Protein 3PG5 (pdb70)

InterPro domains:
  IPR025669 AAA domain [PF13614] (1-199)
  IPR027417 P-loop containing nucleoside triphosphate hydrolase [G3DSA:3.40.50.300] (2-313)
  IPR027417 P-loop containing nucleoside triphosphate hydrolase [SSF52540] (1-203)
  IPR050678 DNA Partitioning ATPase [PTHR13696] (1-341)

Solvent-accessible surface area: 44672 Å² total

Organism: Corynebacterium diphtheriae (strain ATCC 700971 / NCTC 13129 / Biotype gravis) (NCBI:txid257309)

B-factor: mean 56.06, std 16.64, range [6.71, 124.4]

Radius of gyration: 31.69 Å; Cα contacts (8 Å, |Δi|>4): 2314; chains: 4; bounding box: 97×72×84 Å

CATH classification: 3.40.50.300

Foldseek 3Di:
DEEEAAEQVFDDVSLVLLLLLQLVVVVVPWAEEEEELELVQNNPPVPDVVVVCVLCVDPVVNVSNCCQAPVQQCVCVVVQDLAGDLPHDFADPVSGYTYGTYHNVCVVVLVCLVLLVVLLVLDLRSLSNLLRQLLNVLNVVVVNTDYYYYYYGNDDDSNVVSNLQNGQEYEYEFAPDDVRLVRVLVVLVVLLVVVVSVVCSVVSVVVVVVVDPCCVVVNVSRQQCYPVNQHYAYLAYEYCDPCVPVRLVSLVSNRVSGGPLHDHDYQFYQPVHVVGSVSNSVSVVCSVPVDD/DEEEADALVFDLVSLVLQLQLQLVCVVVVFAEEEAELALVQSNVVCQPPVRVCVQQQVDDDNVVSNVRNCCQAPVQQCVVVVVQQLGGPLPHDWADDVRGHTYRGHHNVCVVVLVCLVLVVVLLVLPLGSVSNLLNLLLNVLNVVVVRGDYYYYYYGSDDGSNVVSNLQSGQEYEYEFAADDVRLVRLLVVLVVQLVVLVSVVCSVVRNVVVVVPDDCPVPVCSSRCQLHPVNQTYAYAAYEYCHPCVVVNLVSLVSNNPSTGVLHDHDHQAYAVVHCVGSVSSSVSVVCSVDVD/DEEEAAALVDDLVSLVLLLVLQLLCVVVPWAEEEAELALVFRNPPCPDPVRVCCLQVDADDNVRSRVRNCQQAPVQQCVVVVPQDLGGDLDHDWADDVSGHTYRTHHNCCVVVLVCLVLVVVLLVLDVSSVSVLLNLQLNVVSVVVVRTDYYYYYYDSDPGSNVVSNLQNGQEYEYEFAAFDVRLVRLLVVLVSLLVVLVVVVCSVVSNVVCVVPDVPPVVVCVSRCDLYPPNQTYAYLEYEYEQCDVTGHDCVPCVVVRLVSLVSNQVSGGPLHDYDYLAYDYPVPVVRSVSSSVSVCCSVPVVD/DEEEEAALVDDVVRLVLQLLLQLLCVVVPFAEEEEELELVQPNVPVPDVVVVCVLPVDPVVVVVSCCQAPNQQCVVVVVQQLATDLPQDWADDVRGYIYGGHHNVCVVVLVCLVLVVVLLVLPLRSLSNLLVLLLVVQNVVVVDGDYYYYYYGSDPGSNVVSNLQSHQEYEYEFAEADVGQVRLLVVLVSLLPVLVVVVCSVVRVVVVVVPDPCVDVSCSSSCGCHPVNQHYAYLAYEYEYHDPDCVVVRLVSLVSRNVSGGPRHDHDHLFYHYVVCVVGSVSSSVSVSCSVPVVD

Structure (mmCIF, N/CA/C/O backbone):
data_3PG5
#
_entry.id   3PG5
#
_cell.length_a   199.963
_cell.length_b   199.963
_cell.length_c   106.580
_cell.angle_alpha   90.00
_cell.angle_beta   90.00
_cell.angle_gamma   90.00
#
_symmetry.space_group_name_H-M   'P 4 21 2'
#
loop_
_entity.id
_entity.type
_entity.pdbx_description
1 polymer 'Uncharacterized protein'
2 water water
#
loop_
_atom_site.group_PDB
_atom_site.id
_atom_site.type_symbol
_atom_site.label_atom_id
_atom_site.label_alt_id
_atom_site.label_comp_id
_atom_site.label_asym_id
_atom_site.label_entity_id
_atom_site.label_seq_id
_atom_site.pdbx_PDB_ins_code
_atom_site.Cartn_x
_atom_site.Cartn_y
_atom_site.Cartn_z
_atom_site.occupancy
_atom_site.B_iso_or_equiv
_atom_site.auth_seq_id
_atom_site.auth_comp_id
_atom_site.auth_asym_id
_atom_site.auth_atom_id
_atom_site.pdbx_PDB_model_num
ATOM 9 N N . ARG A 1 2 ? -50.762 33.292 -35.336 1.00 52.66 2 ARG A N 1
ATOM 10 C CA . ARG A 1 2 ? -50.534 34.663 -35.784 1.00 49.88 2 ARG A CA 1
ATOM 11 C C . ARG A 1 2 ? -49.832 35.490 -34.708 1.00 47.29 2 ARG A C 1
ATOM 12 O O . ARG A 1 2 ? -49.909 35.174 -33.520 1.00 46.58 2 ARG A O 1
ATOM 20 N N . THR A 1 3 ? -49.133 36.539 -35.137 1.00 44.25 3 THR A N 1
ATOM 21 C CA . THR A 1 3 ? -48.436 37.429 -34.217 1.00 41.47 3 THR A CA 1
ATOM 22 C C . THR A 1 3 ? -48.847 38.870 -34.509 1.00 39.66 3 THR A C 1
ATOM 23 O O . THR A 1 3 ? -48.834 39.325 -35.651 1.00 38.82 3 THR A O 1
ATOM 27 N N . ILE A 1 4 ? -49.242 39.571 -33.456 1.00 37.98 4 ILE A N 1
ATOM 28 C CA . ILE A 1 4 ? -49.686 40.943 -33.557 1.00 35.32 4 ILE A CA 1
ATOM 29 C C . ILE A 1 4 ? -48.829 41.801 -32.632 1.00 35.34 4 ILE A C 1
ATOM 30 O O . ILE A 1 4 ? -48.170 41.291 -31.725 1.00 34.76 4 ILE A O 1
ATOM 35 N N . SER A 1 5 ? -48.834 43.105 -32.864 1.00 35.21 5 SER A N 1
ATOM 36 C CA . SER A 1 5 ? -48.065 44.016 -32.037 1.00 35.03 5 SER A CA 1
ATOM 37 C C . SER A 1 5 ? -48.608 45.430 -32.182 1.00 35.33 5 SER A C 1
ATOM 38 O O . SER A 1 5 ? -49.062 45.809 -33.255 1.00 36.18 5 SER A O 1
ATOM 41 N N . PHE A 1 6 ? -48.572 46.201 -31.098 1.00 34.92 6 PHE A N 1
ATOM 42 C CA . PHE A 1 6 ? -49.050 47.574 -31.124 1.00 35.18 6 PHE A CA 1
ATOM 43 C C . PHE A 1 6 ? -47.899 48.553 -31.013 1.00 37.35 6 PHE A C 1
ATOM 44 O O . PHE A 1 6 ? -47.593 49.044 -29.934 1.00 39.14 6 PHE A O 1
ATOM 52 N N . PHE A 1 7 ? -47.278 48.841 -32.150 1.00 40.02 7 PHE A N 1
ATOM 53 C CA . PHE A 1 7 ? -46.135 49.733 -32.225 1.00 42.18 7 PHE A CA 1
ATOM 54 C C . PHE A 1 7 ? -46.510 51.202 -32.267 1.00 43.14 7 PHE A C 1
ATOM 55 O O . PHE A 1 7 ? -47.568 51.572 -32.763 1.00 41.11 7 PHE A O 1
ATOM 63 N N . ASN A 1 8 ? -45.610 52.038 -31.767 1.00 47.41 8 ASN A N 1
ATOM 64 C CA . ASN A 1 8 ? -45.852 53.468 -31.715 1.00 51.90 8 ASN A CA 1
ATOM 65 C C . ASN A 1 8 ? -44.606 54.252 -31.270 1.00 54.20 8 ASN A C 1
ATOM 66 O O . ASN A 1 8 ? -43.946 53.870 -30.302 1.00 53.87 8 ASN A O 1
ATOM 71 N N . ASN A 1 9 ? -44.299 55.347 -31.974 1.00 57.78 9 ASN A N 1
ATOM 72 C CA . ASN A 1 9 ? -43.148 56.216 -31.661 1.00 61.33 9 ASN A CA 1
ATOM 73 C C . ASN A 1 9 ? -43.386 56.947 -30.335 1.00 63.50 9 ASN A C 1
ATOM 74 O O . ASN A 1 9 ? -42.538 56.911 -29.440 1.00 62.83 9 ASN A O 1
ATOM 79 N N . LYS A 1 10 ? -44.543 57.608 -30.226 1.00 66.58 10 LYS A N 1
ATOM 80 C CA . LYS A 1 10 ? -44.930 58.348 -29.018 1.00 68.50 10 LYS A CA 1
ATOM 81 C C . LYS A 1 10 ? -44.736 57.501 -27.768 1.00 70.72 10 LYS A C 1
ATOM 82 O O . LYS A 1 10 ? -44.072 57.920 -26.825 1.00 71.84 10 LYS A O 1
ATOM 88 N N . GLY A 1 11 ? -45.322 56.311 -27.755 1.00 73.06 11 GLY A N 1
ATOM 89 C CA . GLY A 1 11 ? -45.184 55.454 -26.593 1.00 76.40 11 GLY A CA 1
ATOM 90 C C . GLY A 1 11 ? -45.854 56.055 -25.367 1.00 78.27 11 GLY A C 1
ATOM 91 O O . GLY A 1 11 ? -45.877 57.277 -25.182 1.00 77.43 11 GLY A O 1
ATOM 92 N N . GLY A 1 12 ? -46.407 55.190 -24.523 1.00 79.83 12 GLY A N 1
ATOM 93 C CA . GLY A 1 12 ? -47.077 55.663 -23.330 1.00 80.29 12 GLY A CA 1
ATOM 94 C C . GLY A 1 12 ? -47.832 54.578 -22.592 1.00 80.44 12 GLY A C 1
ATOM 95 O O . GLY A 1 12 ? -47.662 53.385 -22.863 1.00 80.35 12 GLY A O 1
ATOM 96 N N . VAL A 1 13 ? -48.675 55.013 -21.65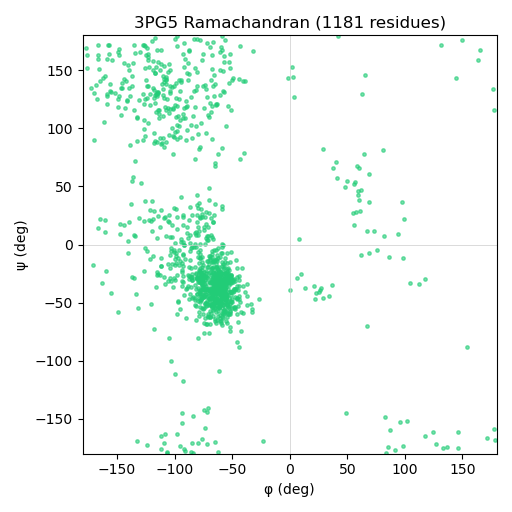8 1.00 80.42 13 VAL A N 1
ATOM 97 C CA . VAL A 1 13 ? -49.482 54.122 -20.829 1.00 79.54 13 VAL A CA 1
ATOM 98 C C . VAL A 1 13 ? -50.752 53.649 -21.552 1.00 78.77 13 VAL A C 1
ATOM 99 O O . VAL A 1 13 ? -51.291 52.584 -21.241 1.00 78.60 13 VAL A O 1
ATOM 103 N N . GLY A 1 14 ? -51.215 54.437 -22.523 1.00 77.69 14 GLY A N 1
ATOM 104 C CA . GLY A 1 14 ? -52.412 54.082 -23.273 1.00 74.54 14 GLY A CA 1
ATOM 105 C C . GLY A 1 14 ? -52.163 52.990 -24.296 1.00 71.78 14 GLY A C 1
ATOM 106 O O . GLY A 1 14 ? -53.031 52.163 -24.570 1.00 70.50 14 GLY A O 1
ATOM 107 N N . LYS A 1 15 ? -50.967 52.990 -24.867 1.00 69.74 15 LYS A N 1
ATOM 108 C CA . LYS A 1 15 ? -50.620 51.984 -25.845 1.00 67.74 15 LYS A CA 1
ATOM 109 C C . LYS A 1 15 ? -50.552 50.621 -25.177 1.00 66.69 15 LYS A C 1
ATOM 110 O O . LYS A 1 15 ? -50.933 49.614 -25.771 1.00 67.01 15 LYS A O 1
ATOM 116 N N . THR A 1 16 ? -50.072 50.588 -23.936 1.00 65.04 16 THR A N 1
ATOM 117 C CA . THR A 1 16 ? -49.939 49.326 -23.209 1.00 62.76 16 THR A CA 1
ATOM 118 C C . THR A 1 16 ? -51.263 48.832 -22.647 1.00 60.70 16 THR A C 1
ATOM 119 O O . THR A 1 16 ? -51.441 47.642 -22.408 1.00 60.04 16 THR A O 1
ATOM 123 N N . THR A 1 17 ? -52.199 49.747 -22.453 1.00 59.12 17 THR A N 1
ATOM 124 C CA . THR A 1 17 ? -53.504 49.372 -21.934 1.00 57.89 17 THR A CA 1
ATOM 125 C C . THR A 1 17 ? -54.383 48.855 -23.062 1.00 56.15 17 THR A C 1
ATOM 126 O O . THR A 1 17 ? -55.198 47.958 -22.867 1.00 56.16 17 THR A O 1
ATOM 130 N N . LEU A 1 18 ? -54.222 49.443 -24.241 1.00 53.69 18 LEU A N 1
ATOM 131 C CA . LEU A 1 18 ? -54.986 49.033 -25.406 1.00 50.87 18 LEU A CA 1
ATOM 132 C C . LEU A 1 18 ? -54.538 47.615 -25.767 1.00 50.64 18 LEU A C 1
ATOM 133 O O . LEU A 1 18 ? -55.359 46.734 -26.036 1.00 50.44 18 LEU A O 1
ATOM 138 N N . SER A 1 19 ? -53.223 47.406 -25.756 1.00 49.35 19 SER A N 1
ATOM 139 C CA . SER A 1 19 ? -52.628 46.115 -26.081 1.00 47.41 19 SER A CA 1
ATOM 140 C C . SER A 1 19 ? -53.191 45.012 -25.192 1.00 46.18 19 SER A C 1
ATOM 141 O O . SER A 1 19 ? -53.742 44.029 -25.681 1.00 44.26 19 SER A O 1
ATOM 144 N N . THR A 1 20 ? -53.059 45.188 -23.880 1.00 46.18 20 THR A N 1
ATOM 145 C CA . THR A 1 20 ? -53.547 44.201 -22.923 1.00 45.96 20 THR A CA 1
ATOM 146 C C . THR A 1 20 ? -55.049 43.951 -23.019 1.00 46.58 20 THR A C 1
ATOM 147 O O . THR A 1 20 ? -55.504 42.825 -22.823 1.00 48.28 20 THR A O 1
ATOM 151 N N . ASN A 1 21 ? -55.826 44.985 -23.316 1.00 46.12 21 ASN A N 1
ATOM 152 C CA . ASN A 1 21 ? -57.263 44.797 -23.438 1.00 45.48 21 ASN A CA 1
ATOM 153 C C . ASN A 1 21 ? -57.602 43.995 -24.684 1.00 44.92 21 ASN A C 1
ATOM 154 O O . ASN A 1 21 ? -58.461 43.118 -24.645 1.00 44.68 21 ASN A O 1
ATOM 159 N N . VAL A 1 22 ? -56.932 44.290 -25.795 1.00 43.97 22 VAL A N 1
ATOM 160 C CA . VAL A 1 22 ? -57.194 43.544 -27.013 1.00 42.00 22 VAL A CA 1
ATOM 161 C C . VAL A 1 22 ? -56.803 42.084 -26.767 1.00 42.61 22 VAL A C 1
ATOM 162 O O . VAL A 1 22 ? -57.554 41.180 -27.115 1.00 42.95 22 VAL A O 1
ATOM 166 N N . ALA A 1 23 ? -55.645 41.853 -26.147 1.00 43.02 23 ALA A N 1
ATOM 167 C CA . ALA A 1 23 ? -55.185 40.485 -25.866 1.00 43.78 23 ALA A CA 1
ATOM 168 C C . ALA A 1 23 ? -56.243 39.705 -25.097 1.00 44.45 23 ALA A C 1
ATOM 169 O O . ALA A 1 23 ? -56.521 38.543 -25.397 1.00 44.31 23 ALA A O 1
ATOM 171 N N . HIS A 1 24 ? -56.823 40.365 -24.101 1.00 44.88 24 HIS A N 1
ATOM 172 C CA . HIS A 1 24 ? -57.861 39.785 -23.266 1.00 45.47 24 HIS A CA 1
ATOM 173 C C . HIS A 1 24 ? -59.050 39.373 -24.128 1.00 45.43 24 HIS A C 1
ATOM 174 O O . HIS A 1 24 ? -59.615 38.292 -23.968 1.00 44.90 24 HIS A O 1
ATOM 181 N N . TYR A 1 25 ? -59.420 40.249 -25.051 1.00 46.12 25 TYR A N 1
ATOM 182 C CA . TYR A 1 25 ? -60.540 39.994 -25.936 1.00 45.66 25 TYR A CA 1
ATOM 183 C C . TYR A 1 25 ? -60.286 38.761 -26.775 1.00 44.93 25 TYR A C 1
ATOM 184 O O . TYR A 1 25 ? -61.156 37.910 -26.906 1.00 44.65 25 TYR A O 1
ATOM 193 N N . PHE A 1 26 ? -59.091 38.650 -27.340 1.00 45.10 26 PHE A N 1
ATOM 194 C CA . PHE A 1 26 ? -58.778 37.477 -28.144 1.00 45.45 26 PHE A CA 1
ATOM 195 C C . PHE A 1 26 ? -58.924 36.239 -27.292 1.00 45.67 26 PHE A C 1
ATOM 196 O O . PHE A 1 26 ? -59.245 35.164 -27.793 1.00 45.72 26 PHE A O 1
ATOM 204 N N . ALA A 1 27 ? -58.660 36.390 -26.001 1.00 45.54 27 ALA A N 1
ATOM 205 C CA . ALA A 1 27 ? -58.756 35.261 -25.103 1.00 45.93 27 ALA A CA 1
ATOM 206 C C . ALA A 1 27 ? -60.199 34.830 -24.980 1.00 45.87 27 ALA A C 1
ATOM 207 O O . ALA A 1 27 ? -60.487 33.639 -24.933 1.00 45.38 27 ALA A O 1
ATOM 209 N N . LEU A 1 28 ? -61.106 35.802 -24.941 1.00 46.81 28 LEU A N 1
ATOM 210 C CA . LEU A 1 28 ? -62.534 35.512 -24.812 1.00 48.02 28 LEU A CA 1
ATOM 211 C C . LEU A 1 28 ? -63.068 34.777 -26.023 1.00 48.73 28 LEU A C 1
ATOM 212 O O . LEU A 1 28 ? -63.976 33.961 -25.911 1.00 49.59 28 LEU A O 1
ATOM 217 N N . GLN A 1 29 ? -62.497 35.067 -27.182 1.00 50.06 29 GLN A N 1
ATOM 218 C CA . GLN A 1 29 ? -62.905 34.418 -28.416 1.00 50.69 29 GLN A CA 1
ATOM 219 C C . GLN A 1 29 ? -62.315 33.013 -28.503 1.00 49.68 29 GLN A C 1
ATOM 220 O O . GLN A 1 29 ? -62.133 32.473 -29.592 1.00 49.80 29 GLN A O 1
ATOM 226 N N . GLY A 1 30 ? -61.992 32.435 -27.354 1.00 48.78 30 GLY A N 1
ATOM 227 C CA . GLY A 1 30 ? -61.439 31.091 -27.335 1.00 48.30 30 GLY A CA 1
ATOM 228 C C . GLY A 1 30 ? -60.152 30.901 -28.114 1.00 47.17 30 GLY A C 1
ATOM 229 O O . GLY A 1 30 ? -60.123 30.203 -29.138 1.00 48.15 30 GLY A O 1
ATOM 230 N N . LYS A 1 31 ? -59.086 31.519 -27.615 1.00 44.76 31 LYS A N 1
ATOM 231 C CA . LYS A 1 31 ? -57.774 31.435 -28.234 1.00 41.89 31 LYS A CA 1
ATOM 232 C C . LYS A 1 31 ? -56.681 31.517 -27.196 1.00 40.53 31 LYS A C 1
ATOM 233 O O . LYS A 1 31 ? -56.658 32.432 -26.374 1.00 41.01 31 LYS A O 1
ATOM 239 N N . ARG A 1 32 ? -55.775 30.549 -27.234 1.00 38.15 32 ARG A N 1
ATOM 240 C CA . ARG A 1 32 ? -54.660 30.514 -26.299 1.00 35.33 32 ARG A CA 1
ATOM 241 C C . ARG A 1 32 ? -53.699 31.656 -26.670 1.00 33.80 32 ARG A C 1
ATOM 242 O O . ARG A 1 32 ? -53.060 31.616 -27.727 1.00 33.33 32 ARG A O 1
ATOM 250 N N . VAL A 1 33 ? -53.597 32.673 -25.811 1.00 30.39 33 VAL A N 1
ATOM 251 C CA . VAL A 1 33 ? -52.734 33.812 -26.112 1.00 25.89 33 VAL A CA 1
ATOM 252 C C . VAL A 1 33 ? -51.481 33.906 -25.268 1.00 25.00 33 VAL A C 1
ATOM 253 O O . VAL A 1 33 ? -51.496 33.645 -24.078 1.00 24.56 33 VAL A O 1
ATOM 257 N N . LEU A 1 34 ? -50.388 34.269 -25.917 1.00 25.39 34 LEU A N 1
ATOM 258 C CA . LEU A 1 34 ? -49.124 34.423 -25.241 1.00 26.65 34 LEU A CA 1
ATOM 259 C C . LEU A 1 34 ? -48.756 35.883 -25.363 1.00 29.06 34 LEU A C 1
ATOM 260 O O . LEU A 1 34 ? -48.783 36.440 -26.461 1.00 30.64 34 LEU A O 1
ATOM 265 N N . TYR A 1 35 ? -48.415 36.508 -24.242 1.00 30.36 35 TYR A N 1
ATOM 266 C CA . TYR A 1 35 ? -48.061 37.918 -24.258 1.00 31.14 35 TYR A CA 1
ATOM 267 C C . TYR A 1 35 ? -46.614 38.081 -23.842 1.00 32.90 35 TYR A C 1
ATOM 268 O O . TYR A 1 35 ? -46.254 37.813 -22.703 1.00 33.99 35 TYR A O 1
ATOM 277 N N . VAL A 1 36 ? -45.787 38.529 -24.777 1.00 34.60 36 VAL A N 1
ATOM 278 C CA . VAL A 1 36 ? -44.368 38.707 -24.521 1.00 34.32 36 VAL A CA 1
ATOM 279 C C . VAL A 1 36 ? -44.026 40.168 -24.276 1.00 35.74 36 VAL A C 1
ATOM 280 O O . VAL A 1 36 ? -44.193 40.996 -25.167 1.00 35.52 36 VAL A O 1
ATOM 284 N N . ASP A 1 37 ? -43.546 40.481 -23.072 1.00 38.07 37 ASP A N 1
ATOM 285 C CA . ASP A 1 37 ? -43.191 41.860 -22.718 1.00 40.19 37 ASP A CA 1
ATOM 286 C C . ASP A 1 37 ? -41.742 42.179 -23.070 1.00 40.64 37 ASP A C 1
ATOM 287 O O . ASP A 1 37 ? -40.820 41.873 -22.321 1.00 41.04 37 ASP A O 1
ATOM 292 N N . CYS A 1 38 ? -41.549 42.817 -24.209 1.00 41.79 38 CYS A N 1
ATOM 293 C CA . CYS A 1 38 ? -40.215 43.151 -24.634 1.00 44.73 38 CYS A CA 1
ATOM 294 C C . CYS A 1 38 ? -39.879 44.561 -24.304 1.00 46.54 38 CYS A C 1
ATOM 295 O O . CYS A 1 38 ? -39.032 45.159 -24.948 1.00 48.47 38 CYS A O 1
ATOM 298 N N . ASP A 1 39 ? -40.550 45.131 -23.326 1.00 48.30 39 ASP A N 1
ATOM 299 C CA . ASP A 1 39 ? -40.214 46.491 -22.997 1.00 49.64 39 ASP A CA 1
ATOM 300 C C . ASP A 1 39 ? -39.404 46.513 -21.729 1.00 48.47 39 ASP A C 1
ATOM 301 O O . ASP A 1 39 ? -39.776 45.891 -20.735 1.00 50.54 39 ASP A O 1
ATOM 306 N N . PRO A 1 40 ? -38.267 47.215 -21.745 1.00 46.41 40 PRO A N 1
ATOM 307 C CA . PRO A 1 40 ? -37.482 47.243 -20.514 1.00 46.11 40 PRO A CA 1
ATOM 308 C C . PRO A 1 40 ? -38.276 47.802 -19.307 1.00 46.21 40 PRO A C 1
ATOM 309 O O . PRO A 1 40 ? -38.049 47.393 -18.165 1.00 44.76 40 PRO A O 1
ATOM 313 N N . GLN A 1 41 ? -39.217 48.710 -19.582 1.00 46.48 41 GLN A N 1
ATOM 314 C CA . GLN A 1 41 ? -40.058 49.345 -18.561 1.00 46.66 41 GLN A CA 1
ATOM 315 C C . GLN A 1 41 ? -40.997 48.346 -17.889 1.00 45.39 41 GLN A C 1
ATOM 316 O O . GLN A 1 41 ? -41.520 48.603 -16.806 1.00 45.36 41 GLN A O 1
ATOM 322 N N . CYS A 1 42 ? -41.225 47.218 -18.547 1.00 44.09 42 CYS A N 1
ATOM 323 C CA . CYS A 1 42 ? -42.084 46.177 -18.004 1.00 42.56 42 CYS A CA 1
ATOM 324 C C . CYS A 1 42 ? -43.391 46.742 -17.543 1.00 41.58 42 CYS A C 1
ATOM 325 O O . CYS A 1 42 ? -43.772 46.546 -16.394 1.00 40.29 42 CYS A O 1
ATOM 328 N N . ASN A 1 43 ? -44.081 47.443 -18.431 1.00 42.56 43 ASN A N 1
ATOM 329 C CA . ASN A 1 43 ? -45.363 48.033 -18.076 1.00 43.05 43 ASN A CA 1
ATOM 330 C C . ASN A 1 43 ? -46.450 47.001 -18.183 1.00 42.96 43 ASN A C 1
ATOM 331 O O . ASN A 1 43 ? -47.275 46.859 -17.287 1.00 43.53 43 ASN A O 1
ATOM 336 N N . ALA A 1 44 ? -46.460 46.280 -19.292 1.00 43.26 44 ALA A N 1
ATOM 337 C CA . ALA A 1 44 ? -47.478 45.270 -19.486 1.00 42.95 44 ALA A CA 1
ATOM 338 C C . ALA A 1 44 ? -47.320 44.166 -18.451 1.00 42.87 44 ALA A C 1
ATOM 339 O O . ALA A 1 44 ? -48.312 43.585 -18.029 1.00 42.60 44 ALA A O 1
ATOM 341 N N . THR A 1 45 ? -46.080 43.886 -18.044 1.00 43.00 45 THR A N 1
ATOM 342 C CA . THR A 1 45 ? -45.797 42.842 -17.055 1.00 43.76 45 THR A CA 1
ATOM 343 C C . THR A 1 45 ? -46.288 43.206 -15.675 1.00 45.65 45 THR A C 1
ATOM 344 O O . THR A 1 45 ? -46.992 42.427 -15.033 1.00 46.67 45 THR A O 1
ATOM 348 N N . GLN A 1 46 ? -45.924 44.389 -15.205 1.00 47.67 46 GLN A N 1
ATOM 349 C CA . GLN A 1 46 ? -46.366 44.776 -13.884 1.00 49.76 46 GLN A CA 1
ATOM 350 C C . GLN A 1 46 ? -47.830 45.154 -13.904 1.00 48.80 46 GLN A C 1
ATOM 351 O O . GLN A 1 46 ? -48.335 45.709 -12.948 1.00 51.04 46 GLN A O 1
ATOM 357 N N . LEU A 1 47 ? -48.524 44.837 -14.984 1.00 47.87 47 LEU A N 1
ATOM 358 C CA . LEU A 1 47 ? -49.937 45.170 -15.072 1.00 47.41 47 LEU A CA 1
ATOM 359 C C . LEU A 1 47 ? -50.809 43.912 -15.079 1.00 49.13 47 LEU A C 1
ATOM 360 O O . LEU A 1 47 ? -51.847 43.862 -14.428 1.00 49.43 47 LEU A O 1
ATOM 373 N N . LEU A 1 49 ? -49.666 40.787 -14.166 1.00 49.94 49 LEU A N 1
ATOM 374 C CA . LEU A 1 49 ? -49.293 39.909 -13.070 1.00 48.74 49 LEU A CA 1
ATOM 375 C C . LEU A 1 49 ? -49.512 40.579 -11.720 1.00 50.58 49 LEU A C 1
ATOM 376 O O . LEU A 1 49 ? -49.312 41.790 -11.574 1.00 49.55 49 LEU A O 1
ATOM 381 N N . THR A 1 50 ? -49.919 39.767 -10.743 1.00 53.44 50 THR A N 1
ATOM 382 C CA . THR A 1 50 ? -50.192 40.195 -9.363 1.00 55.44 50 THR A CA 1
ATOM 383 C C . THR A 1 50 ? -48.872 40.403 -8.636 1.00 55.80 50 THR A C 1
ATOM 384 O O . THR A 1 50 ? -47.865 39.829 -9.029 1.00 56.73 50 THR A O 1
ATOM 388 N N . GLU A 1 51 ? -48.877 41.186 -7.561 1.00 56.52 51 GLU A N 1
ATOM 389 C CA . GLU A 1 51 ? -47.645 41.435 -6.816 1.00 57.71 51 GLU A CA 1
ATOM 390 C C . GLU A 1 51 ? -46.996 40.140 -6.330 1.00 57.03 51 GLU A C 1
ATOM 391 O O . GLU A 1 51 ? -45.777 40.074 -6.147 1.00 55.86 51 GLU A O 1
ATOM 397 N N . GLU A 1 52 ? -47.826 39.119 -6.122 1.00 56.96 52 GLU A N 1
ATOM 398 C CA . GLU A 1 52 ? -47.375 37.801 -5.680 1.00 57.09 52 GLU A CA 1
ATOM 399 C C . GLU A 1 52 ? -46.385 37.298 -6.709 1.00 55.48 52 GLU A C 1
ATOM 400 O O . GLU A 1 52 ? -45.232 37.045 -6.395 1.00 56.11 52 GLU A O 1
ATOM 406 N N . GLN A 1 53 ? -46.864 37.171 -7.945 1.00 54.01 53 GLN A N 1
ATOM 407 C CA . GLN A 1 53 ? -46.078 36.702 -9.082 1.00 52.25 53 GLN A CA 1
ATOM 408 C C . GLN A 1 53 ? -44.888 37.611 -9.334 1.00 52.16 53 GLN A C 1
ATOM 409 O O . GLN A 1 53 ? -43.810 37.156 -9.679 1.00 51.26 53 GLN A O 1
ATOM 415 N N . THR A 1 54 ? -45.100 38.904 -9.153 1.00 53.33 54 THR A N 1
ATOM 416 C CA . THR A 1 54 ? -44.065 39.889 -9.374 1.00 55.59 54 THR A CA 1
ATOM 417 C C . THR A 1 54 ? -42.840 39.694 -8.510 1.00 57.46 54 THR A C 1
ATOM 418 O O . THR A 1 54 ? -41.762 39.407 -9.027 1.00 58.05 54 THR A O 1
ATOM 422 N N . GLU A 1 55 ? -42.988 39.853 -7.198 1.00 60.01 55 GLU A N 1
ATOM 423 C CA . GLU A 1 55 ? -41.846 39.700 -6.299 1.00 62.07 55 GLU A CA 1
ATOM 424 C C . GLU A 1 55 ? -41.383 38.258 -6.266 1.00 60.58 55 GLU A C 1
ATOM 425 O O . GLU A 1 55 ? -40.507 37.888 -5.492 1.00 61.54 55 GLU A O 1
ATOM 431 N N . SER A 1 56 ? -41.978 37.449 -7.126 1.00 59.10 56 SER A N 1
ATOM 432 C CA . SER A 1 56 ? -41.638 36.043 -7.211 1.00 57.81 56 SER A CA 1
ATOM 433 C C . SER A 1 56 ? -40.483 35.838 -8.176 1.00 58.41 56 SER A C 1
ATOM 434 O O . SER A 1 56 ? -39.709 34.882 -8.068 1.00 58.24 56 SER A O 1
ATOM 437 N N . ILE A 1 57 ? -40.382 36.760 -9.125 1.00 59.17 57 ILE A N 1
ATOM 438 C CA . ILE A 1 57 ? -39.360 36.721 -10.153 1.00 58.71 57 ILE A CA 1
ATOM 439 C C . ILE A 1 57 ? -38.204 37.631 -9.748 1.00 59.41 57 ILE A C 1
ATOM 440 O O . ILE A 1 57 ? -37.045 37.232 -9.795 1.00 60.33 57 ILE A O 1
ATOM 445 N N . TYR A 1 58 ? -38.520 38.850 -9.336 1.00 59.79 58 TYR A N 1
ATOM 446 C CA . TYR A 1 58 ? -37.483 39.788 -8.931 1.00 61.22 58 TYR A CA 1
ATOM 447 C C . TYR A 1 58 ? -37.287 39.728 -7.407 1.00 63.02 58 TYR A C 1
ATOM 448 O O . TYR A 1 58 ? -37.121 40.763 -6.746 1.00 62.89 58 TYR A O 1
ATOM 457 N N . LEU A 1 59 ? -37.313 38.508 -6.861 1.00 64.64 59 LEU A N 1
ATOM 458 C CA . LEU A 1 59 ? -37.140 38.272 -5.424 1.00 65.08 59 LEU A CA 1
ATOM 459 C C . LEU A 1 59 ? -35.773 38.766 -4.964 1.00 66.14 59 LEU A C 1
ATOM 460 O O . LEU A 1 59 ? -35.511 39.974 -4.947 1.00 66.86 59 LEU A O 1
ATOM 465 N N . ASP A 1 64 ? -31.332 38.629 -3.435 1.00 94.90 64 ASP A N 1
ATOM 466 C CA . ASP A 1 64 ? -30.132 39.220 -2.860 1.00 95.05 64 ASP A CA 1
ATOM 467 C C . ASP A 1 64 ? -29.039 39.510 -3.894 1.00 95.47 64 ASP A C 1
ATOM 468 O O . ASP A 1 64 ? -29.102 40.513 -4.604 1.00 94.93 64 ASP A O 1
ATOM 473 N N . GLU A 1 65 ? -28.048 38.621 -3.973 1.00 96.38 65 GLU A N 1
ATOM 474 C CA . GLU A 1 65 ? -26.914 38.763 -4.890 1.00 97.29 65 GLU A CA 1
ATOM 475 C C . GLU A 1 65 ? -27.080 37.904 -6.156 1.00 97.18 65 GLU A C 1
ATOM 476 O O . GLU A 1 65 ? -27.949 38.179 -6.980 1.00 97.40 65 GLU A O 1
ATOM 482 N N . VAL A 1 66 ? -26.254 36.868 -6.310 1.00 96.91 66 VAL A N 1
ATOM 483 C CA . VAL A 1 66 ? -26.322 35.993 -7.486 1.00 95.46 66 VAL A CA 1
ATOM 484 C C . VAL A 1 66 ? -27.715 35.408 -7.642 1.00 94.84 66 VAL A C 1
ATOM 485 O O . VAL A 1 66 ? -28.114 35.036 -8.743 1.00 94.97 66 VAL A O 1
ATOM 489 N N . ALA A 1 67 ? -28.448 35.327 -6.535 1.00 93.49 67 ALA A N 1
ATOM 490 C CA . ALA A 1 67 ? -29.798 34.787 -6.556 1.00 92.29 67 ALA A CA 1
ATOM 491 C C . ALA A 1 67 ? -30.711 35.653 -7.424 1.00 91.61 67 ALA A C 1
ATOM 492 O O . ALA A 1 67 ? -31.815 35.247 -7.783 1.00 91.91 67 ALA A O 1
ATOM 494 N N . GLU A 1 68 ? -30.238 36.849 -7.758 1.00 90.69 68 GLU A N 1
ATOM 495 C CA . GLU A 1 68 ? -30.985 37.786 -8.593 1.00 89.27 68 GLU A CA 1
ATOM 496 C C . GLU A 1 68 ? -30.915 37.302 -10.053 1.00 87.03 68 GLU A C 1
ATOM 497 O O . GLU A 1 68 ? -31.851 37.493 -10.831 1.00 87.63 68 GLU A O 1
ATOM 503 N N . ARG A 1 69 ? -29.810 36.657 -10.415 1.00 83.33 69 ARG A N 1
ATOM 504 C CA . ARG A 1 69 ? -29.653 36.122 -11.757 1.00 78.86 69 ARG A CA 1
ATOM 505 C C . ARG A 1 69 ? -30.691 35.031 -12.031 1.00 76.64 69 ARG A C 1
ATOM 506 O O . ARG A 1 69 ? -30.766 34.513 -13.141 1.00 76.60 69 ARG A O 1
ATOM 514 N N . ASN A 1 70 ? -31.482 34.682 -11.015 1.00 73.99 70 ASN A N 1
ATOM 515 C CA . ASN A 1 70 ? -32.528 33.662 -11.150 1.00 71.07 70 ASN A CA 1
ATOM 516 C C . ASN A 1 70 ? -33.715 34.303 -11.867 1.00 68.00 70 ASN A C 1
ATOM 517 O O . ASN A 1 70 ? -34.558 33.606 -12.431 1.00 68.31 70 ASN A O 1
ATOM 522 N N . SER A 1 71 ? -33.789 35.630 -11.842 1.00 63.83 71 SER A N 1
ATOM 523 C CA . SER A 1 71 ? -34.883 36.307 -12.522 1.00 60.10 71 SER A CA 1
ATOM 524 C C . SER A 1 71 ? -34.607 36.299 -14.025 1.00 57.84 71 SER A C 1
ATOM 525 O O . SER A 1 71 ? -35.530 36.186 -14.823 1.00 58.14 71 SER A O 1
ATOM 528 N N . LEU A 1 72 ? -33.335 36.401 -14.409 1.00 54.65 72 LEU A N 1
ATOM 529 C CA . LEU A 1 72 ? -32.963 36.389 -15.821 1.00 51.45 72 LEU A CA 1
ATOM 530 C C . LEU A 1 72 ? -33.434 35.134 -16.534 1.00 51.13 72 LEU A C 1
ATOM 531 O O . LEU A 1 72 ? -33.553 35.121 -17.763 1.00 52.29 72 LEU A O 1
ATOM 536 N N . ALA A 1 73 ? -33.696 34.079 -15.767 1.00 48.83 73 ALA A N 1
ATOM 537 C CA . ALA A 1 73 ? -34.156 32.816 -16.334 1.00 45.86 73 ALA A CA 1
ATOM 538 C C . ALA A 1 73 ? -35.667 32.675 -16.231 1.00 43.99 73 ALA A C 1
ATOM 539 O O . ALA A 1 73 ? -36.273 31.836 -16.897 1.00 42.96 73 ALA A O 1
ATOM 541 N N . LYS A 1 74 ? -36.278 33.498 -15.393 1.00 42.36 74 LYS A N 1
ATOM 542 C CA . LYS A 1 74 ? -37.715 33.432 -15.223 1.00 41.18 74 LYS A CA 1
ATOM 543 C C . LYS A 1 74 ? -38.421 34.453 -16.092 1.00 39.21 74 LYS A C 1
ATOM 544 O O . LYS A 1 74 ? -39.642 34.479 -16.136 1.00 39.06 74 LYS A O 1
ATOM 550 N N . THR A 1 75 ? -37.663 35.299 -16.778 1.00 37.47 75 THR A N 1
ATOM 551 C CA . THR A 1 75 ? -38.280 36.303 -17.634 1.00 36.95 75 THR A CA 1
ATOM 552 C C . THR A 1 75 ? -37.996 35.994 -19.086 1.00 35.91 75 THR A C 1
ATOM 553 O O . THR A 1 75 ? -37.567 34.889 -19.429 1.00 36.33 75 THR A O 1
ATOM 557 N N . VAL A 1 76 ? -38.224 36.994 -19.929 1.00 33.88 76 VAL A N 1
ATOM 558 C CA . VAL A 1 76 ? -38.014 36.868 -21.353 1.00 32.25 76 VAL A CA 1
ATOM 559 C C . VAL A 1 76 ? -36.533 36.912 -21.695 1.00 31.98 76 VAL A C 1
ATOM 560 O O . VAL A 1 76 ? -36.102 36.369 -22.711 1.00 31.57 76 VAL A O 1
ATOM 564 N N . TYR A 1 77 ? -35.752 37.563 -20.846 1.00 31.83 77 TYR A N 1
ATOM 565 C CA . TYR A 1 77 ? -34.312 37.644 -21.063 1.00 33.66 77 TYR A CA 1
ATOM 566 C C . TYR A 1 77 ? -33.724 36.248 -21.315 1.00 33.46 77 TYR A C 1
ATOM 567 O O . TYR A 1 77 ? -32.690 36.090 -21.970 1.00 32.89 77 TYR A O 1
ATOM 576 N N . ALA A 1 78 ? -34.399 35.244 -20.777 1.00 33.34 78 ALA A N 1
ATOM 577 C CA . ALA A 1 78 ? -33.970 33.869 -20.903 1.00 33.98 78 ALA A CA 1
ATOM 578 C C . ALA A 1 78 ? -33.765 33.384 -22.321 1.00 34.35 78 ALA A C 1
ATOM 579 O O . ALA A 1 78 ? -32.759 32.739 -22.623 1.00 35.12 78 ALA A O 1
ATOM 581 N N . ILE A 1 79 ? -34.714 33.673 -23.196 1.00 33.63 79 ILE A N 1
ATOM 582 C CA . ILE A 1 79 ? -34.593 33.176 -24.549 1.00 33.86 79 ILE A CA 1
ATOM 583 C C . ILE A 1 79 ? -33.410 33.728 -25.290 1.00 33.69 79 ILE A C 1
ATOM 584 O O . ILE A 1 79 ? -33.054 33.223 -26.347 1.00 34.39 79 ILE A O 1
ATOM 589 N N . PHE A 1 80 ? -32.783 34.757 -24.746 1.00 33.15 80 PHE A N 1
ATOM 590 C CA . PHE A 1 80 ? -31.645 35.319 -25.436 1.00 32.08 80 PHE A CA 1
ATOM 591 C C . PHE A 1 80 ? -30.316 34.808 -24.952 1.00 31.62 80 PHE A C 1
ATOM 592 O O . PHE A 1 80 ? -29.318 34.952 -25.648 1.00 31.30 80 PHE A O 1
ATOM 600 N N . VAL A 1 81 ? -30.285 34.211 -23.767 1.00 30.70 81 VAL A N 1
ATOM 601 C CA . VAL A 1 81 ? -29.017 33.737 -23.252 1.00 30.22 81 VAL A CA 1
ATOM 602 C C . VAL A 1 81 ? -28.202 33.000 -24.289 1.00 30.11 81 VAL A C 1
ATOM 603 O O . VAL A 1 81 ? -27.044 33.330 -24.512 1.00 32.34 81 VAL A O 1
ATOM 607 N N . PRO A 1 82 ? -28.780 31.997 -24.942 1.00 28.65 82 PRO A N 1
ATOM 608 C CA . PRO A 1 82 ? -27.986 31.300 -25.949 1.00 28.60 82 PRO A CA 1
ATOM 609 C C . PRO A 1 82 ? -27.486 32.219 -27.083 1.00 29.21 82 PRO A C 1
ATOM 610 O O . PRO A 1 82 ? -26.325 32.136 -27.477 1.00 28.83 82 PRO A O 1
ATOM 614 N N . LEU A 1 83 ? -28.342 33.097 -27.598 1.00 30.75 83 LEU A N 1
ATOM 615 C CA . LEU A 1 83 ? -27.953 34.006 -28.682 1.00 32.81 83 LEU A CA 1
ATOM 616 C C . LEU A 1 83 ? -26.819 34.926 -28.308 1.00 34.68 83 LEU A C 1
ATOM 617 O O . LEU A 1 83 ? -26.046 35.377 -29.163 1.00 35.14 83 LEU A O 1
ATOM 622 N N . ARG A 1 84 ? -26.749 35.235 -27.024 1.00 36.05 84 ARG A N 1
ATOM 623 C CA . ARG A 1 84 ? -25.714 36.104 -26.521 1.00 37.24 84 ARG A CA 1
ATOM 624 C C . ARG A 1 84 ? -24.401 35.345 -26.454 1.00 38.69 84 ARG A C 1
ATOM 625 O O . ARG A 1 84 ? -23.355 35.899 -26.758 1.00 39.48 84 ARG A O 1
ATOM 633 N N . GLU A 1 85 ? -24.468 34.075 -26.062 1.00 40.70 85 GLU A N 1
ATOM 634 C CA . GLU A 1 85 ? -23.289 33.227 -25.951 1.00 42.09 85 GLU A CA 1
ATOM 635 C C . GLU A 1 85 ? -22.699 32.817 -27.292 1.00 42.92 85 GLU A C 1
ATOM 636 O O . GLU A 1 85 ? -21.752 32.039 -27.343 1.00 41.78 85 GLU A O 1
ATOM 642 N N . GLY A 1 86 ? -23.257 33.329 -28.379 1.00 45.29 86 GLY A N 1
ATOM 643 C CA . GLY A 1 86 ? -22.728 32.985 -29.682 1.00 49.17 86 GLY A CA 1
ATOM 644 C C . GLY A 1 86 ? -23.642 32.144 -30.546 1.00 52.08 86 GLY A C 1
ATOM 645 O O . GLY A 1 86 ? -23.648 32.306 -31.762 1.00 53.43 86 GLY A O 1
ATOM 646 N N . GLU A 1 87 ? -24.421 31.254 -29.938 1.00 54.02 87 GLU A N 1
ATOM 647 C CA . GLU A 1 87 ? -25.325 30.393 -30.699 1.00 55.96 87 GLU A CA 1
ATOM 648 C C . GLU A 1 87 ? -26.338 31.210 -31.528 1.00 55.02 87 GLU A C 1
ATOM 649 O O . GLU A 1 87 ? -26.479 32.417 -31.323 1.00 55.12 87 GLU A O 1
ATOM 655 N N . SER A 1 88 ? -27.035 30.559 -32.461 1.00 53.32 88 SER A N 1
ATOM 656 C CA . SER A 1 88 ? -27.995 31.251 -33.331 1.00 52.02 88 SER A CA 1
ATOM 657 C C . SER A 1 88 ? -29.432 30.726 -33.260 1.00 51.42 88 SER A C 1
ATOM 658 O O . SER A 1 88 ? -30.201 30.811 -34.236 1.00 49.87 88 SER A O 1
ATOM 661 N N . GLN A 1 89 ? -29.775 30.210 -32.081 1.00 50.60 89 GLN A N 1
ATOM 662 C CA . GLN A 1 89 ? -31.083 29.644 -31.784 1.00 49.50 89 GLN A CA 1
ATOM 663 C C . GLN A 1 89 ? -31.539 29.946 -30.366 1.00 47.56 89 GLN A C 1
ATOM 664 O O . GLN A 1 89 ? -30.916 29.510 -29.399 1.00 47.52 89 GLN A O 1
ATOM 670 N N . ILE A 1 90 ? -32.641 30.680 -30.249 1.00 45.55 90 ILE A N 1
ATOM 671 C CA . ILE A 1 90 ? -33.187 31.038 -28.950 1.00 42.89 90 ILE A CA 1
ATOM 672 C C . ILE A 1 90 ? -33.465 29.791 -28.128 1.00 44.34 90 ILE A C 1
ATOM 673 O O . ILE A 1 90 ? -33.284 28.673 -28.585 1.00 43.78 90 ILE A O 1
ATOM 678 N N . ALA A 1 91 ? -33.893 29.992 -26.895 1.00 47.15 91 ALA A N 1
ATOM 679 C CA . ALA A 1 91 ? -34.215 28.876 -26.038 1.00 50.62 91 ALA A CA 1
ATOM 680 C C . ALA A 1 91 ? -35.735 28.685 -26.101 1.00 55.09 91 ALA A C 1
ATOM 681 O O . ALA A 1 91 ? -36.484 29.449 -25.481 1.00 56.34 91 ALA A O 1
ATOM 683 N N . ALA A 1 92 ? -36.195 27.683 -26.856 1.00 59.01 92 ALA A N 1
ATOM 684 C CA . ALA A 1 92 ? -37.635 27.419 -26.986 1.00 62.64 92 ALA A CA 1
ATOM 685 C C . ALA A 1 92 ? -38.249 27.093 -25.622 1.00 65.28 92 ALA A C 1
ATOM 686 O O . ALA A 1 92 ? -39.427 27.376 -25.365 1.00 66.71 92 ALA A O 1
ATOM 688 N N . GLU A 1 93 ? -37.427 26.494 -24.760 1.00 66.81 93 GLU A N 1
ATOM 689 C CA . GLU A 1 93 ? -37.809 26.110 -23.401 1.00 67.07 93 GLU A CA 1
ATOM 690 C C . GLU A 1 93 ? -38.182 27.350 -22.585 1.00 66.03 93 GLU A C 1
ATOM 691 O O . GLU A 1 93 ? -37.396 27.843 -21.778 1.00 66.17 93 GLU A O 1
ATOM 697 N N . ILE A 1 94 ? -39.380 27.866 -22.801 1.00 65.02 94 ILE A N 1
ATOM 698 C CA . ILE A 1 94 ? -39.800 29.040 -22.063 1.00 64.47 94 ILE A CA 1
ATOM 699 C C . ILE A 1 94 ? -40.922 28.628 -21.132 1.00 65.12 94 ILE A C 1
ATOM 700 O O . ILE A 1 94 ? -41.629 27.646 -21.390 1.00 65.71 94 ILE A O 1
ATOM 705 N N . THR A 1 95 ? -41.089 29.378 -20.050 1.00 64.53 95 THR A N 1
ATOM 706 C CA . THR A 1 95 ? -42.133 29.068 -19.093 1.00 63.57 95 THR A CA 1
ATOM 707 C C . THR A 1 95 ? -42.838 30.321 -18.606 1.00 61.83 95 THR A C 1
ATOM 708 O O . THR A 1 95 ? -42.500 30.894 -17.576 1.00 60.78 95 THR A O 1
ATOM 712 N N . PRO A 1 96 ? -43.843 30.758 -19.359 1.00 61.38 96 PRO A N 1
ATOM 713 C CA . PRO A 1 96 ? -44.614 31.947 -19.031 1.00 61.89 96 PRO A CA 1
ATOM 714 C C . PRO A 1 96 ? -45.505 31.719 -17.837 1.00 62.66 96 PRO A C 1
ATOM 715 O O . PRO A 1 96 ? -45.610 30.599 -17.336 1.00 62.17 96 PRO A O 1
ATOM 727 N N . ARG A 1 98 ? -49.414 32.507 -16.095 1.00 59.93 98 ARG A N 1
ATOM 728 C CA . ARG A 1 98 ? -50.819 32.789 -16.358 1.00 58.03 98 ARG A CA 1
ATOM 729 C C . ARG A 1 98 ? -51.284 34.073 -15.697 1.00 56.57 98 ARG A C 1
ATOM 730 O O . ARG A 1 98 ? -50.959 34.334 -14.542 1.00 55.79 98 ARG A O 1
ATOM 738 N N . SER A 1 99 ? -52.046 34.867 -16.441 1.00 55.33 99 SER A N 1
ATOM 739 C CA . SER A 1 99 ? -52.580 36.113 -15.922 1.00 55.38 99 SER A CA 1
ATOM 740 C C . SER A 1 99 ? -54.033 35.879 -15.575 1.00 56.26 99 SER A C 1
ATOM 741 O O . SER A 1 99 ? -54.888 35.881 -16.452 1.00 56.26 99 SER A O 1
ATOM 744 N N . GLU A 1 100 ? -54.309 35.669 -14.294 1.00 57.80 100 GLU A N 1
ATOM 745 C CA . GLU A 1 100 ? -55.667 35.422 -13.847 1.00 58.84 100 GLU A CA 1
ATOM 746 C C . GLU A 1 100 ? -56.613 36.496 -14.373 1.00 57.47 100 GLU A C 1
ATOM 747 O O . GLU A 1 100 ? -57.660 36.177 -14.927 1.00 57.25 100 GLU A O 1
ATOM 753 N N . ARG A 1 101 ? -56.242 37.764 -14.214 1.00 56.15 101 ARG A N 1
ATOM 754 C CA . ARG A 1 101 ? -57.092 38.861 -14.676 1.00 55.41 101 ARG A CA 1
ATOM 755 C C . ARG A 1 101 ? -57.444 38.724 -16.157 1.00 53.88 101 ARG A C 1
ATOM 756 O O . ARG A 1 101 ? -58.601 38.468 -16.514 1.00 54.12 101 ARG A O 1
ATOM 764 N N . PHE A 1 102 ? -56.435 38.877 -17.012 1.00 50.81 102 PHE A N 1
ATOM 765 C CA . PHE A 1 102 ? -56.600 38.821 -18.468 1.00 46.47 102 PHE A CA 1
ATOM 766 C C . PHE A 1 102 ? -56.740 37.434 -19.110 1.00 43.89 102 PHE A C 1
ATOM 767 O O . PHE A 1 102 ? -57.092 37.329 -20.283 1.00 43.04 102 PHE A O 1
ATOM 775 N N . GLY A 1 103 ? -56.463 36.385 -18.341 1.00 41.56 103 GLY A N 1
ATOM 776 C CA . GLY A 1 103 ? -56.582 35.028 -18.846 1.00 39.43 103 GLY A CA 1
ATOM 777 C C . GLY A 1 103 ? -55.709 34.695 -20.041 1.00 38.44 103 GLY A C 1
ATOM 778 O O . GLY A 1 103 ? -56.129 33.966 -20.949 1.00 37.35 103 GLY A O 1
ATOM 779 N N . VAL A 1 104 ? -54.488 35.225 -20.031 1.00 37.67 104 VAL A N 1
ATOM 780 C CA . VAL A 1 104 ? -53.521 35.014 -21.104 1.00 35.87 104 VAL A CA 1
ATOM 781 C C . VAL A 1 104 ? -52.119 34.838 -20.552 1.00 35.88 104 VAL A C 1
ATOM 782 O O . VAL A 1 104 ? -51.632 35.687 -19.823 1.00 36.63 104 VAL A O 1
ATOM 786 N N . ASP A 1 105 ? -51.469 33.738 -20.896 1.00 36.81 105 ASP A N 1
ATOM 787 C CA . ASP A 1 105 ? -50.111 33.509 -20.432 1.00 38.30 105 ASP A CA 1
ATOM 788 C C . ASP A 1 105 ? -49.219 34.678 -20.871 1.00 37.59 105 ASP A C 1
ATOM 789 O O . ASP A 1 105 ? -49.250 35.099 -22.032 1.00 38.09 105 ASP A O 1
ATOM 794 N N . VAL A 1 106 ? -48.448 35.210 -19.924 1.00 35.59 106 VAL A N 1
ATOM 795 C CA . VAL A 1 106 ? -47.548 36.323 -20.181 1.00 33.02 106 VAL A CA 1
ATOM 796 C C . VAL A 1 106 ? -46.116 35.950 -19.816 1.00 31.74 106 VAL A C 1
ATOM 797 O O . VAL A 1 106 ? -45.861 35.308 -18.809 1.00 30.51 106 VAL A O 1
ATOM 801 N N . LEU A 1 107 ? -45.202 36.327 -20.696 1.00 31.89 107 LEU A N 1
ATOM 802 C CA . LEU A 1 107 ? -43.786 36.084 -20.538 1.00 32.20 107 LEU A CA 1
ATOM 803 C C . LEU A 1 107 ? -43.264 37.378 -19.933 1.00 34.46 107 LEU A C 1
ATOM 804 O O . LEU A 1 107 ? -43.076 38.377 -20.638 1.00 35.84 107 LEU A O 1
ATOM 809 N N . PRO A 1 108 ? -43.024 37.382 -18.616 1.00 34.34 108 PRO A N 1
ATOM 810 C CA . PRO A 1 108 ? -42.529 38.544 -17.873 1.00 33.69 108 PRO A CA 1
ATOM 811 C C . PRO A 1 108 ? -41.307 39.229 -18.470 1.00 32.38 108 PRO A C 1
ATOM 812 O O . PRO A 1 108 ? -40.410 38.569 -18.972 1.00 31.54 108 PRO A O 1
ATOM 816 N N . GLY A 1 109 ? -41.290 40.558 -18.400 1.00 32.50 109 GLY A N 1
ATOM 817 C CA . GLY A 1 109 ? -40.178 41.328 -18.924 1.00 33.60 109 GLY A CA 1
ATOM 818 C C . GLY A 1 109 ? -39.036 41.449 -17.927 1.00 34.33 109 GLY A C 1
ATOM 819 O O . GLY A 1 109 ? -39.041 40.795 -16.887 1.00 34.25 109 GLY A O 1
ATOM 820 N N . HIS A 1 110 ? -38.058 42.291 -18.243 1.00 35.47 110 HIS A N 1
ATOM 821 C CA . HIS A 1 110 ? -36.897 42.489 -17.381 1.00 36.14 110 HIS A CA 1
ATOM 822 C C . HIS A 1 110 ? -36.106 43.725 -17.837 1.00 36.44 110 HIS A C 1
ATOM 823 O O . HIS A 1 110 ? -35.692 43.818 -18.993 1.00 35.37 110 HIS A O 1
ATOM 830 N N . PRO A 1 111 ? -35.867 44.680 -16.924 1.00 37.18 111 PRO A N 1
ATOM 831 C CA . PRO A 1 111 ? -35.128 45.900 -17.262 1.00 38.06 111 PRO A CA 1
ATOM 832 C C . PRO A 1 111 ? -33.725 45.630 -17.793 1.00 40.02 111 PRO A C 1
ATOM 833 O O . PRO A 1 111 ? -32.996 46.555 -18.165 1.00 41.49 111 PRO A O 1
ATOM 837 N N . ALA A 1 112 ? -33.345 44.358 -17.829 1.00 42.30 112 ALA A N 1
ATOM 838 C CA . ALA A 1 112 ? -32.031 43.975 -18.336 1.00 43.60 112 ALA A CA 1
ATOM 839 C C . ALA A 1 112 ? -32.063 43.837 -19.859 1.00 44.59 112 ALA A C 1
ATOM 840 O O . ALA A 1 112 ? -31.038 43.550 -20.465 1.00 45.21 112 ALA A O 1
ATOM 842 N N . LEU A 1 113 ? -33.231 44.026 -20.476 1.00 44.70 113 LEU A N 1
ATOM 843 C CA . LEU A 1 113 ? -33.324 43.924 -21.927 1.00 44.81 113 LEU A CA 1
ATOM 844 C C . LEU A 1 113 ? -32.537 45.037 -22.577 1.00 45.37 113 LEU A C 1
ATOM 845 O O . LEU A 1 113 ? -32.417 45.095 -23.797 1.00 45.73 113 LEU A O 1
ATOM 850 N N . SER A 1 114 ? -32.013 45.934 -21.757 1.00 46.46 114 SER A N 1
ATOM 851 C CA . SER A 1 114 ? -31.223 47.024 -22.279 1.00 47.95 114 SER A CA 1
ATOM 852 C C . SER A 1 114 ? -29.976 46.411 -22.911 1.00 48.02 114 SER A C 1
ATOM 853 O O . SER A 1 114 ? -29.446 46.948 -23.876 1.00 48.35 114 SER A O 1
ATOM 856 N N . GLN A 1 115 ? -29.532 45.269 -22.382 1.00 48.99 115 GLN A N 1
ATOM 857 C CA . GLN A 1 115 ? -28.351 44.567 -22.907 1.00 50.66 115 GLN A CA 1
ATOM 858 C C . GLN A 1 115 ? -28.681 43.805 -24.199 1.00 49.97 115 GLN A C 1
ATOM 859 O O . GLN A 1 115 ? -27.816 43.569 -25.047 1.00 49.21 115 GLN A O 1
ATOM 865 N N . ILE A 1 116 ? -29.935 43.400 -24.335 1.00 49.33 116 ILE A N 1
ATOM 866 C CA . ILE A 1 116 ? -30.344 42.692 -25.523 1.00 48.68 116 ILE A CA 1
ATOM 867 C C . ILE A 1 116 ? -30.489 43.711 -26.640 1.00 49.89 116 ILE A C 1
ATOM 868 O O . ILE A 1 116 ? -30.364 43.367 -27.809 1.00 50.39 116 ILE A O 1
ATOM 873 N N . GLU A 1 117 ? -30.737 44.969 -26.283 1.00 51.61 117 GLU A N 1
ATOM 874 C CA . GLU A 1 117 ? -30.874 46.017 -27.290 1.00 53.67 117 GLU A CA 1
ATOM 875 C C . GLU A 1 117 ? -29.527 46.285 -27.952 1.00 53.29 117 GLU A C 1
ATOM 876 O O . GLU A 1 117 ? -29.473 46.772 -29.082 1.00 54.63 117 GLU A O 1
ATOM 882 N N . ASP A 1 118 ? -28.445 45.961 -27.247 1.00 51.95 118 ASP A N 1
ATOM 883 C CA . ASP A 1 118 ? -27.093 46.150 -27.763 1.00 50.68 118 ASP A CA 1
ATOM 884 C C . ASP A 1 118 ? -26.737 44.952 -28.600 1.00 48.72 118 ASP A C 1
ATOM 885 O O . ASP A 1 118 ? -25.977 45.045 -29.558 1.00 48.56 118 ASP A O 1
ATOM 890 N N . LEU A 1 119 ? -27.295 43.814 -28.223 1.00 47.05 119 LEU A N 1
ATOM 891 C CA . LEU A 1 119 ? -27.050 42.586 -28.949 1.00 45.20 119 LEU A CA 1
ATOM 892 C C . LEU A 1 119 ? -27.705 42.681 -30.310 1.00 44.44 119 LEU A C 1
ATOM 893 O O . LEU A 1 119 ? -27.177 42.178 -31.288 1.00 44.02 119 LEU A O 1
ATOM 906 N N . SER A 1 121 ? -28.514 45.588 -31.943 1.00 39.54 121 SER A N 1
ATOM 907 C CA . SER A 1 121 ? -27.926 46.616 -32.763 1.00 38.54 121 SER A CA 1
ATOM 908 C C . SER A 1 121 ? -26.664 46.073 -33.451 1.00 37.95 121 SER A C 1
ATOM 909 O O . SER A 1 121 ? -26.449 46.327 -34.631 1.00 35.17 121 SER A O 1
ATOM 912 N N . ASP A 1 122 ? -25.853 45.312 -32.710 1.00 39.55 122 ASP A N 1
ATOM 913 C CA . ASP A 1 122 ? -24.611 44.698 -33.215 1.00 41.37 122 ASP A CA 1
ATOM 914 C C . ASP A 1 122 ? -24.965 43.629 -34.239 1.00 40.23 122 ASP A C 1
ATOM 915 O O . ASP A 1 122 ? -24.220 43.388 -35.185 1.00 41.27 122 ASP A O 1
ATOM 920 N N . SER A 1 123 ? -26.102 42.974 -34.040 1.00 38.25 123 SER A N 1
ATOM 921 C CA . SER A 1 123 ? -26.540 41.942 -34.964 1.00 35.64 123 SER A CA 1
ATOM 922 C C . SER A 1 123 ? -27.033 42.583 -36.254 1.00 34.76 123 SER A C 1
ATOM 923 O O . SER A 1 123 ? -26.601 42.213 -37.348 1.00 35.58 123 SER A O 1
ATOM 926 N N . TRP A 1 124 ? -27.927 43.553 -36.121 1.00 32.02 124 TRP A N 1
ATOM 927 C CA . TRP A 1 124 ? -28.458 44.240 -37.274 1.00 31.37 124 TRP A CA 1
ATOM 928 C C . TRP A 1 124 ? -27.311 44.846 -38.088 1.00 33.46 124 TRP A C 1
ATOM 929 O O . TRP A 1 124 ? -27.319 44.800 -39.319 1.00 33.92 124 TRP A O 1
ATOM 940 N N . GLN A 1 125 ? -26.312 45.402 -37.413 1.00 35.72 125 GLN A N 1
ATOM 941 C CA . GLN A 1 125 ? -25.167 45.992 -38.116 1.00 38.22 125 GLN A CA 1
ATOM 942 C C . GLN A 1 125 ? -24.461 44.955 -39.003 1.00 37.41 125 GLN A C 1
ATOM 943 O O . GLN A 1 125 ? -24.350 45.129 -40.218 1.00 36.80 125 GLN A O 1
ATOM 949 N N . SER A 1 126 ? -23.984 43.884 -38.373 1.00 36.99 126 SER A N 1
ATOM 950 C CA . SER A 1 126 ? -23.282 42.807 -39.057 1.00 36.97 126 SER A CA 1
ATOM 951 C C . SER A 1 126 ? -24.147 42.177 -40.135 1.00 36.18 126 SER A C 1
ATOM 952 O O . SER A 1 126 ? -23.657 41.828 -41.205 1.00 35.55 126 SER A O 1
ATOM 955 N N . ALA A 1 127 ? -25.433 42.019 -39.854 1.00 36.02 127 ALA A N 1
ATOM 956 C CA . ALA A 1 127 ? -26.331 41.437 -40.838 1.00 36.54 127 ALA A CA 1
ATOM 957 C C . ALA A 1 127 ? -26.281 42.268 -42.116 1.00 37.05 127 ALA A C 1
ATOM 958 O O . ALA A 1 127 ? -26.464 41.744 -43.207 1.00 36.77 127 ALA A O 1
ATOM 960 N N . LEU A 1 128 ? -26.045 43.567 -41.984 1.00 38.13 128 LEU A N 1
ATOM 961 C CA . LEU A 1 128 ? -25.965 44.423 -43.155 1.00 38.62 128 LEU A CA 1
ATOM 962 C C . LEU A 1 128 ? -24.793 44.025 -44.012 1.00 40.69 128 LEU A C 1
ATOM 963 O O . LEU A 1 128 ? -24.843 44.128 -45.234 1.00 41.25 128 LEU A O 1
ATOM 968 N N . GLY A 1 129 ? -23.727 43.582 -43.356 1.00 43.32 129 GLY A N 1
ATOM 969 C CA . GLY A 1 129 ? -22.527 43.167 -44.061 1.00 45.86 129 GLY A CA 1
ATOM 970 C C . GLY A 1 129 ? -22.638 41.770 -44.639 1.00 46.90 129 GLY A C 1
ATOM 971 O O . GLY A 1 129 ? -21.636 41.176 -45.024 1.00 46.98 129 GLY A O 1
ATOM 972 N N . ARG A 1 130 ? -23.858 41.251 -44.704 1.00 48.44 130 ARG A N 1
ATOM 973 C CA . ARG A 1 130 ? -24.101 39.922 -45.239 1.00 50.38 130 ARG A CA 1
ATOM 974 C C . ARG A 1 130 ? -23.399 38.837 -44.429 1.00 49.72 130 ARG A C 1
ATOM 975 O O . ARG A 1 130 ? -22.755 37.943 -44.985 1.00 49.42 130 ARG A O 1
ATOM 983 N N . GLN A 1 131 ? -23.545 38.933 -43.109 1.00 48.89 131 GLN A N 1
ATOM 984 C CA . GLN A 1 131 ? -22.978 37.986 -42.152 1.00 47.28 131 GLN A CA 1
ATOM 985 C C . GLN A 1 131 ? -24.111 37.050 -41.758 1.00 44.84 131 GLN A C 1
ATOM 986 O O . GLN A 1 131 ? -24.911 37.373 -40.881 1.00 43.22 131 GLN A O 1
ATOM 992 N N . THR A 1 132 ? -24.174 35.895 -42.406 1.00 43.40 132 THR A N 1
ATOM 993 C CA . THR A 1 132 ? -25.221 34.904 -42.153 1.00 40.43 132 THR A CA 1
ATOM 994 C C . THR A 1 132 ? -25.465 34.629 -40.656 1.00 38.22 132 THR A C 1
ATOM 995 O O . THR A 1 132 ? -26.607 34.473 -40.223 1.00 37.55 132 THR A O 1
ATOM 999 N N . GLY A 1 133 ? -24.403 34.598 -39.858 1.00 36.49 133 GLY A N 1
ATOM 1000 C CA . GLY A 1 133 ? -24.570 34.356 -38.428 1.00 34.79 133 GLY A CA 1
ATOM 1001 C C . GLY A 1 133 ? -25.583 35.282 -37.776 1.00 33.75 133 GLY A C 1
ATOM 1002 O O . GLY A 1 133 ? -26.679 34.854 -37.447 1.00 30.93 133 GLY A O 1
ATOM 1003 N N . PRO A 1 134 ? -25.231 36.569 -37.562 1.00 34.68 134 PRO A N 1
ATOM 1004 C CA . PRO A 1 134 ? -26.161 37.520 -36.945 1.00 33.17 134 PRO A CA 1
ATOM 1005 C C . PRO A 1 134 ? -27.395 37.757 -37.792 1.00 31.29 134 PRO A C 1
ATOM 1006 O O . PRO A 1 134 ? -28.365 38.331 -37.329 1.00 30.11 134 PRO A O 1
ATOM 1010 N N . PHE A 1 135 ? -27.362 37.334 -39.043 1.00 31.06 135 PHE A N 1
ATOM 1011 C CA . PHE A 1 135 ? -28.534 37.527 -39.870 1.00 31.38 135 PHE A CA 1
ATOM 1012 C C . PHE A 1 135 ? -29.699 36.797 -39.265 1.00 32.66 135 PHE A C 1
ATOM 1013 O O . PHE A 1 135 ? -30.758 37.375 -39.071 1.00 34.76 135 PHE A O 1
ATOM 1021 N N . ARG A 1 136 ? -29.514 35.516 -38.976 1.00 33.93 136 ARG A N 1
ATOM 1022 C CA . ARG A 1 136 ? -30.599 34.727 -38.416 1.00 34.55 136 ARG A CA 1
ATOM 1023 C C . ARG A 1 136 ? -30.804 34.937 -36.936 1.00 34.79 136 ARG A C 1
ATOM 1024 O O . ARG A 1 136 ? -31.574 34.227 -36.312 1.00 35.95 136 ARG A O 1
ATOM 1032 N N . ARG A 1 137 ? -30.108 35.908 -36.370 1.00 36.09 137 ARG A N 1
ATOM 1033 C CA . ARG A 1 137 ? -30.279 36.191 -34.963 1.00 36.68 137 ARG A CA 1
ATOM 1034 C C . ARG A 1 137 ? -31.324 37.295 -34.804 1.00 35.14 137 ARG A C 1
ATOM 1035 O O . ARG A 1 137 ? -32.048 37.321 -33.821 1.00 35.32 137 ARG A O 1
ATOM 1043 N N . ILE A 1 138 ? -31.419 38.201 -35.770 1.00 33.19 138 ILE A N 1
ATOM 1044 C CA . ILE A 1 138 ? -32.405 39.272 -35.666 1.00 32.49 138 ILE A CA 1
ATOM 1045 C C . ILE A 1 138 ? -33.810 38.685 -35.777 1.00 32.01 138 ILE A C 1
ATOM 1046 O O . ILE A 1 138 ? -34.817 39.344 -35.501 1.00 31.57 138 ILE A O 1
ATOM 1051 N N . HIS A 1 139 ? -33.875 37.420 -36.162 1.00 31.55 139 HIS A N 1
ATOM 1052 C CA . HIS A 1 139 ? -35.155 36.752 -36.307 1.00 31.31 139 HIS A CA 1
ATOM 1053 C C . HIS A 1 139 ? -35.560 36.014 -35.039 1.00 30.98 139 HIS A C 1
ATOM 1054 O O . HIS A 1 139 ? -36.308 35.046 -35.082 1.00 32.89 139 HIS A O 1
ATOM 1061 N N . TRP A 1 140 ? -35.066 36.460 -33.899 1.00 29.30 140 TRP A N 1
ATOM 1062 C CA . TRP A 1 140 ? -35.432 35.793 -32.679 1.00 26.03 140 TRP A CA 1
ATOM 1063 C C . TRP A 1 140 ? -36.934 35.863 -32.482 1.00 26.34 140 TRP A C 1
ATOM 1064 O O . TRP A 1 140 ? -37.507 34.938 -31.940 1.00 27.12 140 TRP A O 1
ATOM 1075 N N . ALA A 1 141 ? -37.583 36.946 -32.910 1.00 27.13 141 ALA A N 1
ATOM 1076 C CA . ALA A 1 141 ? -39.039 37.071 -32.704 1.00 27.19 141 ALA A CA 1
ATOM 1077 C C . ALA A 1 141 ? -39.810 35.906 -33.314 1.00 26.15 141 ALA A C 1
ATOM 1078 O O . ALA A 1 141 ? -40.524 35.174 -32.623 1.00 23.10 141 ALA A O 1
ATOM 1080 N N . GLY A 1 142 ? -39.659 35.762 -34.624 1.00 26.43 142 GLY A N 1
ATOM 1081 C CA . GLY A 1 142 ? -40.314 34.696 -35.330 1.00 26.37 142 GLY A CA 1
ATOM 1082 C C . GLY A 1 142 ? -39.817 33.352 -34.850 1.00 26.45 142 GLY A C 1
ATOM 1083 O O . GLY A 1 142 ? -40.575 32.389 -34.876 1.00 28.87 142 GLY A O 1
ATOM 1084 N N . GLN A 1 143 ? -38.560 33.268 -34.422 1.00 24.18 143 GLN A N 1
ATOM 1085 C CA . GLN A 1 143 ? -38.015 32.001 -33.929 1.00 23.31 143 GLN A CA 1
ATOM 1086 C C . GLN A 1 143 ? -38.809 31.501 -32.719 1.00 22.46 143 GLN A C 1
ATOM 1087 O O . GLN A 1 143 ? -38.941 30.299 -32.519 1.00 22.59 143 GLN A O 1
ATOM 1093 N N . LEU A 1 144 ? -39.330 32.429 -31.920 1.00 21.83 144 LEU A N 1
ATOM 1094 C CA . LEU A 1 144 ? -40.132 32.088 -30.755 1.00 21.65 144 LEU A CA 1
ATOM 1095 C C . LEU A 1 144 ? -41.506 31.698 -31.245 1.00 23.53 144 LEU A C 1
ATOM 1096 O O . LEU A 1 144 ? -42.072 30.690 -30.830 1.00 24.27 144 LEU A O 1
ATOM 1101 N N . ALA A 1 145 ? -42.056 32.521 -32.124 1.00 25.43 145 ALA A N 1
ATOM 1102 C CA . ALA A 1 145 ? -43.374 32.243 -32.659 1.00 28.04 145 ALA A CA 1
ATOM 1103 C C . ALA A 1 145 ? -43.397 30.847 -33.280 1.00 30.35 145 ALA A C 1
ATOM 1104 O O . ALA A 1 145 ? -44.391 30.136 -33.175 1.00 31.57 145 ALA A O 1
ATOM 1106 N N . HIS A 1 146 ? -42.299 30.449 -33.916 1.00 32.20 146 HIS A N 1
ATOM 1107 C CA . HIS A 1 146 ? -42.234 29.145 -34.552 1.00 33.33 146 HIS A CA 1
ATOM 1108 C C . HIS A 1 146 ? -42.126 28.035 -33.537 1.00 33.95 146 HIS A C 1
ATOM 1109 O O . HIS A 1 146 ? -42.700 26.980 -33.726 1.00 34.14 146 HIS A O 1
ATOM 1116 N N . ALA A 1 147 ? -41.399 28.250 -32.455 1.00 35.38 147 ALA A N 1
ATOM 1117 C CA . ALA A 1 147 ? -41.304 27.187 -31.479 1.00 38.64 147 ALA A CA 1
ATOM 1118 C C . ALA A 1 147 ? -42.670 26.950 -30.846 1.00 41.80 147 ALA A C 1
ATOM 1119 O O . ALA A 1 147 ? -43.009 25.824 -30.499 1.00 42.33 147 ALA A O 1
ATOM 1129 N N . GLU A 1 149 ? -45.833 27.635 -32.250 1.00 49.64 149 GLU A N 1
ATOM 1130 C CA . GLU A 1 149 ? -46.696 27.072 -33.286 1.00 49.53 149 GLU A CA 1
ATOM 1131 C C . GLU A 1 149 ? -46.442 25.593 -33.498 1.00 46.95 149 GLU A C 1
ATOM 1132 O O . GLU A 1 149 ? -47.374 24.829 -33.687 1.00 45.73 149 GLU A O 1
ATOM 1138 N N . ARG A 1 150 ? -45.171 25.206 -33.449 1.00 45.94 150 ARG A N 1
ATOM 1139 C CA . ARG A 1 150 ? -44.744 23.827 -33.660 1.00 44.18 150 ARG A CA 1
ATOM 1140 C C . ARG A 1 150 ? -45.175 22.912 -32.538 1.00 44.47 150 ARG A C 1
ATOM 1141 O O . ARG A 1 150 ? -45.596 21.786 -32.776 1.00 45.41 150 ARG A O 1
ATOM 1149 N N . ASP A 1 151 ? -45.044 23.381 -31.307 1.00 45.75 151 ASP A N 1
ATOM 1150 C CA . ASP A 1 151 ? -45.457 22.582 -30.163 1.00 46.70 151 ASP A CA 1
ATOM 1151 C C . ASP A 1 151 ? -46.914 22.844 -29.887 1.00 45.17 151 ASP A C 1
ATOM 1152 O O . ASP A 1 151 ? -47.435 22.372 -28.891 1.00 43.96 151 ASP A O 1
ATOM 1157 N N . ASP A 1 152 ? -47.557 23.620 -30.754 1.00 44.70 152 ASP A N 1
ATOM 1158 C CA . ASP A 1 152 ? -48.968 23.953 -30.587 1.00 44.08 152 ASP A CA 1
ATOM 1159 C C . ASP A 1 152 ? -49.311 24.414 -29.157 1.00 42.86 152 ASP A C 1
ATOM 1160 O O . ASP A 1 152 ? -50.266 23.925 -28.562 1.00 42.23 152 ASP A O 1
ATOM 1165 N N . ARG A 1 153 ? -48.538 25.360 -28.617 1.00 40.88 153 ARG A N 1
ATOM 1166 C CA . ARG A 1 153 ? -48.764 25.872 -27.265 1.00 37.89 153 ARG A CA 1
ATOM 1167 C C . ARG A 1 153 ? -49.648 27.115 -27.225 1.00 36.37 153 ARG A C 1
ATOM 1168 O O . ARG A 1 153 ? -50.328 27.379 -26.229 1.00 35.93 153 ARG A O 1
ATOM 1176 N N . TYR A 1 154 ? -49.637 27.884 -28.303 1.00 34.73 154 TYR A N 1
ATOM 1177 C CA . TYR A 1 154 ? -50.440 29.094 -28.361 1.00 34.61 154 TYR A CA 1
ATOM 1178 C C . TYR A 1 154 ? -50.995 29.340 -29.773 1.00 35.43 154 TYR A C 1
ATOM 1179 O O . TYR A 1 154 ? -50.445 28.874 -30.778 1.00 34.53 154 TYR A O 1
ATOM 1188 N N . ASP A 1 155 ? -52.092 30.086 -29.817 1.00 36.83 155 ASP A N 1
ATOM 1189 C CA . ASP A 1 155 ? -52.794 30.431 -31.051 1.00 38.56 155 ASP A CA 1
ATOM 1190 C C . ASP A 1 155 ? -52.440 31.856 -31.504 1.00 37.87 155 ASP A C 1
ATOM 1191 O O . ASP A 1 155 ? -52.478 32.166 -32.700 1.00 37.45 155 ASP A O 1
ATOM 1196 N N . VAL A 1 156 ? -52.117 32.718 -30.539 1.00 35.92 156 VAL A N 1
ATOM 1197 C CA . VAL A 1 156 ? -51.787 34.113 -30.823 1.00 33.68 156 VAL A CA 1
ATOM 1198 C C . VAL A 1 156 ? -50.690 34.634 -29.894 1.00 32.81 156 VAL A C 1
ATOM 1199 O O . VAL A 1 156 ? -50.650 34.283 -28.719 1.00 33.06 156 VAL A O 1
ATOM 1203 N N . ILE A 1 157 ? -49.797 35.464 -30.423 1.00 31.66 157 ILE A N 1
ATOM 1204 C CA . ILE A 1 157 ? -48.729 36.037 -29.615 1.00 29.60 157 ILE A CA 1
ATOM 1205 C C . ILE A 1 157 ? -48.720 37.557 -29.722 1.00 30.30 157 ILE A C 1
ATOM 1206 O O . ILE A 1 157 ? -48.645 38.117 -30.808 1.00 29.35 157 ILE A O 1
ATOM 1211 N N . PHE A 1 158 ? -48.789 38.218 -28.583 1.00 31.18 158 PHE A N 1
ATOM 1212 C CA . PHE A 1 158 ? -48.746 39.654 -28.576 1.00 32.70 158 PHE A CA 1
ATOM 1213 C C . PHE A 1 158 ? -47.369 40.147 -28.195 1.00 33.97 158 PHE A C 1
ATOM 1214 O O . PHE A 1 158 ? -46.909 39.879 -27.090 1.00 34.92 158 PHE A O 1
ATOM 1222 N N . PHE A 1 159 ? -46.706 40.858 -29.100 1.00 34.90 159 PHE A N 1
ATOM 1223 C CA . PHE A 1 159 ? -45.394 41.413 -28.791 1.00 36.28 159 PHE A CA 1
ATOM 1224 C C . PHE A 1 159 ? -45.566 42.857 -28.322 1.00 38.84 159 PHE A C 1
ATOM 1225 O O . PHE A 1 159 ? -45.872 43.727 -29.131 1.00 39.00 159 PHE A O 1
ATOM 1233 N N . ASP A 1 160 ? -45.383 43.112 -27.026 1.00 41.37 160 ASP A N 1
ATOM 1234 C CA . ASP A 1 160 ? -45.513 44.470 -26.492 1.00 43.93 160 ASP A CA 1
ATOM 1235 C C . ASP A 1 160 ? -44.146 45.142 -26.533 1.00 45.10 160 ASP A C 1
ATOM 1236 O O . ASP A 1 160 ? -43.247 44.783 -25.777 1.00 45.53 160 ASP A O 1
ATOM 1241 N N . VAL A 1 161 ? -43.990 46.109 -27.431 1.00 46.43 161 VAL A N 1
ATOM 1242 C CA . VAL A 1 161 ? -42.726 46.823 -27.567 1.00 47.92 161 VAL A CA 1
ATOM 1243 C C . VAL A 1 161 ? -42.726 48.158 -26.824 1.00 48.33 161 VAL A C 1
ATOM 1244 O O . VAL A 1 161 ? -43.756 48.612 -26.326 1.00 47.23 161 VAL A O 1
ATOM 1248 N N . GLY A 1 162 ? -41.552 48.773 -26.750 1.00 49.76 162 GLY A N 1
ATOM 1249 C CA . GLY A 1 162 ? -41.428 50.041 -26.072 1.00 51.76 162 GLY A CA 1
ATOM 1250 C C . GLY A 1 162 ? -41.514 51.218 -27.023 1.00 53.92 162 GLY A C 1
ATOM 1251 O O . GLY A 1 162 ? -41.790 51.053 -28.214 1.00 54.18 162 GLY A O 1
ATOM 1252 N N . PRO A 1 163 ? -41.272 52.434 -26.518 1.00 54.83 163 PRO A N 1
ATOM 1253 C CA . PRO A 1 163 ? -41.331 53.639 -27.347 1.00 54.34 163 PRO A CA 1
ATOM 1254 C C . PRO A 1 163 ? -40.190 53.724 -28.368 1.00 53.78 163 PRO A C 1
ATOM 1255 O O . PRO A 1 163 ? -40.371 54.243 -29.470 1.00 53.99 163 PRO A O 1
ATOM 1259 N N . SER A 1 164 ? -39.020 53.212 -28.003 1.00 52.81 164 SER A N 1
ATOM 1260 C CA . SER A 1 164 ? -37.856 53.242 -28.893 1.00 52.64 164 SER A CA 1
ATOM 1261 C C . SER A 1 164 ? -38.117 52.684 -30.286 1.00 51.22 164 SER A C 1
ATOM 1262 O O . SER A 1 164 ? -38.965 51.820 -30.461 1.00 51.78 164 SER A O 1
ATOM 1265 N N . LEU A 1 165 ? -37.381 53.171 -31.277 1.00 49.06 165 LEU A N 1
ATOM 1266 C CA . LEU A 1 165 ? -37.535 52.640 -32.617 1.00 47.69 165 LEU A CA 1
ATOM 1267 C C . LEU A 1 165 ? -36.174 52.454 -33.265 1.00 47.28 165 LEU A C 1
ATOM 1268 O O . LEU A 1 165 ? -35.901 52.952 -34.359 1.00 45.81 165 LEU A O 1
ATOM 1273 N N . GLY A 1 166 ? -35.331 51.708 -32.556 1.00 47.98 166 GLY A N 1
ATOM 1274 C CA . GLY A 1 166 ? -33.986 51.406 -33.007 1.00 47.09 166 GLY A CA 1
ATOM 1275 C C . GLY A 1 166 ? -33.851 49.953 -33.431 1.00 46.74 166 GLY A C 1
ATOM 1276 O O . GLY A 1 166 ? -34.864 49.274 -33.630 1.00 46.94 166 GLY A O 1
ATOM 1277 N N . PRO A 1 167 ? -32.616 49.430 -33.541 1.00 46.16 167 PRO A N 1
ATOM 1278 C CA . PRO A 1 167 ? -32.355 48.046 -33.956 1.00 45.05 167 PRO A CA 1
ATOM 1279 C C . PRO A 1 167 ? -33.236 46.971 -33.327 1.00 44.20 167 PRO A C 1
ATOM 1280 O O . PRO A 1 167 ? -33.739 46.096 -34.030 1.00 43.85 167 PRO A O 1
ATOM 1284 N N . PHE A 1 168 ? -33.414 47.034 -32.009 1.00 42.90 168 PHE A N 1
ATOM 1285 C CA . PHE A 1 168 ? -34.205 46.038 -31.300 1.00 41.70 168 PHE A CA 1
ATOM 1286 C C . PHE A 1 168 ? -35.649 45.986 -31.765 1.00 41.23 168 PHE A C 1
ATOM 1287 O O . PHE A 1 168 ? -36.073 44.993 -32.348 1.00 42.47 168 PHE A O 1
ATOM 1295 N N . ASN A 1 169 ? -36.414 47.043 -31.530 1.00 40.60 169 ASN A N 1
ATOM 1296 C CA . ASN A 1 169 ? -37.816 47.036 -31.941 1.00 39.95 169 ASN A CA 1
ATOM 1297 C C . ASN A 1 169 ? -38.045 46.631 -33.380 1.00 38.70 169 ASN A C 1
ATOM 1298 O O . ASN A 1 169 ? -39.093 46.081 -33.707 1.00 38.18 169 ASN A O 1
ATOM 1303 N N . ARG A 1 170 ? -37.071 46.909 -34.241 1.00 37.39 170 ARG A N 1
ATOM 1304 C CA . ARG A 1 170 ? -37.169 46.520 -35.641 1.00 34.74 170 ARG A CA 1
ATOM 1305 C C . ARG A 1 170 ? -37.254 45.001 -35.697 1.00 33.97 170 ARG A C 1
ATOM 1306 O O . ARG A 1 170 ? -38.153 44.449 -36.329 1.00 33.66 170 ARG A O 1
ATOM 1314 N N . THR A 1 171 ? -36.317 44.335 -35.014 1.00 33.16 171 THR A N 1
ATOM 1315 C CA . THR A 1 171 ? -36.268 42.872 -34.980 1.00 32.03 171 THR A CA 1
ATOM 1316 C C . THR A 1 171 ? -37.512 42.279 -34.342 1.00 31.31 171 THR A C 1
ATOM 1317 O O . THR A 1 171 ? -37.724 41.066 -34.395 1.00 31.95 171 THR A O 1
ATOM 1321 N N . VAL A 1 172 ? -38.323 43.116 -33.711 1.00 30.76 172 VAL A N 1
ATOM 1322 C CA . VAL A 1 172 ? -39.547 42.604 -33.118 1.00 31.59 172 VAL A CA 1
ATOM 1323 C C . VAL A 1 172 ? -40.622 42.593 -34.189 1.00 33.50 172 VAL A C 1
ATOM 1324 O O . VAL A 1 172 ? -41.446 41.686 -34.228 1.00 34.36 172 VAL A O 1
ATOM 1328 N N . LEU A 1 173 ? -40.616 43.603 -35.059 1.00 35.01 173 LEU A N 1
ATOM 1329 C CA . LEU A 1 173 ? -41.597 43.654 -36.131 1.00 35.11 173 LEU A CA 1
ATOM 1330 C C . LEU A 1 173 ? -41.342 42.490 -37.082 1.00 36.34 173 LEU A C 1
ATOM 1331 O O . LEU A 1 173 ? -42.284 41.893 -37.599 1.00 37.04 173 LEU A O 1
ATOM 1336 N N . LEU A 1 174 ? -40.079 42.151 -37.310 1.00 35.73 174 LEU A N 1
ATOM 1337 C CA . LEU A 1 174 ? -39.786 41.030 -38.187 1.00 36.82 174 LEU A CA 1
ATOM 1338 C C . LEU A 1 174 ? -40.496 39.740 -37.756 1.00 39.15 174 LEU A C 1
ATOM 1339 O O . LEU A 1 174 ? -40.578 38.793 -38.537 1.00 41.39 174 LEU A O 1
ATOM 1344 N N . GLY A 1 175 ? -40.994 39.686 -36.522 1.00 39.43 175 GLY A N 1
ATOM 1345 C CA . GLY A 1 175 ? -41.655 38.475 -36.055 1.00 39.76 175 GLY A CA 1
ATOM 1346 C C . GLY A 1 175 ? -43.164 38.581 -36.046 1.00 40.75 175 GLY A C 1
ATOM 1347 O O . GLY A 1 175 ? -43.880 37.623 -35.737 1.00 41.11 175 GLY A O 1
ATOM 1348 N N . CYS A 1 176 ? -43.633 39.768 -36.408 1.00 40.53 176 CYS A N 1
ATOM 1349 C CA . CYS A 1 176 ? -45.044 40.086 -36.453 1.00 40.60 176 CYS A CA 1
ATOM 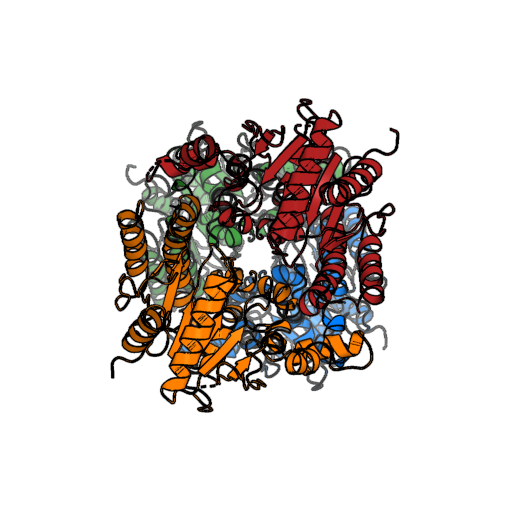1350 C C . CYS A 1 176 ? -45.655 39.902 -37.823 1.00 40.82 176 CYS A C 1
ATOM 1351 O O . CYS A 1 176 ? -45.053 40.237 -38.843 1.00 40.97 176 CYS A O 1
ATOM 1354 N N . ASP A 1 177 ? -46.870 39.373 -37.829 1.00 41.02 177 ASP A N 1
ATOM 1355 C CA . ASP A 1 177 ? -47.607 39.166 -39.056 1.00 40.73 177 ASP A CA 1
ATOM 1356 C C . ASP A 1 177 ? -48.372 40.446 -39.329 1.00 40.83 177 ASP A C 1
ATOM 1357 O O . ASP A 1 177 ? -48.673 40.762 -40.474 1.00 42.52 177 ASP A O 1
ATOM 1362 N N . ALA A 1 178 ? -48.670 41.188 -38.268 1.00 40.24 178 ALA A N 1
ATOM 1363 C CA . ALA A 1 178 ? -49.416 42.431 -38.394 1.00 40.09 178 ALA A CA 1
ATOM 1364 C C . ALA A 1 178 ? -49.165 43.342 -37.204 1.00 39.88 178 ALA A C 1
ATOM 1365 O O . ALA A 1 178 ? -48.536 42.939 -36.234 1.00 39.45 178 ALA A O 1
ATOM 1367 N N . PHE A 1 179 ? -49.653 44.574 -37.280 1.00 40.60 179 PHE A N 1
ATOM 1368 C CA . PHE A 1 179 ? -49.497 45.503 -36.168 1.00 41.24 179 PHE A CA 1
ATOM 1369 C C . PHE A 1 179 ? -50.406 46.731 -36.295 1.00 41.37 179 PHE A C 1
ATOM 1370 O O . PHE A 1 179 ? -50.754 47.153 -37.400 1.00 41.75 179 PHE A O 1
ATOM 1378 N N . VAL A 1 180 ? -50.798 47.293 -35.155 1.00 40.88 180 VAL A N 1
ATOM 1379 C CA . VAL A 1 180 ? -51.640 48.479 -35.143 1.00 40.54 180 VAL A CA 1
ATOM 1380 C C . VAL A 1 180 ? -50.815 49.601 -34.546 1.00 41.84 180 VAL A C 1
ATOM 1381 O O . VAL A 1 180 ? -49.861 49.349 -33.817 1.00 41.81 180 VAL A O 1
ATOM 1385 N N . THR A 1 181 ? -51.168 50.841 -34.855 1.00 44.41 181 THR A N 1
ATOM 1386 C CA . THR A 1 181 ? -50.424 51.971 -34.315 1.00 46.03 181 THR A CA 1
ATOM 1387 C C . THR A 1 181 ? -51.337 52.963 -33.629 1.00 47.71 181 THR A C 1
ATOM 1388 O O . THR A 1 181 ? -51.987 53.759 -34.290 1.00 48.78 181 THR A O 1
ATOM 1392 N N . PRO A 1 182 ? -51.414 52.911 -32.292 1.00 49.71 182 PRO A N 1
ATOM 1393 C CA . PRO A 1 182 ? -52.259 53.830 -31.528 1.00 52.64 182 PRO A CA 1
ATOM 1394 C C . PRO A 1 182 ? -51.553 55.175 -31.338 1.00 54.41 182 PRO A C 1
ATOM 1395 O O . PRO A 1 182 ? -50.379 55.220 -30.970 1.00 53.44 182 PRO A O 1
ATOM 1399 N N . THR A 1 183 ? -52.277 56.261 -31.587 1.00 56.56 183 THR A N 1
ATOM 1400 C CA . THR A 1 183 ? -51.716 57.595 -31.478 1.00 59.66 183 THR A CA 1
ATOM 1401 C C . THR A 1 183 ? -52.517 58.454 -30.514 1.00 60.70 183 THR A C 1
ATOM 1402 O O . THR A 1 183 ? -53.442 57.970 -29.863 1.00 62.47 183 THR A O 1
ATOM 1406 N N . ALA A 1 184 ? -52.184 59.740 -30.459 1.00 60.50 184 ALA A N 1
ATOM 1407 C CA . ALA A 1 184 ? -52.859 60.651 -29.554 1.00 60.43 184 ALA A CA 1
ATOM 1408 C C . ALA A 1 184 ? -53.675 61.767 -30.202 1.00 61.29 184 ALA A C 1
ATOM 1409 O O . ALA A 1 184 ? -54.620 62.268 -29.587 1.00 63.71 184 ALA A O 1
ATOM 1411 N N . THR A 1 185 ? -53.314 62.171 -31.417 1.00 59.31 185 THR A N 1
ATOM 1412 C CA . THR A 1 185 ? -54.037 63.232 -32.134 1.00 59.21 185 THR A CA 1
ATOM 1413 C C . THR A 1 185 ? -53.614 64.685 -31.837 1.00 57.62 185 THR A C 1
ATOM 1414 O O . THR A 1 185 ? -54.034 65.609 -32.542 1.00 56.66 185 THR A O 1
ATOM 1418 N N . ASP A 1 186 ? -52.798 64.901 -30.805 1.00 57.20 186 ASP A N 1
ATOM 1419 C CA . ASP A 1 186 ? -52.322 66.255 -30.485 1.00 56.34 186 ASP A CA 1
ATOM 1420 C C . ASP A 1 186 ? -51.193 66.621 -31.456 1.00 54.12 186 ASP A C 1
ATOM 1421 O O . ASP A 1 186 ? -50.774 65.792 -32.257 1.00 55.21 186 ASP A O 1
ATOM 1426 N N . LEU A 1 187 ? -50.681 67.844 -31.373 1.00 50.50 187 LEU A N 1
ATOM 1427 C CA . LEU A 1 187 ? -49.620 68.279 -32.277 1.00 47.28 187 LEU A CA 1
ATOM 1428 C C . LEU A 1 187 ? -48.366 67.412 -32.226 1.00 46.97 187 LEU A C 1
ATOM 1429 O O . LEU A 1 187 ? -47.989 66.791 -33.223 1.00 47.35 187 LEU A O 1
ATOM 1434 N N . PHE A 1 188 ? -47.713 67.375 -31.070 1.00 46.20 188 PHE A N 1
ATOM 1435 C CA . PHE A 1 188 ? -46.494 66.588 -30.923 1.00 45.48 188 PHE A CA 1
ATOM 1436 C C . PHE A 1 188 ? -46.702 65.118 -31.231 1.00 45.14 188 PHE A C 1
ATOM 1437 O O . PHE A 1 188 ? -45.832 64.461 -31.797 1.00 44.58 188 PHE A O 1
ATOM 1445 N N . SER A 1 189 ? -47.861 64.606 -30.846 1.00 45.23 189 SER A N 1
ATOM 1446 C CA . SER A 1 189 ? -48.185 63.219 -31.090 1.00 44.77 189 SER A CA 1
ATOM 1447 C C . SER A 1 189 ? -48.186 62.949 -32.587 1.00 44.17 189 SER A C 1
ATOM 1448 O O . SER A 1 189 ? -47.577 61.982 -33.048 1.00 45.18 189 SER A O 1
ATOM 1451 N N . PHE A 1 190 ? -48.867 63.804 -33.347 1.00 42.32 190 PHE A N 1
ATOM 1452 C CA . PHE A 1 190 ? -48.932 63.641 -34.796 1.00 40.86 190 PHE A CA 1
ATOM 1453 C C . PHE A 1 190 ? -47.586 63.878 -35.478 1.00 39.39 190 PHE A C 1
ATOM 1454 O O . PHE A 1 190 ? -47.189 63.114 -36.361 1.00 37.53 190 PHE A O 1
ATOM 1462 N N . HIS A 1 191 ? -46.884 64.933 -35.077 1.00 38.51 191 HIS A N 1
ATOM 1463 C CA . HIS A 1 191 ? -45.591 65.215 -35.680 1.00 39.60 191 HIS A CA 1
ATOM 1464 C C . HIS A 1 191 ? -44.685 64.009 -35.578 1.00 41.91 191 HIS A C 1
ATOM 1465 O O . HIS A 1 191 ? -43.810 63.793 -36.425 1.00 43.26 191 HIS A O 1
ATOM 1472 N N . ALA A 1 192 ? -44.899 63.236 -34.518 1.00 43.27 192 ALA A N 1
ATOM 1473 C CA . ALA A 1 192 ? -44.134 62.025 -34.243 1.00 42.29 192 ALA A CA 1
ATOM 1474 C C . ALA A 1 192 ? -44.605 60.898 -35.144 1.00 41.07 192 ALA A C 1
ATOM 1475 O O . ALA A 1 192 ? -43.785 60.171 -35.706 1.00 40.45 192 ALA A O 1
ATOM 1477 N N . PHE A 1 193 ? -45.930 60.768 -35.263 1.00 39.79 193 PHE A N 1
ATOM 1478 C CA . PHE A 1 193 ? -46.559 59.730 -36.081 1.00 38.92 193 PHE A CA 1
ATOM 1479 C C . PHE A 1 193 ? -46.177 59.890 -37.536 1.00 39.07 193 PHE A C 1
ATOM 1480 O O . PHE A 1 193 ? -46.192 58.923 -38.304 1.00 37.79 193 PHE A O 1
ATOM 1488 N N . GLY A 1 194 ? -45.840 61.122 -37.906 1.00 39.26 194 GLY A N 1
ATOM 1489 C CA . GLY A 1 194 ? -45.441 61.404 -39.269 1.00 39.75 194 GLY A CA 1
ATOM 1490 C C . GLY A 1 194 ? -44.037 60.889 -39.485 1.00 39.96 194 GLY A C 1
ATOM 1491 O O . GLY A 1 194 ? -43.739 60.251 -40.490 1.00 39.48 194 GLY A O 1
ATOM 1492 N N . ASN A 1 195 ? -43.168 61.175 -38.525 1.00 41.26 195 ASN A N 1
ATOM 1493 C CA . ASN A 1 195 ? -41.789 60.730 -38.590 1.00 41.12 195 ASN A CA 1
ATOM 1494 C C . ASN A 1 195 ? -41.760 59.200 -38.531 1.00 38.86 195 ASN A C 1
ATOM 1495 O O . ASN A 1 195 ? -40.824 58.575 -39.016 1.00 37.72 195 ASN A O 1
ATOM 1500 N N . LEU A 1 196 ? -42.794 58.602 -37.939 1.00 36.99 196 LEU A N 1
ATOM 1501 C CA . LEU A 1 196 ? -42.876 57.151 -37.839 1.00 35.15 196 LEU A CA 1
ATOM 1502 C C . LEU A 1 196 ? -43.019 56.553 -39.229 1.00 36.57 196 LEU A C 1
ATOM 1503 O O . LEU A 1 196 ? -42.316 55.604 -39.572 1.00 37.73 196 LEU A O 1
ATOM 1508 N N . ALA A 1 197 ? -43.927 57.103 -40.034 1.00 36.60 197 ALA A N 1
ATOM 1509 C CA . ALA A 1 197 ? -44.120 56.593 -41.387 1.00 35.88 197 ALA A CA 1
ATOM 1510 C C . ALA A 1 197 ? -42.795 56.644 -42.135 1.00 35.65 197 ALA A C 1
ATOM 1511 O O . ALA A 1 197 ? -42.402 55.680 -42.781 1.00 34.34 197 ALA A O 1
ATOM 1513 N N . ARG A 1 198 ? -42.103 57.770 -42.040 1.00 37.07 198 ARG A N 1
ATOM 1514 C CA . ARG A 1 198 ? -40.822 57.906 -42.711 1.00 40.53 198 ARG A CA 1
ATOM 1515 C C . ARG A 1 198 ? -39.884 56.770 -42.297 1.00 40.88 198 ARG A C 1
ATOM 1516 O O . ARG A 1 198 ? -39.205 56.167 -43.124 1.00 41.13 198 ARG A O 1
ATOM 1524 N N . TRP A 1 199 ? -39.862 56.475 -41.009 1.00 41.34 199 TRP A N 1
ATOM 1525 C CA . TRP A 1 199 ? -39.006 55.428 -40.486 1.00 42.01 199 TRP A CA 1
ATOM 1526 C C . TRP A 1 199 ? -39.280 54.063 -41.112 1.00 43.34 199 TRP A C 1
ATOM 1527 O O . TRP A 1 199 ? -38.349 53.353 -41.500 1.00 43.72 199 TRP A O 1
ATOM 1538 N N . PHE A 1 200 ? -40.551 53.687 -41.202 1.00 44.00 200 PHE A N 1
ATOM 1539 C CA . PHE A 1 200 ? -40.883 52.393 -41.778 1.00 43.98 200 PHE A CA 1
ATOM 1540 C C . PHE A 1 200 ? -40.297 52.282 -43.144 1.00 45.25 200 PHE A C 1
ATOM 1541 O O . PHE A 1 200 ? -39.399 51.478 -43.385 1.00 46.20 200 PHE A O 1
ATOM 1549 N N . ASP A 1 201 ? -40.799 53.106 -44.044 1.00 47.05 201 ASP A N 1
ATOM 1550 C CA . ASP A 1 201 ? -40.310 53.088 -45.405 1.00 48.65 201 ASP A CA 1
ATOM 1551 C C . ASP A 1 201 ? -38.797 52.882 -45.429 1.00 47.67 201 ASP A C 1
ATOM 1552 O O . ASP A 1 201 ? -38.275 52.127 -46.249 1.00 47.20 201 ASP A O 1
ATOM 1557 N N . ALA A 1 202 ? -38.102 53.536 -44.505 1.00 46.75 202 ALA A N 1
ATOM 1558 C CA . ALA A 1 202 ? -36.654 53.442 -44.425 1.00 45.40 202 ALA A CA 1
ATOM 1559 C C . ALA A 1 202 ? -36.113 52.065 -44.080 1.00 45.58 202 ALA A C 1
ATOM 1560 O O . ALA A 1 202 ? -35.415 51.445 -44.891 1.00 45.34 202 ALA A O 1
ATOM 1562 N N . TRP A 1 203 ? -36.427 51.580 -42.880 1.00 45.57 203 TRP A N 1
ATOM 1563 C CA . TRP A 1 203 ? -35.896 50.289 -42.450 1.00 44.61 203 TRP A CA 1
ATOM 1564 C C . TRP A 1 203 ? -36.466 49.103 -43.201 1.00 42.73 203 TRP A C 1
ATOM 1565 O O . TRP A 1 203 ? -35.776 48.117 -43.393 1.00 42.96 203 TRP A O 1
ATOM 1576 N N . VAL A 1 204 ? -37.716 49.190 -43.627 1.00 40.92 204 VAL A N 1
ATOM 1577 C CA . VAL A 1 204 ? -38.299 48.089 -44.359 1.00 39.38 204 VAL A CA 1
ATOM 1578 C C . VAL A 1 204 ? -37.516 47.847 -45.633 1.00 39.65 204 VAL A C 1
ATOM 1579 O O . VAL A 1 204 ? -37.318 46.704 -46.039 1.00 39.94 204 VAL A O 1
ATOM 1583 N N . THR A 1 205 ? -37.062 48.917 -46.270 1.00 40.15 205 THR A N 1
ATOM 1584 C CA . THR A 1 205 ? -36.277 48.789 -47.502 1.00 40.92 205 THR A CA 1
ATOM 1585 C C . THR A 1 205 ? -34.901 48.215 -47.214 1.00 40.55 205 THR A C 1
ATOM 1586 O O . THR A 1 205 ? -34.362 47.424 -47.990 1.00 38.97 205 THR A O 1
ATOM 1590 N N . GLN A 1 206 ? -34.335 48.647 -46.093 1.00 41.14 206 GLN A N 1
ATOM 1591 C CA . GLN A 1 206 ? -33.020 48.203 -45.664 1.00 40.27 206 GLN A CA 1
ATOM 1592 C C . GLN A 1 206 ? -33.057 46.701 -45.396 1.00 38.83 206 GLN A C 1
ATOM 1593 O O . GLN A 1 206 ? -32.116 45.979 -45.706 1.00 38.15 206 GLN A O 1
ATOM 1599 N N . TYR A 1 207 ? -34.165 46.244 -44.820 1.00 38.06 207 TYR A N 1
ATOM 1600 C CA . TYR A 1 207 ? -34.362 44.839 -44.509 1.00 36.35 207 TYR A CA 1
ATOM 1601 C C . TYR A 1 207 ? -34.538 44.083 -45.794 1.00 36.37 207 TYR A C 1
ATOM 1602 O O . TYR A 1 207 ? -33.949 43.032 -45.995 1.00 36.38 207 TYR A O 1
ATOM 1611 N N . ALA A 1 208 ? -35.373 44.617 -46.667 1.00 37.76 208 ALA A N 1
ATOM 1612 C CA . ALA A 1 208 ? -35.583 43.973 -47.940 1.00 39.72 208 ALA A CA 1
ATOM 1613 C C . ALA A 1 208 ? -34.224 43.570 -48.516 1.00 41.13 208 ALA A C 1
ATOM 1614 O O . ALA A 1 208 ? -34.119 42.525 -49.143 1.00 40.90 208 ALA A O 1
ATOM 1616 N N . GLU A 1 209 ? -33.184 44.382 -48.300 1.00 43.13 209 GLU A N 1
ATOM 1617 C CA . GLU A 1 209 ? -31.847 44.049 -48.807 1.00 45.10 209 GLU A CA 1
ATOM 1618 C C . GLU A 1 209 ? -31.222 43.000 -47.904 1.00 44.27 209 GLU A C 1
ATOM 1619 O O . GLU A 1 209 ? -30.681 42.008 -48.374 1.00 44.82 209 GLU A O 1
ATOM 1625 N N . ILE A 1 210 ? -31.298 43.235 -46.600 1.00 43.33 210 ILE A N 1
ATOM 1626 C CA . ILE A 1 210 ? -30.755 42.311 -45.613 1.00 42.73 210 ILE A CA 1
ATOM 1627 C C . ILE A 1 210 ? -31.159 40.893 -45.959 1.00 41.87 210 ILE A C 1
ATOM 1628 O O . ILE A 1 210 ? -30.358 39.967 -45.902 1.00 40.22 210 ILE A O 1
ATOM 1633 N N . HIS A 1 211 ? -32.437 40.741 -46.280 1.00 41.83 211 HIS A N 1
ATOM 1634 C CA . HIS A 1 211 ? -33.005 39.457 -46.621 1.00 42.07 211 HIS A CA 1
ATOM 1635 C C . HIS A 1 211 ? -32.386 38.917 -47.891 1.00 44.50 211 HIS A C 1
ATOM 1636 O O . HIS A 1 211 ? -31.681 37.912 -47.867 1.00 46.32 211 HIS A O 1
ATOM 1643 N N . GLU A 1 212 ? -32.665 39.593 -49.002 1.00 46.86 212 GLU A N 1
ATOM 1644 C CA . GLU A 1 212 ? -32.158 39.207 -50.314 1.00 48.15 212 GLU A CA 1
ATOM 1645 C C . GLU A 1 212 ? -30.661 38.909 -50.278 1.00 46.84 212 GLU A C 1
ATOM 1646 O O . GLU A 1 212 ? -30.233 37.816 -50.640 1.00 46.37 212 GLU A O 1
ATOM 1652 N N . GLY A 1 213 ? -29.878 39.874 -49.809 1.00 46.33 213 GLY A N 1
ATOM 1653 C CA . GLY A 1 213 ? -28.433 39.711 -49.744 1.00 45.36 213 GLY A CA 1
ATOM 1654 C C . GLY A 1 213 ? -27.875 38.601 -48.869 1.00 44.63 213 GLY A C 1
ATOM 1655 O O . GLY A 1 213 ? -26.802 38.083 -49.158 1.00 44.96 213 GLY A O 1
ATOM 1656 N N . ASN A 1 214 ? -28.577 38.238 -47.801 1.00 45.02 214 ASN A N 1
ATOM 1657 C CA . ASN A 1 214 ? -28.109 37.184 -46.905 1.00 45.56 214 ASN A CA 1
ATOM 1658 C C . ASN A 1 214 ? -28.490 35.806 -47.377 1.00 47.21 214 ASN A C 1
ATOM 1659 O O . ASN A 1 214 ? -27.737 34.846 -47.223 1.00 46.70 214 ASN A O 1
ATOM 1672 N N . ALA A 1 216 ? -29.107 34.971 -50.520 1.00 49.23 216 ALA A N 1
ATOM 1673 C CA . ALA A 1 216 ? -28.345 34.654 -51.704 1.00 48.18 216 ALA A CA 1
ATOM 1674 C C . ALA A 1 216 ? -26.946 34.219 -51.338 1.00 47.52 216 ALA A C 1
ATOM 1675 O O . ALA A 1 216 ? -26.371 33.345 -51.987 1.00 48.53 216 ALA A O 1
ATOM 1677 N N . GLU A 1 217 ? -26.403 34.832 -50.295 1.00 45.90 217 GLU A N 1
ATOM 1678 C CA . GLU A 1 217 ? -25.057 34.523 -49.841 1.00 45.45 217 GLU A CA 1
ATOM 1679 C C . GLU A 1 217 ? -25.022 33.162 -49.177 1.00 43.30 217 GLU A C 1
ATOM 1680 O O . GLU A 1 217 ? -24.169 32.344 -49.486 1.00 42.54 217 GLU A O 1
ATOM 1686 N N . TRP A 1 218 ? -25.956 32.917 -48.266 1.00 42.33 218 TRP A N 1
ATOM 1687 C CA . TRP A 1 218 ? -26.006 31.641 -47.565 1.00 40.74 218 TRP A CA 1
ATOM 1688 C C . TRP A 1 218 ? -26.136 30.534 -48.592 1.00 40.35 218 TRP A C 1
ATOM 1689 O O . TRP A 1 218 ? -25.303 29.640 -48.666 1.00 39.98 218 TRP A O 1
ATOM 1700 N N . LYS A 1 219 ? -27.188 30.622 -49.396 1.00 41.59 219 LYS A N 1
ATOM 1701 C CA . LYS A 1 219 ? -27.485 29.649 -50.449 1.00 41.58 219 LYS A CA 1
ATOM 1702 C C . LYS A 1 219 ? -26.294 29.211 -51.298 1.00 42.62 219 LYS A C 1
ATOM 1703 O O . LYS A 1 219 ? -26.224 28.060 -51.712 1.00 41.86 219 LYS A O 1
ATOM 1709 N N . LYS A 1 220 ? -25.365 30.125 -51.564 1.00 44.77 220 LYS A N 1
ATOM 1710 C CA . LYS A 1 220 ? -24.210 29.790 -52.380 1.00 48.13 220 LYS A CA 1
ATOM 1711 C C . LYS A 1 220 ? -23.110 29.071 -51.588 1.00 50.36 220 LYS A C 1
ATOM 1712 O O . LYS A 1 220 ? -22.007 28.874 -52.100 1.00 50.12 220 LYS A O 1
ATOM 1718 N N . TYR A 1 221 ? -23.402 28.697 -50.341 1.00 53.26 221 TYR A N 1
ATOM 1719 C CA . TYR A 1 221 ? -22.449 27.975 -49.493 1.00 56.16 221 TYR A CA 1
ATOM 1720 C C . TYR A 1 221 ? -23.093 26.789 -48.780 1.00 56.69 221 TYR A C 1
ATOM 1721 O O . TYR A 1 221 ? -22.468 26.156 -47.935 1.00 56.99 221 TYR A O 1
ATOM 1730 N N . SER A 1 222 ? -24.342 26.490 -49.127 1.00 57.67 222 SER A N 1
ATOM 1731 C CA . SER A 1 222 ? -25.078 25.382 -48.523 1.00 57.85 222 SER A CA 1
ATOM 1732 C C . SER A 1 222 ? -26.337 25.081 -49.343 1.00 59.51 222 SER A C 1
ATOM 1733 O O . SER A 1 222 ? -26.811 25.923 -50.115 1.00 59.20 222 SER A O 1
ATOM 1736 N N . ALA A 1 223 ? -26.877 23.876 -49.179 1.00 61.23 223 ALA A N 1
ATOM 1737 C CA . ALA A 1 223 ? -28.079 23.481 -49.901 1.00 63.04 223 ALA A CA 1
ATOM 1738 C C . ALA A 1 223 ? -29.229 23.273 -48.922 1.00 64.77 223 ALA A C 1
ATOM 1739 O O . ALA A 1 223 ? -30.404 23.411 -49.287 1.00 66.06 223 ALA A O 1
ATOM 1741 N N . ASP A 1 224 ? -28.883 22.960 -47.674 1.00 65.56 224 ASP A N 1
ATOM 1742 C CA . ASP A 1 224 ? -29.877 22.733 -46.625 1.00 66.24 224 ASP A CA 1
ATOM 1743 C C . ASP A 1 224 ? -30.350 24.067 -46.055 1.00 65.01 224 ASP A C 1
ATOM 1744 O O . ASP A 1 224 ? -31.027 24.116 -45.032 1.00 65.39 224 ASP A O 1
ATOM 1749 N N . VAL A 1 225 ? -29.984 25.149 -46.729 1.00 64.31 225 VAL A N 1
ATOM 1750 C CA . VAL A 1 225 ? -30.344 26.495 -46.306 1.00 62.88 225 VAL A CA 1
ATOM 1751 C C . VAL A 1 225 ? -31.846 26.707 -46.307 1.00 61.38 225 VAL A C 1
ATOM 1752 O O . VAL A 1 225 ? -32.369 27.527 -45.564 1.00 61.03 225 VAL A O 1
ATOM 1756 N N . GLU A 1 226 ? -32.542 25.967 -47.151 1.00 60.94 226 GLU A N 1
ATOM 1757 C CA . GLU A 1 226 ? -33.980 26.113 -47.234 1.00 60.47 226 GLU A CA 1
ATOM 1758 C C . GLU A 1 226 ? -34.662 25.554 -45.989 1.00 57.67 226 GLU A C 1
ATOM 1759 O O . GLU A 1 226 ? -35.803 25.894 -45.681 1.00 57.06 226 GLU A O 1
ATOM 1765 N N . ALA A 1 227 ? -33.948 24.704 -45.265 1.00 54.31 227 ALA A N 1
ATOM 1766 C CA . ALA A 1 227 ? -34.495 24.096 -44.071 1.00 51.16 227 ALA A CA 1
ATOM 1767 C C . ALA A 1 227 ? -33.987 24.774 -42.815 1.00 49.37 227 ALA A C 1
ATOM 1768 O O . ALA A 1 227 ? -34.711 24.908 -41.833 1.00 48.99 227 ALA A O 1
ATOM 1770 N N . LYS A 1 228 ? -32.735 25.195 -42.840 1.00 47.44 228 LYS A N 1
ATOM 1771 C CA . LYS A 1 228 ? -32.163 25.847 -41.680 1.00 47.00 228 LYS A CA 1
ATOM 1772 C C . LYS A 1 228 ? -32.806 27.207 -41.494 1.00 46.18 228 LYS A C 1
ATOM 1773 O O . LYS A 1 228 ? -32.663 27.836 -40.457 1.00 47.39 228 LYS A O 1
ATOM 1779 N N . THR A 1 229 ? -33.539 27.642 -42.501 1.00 44.64 229 THR A N 1
ATOM 1780 C CA . THR A 1 229 ? -34.158 28.942 -42.478 1.00 43.14 229 THR A CA 1
ATOM 1781 C C . THR A 1 229 ? -35.638 28.889 -42.118 1.00 42.43 229 THR A C 1
ATOM 1782 O O . THR A 1 229 ? -36.295 29.919 -41.939 1.00 40.76 229 THR A O 1
ATOM 1786 N N . ARG A 1 230 ? -36.164 27.678 -42.013 1.00 42.62 230 ARG A N 1
ATOM 1787 C CA . ARG A 1 230 ? -37.568 27.493 -41.683 1.00 42.65 230 ARG A CA 1
ATOM 1788 C C . ARG A 1 230 ? -37.915 27.944 -40.261 1.00 39.93 230 ARG A C 1
ATOM 1789 O O . ARG A 1 230 ? -38.906 28.637 -40.059 1.00 40.39 230 ARG A O 1
ATOM 1797 N N . PRO A 1 231 ? -37.101 27.567 -39.261 1.00 37.16 231 PRO A N 1
ATOM 1798 C CA . PRO A 1 231 ? -37.379 27.968 -37.883 1.00 35.42 231 PRO A CA 1
ATOM 1799 C C . PRO A 1 231 ? -37.584 29.471 -37.673 1.00 35.28 231 PRO A C 1
ATOM 1800 O O . PRO A 1 231 ? -38.271 29.870 -36.750 1.00 36.91 231 PRO A O 1
ATOM 1804 N N . LEU A 1 232 ? -36.989 30.318 -38.498 1.00 34.17 232 LEU A N 1
ATOM 1805 C CA . LEU A 1 232 ? -37.215 31.746 -38.326 1.00 33.88 232 LEU A CA 1
ATOM 1806 C C . LEU A 1 232 ? -38.349 32.158 -39.273 1.00 36.91 232 LEU A C 1
ATOM 1807 O O . LEU A 1 232 ? -38.084 32.464 -40.431 1.00 41.08 232 LEU A O 1
ATOM 1812 N N . ARG A 1 233 ? -39.601 32.154 -38.800 1.00 37.56 233 ARG A N 1
ATOM 1813 C CA . ARG A 1 233 ? -40.756 32.507 -39.652 1.00 37.50 233 ARG A CA 1
ATOM 1814 C C . ARG A 1 233 ? -40.496 33.672 -40.601 1.00 35.67 233 ARG A C 1
ATOM 1815 O O . ARG A 1 233 ? -40.920 34.791 -40.352 1.00 37.30 233 ARG A O 1
ATOM 1823 N N . LEU A 1 234 ? -39.813 33.409 -41.701 1.00 33.13 234 LEU A N 1
ATOM 1824 C CA . LEU A 1 234 ? -39.535 34.469 -42.637 1.00 32.29 234 LEU A CA 1
ATOM 1825 C C . LEU A 1 234 ? -40.799 34.843 -43.363 1.00 34.56 234 LEU A C 1
ATOM 1826 O O . LEU A 1 234 ? -41.546 33.979 -43.825 1.00 36.06 234 LEU A O 1
ATOM 1831 N N . GLY A 1 235 ? -41.047 36.141 -43.457 1.00 37.25 235 GLY A N 1
ATOM 1832 C CA . GLY A 1 235 ? -42.242 36.608 -44.141 1.00 39.91 235 GLY A CA 1
ATOM 1833 C C . GLY A 1 235 ? -43.531 36.447 -43.354 1.00 41.00 235 GLY A C 1
ATOM 1834 O O . GLY A 1 235 ? -44.585 36.889 -43.808 1.00 42.37 235 GLY A O 1
ATOM 1835 N N . GLY A 1 236 ? -43.468 35.826 -42.180 1.00 41.04 236 GLY A N 1
ATOM 1836 C CA . GLY A 1 236 ? -44.679 35.659 -41.404 1.00 40.52 236 GLY A CA 1
ATOM 1837 C C . GLY A 1 236 ? -45.306 34.307 -41.649 1.00 40.81 236 GLY A C 1
ATOM 1838 O O . GLY A 1 236 ? -44.611 33.362 -42.000 1.00 41.50 236 GLY A O 1
ATOM 1839 N N . PHE A 1 237 ? -46.618 34.212 -41.484 1.00 40.50 237 PHE A N 1
ATOM 1840 C CA . PHE A 1 237 ? -47.304 32.944 -41.661 1.00 41.75 237 PHE A CA 1
ATOM 1841 C C . PHE A 1 237 ? -47.558 32.595 -43.104 1.00 43.60 237 PHE A C 1
ATOM 1842 O O . PHE A 1 237 ? -47.678 31.422 -43.455 1.00 43.26 237 PHE A O 1
ATOM 1850 N N . ASP A 1 238 ? -47.668 33.621 -43.938 1.00 46.35 238 ASP A N 1
ATOM 1851 C CA . ASP A 1 238 ? -47.925 33.428 -45.360 1.00 49.00 238 ASP A CA 1
ATOM 1852 C C . ASP A 1 238 ? -46.758 33.916 -46.200 1.00 49.44 238 ASP A C 1
ATOM 1853 O O . ASP A 1 238 ? -46.839 33.942 -47.424 1.00 49.81 238 ASP A O 1
ATOM 1858 N N . GLY A 1 239 ? -45.674 34.310 -45.541 1.00 50.06 239 GLY A N 1
ATOM 1859 C CA . GLY A 1 239 ? -44.518 34.798 -46.271 1.00 50.79 239 GLY A CA 1
ATOM 1860 C C . GLY A 1 239 ? -44.774 36.113 -46.991 1.00 51.04 239 GLY A C 1
ATOM 1861 O O . GLY A 1 239 ? -43.964 36.538 -47.808 1.00 52.23 239 GLY A O 1
ATOM 1862 N N . GLU A 1 240 ? -45.893 36.764 -46.694 1.00 50.56 240 GLU A N 1
ATOM 1863 C CA . GLU A 1 240 ? -46.201 38.026 -47.340 1.00 51.18 240 GLU A CA 1
ATOM 1864 C C . GLU A 1 240 ? -45.586 39.221 -46.619 1.00 49.47 240 GLU A C 1
ATOM 1865 O O . GLU A 1 240 ? -45.775 40.369 -47.023 1.00 48.73 240 GLU A O 1
ATOM 1871 N N . GLY A 1 241 ? -44.851 38.954 -45.547 1.00 48.04 241 GLY A N 1
ATOM 1872 C CA . GLY A 1 241 ? -44.215 40.030 -44.811 1.00 45.02 241 GLY A CA 1
ATOM 1873 C C . GLY A 1 241 ? -45.099 40.676 -43.773 1.00 42.79 241 GLY A C 1
ATOM 1874 O O . GLY A 1 241 ? -46.221 40.239 -43.507 1.00 41.32 241 GLY A O 1
ATOM 1875 N N . LEU A 1 242 ? -44.576 41.731 -43.173 1.00 41.34 242 LEU A N 1
ATOM 1876 C CA . LEU A 1 242 ? -45.302 42.461 -42.151 1.00 40.07 242 LEU A CA 1
ATOM 1877 C C . LEU A 1 242 ? -46.532 43.154 -42.754 1.00 39.61 242 LEU A C 1
ATOM 1878 O O . LEU A 1 242 ? -46.452 43.742 -43.829 1.00 40.88 242 LEU A O 1
ATOM 1883 N N . ARG A 1 243 ? -47.665 43.083 -42.064 1.00 37.67 243 ARG A N 1
ATOM 1884 C CA . ARG A 1 243 ? -48.901 43.696 -42.545 1.00 36.30 243 ARG A CA 1
ATOM 1885 C C . ARG A 1 243 ? -49.446 44.793 -41.616 1.00 36.29 243 ARG A C 1
ATOM 1886 O O . ARG A 1 243 ? -49.544 44.605 -40.404 1.00 36.80 243 ARG A O 1
ATOM 1894 N N . TYR A 1 244 ? -49.819 45.936 -42.183 1.00 35.94 244 TYR A N 1
ATOM 1895 C CA . TYR A 1 244 ? -50.334 47.041 -41.373 1.00 35.83 244 TYR A CA 1
ATOM 1896 C C . TYR A 1 244 ? -51.843 46.939 -41.208 1.00 35.43 244 TYR A C 1
ATOM 1897 O O . TYR A 1 244 ? -52.575 46.973 -42.182 1.00 35.05 244 TYR A O 1
ATOM 1906 N N . LEU A 1 245 ? -52.310 46.816 -39.974 1.00 35.78 245 LEU A N 1
ATOM 1907 C CA . LEU A 1 245 ? -53.737 46.700 -39.736 1.00 36.63 245 LEU A CA 1
ATOM 1908 C C . LEU A 1 245 ? -54.479 48.012 -39.617 1.00 38.45 245 LEU A C 1
ATOM 1909 O O . LEU A 1 245 ? -55.705 48.022 -39.660 1.00 39.11 245 LEU A O 1
ATOM 1914 N N . GLY A 1 246 ? -53.742 49.111 -39.471 1.00 39.92 246 GLY A N 1
ATOM 1915 C CA . GLY A 1 246 ? -54.366 50.416 -39.345 1.00 41.49 246 GLY A CA 1
ATOM 1916 C C . GLY A 1 246 ? -53.941 51.152 -38.085 1.00 43.41 246 GLY A C 1
ATOM 1917 O O . GLY A 1 246 ? -52.927 50.823 -37.475 1.00 43.09 246 GLY A O 1
ATOM 1918 N N . TYR A 1 247 ? -54.719 52.150 -37.684 1.00 45.07 247 TYR A N 1
ATOM 1919 C CA . TYR A 1 247 ? -54.384 52.918 -36.496 1.00 46.18 247 TYR A CA 1
ATOM 1920 C C . TYR A 1 247 ? -55.572 53.160 -35.580 1.00 47.13 247 TYR A C 1
ATOM 1921 O O . TYR A 1 247 ? -56.716 52.876 -35.931 1.00 45.84 247 TYR A O 1
ATOM 1930 N N . THR A 1 248 ? -55.271 53.708 -34.406 1.00 49.09 248 THR A N 1
ATOM 1931 C CA . THR A 1 248 ? -56.256 54.009 -33.372 1.00 50.87 248 THR A CA 1
ATOM 1932 C C . THR A 1 248 ? -55.896 55.320 -32.674 1.00 52.42 248 THR A C 1
ATOM 1933 O O . THR A 1 248 ? -54.726 55.586 -32.402 1.00 53.29 248 THR A O 1
ATOM 1937 N N . THR A 1 249 ? -56.903 56.129 -32.362 1.00 53.62 249 THR A N 1
ATOM 1938 C CA . THR A 1 249 ? -56.659 57.407 -31.703 1.00 54.07 249 THR A CA 1
ATOM 1939 C C . THR A 1 249 ? -57.070 57.431 -30.234 1.00 54.55 249 THR A C 1
ATOM 1940 O O . THR A 1 249 ? -58.065 56.821 -29.836 1.00 53.49 249 THR A O 1
ATOM 1944 N N . LEU A 1 250 ? -56.286 58.149 -29.436 1.00 55.88 250 LEU A N 1
ATOM 1945 C CA . LEU A 1 250 ? -56.527 58.262 -28.001 1.00 56.95 250 LEU A CA 1
ATOM 1946 C C . LEU A 1 250 ? -56.587 59.725 -27.570 1.00 55.78 250 LEU A C 1
ATOM 1947 O O . LEU A 1 250 ? -57.516 60.130 -26.874 1.00 55.25 250 LEU A O 1
ATOM 1952 N N . GLU A 1 268 ? -58.384 65.015 -34.875 1.00 85.30 268 GLU A N 1
ATOM 1953 C CA . GLU A 1 268 ? -59.160 66.234 -34.657 1.00 85.22 268 GLU A CA 1
ATOM 1954 C C . GLU A 1 268 ? -58.850 67.285 -35.734 1.00 84.03 268 GLU A C 1
ATOM 1955 O O . GLU A 1 268 ? -59.532 67.353 -36.762 1.00 82.59 268 GLU A O 1
ATOM 1961 N N . ARG A 1 269 ? -57.824 68.100 -35.475 1.00 82.92 269 ARG A N 1
ATOM 1962 C CA . ARG A 1 269 ? -57.383 69.147 -36.399 1.00 81.54 269 ARG A CA 1
ATOM 1963 C C . ARG A 1 269 ? -56.542 68.493 -37.477 1.00 81.77 269 ARG A C 1
ATOM 1964 O O . ARG A 1 269 ? -56.189 69.119 -38.480 1.00 81.76 269 ARG A O 1
ATOM 1972 N N . PHE A 1 270 ? -56.215 67.226 -37.246 1.00 81.89 270 PHE A N 1
ATOM 1973 C CA . PHE A 1 270 ? -55.391 66.458 -38.167 1.00 81.68 270 PHE A CA 1
ATOM 1974 C C . PHE A 1 270 ? -56.140 65.232 -38.698 1.00 82.02 270 PHE A C 1
ATOM 1975 O O . PHE A 1 270 ? -55.541 64.355 -39.318 1.00 82.55 270 PHE A O 1
ATOM 1983 N N . ARG A 1 271 ? -57.447 65.177 -38.454 1.00 82.12 271 ARG A N 1
ATOM 1984 C CA . ARG A 1 271 ? -58.278 64.066 -38.911 1.00 81.68 271 ARG A CA 1
ATOM 1985 C C . ARG A 1 271 ? -57.871 63.539 -40.283 1.00 79.83 271 ARG A C 1
ATOM 1986 O O . ARG A 1 271 ? -57.980 62.347 -40.557 1.00 79.61 271 ARG A O 1
ATOM 1994 N N . GLY A 1 272 ? -57.402 64.430 -41.145 1.00 77.82 272 GLY A N 1
ATOM 1995 C CA . GLY A 1 272 ? -57.008 64.011 -42.474 1.00 76.20 272 GLY A CA 1
ATOM 1996 C C . GLY A 1 272 ? -55.546 63.651 -42.562 1.00 75.30 272 GLY A C 1
ATOM 1997 O O . GLY A 1 272 ? -55.179 62.650 -43.182 1.00 75.32 272 GLY A O 1
ATOM 1998 N N . ARG A 1 273 ? -54.710 64.476 -41.939 1.00 74.47 273 ARG A N 1
ATOM 1999 C CA . ARG A 1 273 ? -53.270 64.261 -41.938 1.00 72.46 273 ARG A CA 1
ATOM 2000 C C . ARG A 1 273 ? -52.887 62.896 -41.375 1.00 70.97 273 ARG A C 1
ATOM 2001 O O . ARG A 1 273 ? -51.884 62.318 -41.792 1.00 70.59 273 ARG A O 1
ATOM 2009 N N . PHE A 1 274 ? -53.678 62.384 -40.432 1.00 69.03 274 PHE A N 1
ATOM 2010 C CA . PHE A 1 274 ? -53.411 61.065 -39.870 1.00 67.20 274 PHE A CA 1
ATOM 2011 C C . PHE A 1 274 ? -53.732 60.007 -40.907 1.00 66.16 274 PHE A C 1
ATOM 2012 O O . PHE A 1 274 ? -52.853 59.254 -41.325 1.00 67.11 274 PHE A O 1
ATOM 2020 N N . ALA A 1 275 ? -54.992 59.958 -41.330 1.00 64.10 275 ALA A N 1
ATOM 2021 C CA . ALA A 1 275 ? -55.422 58.978 -42.322 1.00 62.03 275 ALA A CA 1
ATOM 2022 C C . ALA A 1 275 ? -54.600 59.084 -43.604 1.00 59.97 275 ALA A C 1
ATOM 2023 O O . ALA A 1 275 ? -54.554 58.156 -44.409 1.00 58.23 275 ALA A O 1
ATOM 2025 N N . ALA A 1 276 ? -53.947 60.226 -43.768 1.00 58.99 276 ALA A N 1
ATOM 2026 C CA . ALA A 1 276 ? -53.113 60.489 -44.926 1.00 59.03 276 ALA A CA 1
ATOM 2027 C C . ALA A 1 276 ? -51.754 59.828 -44.769 1.00 59.25 276 ALA A C 1
ATOM 2028 O O . ALA A 1 276 ? -51.275 59.149 -45.679 1.00 59.24 276 ALA A O 1
ATOM 2030 N N . GLU A 1 277 ? -51.129 60.036 -43.613 1.00 59.99 277 GLU A N 1
ATOM 2031 C CA . GLU A 1 277 ? -49.812 59.465 -43.351 1.00 59.83 277 GLU A CA 1
ATOM 2032 C C . GLU A 1 277 ? -49.953 57.960 -43.110 1.00 59.46 277 GLU A C 1
ATOM 2033 O O . GLU A 1 277 ? -49.056 57.189 -43.433 1.00 59.46 277 GLU A O 1
ATOM 2039 N N . ALA A 1 278 ? -51.092 57.548 -42.561 1.00 59.30 278 ALA A N 1
ATOM 2040 C CA . ALA A 1 278 ? -51.359 56.137 -42.316 1.00 60.14 278 ALA A CA 1
ATOM 2041 C C . ALA A 1 278 ? -51.235 55.362 -43.625 1.00 61.66 278 ALA A C 1
ATOM 2042 O O . ALA A 1 278 ? -50.760 54.232 -43.639 1.00 62.15 278 ALA A O 1
ATOM 2044 N N . GLU A 1 279 ? -51.676 55.966 -44.725 1.00 64.07 279 GLU A N 1
ATOM 2045 C CA . GLU A 1 279 ? -51.597 55.317 -46.031 1.00 65.44 279 GLU A CA 1
ATOM 2046 C C . GLU A 1 279 ? -50.147 55.106 -46.427 1.00 64.98 279 GLU A C 1
ATOM 2047 O O . GLU A 1 279 ? -49.801 54.059 -46.960 1.00 65.12 279 GLU A O 1
ATOM 2053 N N . ARG A 1 280 ? -49.297 56.096 -46.174 1.00 65.02 280 ARG A N 1
ATOM 2054 C CA . ARG A 1 280 ? -47.886 55.961 -46.515 1.00 65.24 280 ARG A CA 1
ATOM 2055 C C . ARG A 1 280 ? -47.305 54.743 -45.830 1.00 63.08 280 ARG A C 1
ATOM 2056 O O . ARG A 1 280 ? -46.484 54.026 -46.401 1.00 63.10 280 ARG A O 1
ATOM 2064 N N . ILE A 1 281 ? -47.728 54.519 -44.594 1.00 60.24 281 ILE A N 1
ATOM 2065 C CA . ILE A 1 281 ? -47.247 53.377 -43.843 1.00 57.00 281 ILE A CA 1
ATOM 2066 C C . ILE A 1 281 ? -47.763 52.113 -44.521 1.00 55.53 281 ILE A C 1
ATOM 2067 O O . ILE A 1 281 ? -46.981 51.255 -44.914 1.00 54.72 281 ILE A O 1
ATOM 2072 N N . SER A 1 282 ? -49.076 52.025 -44.681 1.00 54.42 282 SER A N 1
ATOM 2073 C CA . SER A 1 282 ? -49.698 50.879 -45.319 1.00 55.03 282 SER A CA 1
ATOM 2074 C C . SER A 1 282 ? -49.039 50.575 -46.665 1.00 55.80 282 SER A C 1
ATOM 2075 O O . SER A 1 282 ? -48.664 49.438 -46.945 1.00 56.24 282 SER A O 1
ATOM 2078 N N . ASN A 1 283 ? -48.891 51.590 -47.504 1.00 56.80 283 ASN A N 1
ATOM 2079 C CA . ASN A 1 283 ? -48.273 51.385 -48.807 1.00 57.21 283 ASN A CA 1
ATOM 2080 C C . ASN A 1 283 ? -46.834 50.936 -48.697 1.00 55.71 283 ASN A C 1
ATOM 2081 O O . ASN A 1 283 ? -46.398 50.054 -49.421 1.00 55.93 283 ASN A O 1
ATOM 2086 N N . SER A 1 284 ? -46.103 51.546 -47.778 1.00 55.20 284 SER A N 1
ATOM 2087 C CA . SER A 1 284 ? -44.700 51.221 -47.555 1.00 55.13 284 SER A CA 1
ATOM 2088 C C . SER A 1 284 ? -44.457 49.731 -47.262 1.00 54.60 284 SER A C 1
ATOM 2089 O O . SER A 1 284 ? -43.399 49.180 -47.588 1.00 53.24 284 SER A O 1
ATOM 2092 N N . LEU A 1 285 ? -45.449 49.090 -46.653 1.00 54.50 285 LEU A N 1
ATOM 2093 C CA . LEU A 1 285 ? -45.371 47.680 -46.307 1.00 54.14 285 LEU A CA 1
ATOM 2094 C C . LEU A 1 285 ? -45.959 46.769 -47.360 1.00 55.28 285 LEU A C 1
ATOM 2095 O O . LEU A 1 285 ? -45.866 47.040 -48.555 1.00 54.99 285 LEU A O 1
ATOM 2100 N N . SER A 1 286 ? -46.578 45.688 -46.901 1.00 56.86 286 SER A N 1
ATOM 2101 C CA . SER A 1 286 ? -47.168 44.699 -47.793 1.00 59.37 286 SER A CA 1
ATOM 2102 C C . SER A 1 286 ? -48.435 45.167 -48.485 1.00 61.91 286 SER A C 1
ATOM 2103 O O . SER A 1 286 ? -48.969 46.237 -48.191 1.00 63.80 286 SER A O 1
ATOM 2106 N N . LYS A 1 287 ? -48.918 44.342 -49.405 1.00 63.17 287 LYS A N 1
ATOM 2107 C CA . LYS A 1 287 ? -50.125 44.661 -50.137 1.00 64.52 287 LYS A CA 1
ATOM 2108 C C . LYS A 1 287 ? -51.349 44.376 -49.271 1.00 65.47 287 LYS A C 1
ATOM 2109 O O . LYS A 1 287 ? -52.298 45.158 -49.252 1.00 66.43 287 LYS A O 1
ATOM 2115 N N . HIS A 1 288 ? -51.315 43.269 -48.535 1.00 66.07 288 HIS A N 1
ATOM 2116 C CA . HIS A 1 288 ? -52.430 42.893 -47.659 1.00 67.50 288 HIS A CA 1
ATOM 2117 C C . HIS A 1 288 ? -52.639 43.965 -46.577 1.00 66.60 288 HIS A C 1
ATOM 2118 O O . HIS A 1 288 ? -53.567 43.874 -45.769 1.00 66.54 288 HIS A O 1
ATOM 2125 N N . SER A 1 289 ? -51.773 44.977 -46.572 1.00 64.86 289 SER A N 1
ATOM 2126 C CA . SER A 1 289 ? -51.848 46.038 -45.585 1.00 63.48 289 SER A CA 1
ATOM 2127 C C . SER A 1 289 ? -53.065 46.927 -45.706 1.00 63.89 289 SER A C 1
ATOM 2128 O O . SER A 1 289 ? -53.272 47.585 -46.726 1.00 63.59 289 SER A O 1
ATOM 2131 N N . ASN A 1 290 ? -53.873 46.950 -44.651 1.00 65.05 290 ASN A N 1
ATOM 2132 C CA . ASN A 1 290 ? -55.055 47.802 -44.641 1.00 65.31 290 ASN A CA 1
ATOM 2133 C C . ASN A 1 290 ? -54.801 49.080 -43.849 1.00 63.97 290 ASN A C 1
ATOM 2134 O O . ASN A 1 290 ? -54.104 49.067 -42.835 1.00 64.08 290 ASN A O 1
ATOM 2139 N N . SER A 1 291 ? -55.220 50.235 -44.341 1.00 62.78 291 SER A N 1
ATOM 2140 C CA . SER A 1 291 ? -54.893 51.456 -43.588 1.00 61.42 291 SER A CA 1
ATOM 2141 C C . SER A 1 291 ? -56.100 52.137 -42.973 1.00 60.76 291 SER A C 1
ATOM 2142 O O . SER A 1 291 ? -56.121 53.350 -42.769 1.00 59.16 291 SER A O 1
ATOM 2145 N N . THR A 1 292 ? -57.095 51.326 -42.651 1.00 60.76 292 THR A N 1
ATOM 2146 C CA . THR A 1 292 ? -58.321 51.816 -42.064 1.00 60.58 292 THR A CA 1
ATOM 2147 C C . THR A 1 292 ? -58.075 52.404 -40.684 1.00 59.42 292 THR A C 1
ATOM 2148 O O . THR A 1 292 ? -56.938 52.599 -40.265 1.00 58.20 292 THR A O 1
ATOM 2152 N N . LEU A 1 293 ? -59.160 52.692 -39.987 1.00 59.01 293 LEU A N 1
ATOM 2153 C CA . LEU A 1 293 ? -59.076 53.251 -38.660 1.00 58.74 293 LEU A CA 1
ATOM 2154 C C . LEU A 1 293 ? -59.919 52.333 -37.783 1.00 58.80 293 LEU A C 1
ATOM 2155 O O . LEU A 1 293 ? -61.148 52.314 -37.862 1.00 57.67 293 LEU A O 1
ATOM 2160 N N . LEU A 1 294 ? -59.231 51.556 -36.958 1.00 59.59 294 LEU A N 1
ATOM 2161 C CA . LEU A 1 294 ? -59.876 50.600 -36.082 1.00 60.06 294 LEU A CA 1
ATOM 2162 C C . LEU A 1 294 ? -60.810 51.218 -35.032 1.00 61.18 294 LEU A C 1
ATOM 2163 O O . LEU A 1 294 ? -61.673 50.525 -34.487 1.00 60.61 294 LEU A O 1
ATOM 2168 N N . GLY A 1 295 ? -60.649 52.510 -34.747 1.00 62.18 295 GLY A N 1
ATOM 2169 C CA . GLY A 1 295 ? -61.520 53.146 -33.772 1.00 64.60 295 GLY A CA 1
ATOM 2170 C C . GLY A 1 295 ? -60.842 54.074 -32.787 1.00 66.37 295 GLY A C 1
ATOM 2171 O O . GLY A 1 295 ? -59.650 54.345 -32.905 1.00 66.06 295 GLY A O 1
ATOM 2172 N N . HIS A 1 296 ? -61.616 54.561 -31.814 1.00 69.40 296 HIS A N 1
ATOM 2173 C CA . HIS A 1 296 ? -61.121 55.476 -30.779 1.00 72.73 296 HIS A CA 1
ATOM 2174 C C . HIS A 1 296 ? -61.198 54.867 -29.392 1.00 73.47 296 HIS A C 1
ATOM 2175 O O . HIS A 1 296 ? -62.049 54.024 -29.117 1.00 73.76 296 HIS A O 1
ATOM 2182 N N . VAL A 1 297 ? -60.320 55.320 -28.509 1.00 74.33 297 VAL A N 1
ATOM 2183 C CA . VAL A 1 297 ? -60.300 54.816 -27.149 1.00 75.54 297 VAL A CA 1
ATOM 2184 C C . VAL A 1 297 ? -60.154 55.981 -26.187 1.00 77.43 297 VAL A C 1
ATOM 2185 O O . VAL A 1 297 ? -59.132 56.671 -26.187 1.00 77.31 297 VAL A O 1
ATOM 2189 N N . PRO A 1 298 ? -61.181 56.217 -25.354 1.00 78.95 298 PRO A N 1
ATOM 2190 C CA . PRO A 1 298 ? -61.181 57.311 -24.371 1.00 78.81 298 PRO A CA 1
ATOM 2191 C C . PRO A 1 298 ? -60.384 56.997 -23.101 1.00 77.31 298 PRO A C 1
ATOM 2192 O O . PRO A 1 298 ? -60.355 57.792 -22.161 1.00 74.99 298 PRO A O 1
ATOM 2196 N N . ALA A 1 333 ? -70.116 51.004 -19.871 1.00 89.13 333 ALA A N 1
ATOM 2197 C CA . ALA A 1 333 ? -69.574 52.092 -19.068 1.00 90.61 333 ALA A CA 1
ATOM 2198 C C . ALA A 1 333 ? -68.331 52.676 -19.731 1.00 91.66 333 ALA A C 1
ATOM 2199 O O . ALA A 1 333 ? -68.125 53.896 -19.723 1.00 92.02 333 ALA A O 1
ATOM 2201 N N . TYR A 1 334 ? -67.517 51.788 -20.309 1.00 92.51 334 TYR A N 1
ATOM 2202 C CA . TYR A 1 334 ? -66.262 52.146 -20.989 1.00 91.72 334 TYR A CA 1
ATOM 2203 C C . TYR A 1 334 ? -65.850 51.115 -22.044 1.00 90.81 334 TYR A C 1
ATOM 2204 O O . TYR A 1 334 ? -65.394 51.473 -23.134 1.00 88.90 334 TYR A O 1
ATOM 2213 N N . ALA A 1 335 ? -66.013 49.838 -21.697 1.00 90.79 335 ALA A N 1
ATOM 2214 C CA . ALA A 1 335 ? -65.664 48.719 -22.574 1.00 91.30 335 ALA A CA 1
ATOM 2215 C C . ALA A 1 335 ? -66.424 48.760 -23.900 1.00 90.75 335 ALA A C 1
ATOM 2216 O O . ALA A 1 335 ? -66.256 47.891 -24.759 1.00 91.44 335 ALA A O 1
ATOM 2218 N N . GLU A 1 336 ? -67.261 49.777 -24.054 1.00 89.31 336 GLU A N 1
ATOM 2219 C CA . GLU A 1 336 ? -68.047 49.951 -25.261 1.00 87.52 336 GLU A CA 1
ATOM 2220 C C . GLU A 1 336 ? -67.137 50.314 -26.435 1.00 85.34 336 GLU A C 1
ATOM 2221 O O . GLU A 1 336 ? -67.329 49.842 -27.556 1.00 84.08 336 GLU A O 1
ATOM 2227 N N . LYS A 1 337 ? -66.142 51.154 -26.162 1.00 83.34 337 LYS A N 1
ATOM 2228 C CA . LYS A 1 337 ? -65.187 51.599 -27.176 1.00 81.42 337 LYS A CA 1
ATOM 2229 C C . LYS A 1 337 ? -64.063 50.578 -27.400 1.00 79.16 337 LYS A C 1
ATOM 2230 O O . LYS A 1 337 ? -63.716 50.258 -28.539 1.00 78.20 337 LYS A O 1
ATOM 2236 N N . ILE A 1 338 ? -63.496 50.072 -26.313 1.00 76.76 338 ILE A N 1
ATOM 2237 C CA . ILE A 1 338 ? -62.436 49.085 -26.418 1.00 74.76 338 ILE A CA 1
ATOM 2238 C C . ILE A 1 338 ? -62.933 47.848 -27.154 1.00 73.54 338 ILE A C 1
ATOM 2239 O O . ILE A 1 338 ? -62.226 47.292 -27.992 1.00 73.04 338 ILE A O 1
ATOM 2244 N N . ASN A 1 339 ? -64.150 47.414 -26.845 1.00 71.88 339 ASN A N 1
ATOM 2245 C CA . ASN A 1 339 ? -64.705 46.258 -27.527 1.00 70.07 339 ASN A CA 1
ATOM 2246 C C . ASN A 1 339 ? -64.706 46.516 -29.028 1.00 68.05 339 ASN A C 1
ATOM 2247 O O . ASN A 1 339 ? -64.370 45.640 -29.816 1.00 68.07 339 ASN A O 1
ATOM 2252 N N . SER A 1 340 ? -65.071 47.729 -29.418 1.00 65.58 340 SER A N 1
ATOM 2253 C CA . SER A 1 340 ? -65.121 48.091 -30.823 1.00 63.47 340 SER A CA 1
ATOM 2254 C C . SER A 1 340 ? -63.781 47.871 -31.503 1.00 62.72 340 SER A C 1
ATOM 2255 O O . SER A 1 340 ? -63.728 47.345 -32.613 1.00 63.46 340 SER A O 1
ATOM 2258 N N . VAL A 1 341 ? -62.703 48.277 -30.832 1.00 61.62 341 VAL A N 1
ATOM 2259 C CA . VAL A 1 341 ? -61.338 48.142 -31.360 1.00 59.43 341 VAL A CA 1
ATOM 2260 C C . VAL A 1 341 ? -60.892 46.678 -31.373 1.00 57.75 341 VAL A C 1
ATOM 2261 O O . VAL A 1 341 ? -60.578 46.124 -32.424 1.00 56.84 341 VAL A O 1
ATOM 2265 N N . ALA A 1 342 ? -60.869 46.056 -30.202 1.00 56.10 342 ALA A N 1
ATOM 2266 C CA . ALA A 1 342 ? -60.457 44.668 -30.102 1.00 55.97 342 ALA A CA 1
ATOM 2267 C C . ALA A 1 342 ? -61.114 43.832 -31.186 1.00 56.48 342 ALA A C 1
ATOM 2268 O O . ALA A 1 342 ? -60.447 43.050 -31.861 1.00 56.97 342 ALA A O 1
ATOM 2270 N N . ALA A 1 343 ? -62.422 44.010 -31.355 1.00 57.11 343 ALA A N 1
ATOM 2271 C CA . ALA A 1 343 ? -63.197 43.262 -32.346 1.00 56.68 343 ALA A CA 1
ATOM 2272 C C . ALA A 1 343 ? -62.760 43.519 -33.779 1.00 56.51 343 ALA A C 1
ATOM 2273 O O . ALA A 1 343 ? -62.759 42.609 -34.599 1.00 56.60 343 ALA A O 1
ATOM 2275 N N . ASN A 1 344 ? -62.401 44.758 -34.084 1.00 56.34 344 ASN A N 1
ATOM 2276 C CA . ASN A 1 344 ? -61.957 45.092 -35.427 1.00 57.43 344 ASN A CA 1
ATOM 2277 C C . ASN A 1 344 ? -60.587 44.506 -35.690 1.00 57.99 344 ASN A C 1
ATOM 2278 O O . ASN A 1 344 ? -60.288 44.061 -36.803 1.00 58.19 344 ASN A O 1
ATOM 2283 N N . VAL A 1 345 ? -59.745 44.535 -34.660 1.00 57.58 345 VAL A N 1
ATOM 2284 C CA . VAL A 1 345 ? -58.389 44.010 -34.752 1.00 56.44 345 VAL A CA 1
ATOM 2285 C C . VAL A 1 345 ? -58.456 42.501 -34.907 1.00 55.94 345 VAL A C 1
ATOM 2286 O O . VAL A 1 345 ? -57.586 41.892 -35.518 1.00 55.84 345 VAL A O 1
ATOM 2290 N N . TYR A 1 346 ? -59.510 41.915 -34.349 1.00 55.91 346 TYR A N 1
ATOM 2291 C CA . TYR A 1 346 ? -59.737 40.483 -34.401 1.00 55.84 346 TYR A CA 1
ATOM 2292 C C . TYR A 1 346 ? -60.210 40.034 -35.779 1.00 56.55 346 TYR A C 1
ATOM 2293 O O . TYR A 1 346 ? -59.735 39.033 -36.307 1.00 57.20 346 TYR A O 1
ATOM 2302 N N . LYS A 1 347 ? -61.152 40.769 -36.357 1.00 57.64 347 LYS A N 1
ATOM 2303 C CA . LYS A 1 347 ? -61.688 40.437 -37.673 1.00 58.86 347 LYS A CA 1
ATOM 2304 C C . LYS A 1 347 ? -60.624 40.526 -38.754 1.00 58.18 347 LYS A C 1
ATOM 2305 O O . LYS A 1 347 ? -60.639 39.768 -39.725 1.00 57.12 347 LYS A O 1
ATOM 2311 N N . ALA A 1 348 ? -59.699 41.460 -38.582 1.00 58.13 348 ALA A N 1
ATOM 2312 C CA . ALA A 1 348 ? -58.626 41.654 -39.547 1.00 57.89 348 ALA A CA 1
ATOM 2313 C C . ALA A 1 348 ? -57.582 40.548 -39.426 1.00 57.42 348 ALA A C 1
ATOM 2314 O O . ALA A 1 348 ? -56.996 40.131 -40.420 1.00 57.83 348 ALA A O 1
ATOM 2316 N N . LEU A 1 349 ? -57.368 40.077 -38.201 1.00 56.90 349 LEU A N 1
ATOM 2317 C CA . LEU A 1 349 ? -56.397 39.031 -37.905 1.00 55.98 349 LEU A CA 1
ATOM 2318 C C . LEU A 1 349 ? -56.944 37.641 -38.222 1.00 58.43 349 LEU A C 1
ATOM 2319 O O . LEU A 1 349 ? -56.189 36.724 -38.533 1.00 58.55 349 LEU A O 1
ATOM 2324 N N . PHE A 1 350 ? -58.260 37.485 -38.131 1.00 61.90 350 PHE A N 1
ATOM 2325 C CA . PHE A 1 350 ? -58.909 36.205 -38.424 1.00 65.61 350 PHE A CA 1
ATOM 2326 C C . PHE A 1 350 ? -60.134 36.429 -39.303 1.00 68.53 350 PHE A C 1
ATOM 2327 O O . PHE A 1 350 ? -61.266 36.273 -38.842 1.00 68.60 350 PHE A O 1
ATOM 2335 N N . PRO A 1 351 ? -59.924 36.772 -40.589 1.00 71.45 351 PRO A N 1
ATOM 2336 C CA . PRO A 1 351 ? -61.056 37.012 -41.489 1.00 73.64 351 PRO A CA 1
ATOM 2337 C C . PRO A 1 351 ? -61.990 35.812 -41.543 1.00 76.27 351 PRO A C 1
ATOM 2338 O O . PRO A 1 351 ? -63.207 35.953 -41.652 1.00 76.55 351 PRO A O 1
ATOM 2342 N N . ASN A 1 352 ? -61.406 34.628 -41.451 1.00 78.96 352 ASN A N 1
ATOM 2343 C CA . ASN A 1 352 ? -62.178 33.405 -41.487 1.00 81.31 352 ASN A CA 1
ATOM 2344 C C . ASN A 1 352 ? -62.963 33.241 -40.179 1.00 82.74 352 ASN A C 1
ATOM 2345 O O . ASN A 1 352 ? -62.388 33.320 -39.088 1.00 83.52 352 ASN A O 1
ATOM 2350 N N . GLU A 1 353 ? -64.276 33.042 -40.296 1.00 83.65 353 GLU A N 1
ATOM 2351 C CA . GLU A 1 353 ? -65.143 32.857 -39.133 1.00 84.41 353 GLU A CA 1
ATOM 2352 C C . GLU A 1 353 ? -64.525 31.855 -38.173 1.00 84.02 353 GLU A C 1
ATOM 2353 O O . GLU A 1 353 ? -64.621 30.648 -38.387 1.00 82.72 353 GLU A O 1
ATOM 2367 N N . ARG B 1 2 ? 2.387 22.584 -27.506 1.00 62.87 2 ARG B N 1
ATOM 2368 C CA . ARG B 1 2 ? 2.750 23.963 -27.793 1.00 58.95 2 ARG B CA 1
ATOM 2369 C C . ARG B 1 2 ? 2.431 24.410 -29.223 1.00 56.61 2 ARG B C 1
ATOM 2370 O O . ARG B 1 2 ? 2.550 23.628 -30.166 1.00 55.90 2 ARG B O 1
ATOM 2378 N N . THR B 1 3 ? 2.018 25.672 -29.363 1.00 54.47 3 THR B N 1
ATOM 2379 C CA . THR B 1 3 ? 1.705 26.281 -30.661 1.00 51.76 3 THR B CA 1
ATOM 2380 C C . THR B 1 3 ? 2.669 27.443 -30.926 1.00 50.63 3 THR B C 1
ATOM 2381 O O . THR B 1 3 ? 2.835 28.340 -30.095 1.00 50.78 3 THR B O 1
ATOM 2385 N N . ILE B 1 4 ? 3.296 27.423 -32.093 1.00 48.74 4 ILE B N 1
ATOM 2386 C CA . ILE B 1 4 ? 4.254 28.448 -32.463 1.00 47.74 4 ILE B CA 1
ATOM 2387 C C . ILE B 1 4 ? 3.866 29.099 -33.794 1.00 47.83 4 ILE B C 1
ATOM 2388 O O . ILE B 1 4 ? 3.060 28.555 -34.550 1.00 46.81 4 ILE B O 1
ATOM 2393 N N . SER B 1 5 ? 4.435 30.269 -34.072 1.00 48.22 5 SER B N 1
ATOM 2394 C CA . SER B 1 5 ? 4.183 30.965 -35.327 1.00 48.34 5 SER B CA 1
ATOM 2395 C C . SER B 1 5 ? 5.313 31.919 -35.686 1.00 49.44 5 SER B C 1
ATOM 2396 O O . SER B 1 5 ? 5.833 32.621 -34.825 1.00 48.60 5 SER B O 1
ATOM 2399 N N . PHE B 1 6 ? 5.693 31.941 -36.960 1.00 51.02 6 PHE B N 1
ATOM 2400 C CA . PHE B 1 6 ? 6.756 32.833 -37.412 1.00 53.24 6 PHE B CA 1
ATOM 2401 C C . PHE B 1 6 ? 6.127 34.030 -38.098 1.00 54.72 6 PHE B C 1
ATOM 2402 O O . PHE B 1 6 ? 6.112 34.131 -39.321 1.00 55.61 6 PHE B O 1
ATOM 2410 N N . PHE B 1 7 ? 5.616 34.946 -37.294 1.00 56.72 7 PHE B N 1
ATOM 2411 C CA . PHE B 1 7 ? 4.958 36.135 -37.799 1.00 59.57 7 PHE B CA 1
ATOM 2412 C C . PHE B 1 7 ? 5.903 37.212 -38.346 1.00 61.70 7 PHE B C 1
ATOM 2413 O O . PHE B 1 7 ? 6.925 37.518 -37.749 1.00 61.70 7 PHE B O 1
ATOM 2421 N N . ASN B 1 8 ? 5.562 37.787 -39.490 1.00 64.90 8 ASN B N 1
ATOM 2422 C CA . ASN B 1 8 ? 6.372 38.856 -40.060 1.00 68.30 8 ASN B CA 1
ATOM 2423 C C . ASN B 1 8 ? 5.512 39.668 -41.021 1.00 70.86 8 ASN B C 1
ATOM 2424 O O . ASN B 1 8 ? 4.888 39.095 -41.920 1.00 71.56 8 ASN B O 1
ATOM 2429 N N . ASN B 1 9 ? 5.483 40.993 -40.844 1.00 73.06 9 ASN B N 1
ATOM 2430 C CA . ASN B 1 9 ? 4.659 41.859 -41.699 1.00 75.56 9 ASN B CA 1
ATOM 2431 C C . ASN B 1 9 ? 5.402 42.443 -42.881 1.00 77.04 9 ASN B C 1
ATOM 2432 O O . ASN B 1 9 ? 4.859 43.259 -43.629 1.00 77.16 9 ASN B O 1
ATOM 2437 N N . LYS B 1 10 ? 6.650 42.035 -43.045 1.00 78.52 10 LYS B N 1
ATOM 2438 C CA . LYS B 1 10 ? 7.447 42.531 -44.147 1.00 79.72 10 LYS B CA 1
ATOM 2439 C C . LYS B 1 10 ? 7.215 41.642 -45.371 1.00 81.30 10 LYS B C 1
ATOM 2440 O O . LYS B 1 10 ? 7.485 42.037 -46.503 1.00 82.30 10 LYS B O 1
ATOM 2446 N N . GLY B 1 11 ? 6.709 40.437 -45.144 1.00 82.59 11 GLY B N 1
ATOM 2447 C CA . GLY B 1 11 ? 6.451 39.552 -46.260 1.00 85.35 11 GLY B CA 1
ATOM 2448 C C . GLY B 1 11 ? 7.691 39.149 -47.035 1.00 87.75 11 GLY B C 1
ATOM 2449 O O . GLY B 1 11 ? 8.509 39.982 -47.441 1.00 87.02 11 GLY B O 1
ATOM 2450 N N . GLY B 1 12 ? 7.820 37.842 -47.240 1.00 90.21 12 GLY B N 1
ATOM 2451 C CA . GLY B 1 12 ? 8.954 37.302 -47.968 1.00 91.41 12 GLY B CA 1
ATOM 2452 C C . GLY B 1 12 ? 8.835 35.799 -48.154 1.00 92.29 12 GLY B C 1
ATOM 2453 O O . GLY B 1 12 ? 8.034 35.130 -47.476 1.00 91.16 12 GLY B O 1
ATOM 2454 N N . VAL B 1 13 ? 9.629 35.273 -49.089 1.00 93.16 13 VAL B N 1
ATOM 2455 C CA . VAL B 1 13 ? 9.648 33.836 -49.381 1.00 93.13 13 VAL B CA 1
ATOM 2456 C C . VAL B 1 13 ? 10.441 33.137 -48.282 1.00 93.36 13 VAL B C 1
ATOM 2457 O O . VAL B 1 13 ? 10.225 31.955 -48.003 1.00 93.57 13 VAL B O 1
ATOM 2461 N N . GLY B 1 14 ? 11.349 33.894 -47.661 1.00 92.59 14 GLY B N 1
ATOM 2462 C CA . GLY B 1 14 ? 12.178 33.369 -46.590 1.00 90.51 14 GLY B CA 1
ATOM 2463 C C . GLY B 1 14 ? 11.374 32.940 -45.379 1.00 88.87 14 GLY B C 1
ATOM 2464 O O . GLY B 1 14 ? 11.562 31.840 -44.862 1.00 89.47 14 GLY B O 1
ATOM 2465 N N . LYS B 1 15 ? 10.477 33.808 -44.925 1.00 86.82 15 LYS B N 1
ATOM 2466 C CA . LYS B 1 15 ? 9.636 33.511 -43.776 1.00 84.87 15 LYS B CA 1
ATOM 2467 C C . LYS B 1 15 ? 8.912 32.170 -43.932 1.00 83.72 15 LYS B C 1
ATOM 2468 O O . LYS B 1 15 ? 8.807 31.398 -42.977 1.00 81.98 15 LYS B O 1
ATOM 2474 N N . THR B 1 16 ? 8.425 31.891 -45.142 1.00 83.55 16 THR B N 1
ATOM 2475 C CA . THR B 1 16 ? 7.688 30.649 -45.413 1.00 82.51 16 THR B CA 1
ATOM 2476 C C . THR B 1 16 ? 8.613 29.457 -45.664 1.00 80.19 16 THR B C 1
ATOM 2477 O O . THR B 1 16 ? 8.152 28.334 -45.868 1.00 80.35 16 THR B O 1
ATOM 2481 N N . THR B 1 17 ? 9.917 29.710 -45.652 1.00 77.36 17 THR B N 1
ATOM 2482 C CA . THR B 1 17 ? 10.901 28.659 -45.864 1.00 74.38 17 THR B CA 1
ATOM 2483 C C . THR B 1 17 ? 11.591 28.385 -44.546 1.00 72.20 17 THR B C 1
ATOM 2484 O O . THR B 1 17 ? 11.966 27.255 -44.236 1.00 71.22 17 THR B O 1
ATOM 2488 N N . LEU B 1 18 ? 11.754 29.444 -43.771 1.00 70.13 18 LEU B N 1
ATOM 2489 C CA . LEU B 1 18 ? 12.375 29.346 -42.471 1.00 68.16 18 LEU B CA 1
ATOM 2490 C C . LEU B 1 18 ? 11.447 28.503 -41.608 1.00 67.16 18 LEU B C 1
ATOM 2491 O O . LEU B 1 18 ? 11.870 27.528 -40.991 1.00 67.01 18 LEU B O 1
ATOM 2496 N N . SER B 1 19 ? 10.171 28.873 -41.599 1.00 65.97 19 SER B N 1
ATOM 2497 C CA . SER B 1 19 ? 9.163 28.171 -40.812 1.00 64.70 19 SER B CA 1
ATOM 2498 C C . SER B 1 19 ? 8.991 26.710 -41.199 1.00 62.92 19 SER B C 1
ATOM 2499 O O . SER B 1 19 ? 8.831 25.855 -40.337 1.00 62.29 19 SER B O 1
ATOM 2502 N N . THR B 1 20 ? 9.008 26.417 -42.492 1.00 61.73 20 THR B N 1
ATOM 2503 C CA . THR B 1 20 ? 8.852 25.037 -42.918 1.00 61.39 20 THR B CA 1
ATOM 2504 C C . THR B 1 20 ? 10.028 24.192 -42.453 1.00 61.46 20 THR B C 1
ATOM 2505 O O . THR B 1 20 ? 9.840 23.077 -41.969 1.00 61.63 20 THR B O 1
ATOM 2509 N N . ASN B 1 21 ? 11.246 24.710 -42.603 1.00 60.98 21 ASN B N 1
ATOM 2510 C CA . ASN B 1 21 ? 12.419 23.955 -42.173 1.00 58.98 21 ASN B CA 1
ATOM 2511 C C . ASN B 1 21 ? 12.391 23.791 -40.667 1.00 56.42 21 ASN B C 1
ATOM 2512 O O . ASN B 1 21 ? 12.509 22.679 -40.164 1.00 57.81 21 ASN B O 1
ATOM 2517 N N . VAL B 1 22 ? 12.219 24.886 -39.940 1.00 52.12 22 VAL B N 1
ATOM 2518 C CA . VAL B 1 22 ? 12.157 24.792 -38.496 1.00 48.80 22 VAL B CA 1
ATOM 2519 C C . VAL B 1 22 ? 11.143 23.741 -38.054 1.00 49.14 22 VAL B C 1
ATOM 2520 O O . VAL B 1 22 ? 11.303 23.119 -37.007 1.00 49.35 22 VAL B O 1
ATOM 2524 N N . ALA B 1 23 ? 10.094 23.548 -38.849 1.00 49.25 23 ALA B N 1
ATOM 2525 C CA . ALA B 1 23 ? 9.063 22.564 -38.524 1.00 49.10 23 ALA B CA 1
ATOM 2526 C C . ALA B 1 23 ? 9.586 21.152 -38.777 1.00 49.24 23 ALA B C 1
ATOM 2527 O O . ALA B 1 23 ? 9.389 20.255 -37.959 1.00 49.09 23 ALA B O 1
ATOM 2529 N N . HIS B 1 24 ? 10.249 20.959 -39.913 1.00 49.63 24 HIS B N 1
ATOM 2530 C CA . HIS B 1 24 ? 10.818 19.665 -40.254 1.00 50.45 24 HIS B CA 1
ATOM 2531 C C . HIS B 1 24 ? 11.720 19.220 -39.104 1.00 51.38 24 HIS B C 1
ATOM 2532 O O . HIS B 1 24 ? 11.595 18.110 -38.581 1.00 51.32 24 HIS B O 1
ATOM 2539 N N . TYR B 1 25 ? 12.624 20.107 -38.711 1.00 51.91 25 TYR B N 1
ATOM 2540 C CA . TYR B 1 25 ? 13.544 19.829 -37.624 1.00 53.33 25 TYR B CA 1
ATOM 2541 C C . TYR B 1 25 ? 12.786 19.337 -36.389 1.00 53.37 25 TYR B C 1
ATOM 2542 O O . TYR B 1 25 ? 13.195 18.376 -35.738 1.00 53.14 25 TYR B O 1
ATOM 2551 N N . PHE B 1 26 ? 11.675 19.993 -36.077 1.00 53.41 26 PHE B N 1
ATOM 2552 C CA . PHE B 1 26 ? 10.860 19.617 -34.925 1.00 53.53 26 PHE B CA 1
ATOM 2553 C C . PHE B 1 26 ? 10.374 18.177 -35.009 1.00 53.73 26 PHE B C 1
ATOM 2554 O O . PHE B 1 26 ? 10.189 17.507 -33.988 1.00 52.28 26 PHE B O 1
ATOM 2562 N N . ALA B 1 27 ? 10.138 17.713 -36.228 1.00 54.74 27 ALA B N 1
ATOM 2563 C CA . ALA B 1 27 ? 9.668 16.353 -36.423 1.00 56.72 27 ALA B CA 1
ATOM 2564 C C . ALA B 1 27 ? 10.834 15.397 -36.223 1.00 57.82 27 ALA B C 1
ATOM 2565 O O . ALA B 1 27 ? 10.641 14.234 -35.857 1.00 58.37 27 ALA B O 1
ATOM 2567 N N . LEU B 1 28 ? 12.046 15.903 -36.454 1.00 58.30 28 LEU B N 1
ATOM 2568 C CA . LEU B 1 28 ? 13.269 15.113 -36.295 1.00 58.09 28 LEU B CA 1
ATOM 2569 C C . LEU B 1 28 ? 13.595 14.860 -34.822 1.00 58.30 28 LEU B C 1
ATOM 2570 O O . LEU B 1 28 ? 14.647 14.318 -34.505 1.00 59.17 28 LEU B O 1
ATOM 2575 N N . GLN B 1 29 ? 12.699 15.272 -33.930 1.00 58.34 29 GLN B N 1
ATOM 2576 C CA . GLN B 1 29 ? 12.892 15.052 -32.506 1.00 58.38 29 GLN B CA 1
ATOM 2577 C C . GLN B 1 29 ? 11.769 14.200 -31.982 1.00 60.28 29 GLN B C 1
ATOM 2578 O O . GLN B 1 29 ? 11.468 14.210 -30.783 1.00 60.39 29 GLN B O 1
ATOM 2584 N N . GLY B 1 30 ? 11.141 13.476 -32.904 1.00 61.57 30 GLY B N 1
ATOM 2585 C CA . GLY B 1 30 ? 10.045 12.591 -32.558 1.00 61.79 30 GLY B CA 1
ATOM 2586 C C . GLY B 1 30 ? 8.789 13.356 -32.219 1.00 61.84 30 GLY B C 1
ATOM 2587 O O . GLY B 1 30 ? 7.834 12.779 -31.705 1.00 63.16 30 GLY B O 1
ATOM 2588 N N . LYS B 1 31 ? 8.795 14.657 -32.508 1.00 61.35 31 LYS B N 1
ATOM 2589 C CA . LYS B 1 31 ? 7.646 15.512 -32.233 1.00 59.94 31 LYS B CA 1
ATOM 2590 C C . LYS B 1 31 ? 6.634 15.390 -33.367 1.00 59.51 31 LYS B C 1
ATOM 2591 O O . LYS B 1 31 ? 6.991 15.446 -34.555 1.00 59.60 31 LYS B O 1
ATOM 2597 N N . ARG B 1 32 ? 5.374 15.192 -32.985 1.00 56.91 32 ARG B N 1
ATOM 2598 C CA . ARG B 1 32 ? 4.276 15.078 -33.935 1.00 53.73 32 ARG B CA 1
ATOM 2599 C C . ARG B 1 32 ? 3.843 16.512 -34.211 1.00 52.46 32 ARG B C 1
ATOM 2600 O O . ARG B 1 32 ? 3.168 17.132 -33.388 1.00 52.51 32 ARG B O 1
ATOM 2608 N N . VAL B 1 33 ? 4.248 17.034 -35.367 1.00 50.43 33 VAL B N 1
ATOM 2609 C CA . VAL B 1 33 ? 3.940 18.412 -35.751 1.00 47.79 33 VAL B CA 1
ATOM 2610 C C . VAL B 1 33 ? 2.887 18.556 -36.854 1.00 45.39 33 VAL B C 1
ATOM 2611 O O . VAL B 1 33 ? 2.874 17.805 -37.831 1.00 44.14 33 VAL B O 1
ATOM 2615 N N . LEU B 1 34 ? 2.003 19.531 -36.658 1.00 42.75 34 LEU B N 1
ATOM 2616 C CA . LEU B 1 34 ? 0.938 19.855 -37.598 1.00 40.01 34 LEU B CA 1
ATOM 2617 C C . LEU B 1 34 ? 1.217 21.259 -38.120 1.00 39.50 34 LEU B C 1
ATOM 2618 O O . LEU B 1 34 ? 1.466 22.175 -37.336 1.00 38.83 34 LEU B O 1
ATOM 2623 N N . TYR B 1 35 ? 1.167 21.426 -39.436 1.00 38.79 35 TYR B N 1
ATOM 2624 C CA . TYR B 1 35 ? 1.431 22.718 -40.052 1.00 38.55 35 TYR B CA 1
ATOM 2625 C C . TYR B 1 35 ? 0.172 23.282 -40.704 1.00 39.31 35 TYR B C 1
ATOM 2626 O O . TYR B 1 35 ? -0.302 22.745 -41.697 1.00 40.09 35 TYR B O 1
ATOM 2635 N N . VAL B 1 36 ? -0.363 24.368 -40.155 1.00 39.60 36 VAL B N 1
ATOM 2636 C CA . VAL B 1 36 ? -1.584 24.985 -40.681 1.00 39.25 36 VAL B CA 1
ATOM 2637 C C . VAL B 1 36 ? -1.303 26.176 -41.600 1.00 39.51 36 VAL B C 1
ATOM 2638 O O . VAL B 1 36 ? -0.746 27.156 -41.142 1.00 40.59 36 VAL B O 1
ATOM 2642 N N . ASP B 1 37 ? -1.708 26.132 -42.869 1.00 40.00 37 ASP B N 1
ATOM 2643 C CA . ASP B 1 37 ? -1.438 27.273 -43.762 1.00 41.55 37 ASP B CA 1
ATOM 2644 C C . ASP B 1 37 ? -2.535 28.360 -43.797 1.00 42.79 37 ASP B C 1
ATOM 2645 O O . ASP B 1 37 ? -3.453 28.311 -44.617 1.00 42.71 37 ASP B O 1
ATOM 2650 N N . CYS B 1 38 ? -2.409 29.348 -42.912 1.00 44.80 38 CYS B N 1
ATOM 2651 C CA . CYS B 1 38 ? -3.361 30.454 -42.813 1.00 48.45 38 CYS B CA 1
ATOM 2652 C C . CYS B 1 38 ? -3.037 31.587 -43.759 1.00 50.74 38 CYS B C 1
ATOM 2653 O O . CYS B 1 38 ? -3.633 32.664 -43.695 1.00 51.00 38 CYS B O 1
ATOM 2656 N N . ASP B 1 39 ? -2.077 31.346 -44.633 1.00 53.02 39 ASP B N 1
ATOM 2657 C CA . ASP B 1 39 ? -1.683 32.349 -45.595 1.00 55.67 39 ASP B CA 1
ATOM 2658 C C . ASP B 1 39 ? -2.506 32.129 -46.853 1.00 55.45 39 ASP B C 1
ATOM 2659 O O . ASP B 1 39 ? -2.422 31.064 -47.472 1.00 56.20 39 ASP B O 1
ATOM 2664 N N . PRO B 1 40 ? -3.336 33.120 -47.230 1.00 54.27 40 PRO B N 1
ATOM 2665 C CA . PRO B 1 40 ? -4.179 33.040 -48.421 1.00 53.77 40 PRO B CA 1
ATOM 2666 C C . PRO B 1 40 ? -3.390 32.724 -49.689 1.00 54.78 40 PRO B C 1
ATOM 2667 O O . PRO B 1 40 ? -3.947 32.242 -50.674 1.00 55.13 40 PRO B O 1
ATOM 2671 N N . GLN B 1 41 ? -2.090 32.989 -49.655 1.00 55.38 41 GLN B N 1
ATOM 2672 C CA . GLN B 1 41 ? -1.223 32.735 -50.795 1.00 55.80 41 GLN B CA 1
ATOM 2673 C C . GLN B 1 41 ? -0.987 31.251 -50.932 1.00 55.89 41 GLN B C 1
ATOM 2674 O O . GLN B 1 41 ? -0.779 30.753 -52.034 1.00 57.10 41 GLN B O 1
ATOM 2680 N N . CYS B 1 42 ? -1.006 30.552 -49.803 1.00 55.36 42 CYS B N 1
ATOM 2681 C CA . CYS B 1 42 ? -0.796 29.114 -49.795 1.00 56.01 42 CYS B CA 1
ATOM 2682 C C . CYS B 1 42 ? 0.628 28.774 -50.156 1.00 55.65 42 CYS B C 1
ATOM 2683 O O . CYS B 1 42 ? 0.866 27.781 -50.842 1.00 56.19 42 CYS B O 1
ATOM 2686 N N . ASN B 1 43 ? 1.583 29.577 -49.713 1.00 54.61 43 ASN B N 1
ATOM 2687 C CA . ASN B 1 43 ? 2.964 29.288 -50.067 1.00 53.77 43 ASN B CA 1
ATOM 2688 C C . ASN B 1 43 ? 3.453 28.004 -49.436 1.00 54.40 43 ASN B C 1
ATOM 2689 O O . ASN B 1 43 ? 3.990 27.128 -50.117 1.00 53.91 43 ASN B O 1
ATOM 2694 N N . ALA B 1 44 ? 3.263 27.889 -48.130 1.00 54.87 44 ALA B N 1
ATOM 2695 C CA . ALA B 1 44 ? 3.704 26.699 -47.436 1.00 55.04 44 ALA B CA 1
ATOM 2696 C C . ALA B 1 44 ? 3.106 25.480 -48.118 1.00 55.90 44 ALA B C 1
ATOM 2697 O O . ALA B 1 44 ? 3.822 24.554 -48.486 1.00 56.00 44 ALA B O 1
ATOM 2699 N N . THR B 1 45 ? 1.793 25.497 -48.304 1.00 57.55 45 THR B N 1
ATOM 2700 C CA . THR B 1 45 ? 1.091 24.390 -48.937 1.00 59.39 45 THR B CA 1
ATOM 2701 C C . THR B 1 45 ? 1.753 23.933 -50.230 1.00 59.73 45 THR B C 1
ATOM 2702 O O . THR B 1 45 ? 2.073 22.755 -50.385 1.00 60.18 45 THR B O 1
ATOM 2706 N N . GLN B 1 46 ? 1.956 24.854 -51.164 1.00 60.00 46 GLN B N 1
ATOM 2707 C CA . GLN B 1 46 ? 2.583 24.491 -52.426 1.00 60.73 46 GLN B CA 1
ATOM 2708 C C . GLN B 1 46 ? 4.104 24.408 -52.282 1.00 60.42 46 GLN B C 1
ATOM 2709 O O . GLN B 1 46 ? 4.849 24.864 -53.141 1.00 60.71 46 GLN B O 1
ATOM 2715 N N . LEU B 1 47 ? 4.563 23.806 -51.192 1.00 59.87 47 LEU B N 1
ATOM 2716 C CA . LEU B 1 47 ? 5.991 23.677 -50.953 1.00 59.10 47 LEU B CA 1
ATOM 2717 C C . LEU B 1 47 ? 6.236 22.372 -50.206 1.00 59.01 47 LEU B C 1
ATOM 2718 O O . LEU B 1 47 ? 7.303 21.780 -50.303 1.00 57.05 47 LEU B O 1
ATOM 2731 N N . LEU B 1 49 ? 3.691 19.882 -50.248 1.00 60.27 49 LEU B N 1
ATOM 2732 C CA . LEU B 1 49 ? 2.826 18.869 -50.810 1.00 59.39 49 LEU B CA 1
ATOM 2733 C C . LEU B 1 49 ? 3.200 18.652 -52.258 1.00 59.77 49 LEU B C 1
ATOM 2734 O O . LEU B 1 49 ? 3.284 19.602 -53.033 1.00 58.81 49 LEU B O 1
ATOM 2739 N N . THR B 1 50 ? 3.445 17.394 -52.606 1.00 60.94 50 THR B N 1
ATOM 2740 C CA . THR B 1 50 ? 3.815 17.003 -53.964 1.00 63.46 50 THR B CA 1
ATOM 2741 C C . THR B 1 50 ? 2.804 17.552 -54.964 1.00 64.32 50 THR B C 1
ATOM 2742 O O . THR B 1 50 ? 1.672 17.834 -54.597 1.00 65.32 50 THR B O 1
ATOM 2746 N N . GLU B 1 51 ? 3.203 17.697 -56.223 1.00 66.03 51 GLU B N 1
ATOM 2747 C CA . GLU B 1 51 ? 2.283 18.196 -57.239 1.00 68.93 51 GLU B CA 1
ATOM 2748 C C . GLU B 1 51 ? 1.072 17.259 -57.372 1.00 69.20 51 GLU B C 1
ATOM 2749 O O . GLU B 1 51 ? -0.007 17.675 -57.803 1.00 69.83 51 GLU B O 1
ATOM 2755 N N . GLU B 1 52 ? 1.246 15.997 -56.991 1.00 68.55 52 GLU B N 1
ATOM 2756 C CA . GLU B 1 52 ? 0.159 15.038 -57.077 1.00 67.71 52 GLU B CA 1
ATOM 2757 C C . GLU B 1 52 ? -0.767 15.185 -55.883 1.00 66.59 52 GLU B C 1
ATOM 2758 O O . GLU B 1 52 ? -1.955 14.901 -55.980 1.00 66.50 52 GLU B O 1
ATOM 2764 N N . GLN B 1 53 ? -0.230 15.637 -54.756 1.00 65.96 53 GLN B N 1
ATOM 2765 C CA . GLN B 1 53 ? -1.052 15.825 -53.560 1.00 65.94 53 GLN B CA 1
ATOM 2766 C C . GLN B 1 53 ? -1.882 17.084 -53.718 1.00 66.25 53 GLN B C 1
ATOM 2767 O O . GLN B 1 53 ? -2.986 17.203 -53.180 1.00 66.64 53 GLN B O 1
ATOM 2773 N N . THR B 1 54 ? -1.316 18.026 -54.457 1.00 65.64 54 THR B N 1
ATOM 2774 C CA . THR B 1 54 ? -1.960 19.286 -54.736 1.00 64.66 54 THR B CA 1
ATOM 2775 C C . THR B 1 54 ? -3.217 19.023 -55.562 1.00 64.88 54 THR B C 1
ATOM 2776 O O . THR B 1 54 ? -4.298 19.507 -55.232 1.00 64.83 54 THR B O 1
ATOM 2780 N N . GLU B 1 55 ? -3.079 18.238 -56.623 1.00 65.00 55 GLU B N 1
ATOM 2781 C CA . GLU B 1 55 ? -4.220 17.923 -57.480 1.00 65.41 55 GLU B CA 1
ATOM 2782 C C . GLU B 1 55 ? -5.332 17.184 -56.720 1.00 64.81 55 GLU B C 1
ATOM 2783 O O . GLU B 1 55 ? -6.523 17.430 -56.929 1.00 64.31 55 GLU B O 1
ATOM 2789 N N . SER B 1 56 ? -4.924 16.290 -55.826 1.00 64.21 56 SER B N 1
ATOM 2790 C CA . SER B 1 56 ? -5.838 15.498 -55.011 1.00 62.70 56 SER B CA 1
ATOM 2791 C C . SER B 1 56 ? -6.585 16.355 -53.987 1.00 61.11 56 SER B C 1
ATOM 2792 O O . SER B 1 56 ? -7.285 15.828 -53.122 1.00 61.71 56 SER B O 1
ATOM 2795 N N . ILE B 1 57 ? -6.441 17.674 -54.086 1.00 58.44 57 ILE B N 1
ATOM 2796 C CA . ILE B 1 57 ? -7.089 18.582 -53.145 1.00 55.33 57 ILE B CA 1
ATOM 2797 C C . ILE B 1 57 ? -7.815 19.715 -53.857 1.00 55.14 57 ILE B C 1
ATOM 2798 O O . ILE B 1 57 ? -9.011 19.918 -53.670 1.00 55.26 57 ILE B O 1
ATOM 2803 N N . TYR B 1 58 ? -7.088 20.434 -54.698 1.00 54.91 58 TYR B N 1
ATOM 2804 C CA . TYR B 1 58 ? -7.652 21.572 -55.393 1.00 55.31 58 TYR B CA 1
ATOM 2805 C C . TYR B 1 58 ? -8.361 21.287 -56.711 1.00 56.54 58 TYR B C 1
ATOM 2806 O O . TYR B 1 58 ? -8.959 22.194 -57.308 1.00 57.54 58 TYR B O 1
ATOM 2815 N N . LEU B 1 59 ? -8.308 20.036 -57.161 1.00 56.98 59 LEU B N 1
ATOM 2816 C CA . LEU B 1 59 ? -8.966 19.634 -58.406 1.00 56.95 59 LEU B CA 1
ATOM 2817 C C . LEU B 1 59 ? -9.657 18.295 -58.239 1.00 58.29 59 LEU B C 1
ATOM 2818 O O . LEU B 1 59 ? -9.696 17.504 -59.171 1.00 59.10 59 LEU B O 1
ATOM 2823 N N . ASP B 1 60 ? -10.200 18.036 -57.057 1.00 59.96 60 ASP B N 1
ATOM 2824 C CA . ASP B 1 60 ? -10.877 16.768 -56.809 1.00 60.85 60 ASP B CA 1
ATOM 2825 C C . ASP B 1 60 ? -12.276 16.821 -57.416 1.00 60.18 60 ASP B C 1
ATOM 2826 O O . ASP B 1 60 ? -13.256 17.098 -56.729 1.00 60.70 60 ASP B O 1
ATOM 2831 N N . GLY B 1 61 ? -12.358 16.562 -58.715 1.00 59.46 61 GLY B N 1
ATOM 2832 C CA . GLY B 1 61 ? -13.639 16.590 -59.393 1.00 59.48 61 GLY B CA 1
ATOM 2833 C C . GLY B 1 61 ? -13.469 16.676 -60.895 1.00 59.99 61 GLY B C 1
ATOM 2834 O O . GLY B 1 61 ? -12.419 17.087 -61.387 1.00 60.12 61 GLY B O 1
ATOM 2835 N N . LEU B 1 62 ? -14.499 16.278 -61.633 1.00 60.58 62 LEU B N 1
ATOM 2836 C CA . LEU B 1 62 ? -14.439 16.324 -63.090 1.00 60.07 62 LEU B CA 1
ATOM 2837 C C . LEU B 1 62 ? -14.811 17.700 -63.630 1.00 59.24 62 LEU B C 1
ATOM 2838 O O . LEU B 1 62 ? -14.396 18.075 -64.719 1.00 59.64 62 LEU B O 1
ATOM 2843 N N . ASN B 1 63 ? -15.593 18.459 -62.881 1.00 58.47 63 ASN B N 1
ATOM 2844 C CA . ASN B 1 63 ? -15.949 19.777 -63.355 1.00 58.66 63 ASN B CA 1
ATOM 2845 C C . ASN B 1 63 ? -15.600 20.831 -62.297 1.00 59.63 63 ASN B C 1
ATOM 2846 O O . ASN B 1 63 ? -15.579 20.548 -61.096 1.00 59.11 63 ASN B O 1
ATOM 2851 N N . ASP B 1 64 ? -15.314 22.044 -62.757 1.00 60.78 64 ASP B N 1
ATOM 2852 C CA . ASP B 1 64 ? -14.926 23.145 -61.881 1.00 61.78 64 ASP B CA 1
ATOM 2853 C C . ASP B 1 64 ? -15.787 23.334 -60.626 1.00 60.01 64 ASP B C 1
ATOM 2854 O O . ASP B 1 64 ? -15.245 23.497 -59.537 1.00 60.57 64 ASP B O 1
ATOM 2859 N N . GLU B 1 65 ? -17.110 23.301 -60.762 1.00 57.84 65 GLU B N 1
ATOM 2860 C CA . GLU B 1 65 ? -17.994 23.504 -59.615 1.00 56.00 65 GLU B CA 1
ATOM 2861 C C . GLU B 1 65 ? -17.863 22.481 -58.499 1.00 52.72 65 GLU B C 1
ATOM 2862 O O . GLU B 1 65 ? -18.006 22.818 -57.321 1.00 51.01 65 GLU B O 1
ATOM 2868 N N . VAL B 1 66 ? -17.603 21.230 -58.854 1.00 50.64 66 VAL B N 1
ATOM 2869 C CA . VAL B 1 66 ? -17.480 20.192 -57.833 1.00 48.67 66 VAL B CA 1
ATOM 2870 C C . VAL B 1 66 ? -16.055 20.172 -57.296 1.00 49.02 66 VAL B C 1
ATOM 2871 O O . VAL B 1 66 ? -15.802 19.826 -56.137 1.00 46.43 66 VAL B O 1
ATOM 2875 N N . ALA B 1 67 ? -15.132 20.569 -58.164 1.00 50.45 67 ALA B N 1
ATOM 2876 C CA . ALA B 1 67 ? -13.725 20.639 -57.825 1.00 52.09 67 ALA B CA 1
ATOM 2877 C C . ALA B 1 67 ? -13.549 21.717 -56.764 1.00 53.11 67 ALA B C 1
ATOM 2878 O O . ALA B 1 67 ? -12.913 21.499 -55.733 1.00 54.11 67 ALA B O 1
ATOM 2880 N N . GLU B 1 68 ? -14.127 22.883 -57.026 1.00 53.18 68 GLU B N 1
ATOM 2881 C CA . GLU B 1 68 ? -14.024 23.997 -56.107 1.00 53.25 68 GLU B CA 1
ATOM 2882 C C . GLU B 1 68 ? -14.629 23.688 -54.743 1.00 52.52 68 GLU B C 1
ATOM 2883 O O . GLU B 1 68 ? -13.965 23.835 -53.719 1.00 52.46 68 GLU B O 1
ATOM 2889 N N . ARG B 1 69 ? -15.880 23.243 -54.724 1.00 52.40 69 ARG B N 1
ATOM 2890 C CA . ARG B 1 69 ? -16.549 22.952 -53.460 1.00 52.05 69 ARG B CA 1
ATOM 2891 C C . ARG B 1 69 ? -15.845 21.908 -52.615 1.00 49.44 69 ARG B C 1
ATOM 2892 O O . ARG B 1 69 ? -16.060 21.818 -51.405 1.00 47.74 69 ARG B O 1
ATOM 2900 N N . ASN B 1 70 ? -14.982 21.135 -53.255 1.00 47.67 70 ASN B N 1
ATOM 2901 C CA . ASN B 1 70 ? -14.242 20.102 -52.557 1.00 45.67 70 ASN B CA 1
ATOM 2902 C C . ASN B 1 70 ? -12.988 20.644 -51.901 1.00 44.25 70 ASN B C 1
ATOM 2903 O O . ASN B 1 70 ? -12.708 20.344 -50.740 1.00 43.33 70 ASN B O 1
ATOM 2908 N N . SER B 1 71 ? -12.231 21.442 -52.653 1.00 42.96 71 SER B N 1
ATOM 2909 C CA . SER B 1 71 ? -10.996 22.042 -52.143 1.00 40.30 71 SER B CA 1
ATOM 2910 C C . SER B 1 71 ? -11.345 22.917 -50.950 1.00 39.87 71 SER B C 1
ATOM 2911 O O . SER B 1 71 ? -10.503 23.187 -50.100 1.00 38.69 71 SER B O 1
ATOM 2914 N N . LEU B 1 72 ? -12.598 23.361 -50.904 1.00 40.13 72 LEU B N 1
ATOM 2915 C CA . LEU B 1 72 ? -13.069 24.172 -49.800 1.00 39.18 72 LEU B CA 1
ATOM 2916 C C . LEU B 1 72 ? -13.228 23.324 -48.547 1.00 38.62 72 LEU B C 1
ATOM 2917 O O . LEU B 1 72 ? -13.141 23.841 -47.439 1.00 39.64 72 LEU B O 1
ATOM 2922 N N . ALA B 1 73 ? -13.469 22.029 -48.704 1.00 36.49 73 ALA B N 1
ATOM 2923 C CA . ALA B 1 73 ? -13.630 21.211 -47.525 1.00 34.88 73 ALA B CA 1
ATOM 2924 C C . ALA B 1 73 ? -12.376 20.448 -47.173 1.00 35.53 73 ALA B C 1
ATOM 2925 O O . ALA B 1 73 ? -12.268 19.917 -46.074 1.00 35.69 73 ALA B O 1
ATOM 2927 N N . LYS B 1 74 ? -11.411 20.412 -48.087 1.00 36.66 74 LYS B N 1
ATOM 2928 C CA . LYS B 1 74 ? -10.164 19.690 -47.832 1.00 36.76 74 LYS B CA 1
ATOM 2929 C C . LYS B 1 74 ? -9.080 20.592 -47.241 1.00 36.74 74 LYS B C 1
ATOM 2930 O O . LYS B 1 74 ? -8.042 20.098 -46.810 1.00 38.61 74 LYS B O 1
ATOM 2936 N N . THR B 1 75 ? -9.320 21.904 -47.208 1.00 35.27 75 THR B N 1
ATOM 2937 C CA . THR B 1 75 ? -8.345 22.848 -46.661 1.00 33.71 75 THR B CA 1
ATOM 2938 C C . THR B 1 75 ? -8.769 23.383 -45.311 1.00 32.64 75 THR B C 1
ATOM 2939 O O . THR B 1 75 ? -9.815 23.027 -44.791 1.00 32.57 75 THR B O 1
ATOM 2943 N N . VAL B 1 76 ? -7.953 24.272 -44.766 1.00 32.76 76 VAL B N 1
ATOM 2944 C CA . VAL B 1 76 ? -8.227 24.888 -43.475 1.00 34.18 76 VAL B CA 1
ATOM 2945 C C . VAL B 1 76 ? -9.555 25.662 -43.470 1.00 34.20 76 VAL B C 1
ATOM 2946 O O . VAL B 1 76 ? -10.169 25.860 -42.418 1.00 33.41 76 VAL B O 1
ATOM 2950 N N . TYR B 1 77 ? -9.990 26.092 -44.653 1.00 33.64 77 TYR B N 1
ATOM 2951 C CA . TYR B 1 77 ? -11.238 26.834 -44.812 1.00 32.90 77 TYR B CA 1
ATOM 2952 C C . TYR B 1 77 ? -12.415 26.113 -44.167 1.00 32.65 77 TYR B C 1
ATOM 2953 O O . TYR B 1 77 ? -13.356 26.743 -43.702 1.00 31.91 77 TYR B O 1
ATOM 2962 N N . ALA B 1 78 ? -12.351 24.786 -44.158 1.00 32.69 78 ALA B N 1
ATOM 2963 C CA . ALA B 1 78 ? -13.425 23.954 -43.626 1.00 32.91 78 ALA B CA 1
ATOM 2964 C C . ALA B 1 78 ? -13.595 24.019 -42.122 1.00 32.98 78 ALA B C 1
ATOM 2965 O O . ALA B 1 78 ? -14.591 23.551 -41.568 1.00 32.51 78 ALA B O 1
ATOM 2967 N N . ILE B 1 79 ? -12.611 24.592 -41.461 1.00 33.30 79 ILE B N 1
ATOM 2968 C CA . ILE B 1 79 ? -12.656 24.714 -40.030 1.00 34.43 79 ILE B CA 1
ATOM 2969 C C . ILE B 1 79 ? -13.610 25.835 -39.678 1.00 35.42 79 ILE B C 1
ATOM 2970 O O . ILE B 1 79 ? -14.272 25.789 -38.649 1.00 36.37 79 ILE B O 1
ATOM 2975 N N . PHE B 1 80 ? -13.722 26.836 -40.541 1.00 36.06 80 PHE B N 1
ATOM 2976 C CA . PHE B 1 80 ? -14.597 27.952 -40.214 1.00 35.91 80 PHE B CA 1
ATOM 2977 C C . PHE B 1 80 ? -16.018 27.837 -40.719 1.00 35.66 80 PHE B C 1
ATOM 2978 O O . PHE B 1 80 ? -16.831 28.728 -40.475 1.00 34.68 80 PHE B O 1
ATOM 2986 N N . VAL B 1 81 ? -16.322 26.749 -41.416 1.00 35.58 81 VAL B N 1
ATOM 2987 C CA . VAL B 1 81 ? -17.659 26.562 -41.955 1.00 35.71 81 VAL B CA 1
ATOM 2988 C C . VAL B 1 81 ? -18.767 26.770 -40.928 1.00 36.27 81 VAL B C 1
ATOM 2989 O O . VAL B 1 81 ? -19.679 27.570 -41.148 1.00 38.32 81 VAL B O 1
ATOM 2993 N N . PRO B 1 82 ? -18.715 26.064 -39.796 1.00 35.39 82 PRO B N 1
ATOM 2994 C CA . PRO B 1 82 ? -19.782 26.283 -38.824 1.00 36.20 82 PRO B CA 1
ATOM 2995 C C . PRO B 1 82 ? -19.790 27.713 -38.252 1.00 37.35 82 PRO B C 1
ATOM 2996 O O . PRO B 1 82 ? -20.832 28.218 -37.822 1.00 37.30 82 PRO B O 1
ATOM 3000 N N . LEU B 1 83 ? -18.631 28.368 -38.269 1.00 38.51 83 LEU B N 1
ATOM 3001 C CA . LEU B 1 83 ? -18.487 29.743 -37.765 1.00 39.91 83 LEU B CA 1
ATOM 3002 C C . LEU B 1 83 ? -19.056 30.759 -38.746 1.00 41.57 83 LEU B C 1
ATOM 3003 O O . LEU B 1 83 ? -19.476 31.857 -38.371 1.00 40.45 83 LEU B O 1
ATOM 3008 N N . ARG B 1 84 ? -19.021 30.377 -40.012 1.00 43.85 84 ARG B N 1
ATOM 3009 C CA . ARG B 1 84 ? -19.505 31.202 -41.091 1.00 47.73 84 ARG B CA 1
ATOM 3010 C C . ARG B 1 84 ? -21.016 31.035 -41.179 1.00 50.41 84 ARG B C 1
ATOM 3011 O O . ARG B 1 84 ? -21.662 31.621 -42.043 1.00 52.53 84 ARG B O 1
ATOM 3019 N N . GLU B 1 85 ? -21.579 30.223 -40.288 1.00 51.36 85 GLU B N 1
ATOM 3020 C CA . GLU B 1 85 ? -23.015 30.005 -40.287 1.00 51.71 85 GLU B CA 1
ATOM 3021 C C . GLU B 1 85 ? -23.661 30.361 -38.978 1.00 51.47 85 GLU B C 1
ATOM 3022 O O . GLU B 1 85 ? -24.750 29.888 -38.678 1.00 50.45 85 GLU B O 1
ATOM 3028 N N . GLY B 1 86 ? -22.993 31.193 -38.192 1.00 52.89 86 GLY B N 1
ATOM 3029 C CA . GLY B 1 86 ? -23.574 31.611 -36.929 1.00 55.48 86 GLY B CA 1
ATOM 3030 C C . GLY B 1 86 ? -23.000 30.977 -35.683 1.00 56.53 86 GLY B C 1
ATOM 3031 O O . GLY B 1 86 ? -22.944 31.616 -34.634 1.00 56.57 86 GLY B O 1
ATOM 3032 N N . GLU B 1 87 ? -22.581 29.723 -35.793 1.00 57.40 87 GLU B N 1
ATOM 3033 C CA . GLU B 1 87 ? -22.018 29.020 -34.658 1.00 59.13 87 GLU B CA 1
ATOM 3034 C C . GLU B 1 87 ? -20.683 29.596 -34.207 1.00 58.98 87 GLU B C 1
ATOM 3035 O O . GLU B 1 87 ? -20.045 30.364 -34.930 1.00 58.07 87 GLU B O 1
ATOM 3041 N N . SER B 1 88 ? -20.284 29.235 -32.990 1.00 59.29 88 SER B N 1
ATOM 3042 C CA . SER B 1 88 ? -19.031 29.697 -32.404 1.00 59.87 88 SER B CA 1
ATOM 3043 C C . SER B 1 88 ? -18.112 28.513 -32.074 1.00 60.06 88 SER B C 1
ATOM 3044 O O . SER B 1 88 ? -17.416 28.522 -31.058 1.00 60.26 88 SER B O 1
ATOM 3047 N N . GLN B 1 89 ? -18.117 27.499 -32.937 1.00 59.81 89 GLN B N 1
ATOM 3048 C CA . GLN B 1 89 ? -17.290 26.314 -32.747 1.00 59.41 89 GLN B CA 1
ATOM 3049 C C . GLN B 1 89 ? -16.806 25.731 -34.051 1.00 57.65 89 GLN B C 1
ATOM 3050 O O . GLN B 1 89 ? -17.580 25.176 -34.825 1.00 57.65 89 GLN B O 1
ATOM 3056 N N . ILE B 1 90 ? -15.505 25.843 -34.264 1.00 56.01 90 ILE B N 1
ATOM 3057 C CA . ILE B 1 90 ? -14.854 25.332 -35.453 1.00 54.28 90 ILE B CA 1
ATOM 3058 C C . ILE B 1 90 ? -15.188 23.873 -35.725 1.00 55.89 90 ILE B C 1
ATOM 3059 O O . ILE B 1 90 ? -15.685 23.159 -34.863 1.00 56.05 90 ILE B O 1
ATOM 3064 N N . ALA B 1 91 ? -14.912 23.443 -36.945 1.00 58.30 91 ALA B N 1
ATOM 3065 C CA . ALA B 1 91 ? -15.129 22.067 -37.328 1.00 61.07 91 ALA B CA 1
ATOM 3066 C C . ALA B 1 91 ? -13.858 21.336 -36.891 1.00 64.15 91 ALA B C 1
ATOM 3067 O O . ALA B 1 91 ? -12.879 21.278 -37.643 1.00 64.15 91 ALA B O 1
ATOM 3069 N N . ALA B 1 92 ? -13.876 20.803 -35.667 1.00 66.92 92 ALA B N 1
ATOM 3070 C CA . ALA B 1 92 ? -12.732 20.087 -35.077 1.00 69.00 92 ALA B CA 1
ATOM 3071 C C . ALA B 1 92 ? -12.188 18.938 -35.934 1.00 71.01 92 ALA B C 1
ATOM 3072 O O . ALA B 1 92 ? -10.973 18.719 -35.980 1.00 70.92 92 ALA B O 1
ATOM 3074 N N . GLU B 1 93 ? -13.097 18.209 -36.591 1.00 73.41 93 GLU B N 1
ATOM 3075 C CA . GLU B 1 93 ? -12.755 17.077 -37.462 1.00 74.32 93 GLU B CA 1
ATOM 3076 C C . GLU B 1 93 ? -12.023 17.580 -38.700 1.00 73.87 93 GLU B C 1
ATOM 3077 O O . GLU B 1 93 ? -12.640 17.899 -39.721 1.00 72.73 93 GLU B O 1
ATOM 3083 N N . ILE B 1 94 ? -10.701 17.637 -38.594 1.00 74.19 94 ILE B N 1
ATOM 3084 C CA . ILE B 1 94 ? -9.846 18.112 -39.668 1.00 73.85 94 ILE B CA 1
ATOM 3085 C C . ILE B 1 94 ? -9.093 16.947 -40.293 1.00 74.25 94 ILE B C 1
ATOM 3086 O O . ILE B 1 94 ? -8.685 16.014 -39.599 1.00 73.68 94 ILE B O 1
ATOM 3091 N N . THR B 1 95 ? -8.938 17.006 -41.612 1.00 75.20 95 THR B N 1
ATOM 3092 C CA . THR B 1 95 ? -8.232 15.974 -42.372 1.00 75.87 95 THR B CA 1
ATOM 3093 C C . THR B 1 95 ? -6.847 16.464 -42.791 1.00 75.58 95 THR B C 1
ATOM 3094 O O . THR B 1 95 ? -6.688 17.107 -43.833 1.00 75.69 95 THR B O 1
ATOM 3098 N N . PRO B 1 96 ? -5.826 16.150 -41.985 1.00 75.06 96 PRO B N 1
ATOM 3099 C CA . PRO B 1 96 ? -4.447 16.550 -42.243 1.00 75.54 96 PRO B CA 1
ATOM 3100 C C . PRO B 1 96 ? -3.857 15.768 -43.398 1.00 76.73 96 PRO B C 1
ATOM 3101 O O . PRO B 1 96 ? -4.529 14.933 -43.995 1.00 76.30 96 PRO B O 1
ATOM 3113 N N . ARG B 1 98 ? 0.115 14.040 -44.520 1.00 78.58 98 ARG B N 1
ATOM 3114 C CA . ARG B 1 98 ? 1.542 13.826 -44.303 1.00 76.14 98 ARG B CA 1
ATOM 3115 C C . ARG B 1 98 ? 2.405 14.450 -45.389 1.00 74.72 98 ARG B C 1
ATOM 3116 O O . ARG B 1 98 ? 2.165 14.256 -46.579 1.00 73.38 98 ARG B O 1
ATOM 3124 N N . SER B 1 99 ? 3.403 15.217 -44.963 1.00 74.32 99 SER B N 1
ATOM 3125 C CA . SER B 1 99 ? 4.316 15.859 -45.893 1.00 74.41 99 SER B CA 1
ATOM 3126 C C . SER B 1 99 ? 5.442 14.892 -46.185 1.00 74.90 99 SER B C 1
ATOM 3127 O O . SER B 1 99 ? 5.605 13.891 -45.489 1.00 75.92 99 SER B O 1
ATOM 3130 N N . GLU B 1 100 ? 6.233 15.191 -47.202 1.00 74.79 100 GLU B N 1
ATOM 3131 C CA . GLU B 1 100 ? 7.321 14.300 -47.559 1.00 74.50 100 GLU B CA 1
ATOM 3132 C C . GLU B 1 100 ? 8.667 14.850 -47.115 1.00 72.00 100 GLU B C 1
ATOM 3133 O O . GLU B 1 100 ? 9.208 14.446 -46.088 1.00 70.85 100 GLU B O 1
ATOM 3139 N N . ARG B 1 101 ? 9.190 15.774 -47.914 1.00 69.59 101 ARG B N 1
ATOM 3140 C CA . ARG B 1 101 ? 10.464 16.427 -47.659 1.00 67.94 101 ARG B CA 1
ATOM 3141 C C . ARG B 1 101 ? 10.511 16.997 -46.221 1.00 66.41 101 ARG B C 1
ATOM 3142 O O . ARG B 1 101 ? 11.560 17.475 -45.771 1.00 67.83 101 ARG B O 1
ATOM 3150 N N . PHE B 1 102 ? 9.393 16.949 -45.495 1.00 62.80 102 PHE B N 1
ATOM 3151 C CA . PHE B 1 102 ? 9.355 17.500 -44.134 1.00 58.32 102 PHE B CA 1
ATOM 3152 C C . PHE B 1 102 ? 8.852 16.545 -43.066 1.00 56.53 102 PHE B C 1
ATOM 3153 O O . PHE B 1 102 ? 9.154 16.719 -41.891 1.00 55.98 102 PHE B O 1
ATOM 3161 N N . GLY B 1 103 ? 8.085 15.540 -43.460 1.00 55.57 103 GLY B N 1
ATOM 3162 C CA . GLY B 1 103 ? 7.579 14.605 -42.471 1.00 55.85 103 GLY B CA 1
ATOM 3163 C C . GLY B 1 103 ? 6.792 15.295 -41.366 1.00 55.48 103 GLY B C 1
ATOM 3164 O O . GLY B 1 103 ? 7.071 15.136 -40.173 1.00 54.10 103 GLY B O 1
ATOM 3165 N N . VAL B 1 104 ? 5.797 16.075 -41.773 1.00 55.83 104 VAL B N 1
ATOM 3166 C CA . VAL B 1 104 ? 4.944 16.803 -40.842 1.00 54.11 104 VAL B CA 1
ATOM 3167 C C . VAL B 1 104 ? 3.533 16.903 -41.417 1.00 53.67 104 VAL B C 1
ATOM 3168 O O . VAL B 1 104 ? 3.355 17.188 -42.604 1.00 52.75 104 VAL B O 1
ATOM 3172 N N . ASP B 1 105 ? 2.531 16.639 -40.583 1.00 53.78 105 ASP B N 1
ATOM 3173 C CA . ASP B 1 105 ? 1.140 16.717 -41.028 1.00 54.56 105 ASP B CA 1
ATOM 3174 C C . ASP B 1 105 ? 0.822 18.154 -41.431 1.00 53.38 105 ASP B C 1
ATOM 3175 O O . ASP B 1 105 ? 0.938 19.073 -40.613 1.00 53.24 105 ASP B O 1
ATOM 3180 N N . VAL B 1 106 ? 0.421 18.345 -42.687 1.00 51.16 106 VAL B N 1
ATOM 3181 C CA . VAL B 1 106 ? 0.085 19.677 -43.192 1.00 48.46 106 VAL B CA 1
ATOM 3182 C C . VAL B 1 106 ? -1.417 19.880 -43.432 1.00 46.08 106 VAL B C 1
ATOM 3183 O O . VAL B 1 106 ? -2.134 18.972 -43.841 1.00 45.57 106 VAL B O 1
ATOM 3187 N N . LEU B 1 107 ? -1.883 21.081 -43.137 1.00 44.05 107 LEU B N 1
ATOM 3188 C CA . LEU B 1 107 ? -3.271 21.428 -43.324 1.00 43.91 107 LEU B CA 1
ATOM 3189 C C . LEU B 1 107 ? -3.274 22.431 -44.483 1.00 44.22 107 LEU B C 1
ATOM 3190 O O . LEU B 1 107 ? -3.230 23.651 -44.269 1.00 44.49 107 LEU B O 1
ATOM 3195 N N . PRO B 1 108 ? -3.336 21.927 -45.729 1.00 43.33 108 PRO B N 1
ATOM 3196 C CA . PRO B 1 108 ? -3.333 22.757 -46.939 1.00 42.42 108 PRO B CA 1
ATOM 3197 C C . PRO B 1 108 ? -4.149 24.023 -46.793 1.00 42.05 108 PRO B C 1
ATOM 3198 O O . PRO B 1 108 ? -5.208 24.010 -46.175 1.00 43.86 108 PRO B O 1
ATOM 3202 N N . GLY B 1 109 ? -3.655 25.123 -47.353 1.00 40.97 109 GLY B N 1
ATOM 3203 C CA . GLY B 1 109 ? -4.369 26.387 -47.251 1.00 39.17 109 GLY B CA 1
ATOM 3204 C C . GLY B 1 109 ? -5.307 26.570 -48.416 1.00 37.86 109 GLY B C 1
ATOM 3205 O O . GLY B 1 109 ? -5.426 25.689 -49.261 1.00 36.95 109 GLY B O 1
ATOM 3206 N N . HIS B 1 110 ? -5.983 27.710 -48.467 1.00 37.90 110 HIS B N 1
ATOM 3207 C CA . HIS B 1 110 ? -6.905 27.970 -49.568 1.00 37.66 110 HIS B CA 1
ATOM 3208 C C . HIS B 1 110 ? -7.102 29.466 -49.750 1.00 36.11 110 HIS B C 1
ATOM 3209 O O . HIS B 1 110 ? -7.370 30.184 -48.795 1.00 36.04 110 HIS B O 1
ATOM 3216 N N . PRO B 1 111 ? -6.998 29.952 -50.990 1.00 35.41 111 PRO B N 1
ATOM 3217 C CA . PRO B 1 111 ? -7.163 31.385 -51.238 1.00 36.17 111 PRO B CA 1
ATOM 3218 C C . PRO B 1 111 ? -8.462 31.975 -50.693 1.00 36.83 111 PRO B C 1
ATOM 3219 O O . PRO B 1 111 ? -8.538 33.172 -50.392 1.00 36.13 111 PRO B O 1
ATOM 3223 N N . ALA B 1 112 ? -9.467 31.116 -50.550 1.00 37.82 112 ALA B N 1
ATOM 3224 C CA . ALA B 1 112 ? -10.782 31.499 -50.031 1.00 39.04 112 ALA B CA 1
ATOM 3225 C C . ALA B 1 112 ? -10.717 32.116 -48.630 1.00 39.69 112 ALA B C 1
ATOM 3226 O O . ALA B 1 112 ? -11.675 32.736 -48.180 1.00 39.85 112 ALA B O 1
ATOM 3228 N N . LEU B 1 113 ? -9.602 31.932 -47.936 1.00 39.84 113 LEU B N 1
ATOM 3229 C CA . LEU B 1 113 ? -9.469 32.493 -46.613 1.00 41.14 113 LEU B CA 1
ATOM 3230 C C . LEU B 1 113 ? -9.587 33.989 -46.652 1.00 43.53 113 LEU B C 1
ATOM 3231 O O . LEU B 1 113 ? -9.654 34.634 -45.608 1.00 44.86 113 LEU B O 1
ATOM 3236 N N . SER B 1 114 ? -9.563 34.553 -47.852 1.00 45.02 114 SER B N 1
ATOM 3237 C CA . SER B 1 114 ? -9.683 35.994 -47.993 1.00 45.56 114 SER B CA 1
ATOM 3238 C C . SER B 1 114 ? -11.035 36.405 -47.395 1.00 45.50 114 SER B C 1
ATOM 3239 O O . SER B 1 114 ? -11.187 37.506 -46.878 1.00 44.88 114 SER B O 1
ATOM 3242 N N . GLN B 1 115 ? -12.008 35.503 -47.461 1.00 45.46 115 GLN B N 1
ATOM 3243 C CA . GLN B 1 115 ? -13.323 35.770 -46.921 1.00 46.83 115 GLN B CA 1
ATOM 3244 C C . GLN B 1 115 ? -13.353 35.646 -45.413 1.00 46.08 115 GLN B C 1
ATOM 3245 O O . GLN B 1 115 ? -14.100 36.349 -44.741 1.00 45.64 115 GLN B O 1
ATOM 3251 N N . ILE B 1 116 ? -12.544 34.743 -44.877 1.00 46.77 116 ILE B N 1
ATOM 3252 C CA . ILE B 1 116 ? -12.478 34.552 -43.433 1.00 47.83 116 ILE B CA 1
ATOM 3253 C C . ILE B 1 116 ? -11.813 35.780 -42.819 1.00 50.28 116 ILE B C 1
ATOM 3254 O O . ILE B 1 116 ? -12.134 36.169 -41.700 1.00 49.97 116 ILE B O 1
ATOM 3259 N N . GLU B 1 117 ? -10.891 36.394 -43.559 1.00 53.65 117 GLU B N 1
ATOM 3260 C CA . GLU B 1 117 ? -10.202 37.579 -43.072 1.00 57.51 117 GLU B CA 1
ATOM 3261 C C . GLU B 1 117 ? -11.183 38.709 -42.790 1.00 58.18 117 GLU B C 1
ATOM 3262 O O . GLU B 1 117 ? -10.903 39.595 -41.982 1.00 59.85 117 GLU B O 1
ATOM 3268 N N . ASP B 1 118 ? -12.338 38.657 -43.450 1.00 58.75 118 ASP B N 1
ATOM 3269 C CA . ASP B 1 118 ? -13.395 39.659 -43.297 1.00 58.26 118 ASP B CA 1
ATOM 3270 C C . ASP B 1 118 ? -14.305 39.268 -42.142 1.00 55.68 118 ASP B C 1
ATOM 3271 O O . ASP B 1 118 ? -14.904 40.118 -41.480 1.00 54.48 118 ASP B O 1
ATOM 3276 N N . LEU B 1 119 ? -14.400 37.963 -41.921 1.00 54.74 119 LEU B N 1
ATOM 3277 C CA . LEU B 1 119 ? -15.224 37.404 -40.859 1.00 53.69 119 LEU B CA 1
ATOM 3278 C C . LEU B 1 119 ? -14.634 37.818 -39.535 1.00 53.10 119 LEU B C 1
ATOM 3279 O O . LEU B 1 119 ? -15.352 38.179 -38.616 1.00 52.77 119 LEU B O 1
ATOM 3292 N N . SER B 1 121 ? -12.573 40.330 -39.130 1.00 50.46 121 SER B N 1
ATOM 3293 C CA . SER B 1 121 ? -12.540 41.781 -39.085 1.00 48.34 121 SER B CA 1
ATOM 3294 C C . SER B 1 121 ? -13.821 42.252 -38.393 1.00 46.88 121 SER B C 1
ATOM 3295 O O . SER B 1 121 ? -13.811 43.236 -37.666 1.00 47.39 121 SER B O 1
ATOM 3298 N N . ASP B 1 122 ? -14.919 41.534 -38.606 1.00 45.00 122 ASP B N 1
ATOM 3299 C CA . ASP B 1 122 ? -16.181 41.895 -37.979 1.00 43.76 122 ASP B CA 1
ATOM 3300 C C . ASP B 1 122 ? -16.291 41.307 -36.570 1.00 41.37 122 ASP B C 1
ATOM 3301 O O . ASP B 1 122 ? -16.960 41.873 -35.709 1.00 40.87 122 ASP B O 1
ATOM 3306 N N . SER B 1 123 ? -15.622 40.185 -36.323 1.00 39.21 123 SER B N 1
ATOM 3307 C CA . SER B 1 123 ? -15.682 39.552 -35.007 1.00 37.16 123 SER B CA 1
ATOM 3308 C C . SER B 1 123 ? -14.844 40.271 -33.961 1.00 37.54 123 SER B C 1
ATOM 3309 O O . SER B 1 123 ? -15.240 40.356 -32.800 1.00 37.85 123 SER B O 1
ATOM 3312 N N . TRP B 1 124 ? -13.692 40.791 -34.374 1.00 37.41 124 TRP B N 1
ATOM 3313 C CA . TRP B 1 124 ? -12.822 41.521 -33.467 1.00 37.47 124 TRP B CA 1
ATOM 3314 C C . TRP B 1 124 ? -13.503 42.816 -33.038 1.00 38.22 124 TRP B C 1
ATOM 3315 O O . TRP B 1 124 ? -13.404 43.225 -31.885 1.00 37.07 124 TRP B O 1
ATOM 3326 N N . GLN B 1 125 ? -14.184 43.466 -33.977 1.00 39.83 125 GLN B N 1
ATOM 3327 C CA . GLN B 1 125 ? -14.873 44.715 -33.685 1.00 41.78 125 GLN B CA 1
ATOM 3328 C C . GLN B 1 125 ? -15.973 44.459 -32.664 1.00 41.28 125 GLN B C 1
ATOM 3329 O O . GLN B 1 125 ? -16.162 45.236 -31.735 1.00 41.29 125 GLN B O 1
ATOM 3335 N N . SER B 1 126 ? -16.699 43.361 -32.842 1.00 41.27 126 SER B N 1
ATOM 3336 C CA . SER B 1 126 ? -17.781 43.010 -31.934 1.00 40.52 126 SER B CA 1
ATOM 3337 C C . SER B 1 126 ? -17.200 42.597 -30.596 1.00 40.34 126 SER B C 1
ATOM 3338 O O . SER B 1 126 ? -17.743 42.932 -29.547 1.00 39.72 126 SER B O 1
ATOM 3341 N N . ALA B 1 127 ? -16.086 41.873 -30.638 1.00 40.47 127 ALA B N 1
ATOM 3342 C CA . ALA B 1 127 ? -15.421 41.419 -29.422 1.00 40.39 127 ALA B CA 1
ATOM 3343 C C . ALA B 1 127 ? -15.216 42.596 -28.474 1.00 39.94 127 ALA B C 1
ATOM 3344 O O . ALA B 1 127 ? -15.395 42.464 -27.277 1.00 40.09 127 ALA B O 1
ATOM 3346 N N . LEU B 1 128 ? -14.842 43.746 -29.021 1.00 41.49 128 LEU B N 1
ATOM 3347 C CA . LEU B 1 128 ? -14.622 44.943 -28.221 1.00 42.71 128 LEU B CA 1
ATOM 3348 C C . LEU B 1 128 ? -15.915 45.354 -27.530 1.00 43.72 128 LEU B C 1
ATOM 3349 O O . LEU B 1 128 ? -15.898 45.819 -26.389 1.00 43.95 128 LEU B O 1
ATOM 3354 N N . GLY B 1 129 ? -17.032 45.189 -28.234 1.00 44.33 129 GLY B N 1
ATOM 3355 C CA . GLY B 1 129 ? -18.321 45.536 -27.673 1.00 44.26 129 GLY B CA 1
ATOM 3356 C C . GLY B 1 129 ? -18.743 44.523 -26.628 1.00 44.76 129 GLY B C 1
ATOM 3357 O O . GLY B 1 129 ? -19.927 44.355 -26.358 1.00 45.71 129 GLY B O 1
ATOM 3358 N N . ARG B 1 130 ? -17.778 43.824 -26.049 1.00 45.37 130 ARG B N 1
ATOM 3359 C CA . ARG B 1 130 ? -18.079 42.845 -25.020 1.00 45.46 130 ARG B CA 1
ATOM 3360 C C . ARG B 1 130 ? -19.106 41.797 -25.462 1.00 44.98 130 ARG B C 1
ATOM 3361 O O . ARG B 1 130 ? -19.815 41.240 -24.628 1.00 46.28 130 ARG B O 1
ATOM 3369 N N . GLN B 1 131 ? -19.187 41.526 -26.764 1.00 43.88 131 GLN B N 1
ATOM 3370 C CA . GLN B 1 131 ? -20.122 40.522 -27.285 1.00 43.65 131 GLN B CA 1
ATOM 3371 C C . GLN B 1 131 ? -19.544 39.134 -27.072 1.00 44.05 131 GLN B C 1
ATOM 3372 O O . GLN B 1 131 ? -18.785 38.648 -27.905 1.00 44.49 131 GLN B O 1
ATOM 3378 N N . THR B 1 132 ? -19.920 38.486 -25.972 1.00 44.60 132 THR B N 1
ATOM 3379 C CA . THR B 1 132 ? -19.391 37.161 -25.640 1.00 43.12 132 THR B CA 1
ATOM 3380 C C . THR B 1 132 ? -19.554 36.110 -26.735 1.00 39.81 132 THR B C 1
ATOM 3381 O O . THR B 1 132 ? -19.037 35.008 -26.611 1.00 39.27 132 THR B O 1
ATOM 3385 N N . GLY B 1 133 ? -20.268 36.447 -27.800 1.00 37.13 133 GLY B N 1
ATOM 3386 C CA . GLY B 1 133 ? -20.451 35.493 -28.882 1.00 34.69 133 GLY B CA 1
ATOM 3387 C C . GLY B 1 133 ? -19.243 35.488 -29.788 1.00 32.63 133 GLY B C 1
ATOM 3388 O O . GLY B 1 133 ? -18.550 34.486 -29.900 1.00 29.05 133 GLY B O 1
ATOM 3389 N N . PRO B 1 134 ? -18.977 36.614 -30.470 1.00 33.82 134 PRO B N 1
ATOM 3390 C CA . PRO B 1 134 ? -17.824 36.710 -31.364 1.00 35.03 134 PRO B CA 1
ATOM 3391 C C . PRO B 1 134 ? -16.517 36.632 -30.568 1.00 36.30 134 PRO B C 1
ATOM 3392 O O . PRO B 1 134 ? -15.446 36.427 -31.129 1.00 37.38 134 PRO B O 1
ATOM 3396 N N . PHE B 1 135 ? -16.606 36.811 -29.257 1.00 36.48 135 PHE B N 1
ATOM 3397 C CA . PHE B 1 135 ? -15.424 36.713 -28.430 1.00 35.72 135 PHE B CA 1
ATOM 3398 C C . PHE B 1 135 ? -14.875 35.299 -28.560 1.00 36.00 135 PHE B C 1
ATOM 3399 O O . PHE B 1 135 ? -13.673 35.095 -28.672 1.00 35.54 135 PHE B O 1
ATOM 3407 N N . ARG B 1 136 ? -15.765 34.318 -28.560 1.00 36.67 136 ARG B N 1
ATOM 3408 C CA . ARG B 1 136 ? -15.334 32.935 -28.654 1.00 37.74 136 ARG B CA 1
ATOM 3409 C C . ARG B 1 136 ? -14.843 32.553 -30.041 1.00 37.55 136 ARG B C 1
ATOM 3410 O O . ARG B 1 136 ? -14.081 31.594 -30.187 1.00 36.79 136 ARG B O 1
ATOM 3418 N N . ARG B 1 137 ? -15.276 33.303 -31.052 1.00 37.41 137 ARG B N 1
ATOM 3419 C CA . ARG B 1 137 ? -14.873 33.039 -32.433 1.00 37.91 137 ARG B CA 1
ATOM 3420 C C . ARG B 1 137 ? -13.434 33.470 -32.697 1.00 37.00 137 ARG B C 1
ATOM 3421 O O . ARG B 1 137 ? -12.697 32.797 -33.430 1.00 35.80 137 ARG B O 1
ATOM 3429 N N . ILE B 1 138 ? -13.038 34.599 -32.110 1.00 35.88 138 ILE B N 1
ATOM 3430 C CA . ILE B 1 138 ? -11.695 35.109 -32.330 1.00 35.28 138 ILE B CA 1
ATOM 3431 C C . ILE B 1 138 ? -10.693 34.155 -31.737 1.00 35.85 138 ILE B C 1
ATOM 3432 O O . ILE B 1 138 ? -9.504 34.214 -32.029 1.00 37.62 138 ILE B O 1
ATOM 3437 N N . HIS B 1 139 ? -11.184 33.244 -30.919 1.00 35.08 139 HIS B N 1
ATOM 3438 C CA . HIS B 1 139 ? -10.311 32.270 -30.315 1.00 34.04 139 HIS B CA 1
ATOM 3439 C C . HIS B 1 139 ? -10.388 30.949 -31.044 1.00 34.26 139 HIS B C 1
ATOM 3440 O O . HIS B 1 139 ? -10.235 29.898 -30.450 1.00 34.95 139 HIS B O 1
ATOM 3447 N N . TRP B 1 140 ? -10.631 30.992 -32.339 1.00 34.48 140 TRP B N 1
ATOM 3448 C CA . TRP B 1 140 ? -10.710 29.757 -33.071 1.00 34.44 140 TRP B CA 1
ATOM 3449 C C . TRP B 1 140 ? -9.376 29.043 -33.060 1.00 34.90 140 TRP B C 1
ATOM 3450 O O . TRP B 1 140 ? -9.336 27.822 -33.106 1.00 35.06 140 TRP B O 1
ATOM 3461 N N . ALA B 1 141 ? -8.279 29.789 -33.010 1.00 35.12 141 ALA B N 1
ATOM 3462 C CA . ALA B 1 141 ? -6.965 29.155 -33.041 1.00 36.28 141 ALA B CA 1
ATOM 3463 C C . ALA B 1 141 ? -6.713 28.273 -31.834 1.00 36.50 141 ALA B C 1
ATOM 3464 O O . ALA B 1 141 ? -6.288 27.126 -31.974 1.00 34.62 141 ALA B O 1
ATOM 3466 N N . GLY B 1 142 ? -6.963 28.830 -30.651 1.00 37.10 142 GLY B N 1
ATOM 3467 C CA . GLY B 1 142 ? -6.777 28.089 -29.423 1.00 37.96 142 GLY B CA 1
ATOM 3468 C C . GLY B 1 142 ? -7.767 26.950 -29.395 1.00 40.22 142 GLY B C 1
ATOM 3469 O O . GLY B 1 142 ? -7.501 25.890 -28.833 1.00 40.86 142 GLY B O 1
ATOM 3470 N N . GLN B 1 143 ? -8.924 27.167 -30.012 1.00 42.20 143 GLN B N 1
ATOM 3471 C CA . GLN B 1 143 ? -9.958 26.139 -30.083 1.00 42.46 143 GLN B CA 1
ATOM 3472 C C . GLN B 1 143 ? -9.409 24.922 -30.825 1.00 41.96 143 GLN B C 1
ATOM 3473 O O . GLN B 1 143 ? -9.497 23.813 -30.321 1.00 41.86 143 GLN B O 1
ATOM 3479 N N . LEU B 1 144 ? -8.837 25.136 -32.009 1.00 42.27 144 LEU B N 1
ATOM 3480 C CA . LEU B 1 144 ? -8.266 24.040 -32.790 1.00 43.77 144 LEU B CA 1
ATOM 3481 C C . LEU B 1 144 ? -7.206 23.289 -31.995 1.00 45.97 144 LEU B C 1
ATOM 3482 O O . LEU B 1 144 ? -7.153 22.061 -32.023 1.00 47.13 144 LEU B O 1
ATOM 3487 N N . ALA B 1 145 ? -6.359 24.032 -31.295 1.00 47.37 145 ALA B N 1
ATOM 3488 C CA . ALA B 1 145 ? -5.298 23.434 -30.496 1.00 48.37 145 ALA B CA 1
ATOM 3489 C C . ALA B 1 145 ? -5.880 22.509 -29.442 1.00 48.95 145 ALA B C 1
ATOM 3490 O O . ALA B 1 145 ? -5.485 21.356 -29.321 1.00 49.18 145 ALA B O 1
ATOM 3492 N N . HIS B 1 146 ? -6.822 23.028 -28.672 1.00 50.28 146 HIS B N 1
ATOM 3493 C CA . HIS B 1 146 ? -7.450 22.252 -27.621 1.00 51.78 146 HIS B CA 1
ATOM 3494 C C . HIS B 1 146 ? -8.079 20.975 -28.162 1.00 52.16 146 HIS B C 1
ATOM 3495 O O . HIS B 1 146 ? -8.239 20.011 -27.436 1.00 51.81 146 HIS B O 1
ATOM 3502 N N . ALA B 1 147 ? -8.423 20.969 -29.442 1.00 53.54 147 ALA B N 1
ATOM 3503 C CA . ALA B 1 147 ? -9.018 19.796 -30.044 1.00 56.26 147 ALA B CA 1
ATOM 3504 C C . ALA B 1 147 ? -7.938 18.755 -30.299 1.00 59.65 147 ALA B C 1
ATOM 3505 O O . ALA B 1 147 ? -8.120 17.576 -30.017 1.00 60.26 147 ALA B O 1
ATOM 3515 N N . GLU B 1 149 ? -5.232 18.424 -28.767 1.00 67.70 149 GLU B N 1
ATOM 3516 C CA . GLU B 1 149 ? -4.665 18.010 -27.492 1.00 66.39 149 GLU B CA 1
ATOM 3517 C C . GLU B 1 149 ? -5.546 16.961 -26.813 1.00 66.19 149 GLU B C 1
ATOM 3518 O O . GLU B 1 149 ? -5.038 15.947 -26.335 1.00 66.24 149 GLU B O 1
ATOM 3524 N N . ARG B 1 150 ? -6.860 17.199 -26.781 1.00 65.80 150 ARG B N 1
ATOM 3525 C CA . ARG B 1 150 ? -7.791 16.255 -26.156 1.00 64.79 150 ARG B CA 1
ATOM 3526 C C . ARG B 1 150 ? -7.818 14.958 -26.963 1.00 64.75 150 ARG B C 1
ATOM 3527 O O . ARG B 1 150 ? -8.170 13.901 -26.445 1.00 65.05 150 ARG B O 1
ATOM 3535 N N . ASP B 1 151 ? -7.458 15.043 -28.239 1.00 65.28 151 ASP B N 1
ATOM 3536 C CA . ASP B 1 151 ? -7.427 13.861 -29.098 1.00 65.95 151 ASP B CA 1
ATOM 3537 C C . ASP B 1 151 ? -6.001 13.378 -29.202 1.00 64.96 151 ASP B C 1
ATOM 3538 O O . ASP B 1 151 ? -5.714 12.409 -29.903 1.00 64.51 151 ASP B O 1
ATOM 3543 N N . ASP B 1 152 ? -5.110 14.076 -28.506 1.00 63.80 152 ASP B N 1
ATOM 3544 C CA . ASP B 1 152 ? -3.697 13.749 -28.514 1.00 62.22 152 ASP B CA 1
ATOM 3545 C C . ASP B 1 152 ? -3.236 13.293 -29.897 1.00 59.98 152 ASP B C 1
ATOM 3546 O O . ASP B 1 152 ? -2.859 12.140 -30.091 1.00 58.46 152 ASP B O 1
ATOM 3551 N N . ARG B 1 153 ? -3.269 14.212 -30.852 1.00 58.10 153 ARG B N 1
ATOM 3552 C CA . ARG B 1 153 ? -2.869 13.901 -32.209 1.00 56.56 153 ARG B CA 1
ATOM 3553 C C . ARG B 1 153 ? -1.578 14.614 -32.598 1.00 55.02 153 ARG B C 1
ATOM 3554 O O . ARG B 1 153 ? -0.920 14.229 -33.567 1.00 55.14 153 ARG B O 1
ATOM 3562 N N . TYR B 1 154 ? -1.215 15.658 -31.857 1.00 52.51 154 TYR B N 1
ATOM 3563 C CA . TYR B 1 154 ? 0.021 16.385 -32.142 1.00 50.33 154 TYR B CA 1
ATOM 3564 C C . TYR B 1 154 ? 0.638 16.972 -30.879 1.00 50.09 154 TYR B C 1
ATOM 3565 O O . TYR B 1 154 ? -0.008 17.036 -29.834 1.00 49.41 154 TYR B O 1
ATOM 3574 N N . ASP B 1 155 ? 1.897 17.389 -30.989 1.00 50.30 155 ASP B N 1
ATOM 3575 C CA . ASP B 1 155 ? 2.640 17.962 -29.870 1.00 50.66 155 ASP B CA 1
ATOM 3576 C C . ASP B 1 155 ? 2.931 19.441 -30.119 1.00 49.95 155 ASP B C 1
ATOM 3577 O O . ASP B 1 155 ? 3.124 20.214 -29.178 1.00 49.30 155 ASP B O 1
ATOM 3582 N N . VAL B 1 156 ? 2.990 19.808 -31.397 1.00 49.89 156 VAL B N 1
ATOM 3583 C CA . VAL B 1 156 ? 3.240 21.184 -31.822 1.00 49.27 156 VAL B CA 1
ATOM 3584 C C . VAL B 1 156 ? 2.481 21.512 -33.094 1.00 49.02 156 VAL B C 1
ATOM 3585 O O . VAL B 1 156 ? 2.402 20.710 -34.026 1.00 48.01 156 VAL B O 1
ATOM 3589 N N . ILE B 1 157 ? 1.933 22.715 -33.125 1.00 49.09 157 ILE B N 1
ATOM 3590 C CA . ILE B 1 157 ? 1.182 23.160 -34.269 1.00 49.00 157 ILE B CA 1
ATOM 3591 C C . ILE B 1 157 ? 1.775 24.450 -34.768 1.00 48.73 157 ILE B C 1
ATOM 3592 O O . ILE B 1 157 ? 1.933 25.397 -34.004 1.00 49.02 157 ILE B O 1
ATOM 3597 N N . PHE B 1 158 ? 2.114 24.477 -36.049 1.00 48.91 158 PHE B N 1
ATOM 3598 C CA . PHE B 1 158 ? 2.673 25.667 -36.674 1.00 48.47 158 PHE B CA 1
ATOM 3599 C C . PHE B 1 158 ? 1.554 26.438 -37.353 1.00 46.83 158 PHE B C 1
ATOM 3600 O O . PHE B 1 158 ? 0.650 25.848 -37.930 1.00 46.70 158 PHE B O 1
ATOM 3608 N N . PHE B 1 159 ? 1.615 27.757 -37.279 1.00 45.43 159 PHE B N 1
ATOM 3609 C CA . PHE B 1 159 ? 0.625 28.597 -37.926 1.00 45.25 159 PHE B CA 1
ATOM 3610 C C . PHE B 1 159 ? 1.363 29.544 -38.869 1.00 47.14 159 PHE B C 1
ATOM 3611 O O . PHE B 1 159 ? 1.992 30.496 -38.414 1.00 48.93 159 PHE B O 1
ATOM 3619 N N . ASP B 1 160 ? 1.311 29.288 -40.173 1.00 48.38 160 ASP B N 1
ATOM 3620 C CA . ASP B 1 160 ? 1.996 30.159 -41.130 1.00 50.43 160 ASP B CA 1
ATOM 3621 C C . ASP B 1 160 ? 1.049 31.273 -41.576 1.00 50.30 160 ASP B C 1
ATOM 3622 O O . ASP B 1 160 ? 0.006 31.005 -42.163 1.00 51.87 160 ASP B O 1
ATOM 3627 N N . VAL B 1 161 ? 1.398 32.525 -41.304 1.00 49.03 161 VAL B N 1
ATOM 3628 C CA . VAL B 1 161 ? 0.520 33.620 -41.699 1.00 49.17 161 VAL B CA 1
ATOM 3629 C C . VAL B 1 161 ? 1.046 34.423 -42.889 1.00 49.40 161 VAL B C 1
ATOM 3630 O O . VAL B 1 161 ? 2.096 34.116 -43.448 1.00 49.15 161 VAL B O 1
ATOM 3634 N N . GLY B 1 162 ? 0.298 35.446 -43.282 1.00 49.74 162 GLY B N 1
ATOM 3635 C CA . GLY B 1 162 ? 0.719 36.266 -44.397 1.00 50.73 162 GLY B CA 1
ATOM 3636 C C . GLY B 1 162 ? 1.403 37.526 -43.910 1.00 52.08 162 GLY B C 1
ATOM 3637 O O . GLY B 1 162 ? 1.538 37.725 -42.702 1.00 52.56 162 GLY B O 1
ATOM 3638 N N . PRO B 1 163 ? 1.861 38.397 -44.827 1.00 52.56 163 PRO B N 1
ATOM 3639 C CA . PRO B 1 163 ? 2.537 39.653 -44.482 1.00 51.48 163 PRO B CA 1
ATOM 3640 C C . PRO B 1 163 ? 1.585 40.652 -43.838 1.00 50.15 163 PRO B C 1
ATOM 3641 O O . PRO B 1 163 ? 2.006 41.578 -43.141 1.00 50.01 163 PRO B O 1
ATOM 3645 N N . SER B 1 164 ? 0.295 40.456 -44.083 1.00 49.07 164 SER B N 1
ATOM 3646 C CA . SER B 1 164 ? -0.739 41.337 -43.552 1.00 48.21 164 SER B CA 1
ATOM 3647 C C . SER B 1 164 ? -0.785 41.386 -42.037 1.00 45.96 164 SER B C 1
ATOM 3648 O O . SER B 1 164 ? -0.442 40.413 -41.377 1.00 46.30 164 SER B O 1
ATOM 3651 N N . LEU B 1 165 ? -1.201 42.512 -41.473 1.00 43.25 165 LEU B N 1
ATOM 3652 C CA . LEU B 1 165 ? -1.309 42.559 -40.025 1.00 42.76 165 LEU B CA 1
ATOM 3653 C C . LEU B 1 165 ? -2.668 43.083 -39.627 1.00 41.94 165 LEU B C 1
ATOM 3654 O O . LEU B 1 165 ? -2.800 44.020 -38.837 1.00 41.26 165 LEU B O 1
ATOM 3659 N N . GLY B 1 166 ? -3.682 42.433 -40.179 1.00 41.53 166 GLY B N 1
ATOM 3660 C CA . GLY B 1 166 ? -5.047 42.817 -39.907 1.00 42.50 166 GLY B CA 1
ATOM 3661 C C . GLY B 1 166 ? -5.739 41.987 -38.851 1.00 42.27 166 GLY B C 1
ATOM 3662 O O . GLY B 1 166 ? -5.092 41.285 -38.080 1.00 42.81 166 GLY B O 1
ATOM 3663 N N . PRO B 1 167 ? -7.075 42.053 -38.793 1.00 42.31 167 PRO B N 1
ATOM 3664 C CA . PRO B 1 167 ? -7.845 41.294 -37.811 1.00 41.56 167 PRO B CA 1
ATOM 3665 C C . PRO B 1 167 ? -7.491 39.808 -37.809 1.00 41.37 167 PRO B C 1
ATOM 3666 O O . PRO B 1 167 ? -7.083 39.279 -36.782 1.00 41.69 167 PRO B O 1
ATOM 3670 N N . PHE B 1 168 ? -7.631 39.141 -38.953 1.00 40.39 168 PHE B N 1
ATOM 3671 C CA . PHE B 1 168 ? -7.325 37.719 -39.033 1.00 39.76 168 PHE B CA 1
ATOM 3672 C C . PHE B 1 168 ? -6.009 37.341 -38.354 1.00 40.57 168 PHE B C 1
ATOM 3673 O O . PHE B 1 168 ? -6.013 36.643 -37.345 1.00 40.75 168 PHE B O 1
ATOM 3681 N N . ASN B 1 169 ? -4.887 37.805 -38.898 1.00 41.42 169 ASN B N 1
ATOM 3682 C CA . ASN B 1 169 ? -3.569 37.495 -38.331 1.00 41.16 169 ASN B CA 1
ATOM 3683 C C . ASN B 1 169 ? -3.485 37.742 -36.835 1.00 40.19 169 ASN B C 1
ATOM 3684 O O . ASN B 1 169 ? -2.738 37.074 -36.132 1.00 41.89 169 ASN B O 1
ATOM 3689 N N . ARG B 1 170 ? -4.245 38.708 -36.350 1.00 38.12 170 ARG B N 1
ATOM 3690 C CA . ARG B 1 170 ? -4.234 39.029 -34.938 1.00 36.87 170 ARG B CA 1
ATOM 3691 C C . ARG B 1 170 ? -4.805 37.866 -34.136 1.00 36.14 170 ARG B C 1
ATOM 3692 O O . ARG B 1 170 ? -4.327 37.545 -33.056 1.00 36.10 170 ARG B O 1
ATOM 3700 N N . THR B 1 171 ? -5.831 37.229 -34.683 1.00 35.14 171 THR B N 1
ATOM 3701 C CA . THR B 1 171 ? -6.484 36.121 -34.009 1.00 32.88 171 THR B CA 1
ATOM 3702 C C . THR B 1 171 ? -5.710 34.832 -34.119 1.00 33.16 171 THR B C 1
ATOM 3703 O O . THR B 1 171 ? -6.039 33.858 -33.460 1.00 33.24 171 THR B O 1
ATOM 3707 N N . VAL B 1 172 ? -4.701 34.809 -34.972 1.00 34.05 172 VAL B N 1
ATOM 3708 C CA . VAL B 1 172 ? -3.903 33.609 -35.119 1.00 35.73 172 VAL B CA 1
ATOM 3709 C C . VAL B 1 172 ? -2.913 33.599 -33.971 1.00 37.57 172 VAL B C 1
ATOM 3710 O O . VAL B 1 172 ? -2.686 32.571 -33.330 1.00 37.42 172 VAL B O 1
ATOM 3714 N N . LEU B 1 173 ? -2.341 34.763 -33.697 1.00 40.16 173 LEU B N 1
ATOM 3715 C CA . LEU B 1 173 ? -1.390 34.899 -32.610 1.00 42.59 173 LEU B CA 1
ATOM 3716 C C . LEU B 1 173 ? -2.066 34.622 -31.268 1.00 43.80 173 LEU B C 1
ATOM 3717 O O . LEU B 1 173 ? -1.411 34.195 -30.323 1.00 44.60 173 LEU B O 1
ATOM 3722 N N . LEU B 1 174 ? -3.371 34.864 -31.171 1.00 44.44 174 LEU B N 1
ATOM 3723 C CA . LEU B 1 174 ? -4.069 34.569 -29.926 1.00 44.57 174 LEU B CA 1
ATOM 3724 C C . LEU B 1 174 ? -3.884 33.088 -29.596 1.00 45.86 174 LEU B C 1
ATOM 3725 O O . LEU B 1 174 ? -3.460 32.741 -28.498 1.00 47.51 174 LEU B O 1
ATOM 3730 N N . GLY B 1 175 ? -4.190 32.226 -30.559 1.00 45.97 175 GLY B N 1
ATOM 3731 C CA . GLY B 1 175 ? -4.071 30.799 -30.345 1.00 48.23 175 GLY B CA 1
ATOM 3732 C C . GLY B 1 175 ? -2.648 30.294 -30.292 1.00 50.30 175 GLY B C 1
ATOM 3733 O O . GLY B 1 175 ? -2.394 29.094 -30.416 1.00 51.61 175 GLY B O 1
ATOM 3734 N N . CYS B 1 176 ? -1.715 31.212 -30.083 1.00 51.95 176 CYS B N 1
ATOM 3735 C CA . CYS B 1 176 ? -0.299 30.873 -30.024 1.00 53.03 176 CYS B CA 1
ATOM 3736 C C . CYS B 1 176 ? 0.306 30.886 -28.635 1.00 53.69 176 CYS B C 1
ATOM 3737 O O . CYS B 1 176 ? -0.095 31.664 -27.764 1.00 53.38 176 CYS B O 1
ATOM 3740 N N . ASP B 1 177 ? 1.291 30.017 -28.443 1.00 54.14 177 ASP B N 1
ATOM 3741 C CA . ASP B 1 177 ? 1.994 29.956 -27.180 1.00 54.56 177 ASP B CA 1
ATOM 3742 C C . ASP B 1 177 ? 3.207 30.859 -27.299 1.00 53.35 177 ASP B C 1
ATOM 3743 O O . ASP B 1 177 ? 3.621 31.480 -26.324 1.00 54.66 177 ASP B O 1
ATOM 3748 N N . ALA B 1 178 ? 3.753 30.954 -28.507 1.00 50.96 178 ALA B N 1
ATOM 3749 C CA . ALA B 1 178 ? 4.914 31.798 -28.744 1.00 48.56 178 ALA B CA 1
ATOM 3750 C C . ALA B 1 178 ? 5.171 32.021 -30.230 1.00 47.41 178 ALA B C 1
ATOM 3751 O O . ALA B 1 178 ? 4.670 31.282 -31.081 1.00 47.04 178 ALA B O 1
ATOM 3753 N N . PHE B 1 179 ? 5.972 33.034 -30.538 1.00 45.58 179 PHE B N 1
ATOM 3754 C CA . PHE B 1 179 ? 6.279 33.345 -31.919 1.00 43.67 179 PHE B CA 1
ATOM 3755 C C . PHE B 1 179 ? 7.617 34.065 -32.052 1.00 44.19 179 PHE B C 1
ATOM 3756 O O . PHE B 1 179 ? 8.107 34.669 -31.095 1.00 44.81 179 PHE B O 1
ATOM 3764 N N . VAL B 1 180 ? 8.192 34.007 -33.250 1.00 43.91 180 VAL B N 1
ATOM 3765 C CA . VAL B 1 180 ? 9.470 34.655 -33.542 1.00 43.80 180 VAL B CA 1
ATOM 3766 C C . VAL B 1 180 ? 9.244 35.599 -34.705 1.00 43.36 180 VAL B C 1
ATOM 3767 O O . VAL B 1 180 ? 8.305 35.409 -35.461 1.00 43.77 180 VAL B O 1
ATOM 3771 N N . THR B 1 181 ? 10.107 36.591 -34.878 1.00 43.51 181 THR B N 1
ATOM 3772 C CA . THR B 1 181 ? 9.926 37.520 -35.987 1.00 44.46 181 THR B CA 1
ATOM 3773 C C . THR B 1 181 ? 11.122 37.688 -36.905 1.00 45.62 181 THR B C 1
ATOM 3774 O O . THR B 1 181 ? 11.988 38.509 -36.635 1.00 46.40 181 THR B O 1
ATOM 3778 N N . PRO B 1 182 ? 11.186 36.926 -38.007 1.00 47.21 182 PRO B N 1
ATOM 3779 C CA . PRO B 1 182 ? 12.317 37.064 -38.929 1.00 49.70 182 PRO B CA 1
ATOM 3780 C C . PRO B 1 182 ? 12.200 38.356 -39.734 1.00 52.52 182 PRO B C 1
ATOM 3781 O O . PRO B 1 182 ? 11.120 38.703 -40.198 1.00 53.39 182 PRO B O 1
ATOM 3785 N N . THR B 1 183 ? 13.308 39.071 -39.894 1.00 55.67 183 THR B N 1
ATOM 3786 C CA . THR B 1 183 ? 13.287 40.319 -40.645 1.00 58.06 183 THR B CA 1
ATOM 3787 C C . THR B 1 183 ? 14.295 40.270 -41.788 1.00 58.31 183 THR B C 1
ATOM 3788 O O . THR B 1 183 ? 15.136 39.381 -41.848 1.00 58.05 183 THR B O 1
ATOM 3792 N N . ALA B 1 184 ? 14.216 41.244 -42.684 1.00 59.37 184 ALA B N 1
ATOM 3793 C CA . ALA B 1 184 ? 15.112 41.285 -43.820 1.00 60.36 184 ALA B CA 1
ATOM 3794 C C . ALA B 1 184 ? 16.410 42.026 -43.543 1.00 61.56 184 ALA B C 1
ATOM 3795 O O . ALA B 1 184 ? 17.460 41.644 -44.061 1.00 63.12 184 ALA B O 1
ATOM 3797 N N . THR B 1 185 ? 16.344 43.088 -42.741 1.00 60.79 185 THR B N 1
ATOM 3798 C CA . THR B 1 185 ? 17.537 43.875 -42.397 1.00 60.26 185 THR B CA 1
ATOM 3799 C C . THR B 1 185 ? 17.931 44.871 -43.476 1.00 58.29 185 THR B C 1
ATOM 3800 O O . THR B 1 185 ? 18.833 44.602 -44.259 1.00 57.54 185 THR B O 1
ATOM 3804 N N . ASP B 1 186 ? 17.272 46.020 -43.504 1.00 57.67 186 ASP B N 1
ATOM 3805 C CA . ASP B 1 186 ? 17.562 47.058 -44.487 1.00 56.80 186 ASP B CA 1
ATOM 3806 C C . ASP B 1 186 ? 16.672 48.247 -44.176 1.00 55.46 186 ASP B C 1
ATOM 3807 O O . ASP B 1 186 ? 15.734 48.138 -43.390 1.00 55.53 186 ASP B O 1
ATOM 3812 N N . LEU B 1 187 ? 16.938 49.371 -44.823 1.00 53.91 187 LEU B N 1
ATOM 3813 C CA . LEU B 1 187 ? 16.149 50.568 -44.593 1.00 52.88 187 LEU B CA 1
ATOM 3814 C C . LEU B 1 187 ? 14.652 50.307 -44.452 1.00 53.66 187 LEU B C 1
ATOM 3815 O O . LEU B 1 187 ? 14.058 50.625 -43.423 1.00 54.82 187 LEU B O 1
ATOM 3820 N N . PHE B 1 188 ? 14.034 49.730 -45.477 1.00 53.64 188 PHE B N 1
ATOM 3821 C CA . PHE B 1 188 ? 12.601 49.478 -45.413 1.00 53.27 188 PHE B CA 1
ATOM 3822 C C . PHE B 1 188 ? 12.183 48.453 -44.386 1.00 52.34 188 PHE B C 1
ATOM 3823 O O . PHE B 1 188 ? 11.323 48.729 -43.551 1.00 52.25 188 PHE B O 1
ATOM 3831 N N . SER B 1 189 ? 12.790 47.276 -44.443 1.00 51.34 189 SER B N 1
ATOM 3832 C CA . SER B 1 189 ? 12.463 46.219 -43.500 1.00 51.95 189 SER B CA 1
ATOM 3833 C C . SER B 1 189 ? 12.577 46.701 -42.071 1.00 51.79 189 SER B C 1
ATOM 3834 O O . SER B 1 189 ? 11.848 46.251 -41.182 1.00 51.36 189 SER B O 1
ATOM 3837 N N . PHE B 1 190 ? 13.500 47.620 -41.844 1.00 51.31 190 PHE B N 1
ATOM 3838 C CA . PHE B 1 190 ? 13.667 48.144 -40.509 1.00 50.40 190 PHE B CA 1
ATOM 3839 C C . PHE B 1 190 ? 12.487 49.034 -40.171 1.00 48.80 190 PHE B C 1
ATOM 3840 O O . PHE B 1 190 ? 11.881 48.863 -39.126 1.00 48.52 190 PHE B O 1
ATOM 3848 N N . HIS B 1 191 ? 12.149 49.974 -41.049 1.00 47.36 191 HIS B N 1
ATOM 3849 C CA . HIS B 1 191 ? 11.022 50.856 -40.775 1.00 47.06 191 HIS B CA 1
ATOM 3850 C C . HIS B 1 191 ? 9.731 50.024 -40.662 1.00 46.24 191 HIS B C 1
ATOM 3851 O O . HIS B 1 191 ? 8.723 50.458 -40.088 1.00 44.74 191 HIS B O 1
ATOM 3858 N N . ALA B 1 192 ? 9.782 48.812 -41.201 1.00 45.20 192 ALA B N 1
ATOM 3859 C CA . ALA B 1 192 ? 8.649 47.906 -41.158 1.00 44.10 192 ALA B CA 1
ATOM 3860 C C . ALA B 1 192 ? 8.586 47.281 -39.773 1.00 44.50 192 ALA B C 1
ATOM 3861 O O . ALA B 1 192 ? 7.562 47.340 -39.094 1.00 44.52 192 ALA B O 1
ATOM 3863 N N . PHE B 1 193 ? 9.706 46.687 -39.367 1.00 44.72 193 PHE B N 1
ATOM 3864 C CA . PHE B 1 193 ? 9.849 46.018 -38.070 1.00 43.63 193 PHE B CA 1
ATOM 3865 C C . PHE B 1 193 ? 9.538 46.929 -36.893 1.00 43.10 193 PHE B C 1
ATOM 3866 O O . PHE B 1 193 ? 9.175 46.459 -35.820 1.00 43.36 193 PHE B O 1
ATOM 3874 N N . GLY B 1 194 ? 9.700 48.231 -37.102 1.00 43.43 194 GLY B N 1
ATOM 3875 C CA . GLY B 1 194 ? 9.433 49.197 -36.058 1.00 43.33 194 GLY B CA 1
ATOM 3876 C C . GLY B 1 194 ? 7.952 49.462 -36.008 1.00 44.14 194 GLY B C 1
ATOM 3877 O O . GLY B 1 194 ? 7.417 49.855 -34.980 1.00 44.17 194 GLY B O 1
ATOM 3878 N N . ASN B 1 195 ? 7.276 49.258 -37.128 1.00 46.41 195 ASN B N 1
ATOM 3879 C CA . ASN B 1 195 ? 5.838 49.461 -37.141 1.00 48.48 195 ASN B CA 1
ATOM 3880 C C . ASN B 1 195 ? 5.253 48.257 -36.409 1.00 48.32 195 ASN B C 1
ATOM 3881 O O . ASN B 1 195 ? 4.519 48.400 -35.430 1.00 48.30 195 ASN B O 1
ATOM 3886 N N . LEU B 1 196 ? 5.609 47.067 -36.887 1.00 47.14 196 LEU B N 1
ATOM 3887 C CA . LEU B 1 196 ? 5.144 45.820 -36.296 1.00 44.87 196 LEU B CA 1
ATOM 3888 C C . LEU B 1 196 ? 5.320 45.828 -34.781 1.00 44.20 196 LEU B C 1
ATOM 3889 O O . LEU B 1 196 ? 4.468 45.342 -34.044 1.00 43.90 196 LEU B O 1
ATOM 3894 N N . ALA B 1 197 ? 6.426 46.399 -34.326 1.00 43.93 197 ALA B N 1
ATOM 3895 C CA . ALA B 1 197 ? 6.743 46.476 -32.910 1.00 43.72 197 ALA B CA 1
ATOM 3896 C C . ALA B 1 197 ? 5.739 47.348 -32.189 1.00 44.65 197 ALA B C 1
ATOM 3897 O O . ALA B 1 197 ? 5.335 47.071 -31.056 1.00 43.04 197 ALA B O 1
ATOM 3899 N N . ARG B 1 198 ? 5.350 48.423 -32.857 1.00 47.39 198 ARG B N 1
ATOM 3900 C CA . ARG B 1 198 ? 4.403 49.368 -32.293 1.00 50.70 198 ARG B CA 1
ATOM 3901 C C . ARG B 1 198 ? 2.990 48.790 -32.445 1.00 50.23 198 ARG B C 1
ATOM 3902 O O . ARG B 1 198 ? 2.106 49.071 -31.636 1.00 49.71 198 ARG B O 1
ATOM 3910 N N . TRP B 1 199 ? 2.804 47.968 -33.480 1.00 49.53 199 TRP B N 1
ATOM 3911 C CA . TRP B 1 199 ? 1.522 47.326 -33.753 1.00 48.85 199 TRP B CA 1
ATOM 3912 C C . TRP B 1 199 ? 1.209 46.313 -32.663 1.00 48.60 199 TRP B C 1
ATOM 3913 O O . TRP B 1 199 ? 0.045 46.097 -32.327 1.00 48.52 199 TRP B O 1
ATOM 3924 N N . PHE B 1 200 ? 2.247 45.679 -32.124 1.00 48.33 200 PHE B N 1
ATOM 3925 C CA . PHE B 1 200 ? 2.049 44.688 -31.070 1.00 48.21 200 PHE B CA 1
ATOM 3926 C C . PHE B 1 200 ? 1.587 45.325 -29.795 1.00 49.18 200 PHE B C 1
ATOM 3927 O O . PHE B 1 200 ? 0.499 45.040 -29.297 1.00 50.65 200 PHE B O 1
ATOM 3935 N N . ASP B 1 201 ? 2.433 46.183 -29.253 1.00 49.03 201 ASP B N 1
ATOM 3936 C CA . ASP B 1 201 ? 2.095 46.858 -28.025 1.00 49.09 201 ASP B CA 1
ATOM 3937 C C . ASP B 1 201 ? 0.661 47.342 -28.134 1.00 47.94 201 ASP B C 1
ATOM 3938 O O . ASP B 1 201 ? -0.117 47.280 -27.177 1.00 47.44 201 ASP B O 1
ATOM 3943 N N . ALA B 1 202 ? 0.329 47.808 -29.332 1.00 46.21 202 ALA B N 1
ATOM 3944 C CA . ALA B 1 202 ? -0.985 48.336 -29.639 1.00 43.78 202 ALA B CA 1
ATOM 3945 C C . ALA B 1 202 ? -2.138 47.361 -29.432 1.00 43.13 202 ALA B C 1
ATOM 3946 O O . ALA B 1 202 ? -2.936 47.544 -28.525 1.00 41.33 202 ALA B O 1
ATOM 3948 N N . TRP B 1 203 ? -2.242 46.328 -30.261 1.00 44.56 203 TRP B N 1
ATOM 3949 C CA . TRP B 1 203 ? -3.362 45.408 -30.110 1.00 46.23 203 TRP B CA 1
ATOM 3950 C C . TRP B 1 203 ? -3.239 44.501 -28.901 1.00 47.34 203 TRP B C 1
ATOM 3951 O O . TRP B 1 203 ? -4.244 44.007 -28.390 1.00 48.89 203 TRP B O 1
ATOM 3962 N N . VAL B 1 204 ? -2.013 44.272 -28.447 1.00 46.95 204 VAL B N 1
ATOM 3963 C CA . VAL B 1 204 ? -1.803 43.451 -27.266 1.00 46.49 204 VAL B CA 1
ATOM 3964 C C . VAL B 1 204 ? -2.534 44.089 -26.079 1.00 46.79 204 VAL B C 1
ATOM 3965 O O . VAL B 1 204 ? -3.294 43.419 -25.375 1.00 46.40 204 VAL B O 1
ATOM 3969 N N . THR B 1 205 ? -2.310 45.387 -25.869 1.00 47.06 205 THR B N 1
ATOM 3970 C CA . THR B 1 205 ? -2.963 46.106 -24.775 1.00 47.16 205 THR B CA 1
ATOM 3971 C C . THR B 1 205 ? -4.471 46.173 -24.938 1.00 45.55 205 THR B C 1
ATOM 3972 O O . THR B 1 205 ? -5.214 46.190 -23.961 1.00 44.95 205 THR B O 1
ATOM 3976 N N . GLN B 1 206 ? -4.913 46.234 -26.183 1.00 44.66 206 GLN B N 1
ATOM 3977 C CA . GLN B 1 206 ? -6.323 46.299 -26.467 1.00 43.85 206 GLN B CA 1
ATOM 3978 C C . GLN B 1 206 ? -6.938 44.956 -26.125 1.00 42.69 206 GLN B C 1
ATOM 3979 O O . GLN B 1 206 ? -7.913 44.890 -25.384 1.00 42.87 206 GLN B O 1
ATOM 3985 N N . TYR B 1 207 ? -6.360 43.881 -26.658 1.00 41.11 207 TYR B N 1
ATOM 3986 C CA . TYR B 1 207 ? -6.875 42.537 -26.392 1.00 39.79 207 TYR B CA 1
ATOM 3987 C C . TYR B 1 207 ? -6.894 42.217 -24.896 1.00 40.28 207 TYR B C 1
ATOM 3988 O O . TYR B 1 207 ? -7.733 41.443 -24.430 1.00 40.26 207 TYR B O 1
ATOM 3997 N N . ALA B 1 208 ? -5.963 42.810 -24.155 1.00 39.79 208 ALA B N 1
ATOM 3998 C CA . ALA B 1 208 ? -5.901 42.616 -22.720 1.00 39.25 208 ALA B CA 1
ATOM 3999 C C . ALA B 1 208 ? -7.223 43.118 -22.138 1.00 40.15 208 ALA B C 1
ATOM 4000 O O . ALA B 1 208 ? -7.669 42.659 -21.085 1.00 39.60 208 ALA B O 1
ATOM 4002 N N . GLU B 1 209 ? -7.839 44.065 -22.845 1.00 41.52 209 GLU B N 1
ATOM 4003 C CA . GLU B 1 209 ? -9.113 44.660 -22.451 1.00 43.88 209 GLU B CA 1
ATOM 4004 C C . GLU B 1 209 ? -10.274 43.767 -22.897 1.00 44.72 209 GLU B C 1
ATOM 4005 O O . GLU B 1 209 ? -11.135 43.412 -22.091 1.00 45.27 209 GLU B O 1
ATOM 4011 N N . ILE B 1 210 ? -10.289 43.397 -24.176 1.00 45.41 210 ILE B N 1
ATOM 4012 C CA . ILE B 1 210 ? -11.328 42.527 -24.723 1.00 45.75 210 ILE B CA 1
ATOM 4013 C C . ILE B 1 210 ? -11.543 41.302 -23.838 1.00 47.41 210 ILE B C 1
ATOM 4014 O O . ILE B 1 210 ? -12.667 40.835 -23.650 1.00 46.92 210 ILE B O 1
ATOM 4019 N N . HIS B 1 211 ? -10.451 40.781 -23.298 1.00 49.60 211 HIS B N 1
ATOM 4020 C CA . HIS B 1 211 ? -10.515 39.611 -22.442 1.00 51.36 211 HIS B CA 1
ATOM 4021 C C . HIS B 1 211 ? -11.124 39.925 -21.094 1.00 51.91 211 HIS B C 1
ATOM 4022 O O . HIS B 1 211 ? -12.217 39.469 -20.786 1.00 52.76 211 HIS B O 1
ATOM 4029 N N . GLU B 1 212 ? -10.419 40.702 -20.285 1.00 53.14 212 GLU B N 1
ATOM 4030 C CA . GLU B 1 212 ? -10.932 41.019 -18.969 1.00 55.11 212 GLU B CA 1
ATOM 4031 C C . GLU B 1 212 ? -12.353 41.565 -19.046 1.00 54.23 212 GLU B C 1
ATOM 4032 O O . GLU B 1 212 ? -13.154 41.355 -18.140 1.00 54.18 212 GLU B O 1
ATOM 4038 N N . GLY B 1 213 ? -12.669 42.250 -20.139 1.00 53.96 213 GLY B N 1
ATOM 4039 C CA . GLY B 1 213 ? -13.999 42.811 -20.297 1.00 53.33 213 GLY B CA 1
ATOM 4040 C C . GLY B 1 213 ? -15.071 41.756 -20.477 1.00 53.44 213 GLY B C 1
ATOM 4041 O O . GLY B 1 213 ? -16.009 41.687 -19.697 1.00 53.37 213 GLY B O 1
ATOM 4042 N N . ASN B 1 214 ? -14.936 40.929 -21.506 1.00 54.15 214 ASN B N 1
ATOM 4043 C CA . ASN B 1 214 ? -15.915 39.892 -21.760 1.00 54.98 214 ASN B CA 1
ATOM 4044 C C . ASN B 1 214 ? -16.085 38.935 -20.610 1.00 57.21 214 ASN B C 1
ATOM 4045 O O . ASN B 1 214 ? -17.205 38.620 -20.229 1.00 59.36 214 ASN B O 1
ATOM 4058 N N . ALA B 1 216 ? -15.802 39.309 -17.535 1.00 56.50 216 ALA B N 1
ATOM 4059 C CA . ALA B 1 216 ? -16.604 39.895 -16.477 1.00 55.56 216 ALA B CA 1
ATOM 4060 C C . ALA B 1 216 ? -18.067 39.880 -16.885 1.00 55.44 216 ALA B C 1
ATOM 4061 O O . ALA B 1 216 ? -18.947 39.601 -16.078 1.00 55.57 216 ALA B O 1
ATOM 4063 N N . GLU B 1 217 ? -18.309 40.183 -18.154 1.00 55.51 217 GLU B N 1
ATOM 4064 C CA . GLU B 1 217 ? -19.650 40.244 -18.708 1.00 54.58 217 GLU B CA 1
ATOM 4065 C C . GLU B 1 217 ? -20.310 38.882 -18.767 1.00 51.95 217 GLU B C 1
ATOM 4066 O O . GLU B 1 217 ? -21.468 38.736 -18.404 1.00 51.38 217 GLU B O 1
ATOM 4072 N N . TRP B 1 218 ? -19.573 37.882 -19.228 1.00 49.88 218 TRP B N 1
ATOM 4073 C CA . TRP B 1 218 ? -20.127 36.542 -19.345 1.00 47.79 218 TRP B CA 1
ATOM 4074 C C . TRP B 1 218 ? -20.594 36.026 -18.002 1.00 47.41 218 TRP B C 1
ATOM 4075 O O . TRP B 1 218 ? -21.696 35.508 -17.885 1.00 47.72 218 TRP B O 1
ATOM 4086 N N . LYS B 1 219 ? -19.752 36.175 -16.988 1.00 47.26 219 LYS B N 1
ATOM 4087 C CA . LYS B 1 219 ? -20.095 35.718 -15.654 1.00 46.77 219 LYS B CA 1
ATOM 4088 C C . LYS B 1 219 ? -21.414 36.309 -15.153 1.00 47.08 219 LYS B C 1
ATOM 4089 O O . LYS B 1 219 ? -22.074 35.716 -14.304 1.00 47.42 219 LYS B O 1
ATOM 4095 N N . LYS B 1 220 ? -21.806 37.462 -15.690 1.00 47.26 220 LYS B N 1
ATOM 4096 C CA . LYS B 1 220 ? -23.039 38.121 -15.271 1.00 48.18 220 LYS B CA 1
ATOM 4097 C C . LYS B 1 220 ? -24.332 37.376 -15.605 1.00 48.33 220 LYS B C 1
ATOM 4098 O O . LYS B 1 220 ? -25.350 37.597 -14.957 1.00 48.22 220 LYS B O 1
ATOM 4104 N N . TYR B 1 221 ? -24.323 36.504 -16.605 1.00 49.06 221 TYR B N 1
ATOM 4105 C CA . TYR B 1 221 ? -25.558 35.801 -16.926 1.00 51.14 221 TYR B CA 1
ATOM 4106 C C . TYR B 1 221 ? -25.403 34.314 -17.175 1.00 53.11 221 TYR B C 1
ATOM 4107 O O . TYR B 1 221 ? -26.348 33.653 -17.600 1.00 53.54 221 TYR B O 1
ATOM 4116 N N . SER B 1 222 ? -24.224 33.773 -16.910 1.00 55.41 222 SER B N 1
ATOM 4117 C CA . SER B 1 222 ? -24.027 32.351 -17.122 1.00 58.54 222 SER B CA 1
ATOM 4118 C C . SER B 1 222 ? -23.248 31.746 -15.969 1.00 60.25 222 SER B C 1
ATOM 4119 O O . SER B 1 222 ? -22.276 32.329 -15.500 1.00 60.12 222 SER B O 1
ATOM 4122 N N . ALA B 1 223 ? -23.687 30.580 -15.510 1.00 62.91 223 ALA B N 1
ATOM 4123 C CA . ALA B 1 223 ? -23.023 29.908 -14.403 1.00 66.51 223 ALA B CA 1
ATOM 4124 C C . ALA B 1 223 ? -21.775 29.202 -14.888 1.00 69.03 223 ALA B C 1
ATOM 4125 O O . ALA B 1 223 ? -20.669 29.457 -14.408 1.00 69.13 223 ALA B O 1
ATOM 4127 N N . ASP B 1 224 ? -21.962 28.305 -15.847 1.00 72.22 224 ASP B N 1
ATOM 4128 C CA . ASP B 1 224 ? -20.852 27.546 -16.407 1.00 75.01 224 ASP B CA 1
ATOM 4129 C C . ASP B 1 224 ? -20.046 28.383 -17.402 1.00 74.31 224 ASP B C 1
ATOM 4130 O O . ASP B 1 224 ? -20.263 28.320 -18.619 1.00 72.94 224 ASP B O 1
ATOM 4135 N N . VAL B 1 225 ? -19.119 29.165 -16.852 1.00 74.16 225 VAL B N 1
ATOM 4136 C CA . VAL B 1 225 ? -18.240 30.034 -17.628 1.00 74.19 225 VAL B CA 1
ATOM 4137 C C . VAL B 1 225 ? -16.888 29.333 -17.859 1.00 73.56 225 VAL B C 1
ATOM 4138 O O . VAL B 1 225 ? -16.411 29.245 -18.992 1.00 72.33 225 VAL B O 1
ATOM 4142 N N . GLU B 1 226 ? -16.291 28.811 -16.791 1.00 73.65 226 GLU B N 1
ATOM 4143 C CA . GLU B 1 226 ? -15.020 28.096 -16.896 1.00 73.73 226 GLU B CA 1
ATOM 4144 C C . GLU B 1 226 ? -15.221 26.885 -17.804 1.00 72.40 226 GLU B C 1
ATOM 4145 O O . GLU B 1 226 ? -14.275 26.353 -18.385 1.00 71.48 226 GLU B O 1
ATOM 4151 N N . ALA B 1 227 ? -16.470 26.454 -17.919 1.00 71.45 227 ALA B N 1
ATOM 4152 C CA . ALA B 1 227 ? -16.812 25.312 -18.749 1.00 70.09 227 ALA B CA 1
ATOM 4153 C C . ALA B 1 227 ? -16.684 25.663 -20.225 1.00 69.13 227 ALA B C 1
ATOM 4154 O O . ALA B 1 227 ? -15.877 25.074 -20.939 1.00 68.42 227 ALA B O 1
ATOM 4156 N N . LYS B 1 228 ? -17.479 26.627 -20.679 1.00 68.49 228 LYS B N 1
ATOM 4157 C CA . LYS B 1 228 ? -17.451 27.038 -22.075 1.00 67.65 228 LYS B CA 1
ATOM 4158 C C . LYS B 1 228 ? -16.148 27.726 -22.469 1.00 67.38 228 LYS B C 1
ATOM 4159 O O . LYS B 1 228 ? -15.944 28.034 -23.642 1.00 67.55 228 LYS B O 1
ATOM 4165 N N . THR B 1 229 ? -15.272 27.957 -21.491 1.00 66.87 229 THR B N 1
ATOM 4166 C CA . THR B 1 229 ? -13.978 28.622 -21.709 1.00 66.07 229 THR B CA 1
ATOM 4167 C C . THR B 1 229 ? -12.801 27.678 -21.964 1.00 65.19 229 THR B C 1
ATOM 4168 O O . THR B 1 229 ? -11.898 27.996 -22.734 1.00 64.06 229 THR B O 1
ATOM 4172 N N . ARG B 1 230 ? -12.803 26.530 -21.299 1.00 64.58 230 ARG B N 1
ATOM 4173 C CA . ARG B 1 230 ? -11.726 25.578 -21.471 1.00 63.62 230 ARG B CA 1
ATOM 4174 C C . ARG B 1 230 ? -11.417 25.269 -22.937 1.00 61.53 230 ARG B C 1
ATOM 4175 O O . ARG B 1 230 ? -10.254 25.280 -23.333 1.00 61.65 230 ARG B O 1
ATOM 4183 N N . PRO B 1 231 ? -12.440 25.000 -23.768 1.00 59.36 231 PRO B N 1
ATOM 4184 C CA . PRO B 1 231 ? -12.153 24.708 -25.176 1.00 58.36 231 PRO B CA 1
ATOM 4185 C C . PRO B 1 231 ? -11.420 25.852 -25.885 1.00 58.26 231 PRO B C 1
ATOM 4186 O O . PRO B 1 231 ? -11.007 25.722 -27.036 1.00 58.80 231 PRO B O 1
ATOM 4190 N N . LEU B 1 232 ? -11.274 26.980 -25.201 1.00 57.52 232 LEU B N 1
ATOM 4191 C CA . LEU B 1 232 ? -10.557 28.113 -25.766 1.00 57.08 232 LEU B CA 1
ATOM 4192 C C . LEU B 1 232 ? -9.229 28.180 -25.003 1.00 58.41 232 LEU B C 1
ATOM 4193 O O . LEU B 1 232 ? -9.222 28.390 -23.790 1.00 60.53 232 LEU B O 1
ATOM 4198 N N . ARG B 1 233 ? -8.113 27.969 -25.696 1.00 58.04 233 ARG B N 1
ATOM 4199 C CA . ARG B 1 233 ? -6.797 28.012 -25.056 1.00 56.40 233 ARG B CA 1
ATOM 4200 C C . ARG B 1 233 ? -6.541 29.421 -24.573 1.00 56.12 233 ARG B C 1
ATOM 4201 O O . ARG B 1 233 ? -5.670 30.114 -25.095 1.00 57.69 233 ARG B O 1
ATOM 4209 N N . LEU B 1 234 ? -7.308 29.848 -23.581 1.00 54.69 234 LEU B N 1
ATOM 4210 C CA . LEU B 1 234 ? -7.151 31.182 -23.036 1.00 54.10 234 LEU B CA 1
ATOM 4211 C C . LEU B 1 234 ? -5.844 31.304 -22.275 1.00 55.53 234 LEU B C 1
ATOM 4212 O O . LEU B 1 234 ? -5.597 30.554 -21.333 1.00 56.43 234 LEU B O 1
ATOM 4217 N N . GLY B 1 235 ? -5.005 32.246 -22.693 1.00 56.27 235 GLY B N 1
ATOM 4218 C CA . GLY B 1 235 ? -3.734 32.445 -22.025 1.00 56.69 235 GLY B CA 1
ATOM 4219 C C . GLY B 1 235 ? -2.634 31.491 -22.447 1.00 57.11 235 GLY B C 1
ATOM 4220 O O . GLY B 1 235 ? -1.561 31.492 -21.850 1.00 58.59 235 GLY B O 1
ATOM 4221 N N . GLY B 1 236 ? -2.878 30.685 -23.474 1.00 56.85 236 GLY B N 1
ATOM 4222 C CA . GLY B 1 236 ? -1.855 29.753 -23.910 1.00 57.59 236 GLY B CA 1
ATOM 4223 C C . GLY B 1 236 ? -1.939 28.455 -23.130 1.00 58.28 236 GLY B C 1
ATOM 4224 O O . GLY B 1 236 ? -2.982 28.166 -22.548 1.00 57.08 236 GLY B O 1
ATOM 4225 N N . PHE B 1 237 ? -0.848 27.687 -23.111 1.00 59.28 237 PHE B N 1
ATOM 4226 C CA . PHE B 1 237 ? -0.805 26.403 -22.412 1.00 60.25 237 PHE B CA 1
ATOM 4227 C C . PHE B 1 237 ? -0.614 26.539 -20.913 1.00 61.17 237 PHE B C 1
ATOM 4228 O O . PHE B 1 237 ? -0.338 25.562 -20.224 1.00 61.97 237 PHE B O 1
ATOM 4236 N N . ASP B 1 238 ? -0.743 27.752 -20.403 1.00 62.39 238 ASP B N 1
ATOM 4237 C CA . ASP B 1 238 ? -0.599 27.963 -18.974 1.00 63.72 238 ASP B CA 1
ATOM 4238 C C . ASP B 1 238 ? -1.154 29.322 -18.575 1.00 63.57 238 ASP B C 1
ATOM 4239 O O . ASP B 1 238 ? -0.798 29.870 -17.534 1.00 64.21 238 ASP B O 1
ATOM 4244 N N . GLY B 1 239 ? -2.031 29.859 -19.417 1.00 63.46 239 GLY B N 1
ATOM 4245 C CA . GLY B 1 239 ? -2.646 31.146 -19.144 1.00 62.65 239 GLY B CA 1
ATOM 4246 C C . GLY B 1 239 ? -1.661 32.280 -18.964 1.00 61.83 239 GLY B C 1
ATOM 4247 O O . GLY B 1 239 ? -1.954 33.248 -18.273 1.00 62.20 239 GLY B O 1
ATOM 4248 N N . GLU B 1 240 ? -0.497 32.172 -19.589 1.00 61.29 240 GLU B N 1
ATOM 4249 C CA . GLU B 1 240 ? 0.511 33.205 -19.466 1.00 60.95 240 GLU B CA 1
ATOM 4250 C C . GLU B 1 240 ? 0.508 34.161 -20.641 1.00 59.96 240 GLU B C 1
ATOM 4251 O O . GLU B 1 240 ? 1.203 35.177 -20.639 1.00 60.57 240 GLU B O 1
ATOM 4257 N N . GLY B 1 241 ? -0.286 33.830 -21.648 1.00 58.04 241 GLY B N 1
ATOM 4258 C CA . GLY B 1 241 ? -0.379 34.684 -22.807 1.00 55.85 241 GLY B CA 1
ATOM 4259 C C . GLY B 1 241 ? 0.716 34.439 -23.809 1.00 54.92 241 GLY B C 1
ATOM 4260 O O . GLY B 1 241 ? 1.584 33.580 -23.632 1.00 54.13 241 GLY B O 1
ATOM 4261 N N . LEU B 1 242 ? 0.660 35.221 -24.877 1.00 53.90 242 LEU B N 1
ATOM 4262 C CA . LEU B 1 242 ? 1.622 35.128 -25.958 1.00 52.35 242 LEU B CA 1
ATOM 4263 C C . LEU B 1 242 ? 3.044 35.352 -25.458 1.00 50.93 242 LEU B C 1
ATOM 4264 O O . LEU B 1 242 ? 3.314 36.297 -24.726 1.00 50.28 242 LEU B O 1
ATOM 4269 N N . ARG B 1 243 ? 3.949 34.475 -25.863 1.00 49.71 243 ARG B N 1
ATOM 4270 C CA . ARG B 1 243 ? 5.341 34.571 -25.456 1.00 48.05 243 ARG B CA 1
ATOM 4271 C C . ARG B 1 243 ? 6.223 34.866 -26.665 1.00 46.44 243 ARG B C 1
ATOM 4272 O O . ARG B 1 243 ? 6.117 34.206 -27.697 1.00 45.89 243 ARG B O 1
ATOM 4280 N N . TYR B 1 244 ? 7.094 35.861 -26.533 1.00 44.90 244 TYR B N 1
ATOM 4281 C CA . TYR B 1 244 ? 7.991 36.253 -27.616 1.00 43.93 244 TYR B CA 1
ATOM 4282 C C . TYR B 1 244 ? 9.313 35.507 -27.559 1.00 43.14 244 TYR B C 1
ATOM 4283 O O 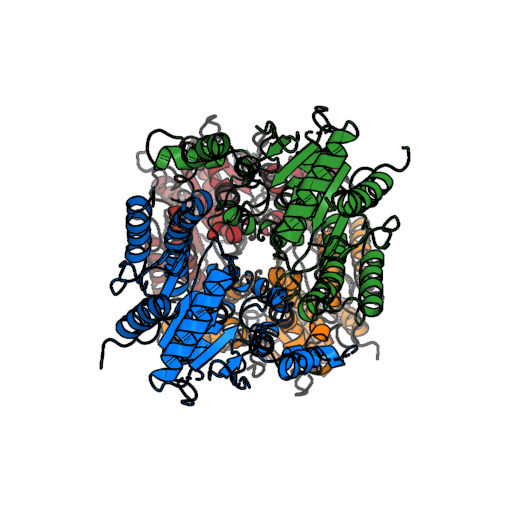. TYR B 1 244 ? 10.018 35.571 -26.557 1.00 43.99 244 TYR B O 1
ATOM 4292 N N . LEU B 1 245 ? 9.670 34.820 -28.635 1.00 41.78 245 LEU B N 1
ATOM 4293 C CA . LEU B 1 245 ? 10.925 34.075 -28.644 1.00 41.75 245 LEU B CA 1
ATOM 4294 C C . LEU B 1 245 ? 12.138 34.817 -29.203 1.00 43.07 245 LEU B C 1
ATOM 4295 O O . LEU B 1 245 ? 13.264 34.332 -29.105 1.00 42.67 245 LEU B O 1
ATOM 4300 N N . GLY B 1 246 ? 11.906 35.991 -29.780 1.00 44.65 246 GLY B N 1
ATOM 4301 C CA . GLY B 1 246 ? 12.994 36.765 -30.341 1.00 46.25 246 GLY B CA 1
ATOM 4302 C C . GLY B 1 246 ? 12.859 36.963 -31.840 1.00 47.68 246 GLY B C 1
ATOM 4303 O O . GLY B 1 246 ? 11.794 36.746 -32.407 1.00 48.32 246 GLY B O 1
ATOM 4304 N N . TYR B 1 247 ? 13.939 37.387 -32.485 1.00 49.20 247 TYR B N 1
ATOM 4305 C CA . TYR B 1 247 ? 13.921 37.600 -33.920 1.00 50.66 247 TYR B CA 1
ATOM 4306 C C . TYR B 1 247 ? 15.072 36.862 -34.573 1.00 52.36 247 TYR B C 1
ATOM 4307 O O . TYR B 1 247 ? 15.947 36.331 -33.894 1.00 51.97 247 TYR B O 1
ATOM 4316 N N . THR B 1 248 ? 15.051 36.837 -35.901 1.00 54.94 248 THR B N 1
ATOM 4317 C CA . THR B 1 248 ? 16.068 36.176 -36.710 1.00 57.11 248 THR B CA 1
ATOM 4318 C C . THR B 1 248 ? 16.200 36.939 -38.032 1.00 58.62 248 THR B C 1
ATOM 4319 O O . THR B 1 248 ? 15.241 37.039 -38.793 1.00 58.85 248 THR B O 1
ATOM 4323 N N . THR B 1 249 ? 17.384 37.481 -38.293 1.00 60.58 249 THR B N 1
ATOM 4324 C CA . THR B 1 249 ? 17.636 38.237 -39.517 1.00 62.68 249 THR B CA 1
ATOM 4325 C C . THR B 1 249 ? 17.905 37.323 -40.716 1.00 63.07 249 THR B C 1
ATOM 4326 O O . THR B 1 249 ? 18.465 36.235 -40.558 1.00 61.57 249 THR B O 1
ATOM 4330 N N . LEU B 1 250 ? 17.503 37.788 -41.905 1.00 65.23 250 LEU B N 1
ATOM 4331 C CA . LEU B 1 250 ? 17.652 37.055 -43.173 1.00 66.91 250 LEU B CA 1
ATOM 4332 C C . LEU B 1 250 ? 18.623 37.777 -44.118 1.00 66.68 250 LEU B C 1
ATOM 4333 O O . LEU B 1 250 ? 18.320 38.018 -45.292 1.00 65.87 250 LEU B O 1
ATOM 4338 N N . GLU B 1 268 ? 26.333 44.660 -39.213 1.00 63.55 268 GLU B N 1
ATOM 4339 C CA . GLU B 1 268 ? 25.251 45.336 -39.927 1.00 63.36 268 GLU B CA 1
ATOM 4340 C C . GLU B 1 268 ? 25.128 46.825 -39.594 1.00 60.49 268 GLU B C 1
ATOM 4341 O O . GLU B 1 268 ? 25.715 47.328 -38.634 1.00 60.98 268 GLU B O 1
ATOM 4347 N N . ARG B 1 269 ? 24.338 47.522 -40.394 1.00 56.42 269 ARG B N 1
ATOM 4348 C CA . ARG B 1 269 ? 24.141 48.950 -40.221 1.00 52.69 269 ARG B CA 1
ATOM 4349 C C . ARG B 1 269 ? 22.944 49.243 -39.316 1.00 51.56 269 ARG B C 1
ATOM 4350 O O . ARG B 1 269 ? 22.754 50.367 -38.842 1.00 50.96 269 ARG B O 1
ATOM 4358 N N . PHE B 1 270 ? 22.152 48.213 -39.054 1.00 49.72 270 PHE B N 1
ATOM 4359 C CA . PHE B 1 270 ? 20.973 48.370 -38.220 1.00 47.32 270 PHE B CA 1
ATOM 4360 C C . PHE B 1 270 ? 20.995 47.417 -37.047 1.00 47.37 270 PHE B C 1
ATOM 4361 O O . PHE B 1 270 ? 20.130 47.478 -36.173 1.00 46.20 270 PHE B O 1
ATOM 4369 N N . ARG B 1 271 ? 21.992 46.537 -37.039 1.00 46.71 271 ARG B N 1
ATOM 4370 C CA . ARG B 1 271 ? 22.145 45.548 -35.980 1.00 46.00 271 ARG B CA 1
ATOM 4371 C C . ARG B 1 271 ? 21.663 46.045 -34.614 1.00 44.49 271 ARG B C 1
ATOM 4372 O O . ARG B 1 271 ? 20.808 45.418 -33.990 1.00 44.38 271 ARG B O 1
ATOM 4380 N N . GLY B 1 272 ? 22.197 47.177 -34.164 1.00 43.29 272 GLY B N 1
ATOM 4381 C CA . GLY B 1 272 ? 21.825 47.722 -32.868 1.00 41.93 272 GLY B CA 1
ATOM 4382 C C . GLY B 1 272 ? 20.356 48.036 -32.687 1.00 41.58 272 GLY B C 1
ATOM 4383 O O . GLY B 1 272 ? 19.689 47.467 -31.822 1.00 40.51 272 GLY B O 1
ATOM 4384 N N . ARG B 1 273 ? 19.863 48.960 -33.505 1.00 42.41 273 ARG B N 1
ATOM 4385 C CA . ARG B 1 273 ? 18.468 49.380 -33.476 1.00 42.73 273 ARG B CA 1
ATOM 4386 C C . ARG B 1 273 ? 17.481 48.215 -33.629 1.00 42.34 273 ARG B C 1
ATOM 4387 O O . ARG B 1 273 ? 16.404 48.262 -33.056 1.00 40.73 273 ARG B O 1
ATOM 4395 N N . PHE B 1 274 ? 17.818 47.183 -34.404 1.00 43.28 274 PHE B N 1
ATOM 4396 C CA . PHE B 1 274 ? 16.891 46.061 -34.528 1.00 44.38 274 PHE B CA 1
ATOM 4397 C C . PHE B 1 274 ? 16.686 45.467 -33.153 1.00 45.34 274 PHE B C 1
ATOM 4398 O O . PHE B 1 274 ? 15.576 45.500 -32.623 1.00 47.66 274 PHE B O 1
ATOM 4406 N N . ALA B 1 275 ? 17.749 44.932 -32.558 1.00 45.00 275 ALA B N 1
ATOM 4407 C CA . ALA B 1 275 ? 17.618 44.344 -31.227 1.00 45.44 275 ALA B CA 1
ATOM 4408 C C . ALA B 1 275 ? 16.951 45.335 -30.258 1.00 45.27 275 ALA B C 1
ATOM 4409 O O . ALA B 1 275 ? 16.296 44.936 -29.292 1.00 44.58 275 ALA B O 1
ATOM 4411 N N . ALA B 1 276 ? 17.107 46.624 -30.532 1.00 45.03 276 ALA B N 1
ATOM 4412 C CA . ALA B 1 276 ? 16.516 47.650 -29.696 1.00 45.22 276 ALA B CA 1
ATOM 4413 C C . ALA B 1 276 ? 15.002 47.621 -29.788 1.00 45.96 276 ALA B C 1
ATOM 4414 O O . ALA B 1 276 ? 14.315 47.769 -28.779 1.00 46.68 276 ALA B O 1
ATOM 4416 N N . GLU B 1 277 ? 14.488 47.436 -31.007 1.00 46.83 277 GLU B N 1
ATOM 4417 C CA . GLU B 1 277 ? 13.038 47.400 -31.273 1.00 45.68 277 GLU B CA 1
ATOM 4418 C C . GLU B 1 277 ? 12.486 46.047 -30.889 1.00 43.84 277 GLU B C 1
ATOM 4419 O O . GLU B 1 277 ? 11.344 45.926 -30.477 1.00 41.60 277 GLU B O 1
ATOM 4425 N N . ALA B 1 278 ? 13.326 45.036 -31.046 1.00 44.27 278 ALA B N 1
ATOM 4426 C CA . ALA B 1 278 ? 12.967 43.683 -30.697 1.00 46.51 278 ALA B CA 1
ATOM 4427 C C . ALA B 1 278 ? 12.732 43.644 -29.191 1.00 48.11 278 ALA B C 1
ATOM 4428 O O . ALA B 1 278 ? 11.853 42.935 -28.707 1.00 47.20 278 ALA B O 1
ATOM 4430 N N . GLU B 1 279 ? 13.521 44.402 -28.441 1.00 51.31 279 GLU B N 1
ATOM 4431 C CA . GLU B 1 279 ? 13.346 44.410 -26.998 1.00 54.86 279 GLU B CA 1
ATOM 4432 C C . GLU B 1 279 ? 11.989 45.003 -26.650 1.00 55.05 279 GLU B C 1
ATOM 4433 O O . GLU B 1 279 ? 11.267 44.444 -25.828 1.00 55.82 279 GLU B O 1
ATOM 4439 N N . ARG B 1 280 ? 11.643 46.122 -27.288 1.00 55.09 280 ARG B N 1
ATOM 4440 C CA . ARG B 1 280 ? 10.371 46.811 -27.055 1.00 54.87 280 ARG B CA 1
ATOM 4441 C C . ARG B 1 280 ? 9.154 45.891 -27.198 1.00 53.04 280 ARG B C 1
ATOM 4442 O O . ARG B 1 280 ? 8.112 46.121 -26.584 1.00 53.83 280 ARG B O 1
ATOM 4450 N N . ILE B 1 281 ? 9.297 44.859 -28.022 1.00 50.24 281 ILE B N 1
ATOM 4451 C CA . ILE B 1 281 ? 8.253 43.873 -28.238 1.00 47.47 281 ILE B CA 1
ATOM 4452 C C . ILE B 1 281 ? 8.270 42.963 -26.993 1.00 49.81 281 ILE B C 1
ATOM 4453 O O . ILE B 1 281 ? 7.250 42.812 -26.318 1.00 50.89 281 ILE B O 1
ATOM 4458 N N . SER B 1 282 ? 9.436 42.396 -26.676 1.00 50.36 282 SER B N 1
ATOM 4459 C CA . SER B 1 282 ? 9.595 41.529 -25.509 1.00 51.17 282 SER B CA 1
ATOM 4460 C C . SER B 1 282 ? 8.956 42.122 -24.246 1.00 52.25 282 SER B C 1
ATOM 4461 O O . SER B 1 282 ? 8.784 41.431 -23.248 1.00 52.69 282 SER B O 1
ATOM 4464 N N . ASN B 1 283 ? 8.604 43.399 -24.270 1.00 53.65 283 ASN B N 1
ATOM 4465 C CA . ASN B 1 283 ? 7.986 43.984 -23.096 1.00 56.11 283 ASN B CA 1
ATOM 4466 C C . ASN B 1 283 ? 6.492 44.018 -23.226 1.00 57.83 283 ASN B C 1
ATOM 4467 O O . ASN B 1 283 ? 5.781 43.429 -22.417 1.00 59.48 283 ASN B O 1
ATOM 4472 N N . SER B 1 284 ? 6.010 44.709 -24.247 1.00 59.34 284 SER B N 1
ATOM 4473 C CA . SER B 1 284 ? 4.576 44.816 -24.466 1.00 61.56 284 SER B CA 1
ATOM 4474 C C . SER B 1 284 ? 3.870 43.468 -24.340 1.00 62.54 284 SER B C 1
ATOM 4475 O O . SER B 1 284 ? 2.661 43.419 -24.123 1.00 62.90 284 SER B O 1
ATOM 4478 N N . LEU B 1 285 ? 4.626 42.381 -24.474 1.00 63.21 285 LEU B N 1
ATOM 4479 C CA . LEU B 1 285 ? 4.061 41.044 -24.364 1.00 64.31 285 LEU B CA 1
ATOM 4480 C C . LEU B 1 285 ? 4.160 40.464 -22.951 1.00 66.72 285 LEU B C 1
ATOM 4481 O O . LEU B 1 285 ? 4.196 41.208 -21.962 1.00 66.74 285 LEU B O 1
ATOM 4486 N N . SER B 1 286 ? 4.194 39.132 -22.865 1.00 69.14 286 SER B N 1
ATOM 4487 C CA . SER B 1 286 ? 4.275 38.429 -21.586 1.00 71.21 286 SER B CA 1
ATOM 4488 C C . SER B 1 286 ? 5.627 38.621 -20.923 1.00 72.52 286 SER B C 1
ATOM 4489 O O . SER B 1 286 ? 6.567 39.130 -21.533 1.00 72.74 286 SER B O 1
ATOM 4492 N N . LYS B 1 287 ? 5.718 38.199 -19.667 1.00 73.87 287 LYS B N 1
ATOM 4493 C CA . LYS B 1 287 ? 6.947 38.346 -18.913 1.00 75.19 287 LYS B CA 1
ATOM 4494 C C . LYS B 1 287 ? 7.955 37.243 -19.206 1.00 75.46 287 LYS B C 1
ATOM 4495 O O . LYS B 1 287 ? 9.145 37.402 -18.933 1.00 76.59 287 LYS B O 1
ATOM 4501 N N . HIS B 1 288 ? 7.492 36.127 -19.760 1.00 75.11 288 HIS B N 1
ATOM 4502 C CA . HIS B 1 288 ? 8.404 35.029 -20.084 1.00 75.37 288 HIS B CA 1
ATOM 4503 C C . HIS B 1 288 ? 9.016 35.264 -21.457 1.00 74.18 288 HIS B C 1
ATOM 4504 O O . HIS B 1 288 ? 9.858 34.486 -21.911 1.00 74.39 288 HIS B O 1
ATOM 4511 N N . SER B 1 289 ? 8.588 36.344 -22.110 1.00 72.62 289 SER B N 1
ATOM 4512 C CA . SER B 1 289 ? 9.094 36.701 -23.432 1.00 70.65 289 SER B CA 1
ATOM 4513 C C . SER B 1 289 ? 10.560 37.055 -23.317 1.00 69.87 289 SER B C 1
ATOM 4514 O O . SER B 1 289 ? 10.985 37.630 -22.311 1.00 69.46 289 SER B O 1
ATOM 4517 N N . ASN B 1 290 ? 11.342 36.730 -24.342 1.00 68.77 290 ASN B N 1
ATOM 4518 C CA . ASN B 1 290 ? 12.757 37.065 -24.252 1.00 67.40 290 ASN B CA 1
ATOM 4519 C C . ASN B 1 290 ? 13.234 37.767 -25.519 1.00 66.04 290 ASN B C 1
ATOM 4520 O O . ASN B 1 290 ? 13.077 37.165 -26.582 1.00 65.23 290 ASN B O 1
ATOM 4525 N N . SER B 1 291 ? 13.825 38.950 -25.506 1.00 64.90 291 SER B N 1
ATOM 4526 C CA . SER B 1 291 ? 14.191 39.549 -26.804 1.00 63.03 291 SER B CA 1
ATOM 4527 C C . SER B 1 291 ? 15.436 39.050 -27.554 1.00 62.65 291 SER B C 1
ATOM 4528 O O . SER B 1 291 ? 15.956 39.776 -28.403 1.00 61.73 291 SER B O 1
ATOM 4531 N N . THR B 1 292 ? 15.895 37.827 -27.278 1.00 63.12 292 THR B N 1
ATOM 4532 C CA . THR B 1 292 ? 17.110 37.282 -27.919 1.00 63.46 292 THR B CA 1
ATOM 4533 C C . THR B 1 292 ? 17.093 37.148 -29.441 1.00 63.37 292 THR B C 1
ATOM 4534 O O . THR B 1 292 ? 16.049 37.217 -30.062 1.00 63.82 292 THR B O 1
ATOM 4538 N N . LEU B 1 293 ? 18.261 36.935 -30.035 1.00 63.87 293 LEU B N 1
ATOM 4539 C CA . LEU B 1 293 ? 18.355 36.802 -31.482 1.00 65.03 293 LEU B CA 1
ATOM 4540 C C . LEU B 1 293 ? 18.636 35.348 -31.876 1.00 66.06 293 LEU B C 1
ATOM 4541 O O . LEU B 1 293 ? 19.787 34.948 -32.028 1.00 66.78 293 LEU B O 1
ATOM 4546 N N . LEU B 1 294 ? 17.575 34.568 -32.055 1.00 66.98 294 LEU B N 1
ATOM 4547 C CA . LEU B 1 294 ? 17.692 33.153 -32.401 1.00 67.55 294 LEU B CA 1
ATOM 4548 C C . LEU B 1 294 ? 18.753 32.779 -33.440 1.00 68.66 294 LEU B C 1
ATOM 4549 O O . LEU B 1 294 ? 19.159 31.623 -33.521 1.00 67.42 294 LEU B O 1
ATOM 4554 N N . GLY B 1 295 ? 19.204 33.735 -34.238 1.00 70.92 295 GLY B N 1
ATOM 4555 C CA . GLY B 1 295 ? 20.212 33.396 -35.220 1.00 76.29 295 GLY B CA 1
ATOM 4556 C C . GLY B 1 295 ? 20.111 34.174 -36.515 1.00 80.59 295 GLY B C 1
ATOM 4557 O O . GLY B 1 295 ? 19.294 35.082 -36.649 1.00 80.89 295 GLY B O 1
ATOM 4558 N N . HIS B 1 296 ? 20.951 33.812 -37.476 1.00 84.78 296 HIS B N 1
ATOM 4559 C CA . HIS B 1 296 ? 20.971 34.475 -38.768 1.00 88.86 296 HIS B CA 1
ATOM 4560 C C . HIS B 1 296 ? 21.126 33.437 -39.883 1.00 91.03 296 HIS B C 1
ATOM 4561 O O . HIS B 1 296 ? 22.029 32.597 -39.851 1.00 91.46 296 HIS B O 1
ATOM 4568 N N . VAL B 1 297 ? 20.225 33.494 -40.859 1.00 93.81 297 VAL B N 1
ATOM 4569 C CA . VAL B 1 297 ? 20.246 32.573 -41.993 1.00 96.71 297 VAL B CA 1
ATOM 4570 C C . VAL B 1 297 ? 20.424 33.317 -43.328 1.00 98.36 297 VAL B C 1
ATOM 4571 O O . VAL B 1 297 ? 19.768 34.331 -43.582 1.00 99.08 297 VAL B O 1
ATOM 4575 N N . PRO B 1 298 ? 21.311 32.813 -44.202 1.00 99.39 298 PRO B N 1
ATOM 4576 C CA . PRO B 1 298 ? 21.580 33.431 -45.508 1.00 99.71 298 PRO B CA 1
ATOM 4577 C C . PRO B 1 298 ? 20.450 33.331 -46.538 1.00 98.82 298 PRO B C 1
ATOM 4578 O O . PRO B 1 298 ? 20.586 33.809 -47.671 1.00 96.79 298 PRO B O 1
ATOM 4582 N N . ALA B 1 333 ? 26.528 22.254 -45.381 1.00 116.61 333 ALA B N 1
ATOM 4583 C CA . ALA B 1 333 ? 26.986 23.446 -46.080 1.00 117.62 333 ALA B CA 1
ATOM 4584 C C . ALA B 1 333 ? 26.055 24.634 -45.826 1.00 118.17 333 ALA B C 1
ATOM 4585 O O . ALA B 1 333 ? 26.239 25.711 -46.400 1.00 118.50 333 ALA B O 1
ATOM 4587 N N . TYR B 1 334 ? 25.062 24.431 -44.962 1.00 118.72 334 TYR B N 1
ATOM 4588 C CA . TYR B 1 334 ? 24.079 25.467 -44.626 1.00 118.68 334 TYR B CA 1
ATOM 4589 C C . TYR B 1 334 ? 23.328 25.132 -43.338 1.00 117.66 334 TYR B C 1
ATOM 4590 O O . TYR B 1 334 ? 22.940 26.025 -42.581 1.00 116.97 334 TYR B O 1
ATOM 4599 N N . ALA B 1 335 ? 23.113 23.836 -43.120 1.00 116.68 335 ALA B N 1
ATOM 4600 C CA . ALA B 1 335 ? 22.426 23.338 -41.937 1.00 115.45 335 ALA B CA 1
ATOM 4601 C C . ALA B 1 335 ? 23.023 24.019 -40.715 1.00 114.99 335 ALA B C 1
ATOM 4602 O O . ALA B 1 335 ? 22.298 24.479 -39.829 1.00 115.09 335 ALA B O 1
ATOM 4604 N N . GLU B 1 336 ? 24.354 24.089 -40.682 1.00 114.24 336 GLU B N 1
ATOM 4605 C CA . GLU B 1 336 ? 25.065 24.725 -39.576 1.00 112.80 336 GLU B CA 1
ATOM 4606 C C . GLU B 1 336 ? 24.796 26.226 -39.532 1.00 110.65 336 GLU B C 1
ATOM 4607 O O . GLU B 1 336 ? 25.550 26.982 -38.921 1.00 110.67 336 GLU B O 1
ATOM 4613 N N . LYS B 1 337 ? 23.715 26.651 -40.178 1.00 107.68 337 LYS B N 1
ATOM 4614 C CA . LYS B 1 337 ? 23.351 28.056 -40.191 1.00 104.81 337 LYS B CA 1
ATOM 4615 C C . LYS B 1 337 ? 21.850 28.205 -39.984 1.00 102.52 337 LYS B C 1
ATOM 4616 O O . LYS B 1 337 ? 21.387 29.211 -39.449 1.00 102.12 337 LYS B O 1
ATOM 4622 N N . ILE B 1 338 ? 21.093 27.193 -40.393 1.00 99.79 338 ILE B N 1
ATOM 4623 C CA . ILE B 1 338 ? 19.642 27.234 -40.244 1.00 96.67 338 ILE B CA 1
ATOM 4624 C C . ILE B 1 338 ? 19.167 26.367 -39.080 1.00 95.01 338 ILE B C 1
ATOM 4625 O O . ILE B 1 338 ? 18.157 26.672 -38.447 1.00 93.87 338 ILE B O 1
ATOM 4630 N N . ASN B 1 339 ? 19.891 25.284 -38.804 1.00 93.52 339 ASN B N 1
ATOM 4631 C CA . ASN B 1 339 ? 19.544 24.401 -37.694 1.00 91.79 339 ASN B CA 1
ATOM 4632 C C . ASN B 1 339 ? 19.775 25.163 -36.407 1.00 90.11 339 ASN B C 1
ATOM 4633 O O . ASN B 1 339 ? 19.123 24.926 -35.392 1.00 90.38 339 ASN B O 1
ATOM 4638 N N . SER B 1 340 ? 20.732 26.076 -36.458 1.00 87.59 340 SER B N 1
ATOM 4639 C CA . SER B 1 340 ? 21.065 26.893 -35.312 1.00 85.24 340 SER B CA 1
ATOM 4640 C C . SER B 1 340 ? 19.825 27.658 -34.838 1.00 83.26 340 SER B C 1
ATOM 4641 O O . SER B 1 340 ? 19.586 27.781 -33.634 1.00 83.59 340 SER B O 1
ATOM 4644 N N . VAL B 1 341 ? 19.031 28.150 -35.789 1.00 80.27 341 VAL B N 1
ATOM 4645 C CA . VAL B 1 341 ? 17.805 28.893 -35.487 1.00 76.34 341 VAL B CA 1
ATOM 4646 C C . VAL B 1 341 ? 16.747 27.910 -34.997 1.00 74.43 341 VAL B C 1
ATOM 4647 O O . VAL B 1 341 ? 16.002 28.193 -34.063 1.00 73.86 341 VAL B O 1
ATOM 4651 N N . ALA B 1 342 ? 16.690 26.753 -35.648 1.00 72.15 342 ALA B N 1
ATOM 4652 C CA . ALA B 1 342 ? 15.740 25.716 -35.284 1.00 70.41 342 ALA B CA 1
ATOM 4653 C C . ALA B 1 342 ? 16.007 25.265 -33.850 1.00 70.14 342 ALA B C 1
ATOM 4654 O O . ALA B 1 342 ? 15.110 25.271 -33.005 1.00 70.50 342 ALA B O 1
ATOM 4656 N N . ALA B 1 343 ? 17.252 24.881 -33.583 1.00 68.92 343 ALA B N 1
ATOM 4657 C CA . ALA B 1 343 ? 17.646 24.421 -32.262 1.00 66.91 343 ALA B CA 1
ATOM 4658 C C . ALA B 1 343 ? 17.296 25.430 -31.175 1.00 66.36 343 ALA B C 1
ATOM 4659 O O . ALA B 1 343 ? 16.631 25.083 -30.203 1.00 66.24 343 ALA B O 1
ATOM 4661 N N . ASN B 1 344 ? 17.732 26.676 -31.329 1.00 65.98 344 ASN B N 1
ATOM 4662 C CA . ASN B 1 344 ? 17.435 27.681 -30.316 1.00 67.11 344 ASN B CA 1
ATOM 4663 C C . ASN B 1 344 ? 15.939 27.831 -30.075 1.00 66.71 344 ASN B C 1
ATOM 4664 O O . ASN B 1 344 ? 15.504 28.041 -28.939 1.00 66.32 344 ASN B O 1
ATOM 4669 N N . VAL B 1 345 ? 15.152 27.731 -31.146 1.00 66.32 345 VAL B N 1
ATOM 4670 C CA . VAL B 1 345 ? 13.696 27.850 -31.045 1.00 64.56 345 VAL B CA 1
ATOM 4671 C C . VAL B 1 345 ? 13.170 26.656 -30.264 1.00 63.65 345 VAL B C 1
ATOM 4672 O O . VAL B 1 345 ? 12.299 26.804 -29.410 1.00 63.55 345 VAL B O 1
ATOM 4676 N N . TYR B 1 346 ? 13.712 25.477 -30.557 1.00 62.41 346 TYR B N 1
ATOM 4677 C CA . TYR B 1 346 ? 13.305 24.262 -29.868 1.00 61.96 346 TYR B CA 1
ATOM 4678 C C . TYR B 1 346 ? 13.605 24.360 -28.366 1.00 63.00 346 TYR B C 1
ATOM 4679 O O . TYR B 1 346 ? 12.744 24.045 -27.543 1.00 61.77 346 TYR B O 1
ATOM 4688 N N . LYS B 1 347 ? 14.818 24.795 -28.012 1.00 64.43 347 LYS B N 1
ATOM 4689 C CA . LYS B 1 347 ? 15.214 24.923 -26.605 1.00 66.39 347 LYS B CA 1
ATOM 4690 C C . LYS B 1 347 ? 14.257 25.832 -25.843 1.00 67.59 347 LYS B C 1
ATOM 4691 O O . LYS B 1 347 ? 13.937 25.595 -24.672 1.00 66.83 347 LYS B O 1
ATOM 4697 N N . ALA B 1 348 ? 13.800 26.870 -26.533 1.00 69.24 348 ALA B N 1
ATOM 4698 C CA . ALA B 1 348 ? 12.874 27.838 -25.972 1.00 70.85 348 ALA B CA 1
ATOM 4699 C C . ALA B 1 348 ? 11.540 27.192 -25.578 1.00 72.50 348 ALA B C 1
ATOM 4700 O O . ALA B 1 348 ? 11.167 27.198 -24.403 1.00 72.78 348 ALA B O 1
ATOM 4702 N N . LEU B 1 349 ? 10.830 26.630 -26.557 1.00 74.18 349 LEU B N 1
ATOM 4703 C CA . LEU B 1 349 ? 9.530 25.983 -26.324 1.00 75.63 349 LEU B CA 1
ATOM 4704 C C . LEU B 1 349 ? 9.572 24.810 -25.349 1.00 77.22 349 LEU B C 1
ATOM 4705 O O . LEU B 1 349 ? 8.692 24.673 -24.493 1.00 76.97 349 LEU B O 1
ATOM 4710 N N . PHE B 1 350 ? 10.589 23.964 -25.499 1.00 79.58 350 PHE B N 1
ATOM 4711 C CA . PHE B 1 350 ? 10.755 22.791 -24.647 1.00 81.97 350 PHE B CA 1
ATOM 4712 C C . PHE B 1 350 ? 12.017 22.869 -23.803 1.00 83.52 350 PHE B C 1
ATOM 4713 O O . PHE B 1 350 ? 13.078 22.393 -24.203 1.00 83.36 350 PHE B O 1
ATOM 4721 N N . PRO B 1 351 ? 11.913 23.477 -22.617 1.00 85.47 351 PRO B N 1
ATOM 4722 C CA . PRO B 1 351 ? 13.048 23.619 -21.705 1.00 87.03 351 PRO B CA 1
ATOM 4723 C C . PRO B 1 351 ? 13.228 22.403 -20.780 1.00 88.46 351 PRO B C 1
ATOM 4724 O O . PRO B 1 351 ? 13.675 22.538 -19.636 1.00 88.26 351 PRO B O 1
ATOM 4728 N N . ASN B 1 352 ? 12.884 21.220 -21.293 1.00 89.91 352 ASN B N 1
ATOM 4729 C CA . ASN B 1 352 ? 12.993 19.962 -20.547 1.00 90.21 352 ASN B CA 1
ATOM 4730 C C . ASN B 1 352 ? 14.404 19.716 -20.010 1.00 90.18 352 ASN B C 1
ATOM 4731 O O . ASN B 1 352 ? 15.351 19.488 -20.771 1.00 90.46 352 ASN B O 1
ATOM 4744 N N . ARG C 1 2 ? -21.433 75.088 -15.782 1.00 62.68 2 ARG C N 1
ATOM 4745 C CA . ARG C 1 2 ? -21.736 73.738 -15.351 1.00 57.85 2 ARG C CA 1
ATOM 4746 C C . ARG C 1 2 ? -22.836 73.111 -16.175 1.00 55.33 2 ARG C C 1
ATOM 4747 O O . ARG C 1 2 ? -23.725 73.793 -16.681 1.00 54.02 2 ARG C O 1
ATOM 4755 N N . THR C 1 3 ? -22.761 71.796 -16.304 1.00 53.29 3 THR C N 1
ATOM 4756 C CA . THR C 1 3 ? -23.756 71.041 -17.037 1.00 51.90 3 THR C CA 1
ATOM 4757 C C . THR C 1 3 ? -24.270 69.941 -16.133 1.00 51.38 3 THR C C 1
ATOM 4758 O O . THR C 1 3 ? -23.507 69.101 -15.658 1.00 52.26 3 THR C O 1
ATOM 4762 N N . ILE C 1 4 ? -25.572 69.952 -15.893 1.00 49.58 4 ILE C N 1
ATOM 4763 C CA . ILE C 1 4 ? -26.183 68.957 -15.035 1.00 48.20 4 ILE C CA 1
ATOM 4764 C C . ILE C 1 4 ? -27.280 68.206 -15.791 1.00 47.46 4 ILE C C 1
ATOM 4765 O O . ILE C 1 4 ? -27.868 68.736 -16.733 1.00 47.05 4 ILE C O 1
ATOM 4770 N N . SER C 1 5 ? -27.544 66.968 -15.392 1.00 46.91 5 SER C N 1
ATOM 4771 C CA . SER C 1 5 ? -28.591 66.177 -16.038 1.00 47.12 5 SER C CA 1
ATOM 4772 C C . SER C 1 5 ? -29.408 65.366 -15.041 1.00 47.68 5 SER C C 1
ATOM 4773 O O . SER C 1 5 ? -28.903 64.966 -14.002 1.00 49.35 5 SER C O 1
ATOM 4776 N N . PHE C 1 6 ? -30.674 65.127 -15.358 1.00 47.36 6 PHE C N 1
ATOM 4777 C CA . PHE C 1 6 ? -31.530 64.335 -14.490 1.00 47.57 6 PHE C CA 1
ATOM 4778 C C . PHE C 1 6 ? -31.795 63.023 -15.190 1.00 50.06 6 PHE C C 1
ATOM 4779 O O . PHE C 1 6 ? -32.738 62.901 -15.969 1.00 51.63 6 PHE C O 1
ATOM 4787 N N . PHE C 1 7 ? -30.953 62.039 -14.907 1.00 52.59 7 PHE C N 1
ATOM 4788 C CA . PHE C 1 7 ? -31.058 60.741 -15.545 1.00 55.03 7 PHE C CA 1
ATOM 4789 C C . PHE C 1 7 ? -31.919 59.740 -14.807 1.00 56.61 7 PHE C C 1
ATOM 4790 O O . PHE C 1 7 ? -32.159 59.860 -13.614 1.00 57.92 7 PHE C O 1
ATOM 4798 N N . ASN C 1 8 ? -32.367 58.732 -15.535 1.00 58.42 8 ASN C N 1
ATOM 4799 C CA . ASN C 1 8 ? -33.220 57.709 -14.977 1.00 59.88 8 ASN C CA 1
ATOM 4800 C C . ASN C 1 8 ? -33.593 56.789 -16.125 1.00 61.87 8 ASN C C 1
ATOM 4801 O O . ASN C 1 8 ? -33.971 57.277 -17.193 1.00 62.78 8 ASN C O 1
ATOM 4806 N N . ASN C 1 9 ? -33.505 55.471 -15.917 1.00 63.26 9 ASN C N 1
ATOM 4807 C CA . ASN C 1 9 ? -33.841 54.505 -16.976 1.00 63.96 9 ASN C CA 1
ATOM 4808 C C . ASN C 1 9 ? -35.281 53.991 -16.919 1.00 64.46 9 ASN C C 1
ATOM 4809 O O . ASN C 1 9 ? -35.683 53.166 -17.734 1.00 64.67 9 ASN C O 1
ATOM 4814 N N . LYS C 1 10 ? -36.050 54.503 -15.964 1.00 65.12 10 LYS C N 1
ATOM 4815 C CA . LYS C 1 10 ? -37.443 54.122 -15.790 1.00 65.49 10 LYS C CA 1
ATOM 4816 C C . LYS C 1 10 ? -38.268 55.383 -16.007 1.00 67.35 10 LYS C C 1
ATOM 4817 O O . LYS C 1 10 ? -39.354 55.529 -15.454 1.00 68.25 10 LYS C O 1
ATOM 4823 N N . GLY C 1 11 ? -37.732 56.286 -16.823 1.00 69.40 11 GLY C N 1
ATOM 4824 C CA . GLY C 1 11 ? -38.371 57.559 -17.113 1.00 72.08 11 GLY C CA 1
ATOM 4825 C C . GLY C 1 11 ? -39.888 57.683 -17.145 1.00 74.08 11 GLY C C 1
ATOM 4826 O O . GLY C 1 11 ? -40.634 56.699 -17.188 1.00 74.42 11 GLY C O 1
ATOM 4827 N N . GLY C 1 12 ? -40.333 58.938 -17.134 1.00 75.35 12 GLY C N 1
ATOM 4828 C CA . GLY C 1 12 ? -41.750 59.263 -17.162 1.00 75.50 12 GLY C CA 1
ATOM 4829 C C . GLY C 1 12 ? -41.959 60.774 -17.078 1.00 75.52 12 GLY C C 1
ATOM 4830 O O . GLY C 1 12 ? -41.046 61.558 -17.381 1.00 74.69 12 GLY C O 1
ATOM 4831 N N . VAL C 1 13 ? -43.160 61.180 -16.655 1.00 75.11 13 VAL C N 1
ATOM 4832 C CA . VAL C 1 13 ? -43.524 62.596 -16.519 1.00 73.46 13 VAL C CA 1
ATOM 4833 C C . VAL C 1 13 ? -42.866 63.239 -15.286 1.00 72.77 13 VAL C C 1
ATOM 4834 O O . VAL C 1 13 ? -42.426 64.386 -15.341 1.00 72.98 13 VAL C O 1
ATOM 4838 N N . GLY C 1 14 ? -42.778 62.490 -14.189 1.00 71.71 14 GLY C N 1
ATOM 4839 C CA . GLY C 1 14 ? -42.166 63.013 -12.979 1.00 69.05 14 GLY C CA 1
ATOM 4840 C C . GLY C 1 14 ? -40.716 63.441 -13.141 1.00 67.08 14 GLY C C 1
ATOM 4841 O O . GLY C 1 14 ? -40.322 64.491 -12.638 1.00 65.43 14 GLY C O 1
ATOM 4842 N N . LYS C 1 15 ? -39.922 62.634 -13.841 1.00 66.14 15 LYS C N 1
ATOM 4843 C CA . LYS C 1 15 ? -38.507 62.937 -14.058 1.00 65.41 15 LYS C CA 1
ATOM 4844 C C . LYS C 1 15 ? -38.312 64.239 -14.842 1.00 64.88 15 LYS C C 1
ATOM 4845 O O . LYS C 1 15 ? -37.417 65.028 -14.532 1.00 64.98 15 LYS C O 1
ATOM 4851 N N . THR C 1 16 ? -39.148 64.449 -15.861 1.00 64.30 16 THR C N 1
ATOM 4852 C CA . THR C 1 16 ? -39.087 65.645 -16.710 1.00 61.88 16 THR C CA 1
ATOM 4853 C C . THR C 1 16 ? -39.746 66.855 -16.035 1.00 59.28 16 THR C C 1
ATOM 4854 O O . THR C 1 16 ? -39.261 67.976 -16.156 1.00 60.30 16 THR C O 1
ATOM 4858 N N . THR C 1 17 ? -40.844 66.622 -15.321 1.00 55.94 17 THR C N 1
ATOM 4859 C CA . THR C 1 17 ? -41.552 67.692 -14.617 1.00 52.01 17 THR C CA 1
ATOM 4860 C C . THR C 1 17 ? -40.650 68.217 -13.496 1.00 49.52 17 THR C C 1
ATOM 4861 O O . THR C 1 17 ? -40.733 69.375 -13.105 1.00 49.19 17 THR C O 1
ATOM 4865 N N . LEU C 1 18 ? -39.781 67.352 -12.986 1.00 46.22 18 LEU C N 1
ATOM 4866 C CA . LEU C 1 18 ? -38.872 67.741 -11.926 1.00 42.32 18 LEU C CA 1
ATOM 4867 C C . LEU C 1 18 ? -37.799 68.597 -12.568 1.00 42.05 18 LEU C C 1
ATOM 4868 O O . LEU C 1 18 ? -37.719 69.795 -12.320 1.00 42.77 18 LEU C O 1
ATOM 4873 N N . SER C 1 19 ? -36.988 67.961 -13.403 1.00 42.23 19 SER C N 1
ATOM 4874 C CA . SER C 1 19 ? -35.891 68.599 -14.127 1.00 43.71 19 SER C CA 1
ATOM 4875 C C . SER C 1 19 ? -36.227 70.029 -14.595 1.00 43.67 19 SER C C 1
ATOM 4876 O O . SER C 1 19 ? -35.411 70.939 -14.445 1.00 42.68 19 SER C O 1
ATOM 4879 N N . THR C 1 20 ? -37.422 70.230 -15.148 1.00 43.85 20 THR C N 1
ATOM 4880 C CA . THR C 1 20 ? -37.819 71.559 -15.614 1.00 44.66 20 THR C CA 1
ATOM 4881 C C . THR C 1 20 ? -37.885 72.571 -14.470 1.00 45.89 20 THR C C 1
ATOM 4882 O O . THR C 1 20 ? -37.276 73.641 -14.542 1.00 45.55 20 THR C O 1
ATOM 4886 N N . ASN C 1 21 ? -38.620 72.228 -13.412 1.00 47.24 21 ASN C N 1
ATOM 4887 C CA . ASN C 1 21 ? -38.764 73.118 -12.262 1.00 47.81 21 ASN C CA 1
ATOM 4888 C C . ASN C 1 21 ? -37.443 73.459 -11.558 1.00 47.59 21 ASN C C 1
ATOM 4889 O O . ASN C 1 21 ? -37.232 74.594 -11.123 1.00 46.86 21 ASN C O 1
ATOM 4894 N N . VAL C 1 22 ? -36.549 72.490 -11.445 1.00 47.60 22 VAL C N 1
ATOM 4895 C CA . VAL C 1 22 ? -35.276 72.764 -10.818 1.00 48.35 22 VAL C CA 1
ATOM 4896 C C . VAL C 1 22 ? -34.533 73.765 -11.700 1.00 50.03 22 VAL C C 1
ATOM 4897 O O . VAL C 1 22 ? -33.804 74.628 -11.194 1.00 51.19 22 VAL C O 1
ATOM 4901 N N . ALA C 1 23 ? -34.721 73.659 -13.019 1.00 51.01 23 ALA C N 1
ATOM 4902 C CA . ALA C 1 23 ? -34.065 74.573 -13.969 1.00 50.91 23 ALA C CA 1
ATOM 4903 C C . ALA C 1 23 ? -34.617 75.985 -13.780 1.00 50.56 23 ALA C C 1
ATOM 4904 O O . ALA C 1 23 ? -33.911 76.975 -13.977 1.00 49.75 23 ALA C O 1
ATOM 4906 N N . HIS C 1 24 ? -35.887 76.059 -13.396 1.00 50.01 24 HIS C N 1
ATOM 4907 C CA . HIS C 1 24 ? -36.536 77.337 -13.136 1.00 49.81 24 HIS C CA 1
ATOM 4908 C C . HIS C 1 24 ? -35.884 77.935 -11.889 1.00 49.22 24 HIS C C 1
ATOM 4909 O O . HIS C 1 24 ? -35.504 79.105 -11.870 1.00 48.70 24 HIS C O 1
ATOM 4916 N N . TYR C 1 25 ? -35.763 77.117 -10.848 1.00 48.38 25 TYR C N 1
ATOM 4917 C CA . TYR C 1 25 ? -35.143 77.553 -9.613 1.00 46.94 25 TYR C CA 1
ATOM 4918 C C . TYR C 1 25 ? -33.772 78.133 -9.932 1.00 46.34 25 TYR C C 1
ATOM 4919 O O . TYR C 1 25 ? -33.434 79.207 -9.440 1.00 46.76 25 TYR C O 1
ATOM 4928 N N . PHE C 1 26 ? -32.984 77.443 -10.757 1.00 45.16 26 PHE C N 1
ATOM 4929 C CA . PHE C 1 26 ? -31.657 77.960 -11.119 1.00 45.29 26 PHE C CA 1
ATOM 4930 C C . PHE C 1 26 ? -31.786 79.346 -11.763 1.00 45.84 26 PHE C C 1
ATOM 4931 O O . PHE C 1 26 ? -30.883 80.176 -11.667 1.00 44.95 26 PHE C O 1
ATOM 4939 N N . ALA C 1 27 ? -32.908 79.583 -12.436 1.00 46.49 27 ALA C N 1
ATOM 4940 C CA . ALA C 1 27 ? -33.142 80.863 -13.080 1.00 46.86 27 ALA C CA 1
ATOM 4941 C C . ALA C 1 27 ? -33.414 81.907 -11.995 1.00 48.17 27 ALA C C 1
ATOM 4942 O O . ALA C 1 27 ? -32.760 82.948 -11.961 1.00 49.24 27 ALA C O 1
ATOM 4944 N N . LEU C 1 28 ? -34.352 81.617 -11.093 1.00 48.24 28 LEU C N 1
ATOM 4945 C CA . LEU C 1 28 ? -34.682 82.543 -10.012 1.00 48.50 28 LEU C CA 1
ATOM 4946 C C . LEU C 1 28 ? -33.495 82.863 -9.105 1.00 50.28 28 LEU C C 1
ATOM 4947 O O . LEU C 1 28 ? -33.604 83.711 -8.224 1.00 51.87 28 LEU C O 1
ATOM 4952 N N . GLN C 1 29 ? -32.370 82.183 -9.295 1.00 51.46 29 GLN C N 1
ATOM 4953 C CA . GLN C 1 29 ? -31.188 82.450 -8.475 1.00 52.01 29 GLN C CA 1
ATOM 4954 C C . GLN C 1 29 ? -30.202 83.209 -9.337 1.00 52.80 29 GLN C C 1
ATOM 4955 O O . GLN C 1 29 ? -28.999 83.229 -9.057 1.00 53.20 29 GLN C O 1
ATOM 4961 N N . GLY C 1 30 ? -30.726 83.814 -10.402 1.00 52.93 30 GLY C N 1
ATOM 4962 C CA . GLY C 1 30 ? -29.899 84.574 -11.319 1.00 53.20 30 GLY C CA 1
ATOM 4963 C C . GLY C 1 30 ? -28.886 83.705 -12.035 1.00 53.42 30 GLY C C 1
ATOM 4964 O O . GLY C 1 30 ? -27.702 83.680 -11.692 1.00 53.76 30 GLY C O 1
ATOM 4965 N N . LYS C 1 31 ? -29.361 82.981 -13.037 1.00 53.35 31 LYS C N 1
ATOM 4966 C CA . LYS C 1 31 ? -28.503 82.104 -13.816 1.00 53.20 31 LYS C CA 1
ATOM 4967 C C . LYS C 1 31 ? -29.070 81.961 -15.218 1.00 52.89 31 LYS C C 1
ATOM 4968 O O . LYS C 1 31 ? -30.263 81.704 -15.396 1.00 53.41 31 LYS C O 1
ATOM 4974 N N . ARG C 1 32 ? -28.215 82.147 -16.215 1.00 51.65 32 ARG C N 1
ATOM 4975 C CA . ARG C 1 32 ? -28.632 82.008 -17.604 1.00 49.50 32 ARG C CA 1
ATOM 4976 C C . ARG C 1 32 ? -28.708 80.489 -17.873 1.00 49.08 32 ARG C C 1
ATOM 4977 O O . ARG C 1 32 ? -27.683 79.806 -18.015 1.00 47.25 32 ARG C O 1
ATOM 4985 N N . VAL C 1 33 ? -29.939 79.983 -17.927 1.00 48.11 33 VAL C N 1
ATOM 4986 C CA . VAL C 1 33 ? -30.219 78.564 -18.131 1.00 46.71 33 VAL C CA 1
ATOM 4987 C C . VAL C 1 33 ? -30.581 78.158 -19.559 1.00 46.61 33 VAL C C 1
ATOM 4988 O O . VAL C 1 33 ? -31.498 78.717 -20.172 1.00 46.33 33 VAL C O 1
ATOM 4992 N N . LEU C 1 34 ? -29.842 77.172 -20.069 1.00 45.78 34 LEU C N 1
ATOM 4993 C CA . LEU C 1 34 ? -30.054 76.600 -21.400 1.00 43.32 34 LEU C CA 1
ATOM 4994 C C . LEU C 1 34 ? -30.516 75.178 -21.155 1.00 42.41 34 LEU C C 1
ATOM 4995 O O . LEU C 1 34 ? -29.770 74.371 -20.602 1.00 41.76 34 LEU C O 1
ATOM 5000 N N . TYR C 1 35 ? -31.746 74.882 -21.557 1.00 42.20 35 TYR C N 1
ATOM 5001 C CA . TYR C 1 35 ? -32.325 73.558 -21.365 1.00 42.80 35 TYR C CA 1
ATOM 5002 C C . TYR C 1 35 ? -32.469 72.854 -22.707 1.00 42.09 35 TYR C C 1
ATOM 5003 O O . TYR C 1 35 ? -33.285 73.239 -23.530 1.00 42.03 35 TYR C O 1
ATOM 5012 N N . VAL C 1 36 ? -31.673 71.816 -22.916 1.00 41.35 36 VAL C N 1
ATOM 5013 C CA . VAL C 1 36 ? -31.688 71.066 -24.160 1.00 41.19 36 VAL C CA 1
ATOM 5014 C C . VAL C 1 36 ? -32.562 69.820 -24.059 1.00 41.24 36 VAL C C 1
ATOM 5015 O O . VAL C 1 36 ? -32.339 69.013 -23.180 1.00 42.25 36 VAL C O 1
ATOM 5019 N N . ASP C 1 37 ? -33.537 69.642 -24.949 1.00 42.45 37 ASP C N 1
ATOM 5020 C CA . ASP C 1 37 ? -34.411 68.463 -24.880 1.00 44.94 37 ASP C CA 1
ATOM 5021 C C . ASP C 1 37 ? -33.925 67.385 -25.849 1.00 46.43 37 ASP C C 1
ATOM 5022 O O . ASP C 1 37 ? -34.231 67.429 -27.040 1.00 46.77 37 ASP C O 1
ATOM 5027 N N . CYS C 1 38 ? -33.179 66.412 -25.331 1.00 48.80 38 CYS C N 1
ATOM 5028 C CA . CYS C 1 38 ? -32.636 65.330 -26.154 1.00 52.46 38 CYS C CA 1
ATOM 5029 C C . CYS C 1 38 ? -33.543 64.128 -26.220 1.00 54.10 38 CYS C C 1
ATOM 5030 O O . CYS C 1 38 ? -33.225 63.134 -26.874 1.00 55.87 38 CYS C O 1
ATOM 5033 N N . ASP C 1 39 ? -34.671 64.212 -25.532 1.00 54.71 39 ASP C N 1
ATOM 5034 C CA . ASP C 1 39 ? -35.610 63.112 -25.533 1.00 54.98 39 ASP C CA 1
ATOM 5035 C C . ASP C 1 39 ? -36.481 63.162 -26.774 1.00 53.78 39 ASP C C 1
ATOM 5036 O O . ASP C 1 39 ? -37.218 64.127 -26.988 1.00 54.30 39 ASP C O 1
ATOM 5041 N N . PRO C 1 40 ? -36.407 62.122 -27.615 1.00 51.83 40 PRO C N 1
ATOM 5042 C CA . PRO C 1 40 ? -37.212 62.077 -28.837 1.00 50.48 40 PRO C CA 1
ATOM 5043 C C . PRO C 1 40 ? -38.709 62.261 -28.561 1.00 50.25 40 PRO C C 1
ATOM 5044 O O . PRO C 1 40 ? -39.475 62.663 -29.440 1.00 49.89 40 PRO C O 1
ATOM 5048 N N . GLN C 1 41 ? -39.110 61.967 -27.329 1.00 50.79 41 GLN C N 1
ATOM 5049 C CA . GLN C 1 41 ? -40.496 62.102 -26.886 1.00 52.10 41 GLN C CA 1
ATOM 5050 C C . GLN C 1 41 ? -40.900 63.567 -26.885 1.00 52.64 41 GLN C C 1
ATOM 5051 O O . GLN C 1 41 ? -42.078 63.898 -27.055 1.00 53.77 41 GLN C O 1
ATOM 5057 N N . CYS C 1 42 ? -39.910 64.430 -26.662 1.00 52.02 42 CYS C N 1
ATOM 5058 C CA . CYS C 1 42 ? -40.122 65.870 -26.602 1.00 51.03 42 CYS C CA 1
ATOM 5059 C C . CYS C 1 42 ? -41.096 66.211 -25.481 1.00 52.23 42 CYS C C 1
ATOM 5060 O O . CYS C 1 42 ? -42.208 66.689 -25.729 1.00 51.91 42 CYS C O 1
ATOM 5063 N N . ASN C 1 43 ? -40.691 65.961 -24.245 1.00 52.95 43 ASN C N 1
ATOM 5064 C CA . ASN C 1 43 ? -41.565 66.263 -23.122 1.00 53.50 43 ASN C CA 1
ATOM 5065 C C . ASN C 1 43 ? -41.333 67.674 -22.631 1.00 52.82 43 ASN C C 1
ATOM 5066 O O . ASN C 1 43 ? -42.223 68.523 -22.679 1.00 51.58 43 ASN C O 1
ATOM 5071 N N . ALA C 1 44 ? -40.119 67.911 -22.158 1.00 53.26 44 ALA C N 1
ATOM 5072 C CA . ALA C 1 44 ? -39.744 69.216 -21.660 1.00 53.90 44 ALA C CA 1
ATOM 5073 C C . ALA C 1 44 ? -40.063 70.267 -22.714 1.00 54.32 44 ALA C C 1
ATOM 5074 O O . ALA C 1 44 ? -40.411 71.394 -22.384 1.00 54.81 44 ALA C O 1
ATOM 5076 N N . THR C 1 45 ? -39.951 69.906 -23.987 1.00 54.57 45 THR C N 1
ATOM 5077 C CA . THR C 1 45 ? -40.242 70.871 -25.030 1.00 53.96 45 THR C CA 1
ATOM 5078 C C . THR C 1 45 ? -41.699 71.285 -24.985 1.00 54.33 45 THR C C 1
ATOM 5079 O O . THR C 1 45 ? -41.991 72.458 -24.823 1.00 55.56 45 THR C O 1
ATOM 5083 N N . GLN C 1 46 ? -42.625 70.345 -25.104 1.00 54.38 46 GLN C N 1
ATOM 5084 C CA . GLN C 1 46 ? -44.020 70.748 -25.079 1.00 55.36 46 GLN C CA 1
ATOM 5085 C C . GLN C 1 46 ? -44.534 70.996 -23.686 1.00 55.84 46 GLN C C 1
ATOM 5086 O O . GLN C 1 46 ? -45.710 70.805 -23.401 1.00 56.48 46 GLN C O 1
ATOM 5092 N N . LEU C 1 47 ? -43.651 71.449 -22.817 1.00 56.69 47 LEU C N 1
ATOM 5093 C CA . LEU C 1 47 ? -44.036 71.709 -21.454 1.00 57.59 47 LEU C CA 1
ATOM 5094 C C . LEU C 1 47 ? -43.551 73.083 -21.045 1.00 59.11 47 LEU C C 1
ATOM 5095 O O . LEU C 1 47 ? -43.945 73.593 -20.004 1.00 59.99 47 LEU C O 1
ATOM 5108 N N . LEU C 1 49 ? -42.908 75.578 -23.821 1.00 56.58 49 LEU C N 1
ATOM 5109 C CA . LEU C 1 49 ? -43.205 76.460 -24.935 1.00 54.03 49 LEU C CA 1
ATOM 5110 C C . LEU C 1 49 ? -44.686 76.369 -25.256 1.00 54.56 49 LEU C C 1
ATOM 5111 O O . LEU C 1 49 ? -45.266 75.286 -25.164 1.00 55.41 49 LEU C O 1
ATOM 5116 N N . THR C 1 50 ? -45.295 77.494 -25.635 1.00 53.88 50 THR C N 1
ATOM 5117 C CA . THR C 1 50 ? -46.722 77.520 -25.969 1.00 54.02 50 THR C CA 1
ATOM 5118 C C . THR C 1 50 ? -47.031 76.915 -27.316 1.00 54.14 50 THR C C 1
ATOM 5119 O O . THR C 1 50 ? -46.138 76.755 -28.143 1.00 54.79 50 THR C O 1
ATOM 5123 N N . GLU C 1 51 ? -48.306 76.604 -27.543 1.00 54.43 51 GLU C N 1
ATOM 5124 C CA . GLU C 1 51 ? -48.724 76.029 -28.816 1.00 56.01 51 GLU C CA 1
ATOM 5125 C C . GLU C 1 51 ? -48.356 76.953 -29.966 1.00 56.16 51 GLU C C 1
ATOM 5126 O O . GLU C 1 51 ? -48.190 76.500 -31.093 1.00 56.56 51 GLU C O 1
ATOM 5132 N N . GLU C 1 52 ? -48.242 78.249 -29.682 1.00 56.19 52 GLU C N 1
ATOM 5133 C CA . GLU C 1 52 ? -47.866 79.200 -30.713 1.00 56.14 52 GLU C CA 1
ATOM 5134 C C . GLU C 1 52 ? -46.380 79.024 -30.995 1.00 55.48 52 GLU C C 1
ATOM 5135 O O . GLU C 1 52 ? -45.956 79.086 -32.145 1.00 56.67 52 GLU C O 1
ATOM 5141 N N . GLN C 1 53 ? -45.583 78.786 -29.958 1.00 54.09 53 GLN C N 1
ATOM 5142 C CA . GLN C 1 53 ? -44.151 78.584 -30.168 1.00 53.76 53 GLN C CA 1
ATOM 5143 C C . GLN C 1 53 ? -43.918 77.238 -30.855 1.00 54.05 53 GLN C C 1
ATOM 5144 O O . GLN C 1 53 ? -43.119 77.118 -31.786 1.00 53.56 53 GLN C O 1
ATOM 5150 N N . THR C 1 54 ? -44.627 76.231 -30.362 1.00 54.22 54 THR C N 1
ATOM 5151 C CA . THR C 1 54 ? -44.578 74.870 -30.873 1.00 54.60 54 THR C CA 1
ATOM 5152 C C . THR C 1 54 ? -44.869 74.834 -32.377 1.00 55.10 54 THR C C 1
ATOM 5153 O O . THR C 1 54 ? -44.048 74.372 -33.180 1.00 54.14 54 THR C O 1
ATOM 5157 N N . GLU C 1 55 ? -46.055 75.329 -32.725 1.00 55.87 55 GLU C N 1
ATOM 5158 C CA . GLU C 1 55 ? -46.558 75.402 -34.093 1.00 56.02 55 GLU C CA 1
ATOM 5159 C C . GLU C 1 55 ? -45.558 75.960 -35.086 1.00 53.93 55 GLU C C 1
ATOM 5160 O O . GLU C 1 55 ? -45.479 75.504 -36.213 1.00 53.73 55 GLU C O 1
ATOM 5166 N N . SER C 1 56 ? -44.804 76.960 -34.662 1.00 52.50 56 SER C N 1
ATOM 5167 C CA . SER C 1 56 ? -43.825 77.593 -35.525 1.00 51.94 56 SER C CA 1
ATOM 5168 C C . SER C 1 56 ? -42.516 76.831 -35.568 1.00 52.55 56 SER C C 1
ATOM 5169 O O . SER C 1 56 ? -41.582 77.248 -36.258 1.00 51.97 56 SER C O 1
ATOM 5172 N N . ILE C 1 57 ? -42.431 75.745 -34.799 1.00 53.02 57 ILE C N 1
ATOM 5173 C CA . ILE C 1 57 ? -41.217 74.936 -34.743 1.00 51.62 57 ILE C CA 1
ATOM 5174 C C . ILE C 1 57 ? -41.348 73.650 -35.529 1.00 51.92 57 ILE C C 1
ATOM 5175 O O . ILE C 1 57 ? -40.354 73.142 -36.022 1.00 52.19 57 ILE C O 1
ATOM 5180 N N . TYR C 1 58 ? -42.562 73.121 -35.655 1.00 52.68 58 TYR C N 1
ATOM 5181 C CA . TYR C 1 58 ? -42.765 71.875 -36.398 1.00 53.99 58 TYR C CA 1
ATOM 5182 C C . TYR C 1 58 ? -43.710 72.006 -37.595 1.00 55.23 58 TYR C C 1
ATOM 5183 O O . TYR C 1 58 ? -43.366 71.597 -38.702 1.00 57.12 58 TYR C O 1
ATOM 5192 N N . LEU C 1 59 ? -44.889 72.580 -37.354 1.00 55.13 59 LEU C N 1
ATOM 5193 C CA . LEU C 1 59 ? -45.940 72.780 -38.360 1.00 54.61 59 LEU C CA 1
ATOM 5194 C C . LEU C 1 59 ? -45.709 73.875 -39.407 1.00 54.54 59 LEU C C 1
ATOM 5195 O O . LEU C 1 59 ? -46.242 73.814 -40.521 1.00 53.08 59 LEU C O 1
ATOM 5200 N N . ASP C 1 60 ? -44.925 74.879 -39.031 1.00 55.46 60 ASP C N 1
ATOM 5201 C CA . ASP C 1 60 ? -44.629 76.020 -39.894 1.00 55.88 60 ASP C CA 1
ATOM 5202 C C . ASP C 1 60 ? -43.839 75.631 -41.121 1.00 55.60 60 ASP C C 1
ATOM 5203 O O . ASP C 1 60 ? -42.894 74.859 -41.039 1.00 56.54 60 ASP C O 1
ATOM 5208 N N . GLY C 1 61 ? -44.219 76.200 -42.253 1.00 55.83 61 GLY C N 1
ATOM 5209 C CA . GLY C 1 61 ? -43.547 75.903 -43.495 1.00 56.38 61 GLY C CA 1
ATOM 5210 C C . GLY C 1 61 ? -44.555 75.893 -44.625 1.00 57.49 61 GLY C C 1
ATOM 5211 O O . GLY C 1 61 ? -45.703 75.465 -44.458 1.00 56.51 61 GLY C O 1
ATOM 5212 N N . LEU C 1 62 ? -44.115 76.376 -45.781 1.00 58.49 62 LEU C N 1
ATOM 5213 C CA . LEU C 1 62 ? -44.935 76.454 -46.991 1.00 59.11 62 LEU C CA 1
ATOM 5214 C C . LEU C 1 62 ? -45.809 75.215 -47.257 1.00 60.45 62 LEU C C 1
ATOM 5215 O O . LEU C 1 62 ? -47.031 75.246 -47.090 1.00 58.71 62 LEU C O 1
ATOM 5220 N N . ASN C 1 63 ? -45.170 74.136 -47.698 1.00 63.71 63 ASN C N 1
ATOM 5221 C CA . ASN C 1 63 ? -45.845 72.864 -47.961 1.00 66.21 63 ASN C CA 1
ATOM 5222 C C . ASN C 1 63 ? -45.252 71.826 -47.002 1.00 67.55 63 ASN C C 1
ATOM 5223 O O . ASN C 1 63 ? -44.074 71.896 -46.647 1.00 67.74 63 ASN C O 1
ATOM 5228 N N . ASP C 1 64 ? -46.079 70.875 -46.586 1.00 68.51 64 ASP C N 1
ATOM 5229 C CA . ASP C 1 64 ? -45.697 69.784 -45.683 1.00 69.14 64 ASP C CA 1
ATOM 5230 C C . ASP C 1 64 ? -44.222 69.355 -45.686 1.00 68.37 64 ASP C C 1
ATOM 5231 O O . ASP C 1 64 ? -43.623 69.176 -44.626 1.00 67.25 64 ASP C O 1
ATOM 5236 N N . GLU C 1 65 ? -43.654 69.179 -46.876 1.00 68.37 65 GLU C N 1
ATOM 5237 C CA . GLU C 1 65 ? -42.264 68.762 -47.022 1.00 68.77 65 GLU C CA 1
ATOM 5238 C C . GLU C 1 65 ? -41.338 69.846 -46.497 1.00 67.91 65 GLU C C 1
ATOM 5239 O O . GLU C 1 65 ? -40.507 69.603 -45.629 1.00 66.89 65 GLU C O 1
ATOM 5245 N N . VAL C 1 66 ? -41.488 71.051 -47.028 1.00 68.58 66 VAL C N 1
ATOM 5246 C CA . VAL C 1 66 ? -40.660 72.179 -46.612 1.00 69.26 66 VAL C CA 1
ATOM 5247 C C . VAL C 1 66 ? -40.758 72.440 -45.112 1.00 69.50 66 VAL C C 1
ATOM 5248 O O . VAL C 1 66 ? -39.771 72.803 -44.462 1.00 69.93 66 VAL C O 1
ATOM 5252 N N . ALA C 1 67 ? -41.965 72.275 -44.575 1.00 68.33 67 ALA C N 1
ATOM 5253 C CA . ALA C 1 67 ? -42.211 72.484 -43.157 1.00 66.29 67 ALA C CA 1
ATOM 5254 C C . ALA C 1 67 ? -41.316 71.556 -42.378 1.00 65.62 67 ALA C C 1
ATOM 5255 O O . ALA C 1 67 ? -40.550 71.985 -41.520 1.00 65.78 67 ALA C O 1
ATOM 5257 N N . GLU C 1 68 ? -41.412 70.271 -42.689 1.00 65.09 68 GLU C N 1
ATOM 5258 C CA . GLU C 1 68 ? -40.604 69.291 -41.997 1.00 64.21 68 GLU C CA 1
ATOM 5259 C C . GLU C 1 68 ? -39.131 69.668 -42.046 1.00 62.06 68 GLU C C 1
ATOM 5260 O O . GLU C 1 68 ? -38.493 69.787 -41.007 1.00 61.54 68 GLU C O 1
ATOM 5266 N N . ARG C 1 69 ? -38.588 69.884 -43.239 1.00 60.71 69 ARG C N 1
ATOM 5267 C CA . ARG C 1 69 ? -37.171 70.232 -43.360 1.00 60.42 69 ARG C CA 1
ATOM 5268 C C . ARG C 1 69 ? -36.794 71.390 -42.446 1.00 58.83 69 ARG C C 1
ATOM 5269 O O . ARG C 1 69 ? -35.653 71.508 -42.000 1.00 56.74 69 ARG C O 1
ATOM 5277 N N . ASN C 1 70 ? -37.780 72.228 -42.162 1.00 58.98 70 ASN C N 1
ATOM 5278 C CA . ASN C 1 70 ? -37.608 73.393 -41.313 1.00 58.43 70 ASN C CA 1
ATOM 5279 C C . ASN C 1 70 ? -37.475 72.988 -39.849 1.00 56.53 70 ASN C C 1
ATOM 5280 O O . ASN C 1 70 ? -36.546 73.409 -39.159 1.00 56.64 70 ASN C O 1
ATOM 5285 N N . SER C 1 71 ? -38.402 72.157 -39.381 1.00 53.72 71 SER C N 1
ATOM 5286 C CA . SER C 1 71 ? -38.386 71.696 -37.995 1.00 49.84 71 SER C CA 1
ATOM 5287 C C . SER C 1 71 ? -37.065 71.025 -37.656 1.00 47.74 71 SER C C 1
ATOM 5288 O O . SER C 1 71 ? -36.663 70.974 -36.501 1.00 46.64 71 SER C O 1
ATOM 5291 N N . LEU C 1 72 ? -36.386 70.509 -38.670 1.00 46.98 72 LEU C N 1
ATOM 5292 C CA . LEU C 1 72 ? -35.111 69.857 -38.438 1.00 45.77 72 LEU C CA 1
ATOM 5293 C C . LEU C 1 72 ? -34.005 70.868 -38.187 1.00 46.05 72 LEU C C 1
ATOM 5294 O O . LEU C 1 72 ? -32.961 70.516 -37.637 1.00 47.87 72 LEU C O 1
ATOM 5299 N N . ALA C 1 73 ? -34.226 72.120 -38.583 1.00 44.28 73 ALA C N 1
ATOM 5300 C CA . ALA C 1 73 ? -33.209 73.144 -38.405 1.00 42.35 73 ALA C CA 1
ATOM 5301 C C . ALA C 1 73 ? -33.493 74.074 -37.248 1.00 42.08 73 ALA C C 1
ATOM 5302 O O . ALA C 1 73 ? -32.670 74.918 -36.904 1.00 41.63 73 ALA C O 1
ATOM 5304 N N . LYS C 1 74 ? -34.653 73.914 -36.635 1.00 42.89 74 LYS C N 1
ATOM 5305 C CA . LYS C 1 74 ? -35.008 74.767 -35.518 1.00 45.36 74 LYS C CA 1
ATOM 5306 C C . LYS C 1 74 ? -34.811 74.045 -34.186 1.00 45.89 74 LYS C C 1
ATOM 5307 O O . LYS C 1 74 ? -34.745 74.677 -33.132 1.00 47.11 74 LYS C O 1
ATOM 5313 N N . THR C 1 75 ? -34.702 72.721 -34.245 1.00 45.46 75 THR C N 1
ATOM 5314 C CA . THR C 1 75 ? -34.523 71.902 -33.051 1.00 44.08 75 THR C CA 1
ATOM 5315 C C . THR C 1 75 ? -33.068 71.505 -32.831 1.00 43.74 75 THR C C 1
ATOM 5316 O O . THR C 1 75 ? -32.198 71.810 -33.648 1.00 43.09 75 THR C O 1
ATOM 5320 N N . VAL C 1 76 ? -32.823 70.812 -31.723 1.00 43.18 76 VAL C N 1
ATOM 5321 C CA . VAL C 1 76 ? -31.488 70.347 -31.358 1.00 42.93 76 VAL C CA 1
ATOM 5322 C C . VAL C 1 76 ? -30.841 69.536 -32.489 1.00 43.26 76 VAL C C 1
ATOM 5323 O O . VAL C 1 76 ? -29.615 69.515 -32.645 1.00 41.66 76 VAL C O 1
ATOM 5327 N N . TYR C 1 77 ? -31.688 68.879 -33.274 1.00 43.76 77 TYR C N 1
ATOM 5328 C CA . TYR C 1 77 ? -31.265 68.069 -34.407 1.00 44.20 77 TYR C CA 1
ATOM 5329 C C . TYR C 1 77 ? -30.196 68.778 -35.223 1.00 44.67 77 TYR C C 1
ATOM 5330 O O . TYR C 1 77 ? -29.204 68.179 -35.635 1.00 44.68 77 TYR C O 1
ATOM 5339 N N . ALA C 1 78 ? -30.426 70.063 -35.457 1.00 45.40 78 ALA C N 1
ATOM 5340 C CA . ALA C 1 78 ? -29.523 70.911 -36.224 1.00 45.81 78 ALA C CA 1
ATOM 5341 C C . ALA C 1 78 ? -28.060 70.886 -35.798 1.00 45.39 78 ALA C C 1
ATOM 5342 O O . ALA C 1 78 ? -27.168 71.035 -36.633 1.00 44.05 78 ALA C O 1
ATOM 5344 N N . ILE C 1 79 ? -27.798 70.714 -34.510 1.00 45.06 79 ILE C N 1
ATOM 5345 C CA . ILE C 1 79 ? -26.413 70.725 -34.081 1.00 46.89 79 ILE C CA 1
ATOM 5346 C C . ILE C 1 79 ? -25.695 69.457 -34.489 1.00 47.89 79 ILE C C 1
ATOM 5347 O O . ILE C 1 79 ? -24.500 69.289 -34.207 1.00 47.80 79 ILE C O 1
ATOM 5352 N N . PHE C 1 80 ? -26.429 68.571 -35.161 1.00 48.30 80 PHE C N 1
ATOM 5353 C CA . PHE C 1 80 ? -25.881 67.293 -35.609 1.00 48.04 80 PHE C CA 1
ATOM 5354 C C . PHE C 1 80 ? -25.756 67.200 -37.117 1.00 48.06 80 PHE C C 1
ATOM 5355 O O . PHE C 1 80 ? -25.023 66.358 -37.625 1.00 48.94 80 PHE C O 1
ATOM 5363 N N . VAL C 1 81 ? -26.463 68.061 -37.833 1.00 48.25 81 VAL C N 1
ATOM 5364 C CA . VAL C 1 81 ? -26.415 68.028 -39.284 1.00 48.75 81 VAL C CA 1
ATOM 5365 C C . VAL C 1 81 ? -25.002 67.853 -39.859 1.00 49.60 81 VAL C C 1
ATOM 5366 O O . VAL C 1 81 ? -24.778 66.990 -40.711 1.00 49.91 81 VAL C O 1
ATOM 5370 N N . PRO C 1 82 ? -24.026 68.651 -39.396 1.00 50.02 82 PRO C N 1
ATOM 5371 C CA . PRO C 1 82 ? -22.664 68.510 -39.923 1.00 50.65 82 PRO C CA 1
ATOM 5372 C C . PRO C 1 82 ? -22.056 67.125 -39.657 1.00 52.25 82 PRO C C 1
ATOM 5373 O O . PRO C 1 82 ? -21.359 66.570 -40.511 1.00 53.14 82 PRO C O 1
ATOM 5377 N N . LEU C 1 83 ? -22.320 66.566 -38.477 1.00 53.14 83 LEU C N 1
ATOM 5378 C CA . LEU C 1 83 ? -21.800 65.248 -38.119 1.00 52.56 83 LEU C CA 1
ATOM 5379 C C . LEU C 1 83 ? -22.309 64.206 -39.093 1.00 54.20 83 LEU C C 1
ATOM 5380 O O . LEU C 1 83 ? -21.561 63.324 -39.505 1.00 55.97 83 LEU C O 1
ATOM 5385 N N . ARG C 1 84 ? -23.582 64.311 -39.460 1.00 54.91 84 ARG C N 1
ATOM 5386 C CA . ARG C 1 84 ? -24.171 63.370 -40.395 1.00 57.92 84 ARG C CA 1
ATOM 5387 C C . ARG C 1 84 ? -23.662 63.599 -41.815 1.00 60.43 84 ARG C C 1
ATOM 5388 O O . ARG C 1 84 ? -24.364 63.319 -42.787 1.00 62.08 84 ARG C O 1
ATOM 5396 N N . GLU C 1 85 ? -22.448 64.118 -41.937 1.00 62.15 85 GLU C N 1
ATOM 5397 C CA . GLU C 1 85 ? -21.870 64.361 -43.242 1.00 63.68 85 GLU C CA 1
ATOM 5398 C C . GLU C 1 85 ? -20.377 64.187 -43.227 1.00 64.77 85 GLU C C 1
ATOM 5399 O O . G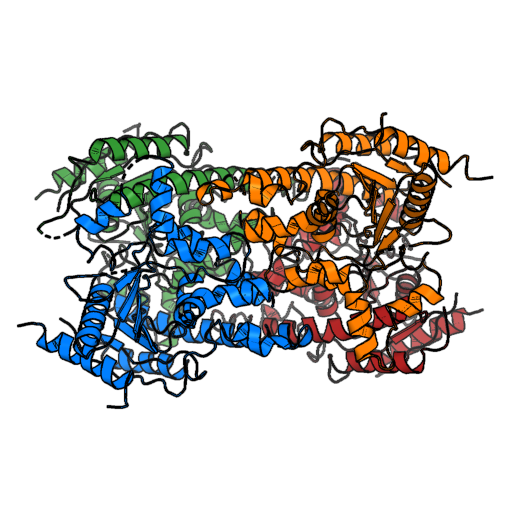LU C 1 85 ? -19.693 64.526 -44.186 1.00 65.33 85 GLU C O 1
ATOM 5405 N N . GLY C 1 86 ? -19.861 63.668 -42.129 1.00 66.41 86 GLY C N 1
ATOM 5406 C CA . GLY C 1 86 ? -18.434 63.444 -42.060 1.00 68.80 86 GLY C CA 1
ATOM 5407 C C . GLY C 1 86 ? -17.683 64.521 -41.326 1.00 70.07 86 GLY C C 1
ATOM 5408 O O . GLY C 1 86 ? -16.477 64.688 -41.519 1.00 71.36 86 GLY C O 1
ATOM 5409 N N . GLU C 1 87 ? -18.388 65.251 -40.473 1.00 70.25 87 GLU C N 1
ATOM 5410 C CA . GLU C 1 87 ? -17.745 66.307 -39.714 1.00 70.63 87 GLU C CA 1
ATOM 5411 C C . GLU C 1 87 ? -17.544 65.889 -38.264 1.00 69.75 87 GLU C C 1
ATOM 5412 O O . GLU C 1 87 ? -18.248 65.017 -37.752 1.00 68.63 87 GLU C O 1
ATOM 5418 N N . SER C 1 88 ? -16.559 66.510 -37.622 1.00 69.84 88 SER C N 1
ATOM 5419 C CA . SER C 1 88 ? -16.243 66.238 -36.225 1.00 70.04 88 SER C CA 1
ATOM 5420 C C . SER C 1 88 ? -16.860 67.311 -35.326 1.00 69.24 88 SER C C 1
ATOM 5421 O O . SER C 1 88 ? -17.213 67.030 -34.183 1.00 70.13 88 SER C O 1
ATOM 5424 N N . GLN C 1 89 ? -16.989 68.539 -35.826 1.00 67.03 89 GLN C N 1
ATOM 5425 C CA . GLN C 1 89 ? -17.572 69.607 -35.013 1.00 65.11 89 GLN C CA 1
ATOM 5426 C C . GLN C 1 89 ? -19.062 69.689 -35.232 1.00 62.53 89 GLN C C 1
ATOM 5427 O O . GLN C 1 89 ? -19.557 69.318 -36.283 1.00 61.14 89 GLN C O 1
ATOM 5433 N N . ILE C 1 90 ? -19.778 70.171 -34.228 1.00 61.70 90 ILE C N 1
ATOM 5434 C CA . ILE C 1 90 ? -21.218 70.282 -34.337 1.00 62.18 90 ILE C CA 1
ATOM 5435 C C . ILE C 1 90 ? -21.585 71.665 -34.852 1.00 63.67 90 ILE C C 1
ATOM 5436 O O . ILE C 1 90 ? -20.758 72.578 -34.848 1.00 63.15 90 ILE C O 1
ATOM 5441 N N . ALA C 1 91 ? -22.821 71.805 -35.316 1.00 65.43 91 ALA C N 1
ATOM 5442 C CA . ALA C 1 91 ? -23.295 73.078 -35.814 1.00 68.32 91 ALA C CA 1
ATOM 5443 C C . ALA C 1 91 ? -23.078 74.107 -34.704 1.00 71.75 91 ALA C C 1
ATOM 5444 O O . ALA C 1 91 ? -23.848 74.158 -33.737 1.00 71.10 91 ALA C O 1
ATOM 5446 N N . ALA C 1 92 ? -22.016 74.906 -34.847 1.00 75.73 92 ALA C N 1
ATOM 5447 C CA . ALA C 1 92 ? -21.633 75.944 -33.878 1.00 79.83 92 ALA C CA 1
ATOM 5448 C C . ALA C 1 92 ? -22.795 76.820 -33.394 1.00 82.57 92 ALA C C 1
ATOM 5449 O O . ALA C 1 92 ? -23.369 76.577 -32.319 1.00 83.01 92 ALA C O 1
ATOM 5451 N N . GLU C 1 93 ? -23.119 77.846 -34.185 1.00 84.50 93 GLU C N 1
ATOM 5452 C CA . GLU C 1 93 ? -24.211 78.769 -33.872 1.00 85.94 93 GLU C CA 1
ATOM 5453 C C . GLU C 1 93 ? -25.551 78.039 -33.872 1.00 85.73 93 GLU C C 1
ATOM 5454 O O . GLU C 1 93 ? -25.964 77.458 -34.880 1.00 84.78 93 GLU C O 1
ATOM 5460 N N . ILE C 1 94 ? -26.218 78.069 -32.723 1.00 86.10 94 ILE C N 1
ATOM 5461 C CA . ILE C 1 94 ? -27.508 77.418 -32.557 1.00 86.63 94 ILE C CA 1
ATOM 5462 C C . ILE C 1 94 ? -28.562 78.457 -32.211 1.00 86.82 94 ILE C C 1
ATOM 5463 O O . ILE C 1 94 ? -28.240 79.546 -31.728 1.00 86.83 94 ILE C O 1
ATOM 5468 N N . THR C 1 95 ? -29.819 78.120 -32.470 1.00 87.07 95 THR C N 1
ATOM 5469 C CA . THR C 1 95 ? -30.927 79.030 -32.213 1.00 87.24 95 THR C CA 1
ATOM 5470 C C . THR C 1 95 ? -31.838 78.547 -31.088 1.00 85.59 95 THR C C 1
ATOM 5471 O O . THR C 1 95 ? -32.798 77.806 -31.323 1.00 85.53 95 THR C O 1
ATOM 5475 N N . PRO C 1 96 ? -31.554 78.973 -29.849 1.00 84.17 96 PRO C N 1
ATOM 5476 C CA . PRO C 1 96 ? -32.346 78.580 -28.686 1.00 83.64 96 PRO C CA 1
ATOM 5477 C C . PRO C 1 96 ? -33.678 79.301 -28.660 1.00 83.41 96 PRO C C 1
ATOM 5478 O O . PRO C 1 96 ? -33.981 80.085 -29.554 1.00 82.54 96 PRO C O 1
ATOM 5490 N N . ARG C 1 98 ? -36.576 81.181 -25.810 1.00 80.50 98 ARG C N 1
ATOM 5491 C CA . ARG C 1 98 ? -36.947 81.611 -24.471 1.00 77.78 98 ARG C CA 1
ATOM 5492 C C . ARG C 1 98 ? -38.265 81.022 -24.003 1.00 76.45 98 ARG C C 1
ATOM 5493 O O . ARG C 1 98 ? -39.213 80.886 -24.770 1.00 74.88 98 ARG C O 1
ATOM 5501 N N . SER C 1 99 ? -38.317 80.676 -22.727 1.00 76.27 99 SER C N 1
ATOM 5502 C CA . SER C 1 99 ? -39.524 80.121 -22.152 1.00 76.18 99 SER C CA 1
ATOM 5503 C C . SER C 1 99 ? -40.125 81.161 -21.222 1.00 77.27 99 SER C C 1
ATOM 5504 O O . SER C 1 99 ? -39.449 81.662 -20.322 1.00 78.26 99 SER C O 1
ATOM 5507 N N . GLU C 1 100 ? -41.395 81.486 -21.432 1.00 76.94 100 GLU C N 1
ATOM 5508 C CA . GLU C 1 100 ? -42.061 82.478 -20.600 1.00 75.64 100 GLU C CA 1
ATOM 5509 C C . GLU C 1 100 ? -42.236 82.005 -19.172 1.00 73.51 100 GLU C C 1
ATOM 5510 O O . GLU C 1 100 ? -41.709 82.612 -18.239 1.00 73.15 100 GLU C O 1
ATOM 5516 N N . ARG C 1 101 ? -42.980 80.916 -19.008 1.00 71.55 101 ARG C N 1
ATOM 5517 C CA . ARG C 1 101 ? -43.243 80.359 -17.685 1.00 69.36 101 ARG C CA 1
ATOM 5518 C C . ARG C 1 101 ? -41.968 80.050 -16.906 1.00 66.10 101 ARG C C 1
ATOM 5519 O O . ARG C 1 101 ? -41.768 80.552 -15.804 1.00 65.71 101 ARG C O 1
ATOM 5527 N N . PHE C 1 102 ? -41.106 79.225 -17.486 1.00 62.66 102 PHE C N 1
ATOM 5528 C CA . PHE C 1 102 ? -39.882 78.823 -16.815 1.00 59.57 102 PHE C CA 1
ATOM 5529 C C . PHE C 1 102 ? -38.772 79.847 -16.859 1.00 58.48 102 PHE C C 1
ATOM 5530 O O . PHE C 1 102 ? -37.860 79.818 -16.030 1.00 58.38 102 PHE C O 1
ATOM 5538 N N . GLY C 1 103 ? -38.841 80.748 -17.830 1.00 56.76 103 GLY C N 1
ATOM 5539 C CA . GLY C 1 103 ? -37.820 81.773 -17.947 1.00 55.06 103 GLY C CA 1
ATOM 5540 C C . GLY C 1 103 ? -36.425 81.218 -18.147 1.00 53.69 103 GLY C C 1
ATOM 5541 O O . GLY C 1 103 ? -35.475 81.646 -17.485 1.00 51.58 103 GLY C O 1
ATOM 5542 N N . VAL C 1 104 ? -36.313 80.252 -19.056 1.00 53.70 104 VAL C N 1
ATOM 5543 C CA . VAL C 1 104 ? -35.036 79.623 -19.393 1.00 53.55 104 VAL C CA 1
ATOM 5544 C C . VAL C 1 104 ? -35.023 79.407 -20.884 1.00 53.13 104 VAL C C 1
ATOM 5545 O O . VAL C 1 104 ? -36.075 79.289 -21.508 1.00 54.36 104 VAL C O 1
ATOM 5549 N N . ASP C 1 105 ? -33.826 79.348 -21.449 1.00 52.52 105 ASP C N 1
ATOM 5550 C CA . ASP C 1 105 ? -33.665 79.133 -22.879 1.00 52.28 105 ASP C CA 1
ATOM 5551 C C . ASP C 1 105 ? -33.709 77.645 -23.227 1.00 51.23 105 ASP C C 1
ATOM 5552 O O . ASP C 1 105 ? -32.791 76.888 -22.891 1.00 51.32 105 ASP C O 1
ATOM 5557 N N . VAL C 1 106 ? -34.779 77.239 -23.908 1.00 48.77 106 VAL C N 1
ATOM 5558 C CA . VAL C 1 106 ? -34.962 75.850 -24.304 1.00 47.31 106 VAL C CA 1
ATOM 5559 C C . VAL C 1 106 ? -34.682 75.596 -25.787 1.00 45.49 106 VAL C C 1
ATOM 5560 O O . VAL C 1 106 ? -35.145 76.326 -26.660 1.00 44.90 106 VAL C O 1
ATOM 5564 N N . LEU C 1 107 ? -33.891 74.558 -26.042 1.00 44.44 107 LEU C N 1
ATOM 5565 C CA . LEU C 1 107 ? -33.515 74.136 -27.385 1.00 42.48 107 LEU C CA 1
ATOM 5566 C C . LEU C 1 107 ? -34.428 72.947 -27.676 1.00 42.13 107 LEU C C 1
ATOM 5567 O O . LEU C 1 107 ? -34.094 71.804 -27.360 1.00 41.64 107 LEU C O 1
ATOM 5572 N N . PRO C 1 108 ? -35.591 73.206 -28.295 1.00 41.65 108 PRO C N 1
ATOM 5573 C CA . PRO C 1 108 ? -36.614 72.215 -28.648 1.00 40.54 108 PRO C CA 1
ATOM 5574 C C . PRO C 1 108 ? -36.078 70.933 -29.267 1.00 39.65 108 PRO C C 1
ATOM 5575 O O . PRO C 1 108 ? -35.120 70.959 -30.040 1.00 40.08 108 PRO C O 1
ATOM 5579 N N . GLY C 1 109 ? -36.696 69.812 -28.903 1.00 37.86 109 GLY C N 1
ATOM 5580 C CA . GLY C 1 109 ? -36.273 68.523 -29.414 1.00 36.23 109 GLY C CA 1
ATOM 5581 C C . GLY C 1 109 ? -37.027 68.153 -30.671 1.00 35.73 109 GLY C C 1
ATOM 5582 O O . GLY C 1 109 ? -37.950 68.851 -31.078 1.00 35.08 109 GLY C O 1
ATOM 5583 N N . HIS C 1 110 ? -36.630 67.053 -31.295 1.00 35.58 110 HIS C N 1
ATOM 5584 C CA . HIS C 1 110 ? -37.285 66.601 -32.508 1.00 35.36 110 HIS C CA 1
ATOM 5585 C C . HIS C 1 110 ? -37.409 65.080 -32.426 1.00 35.51 110 HIS C C 1
ATOM 5586 O O . HIS C 1 110 ? -36.452 64.404 -32.059 1.00 35.03 110 HIS C O 1
ATOM 5593 N N . PRO C 1 111 ? -38.590 64.524 -32.757 1.00 35.48 111 PRO C N 1
ATOM 5594 C CA . PRO C 1 111 ? -38.799 63.078 -32.702 1.00 36.99 111 PRO C CA 1
ATOM 5595 C C . PRO C 1 111 ? -37.899 62.334 -33.676 1.00 39.12 111 PRO C C 1
ATOM 5596 O O . PRO C 1 111 ? -37.819 61.095 -33.660 1.00 40.88 111 PRO C O 1
ATOM 5600 N N . ALA C 1 112 ? -37.220 63.094 -34.528 1.00 40.04 112 ALA C N 1
ATOM 5601 C CA . ALA C 1 112 ? -36.310 62.516 -35.512 1.00 40.45 112 ALA C CA 1
ATOM 5602 C C . ALA C 1 112 ? -34.920 62.380 -34.923 1.00 40.90 112 ALA C C 1
ATOM 5603 O O . ALA C 1 112 ? -33.970 62.103 -35.645 1.00 41.88 112 ALA C O 1
ATOM 5605 N N . LEU C 1 113 ? -34.792 62.592 -33.620 1.00 40.65 113 LEU C N 1
ATOM 5606 C CA . LEU C 1 113 ? -33.496 62.454 -32.989 1.00 41.46 113 LEU C CA 1
ATOM 5607 C C . LEU C 1 113 ? -33.165 60.987 -32.977 1.00 42.37 113 LEU C C 1
ATOM 5608 O O . LEU C 1 113 ? -32.029 60.601 -32.731 1.00 42.50 113 LEU C O 1
ATOM 5613 N N . SER C 1 114 ? -34.178 60.168 -33.233 1.00 44.15 114 SER C N 1
ATOM 5614 C CA . SER C 1 114 ? -34.016 58.718 -33.263 1.00 46.16 114 SER C CA 1
ATOM 5615 C C . SER C 1 114 ? -32.914 58.384 -34.253 1.00 46.01 114 SER C C 1
ATOM 5616 O O . SER C 1 114 ? -32.228 57.373 -34.125 1.00 44.72 114 SER C O 1
ATOM 5619 N N . GLN C 1 115 ? -32.756 59.260 -35.238 1.00 47.63 115 GLN C N 1
ATOM 5620 C CA . GLN C 1 115 ? -31.752 59.103 -36.269 1.00 49.98 115 GLN C CA 1
ATOM 5621 C C . GLN C 1 115 ? -30.362 59.298 -35.693 1.00 51.07 115 GLN C C 1
ATOM 5622 O O . GLN C 1 115 ? -29.419 58.618 -36.080 1.00 52.57 115 GLN C O 1
ATOM 5628 N N . ILE C 1 116 ? -30.237 60.236 -34.769 1.00 51.67 116 ILE C N 1
ATOM 5629 C CA . ILE C 1 116 ? -28.958 60.499 -34.152 1.00 51.76 116 ILE C CA 1
ATOM 5630 C C . ILE C 1 116 ? -28.606 59.360 -33.229 1.00 52.32 116 ILE C C 1
ATOM 5631 O O . ILE C 1 116 ? -27.437 59.093 -32.999 1.00 52.33 116 ILE C O 1
ATOM 5636 N N . GLU C 1 117 ? -29.621 58.692 -32.696 1.00 53.93 117 GLU C N 1
ATOM 5637 C CA . GLU C 1 117 ? -29.388 57.571 -31.800 1.00 56.72 117 GLU C CA 1
ATOM 5638 C C . GLU C 1 117 ? -28.628 56.452 -32.508 1.00 57.59 117 GLU C C 1
ATOM 5639 O O . GLU C 1 117 ? -27.877 55.714 -31.871 1.00 58.43 117 GLU C O 1
ATOM 5645 N N . ASP C 1 118 ? -28.824 56.322 -33.819 1.00 58.07 118 ASP C N 1
ATOM 5646 C CA . ASP C 1 118 ? -28.143 55.290 -34.599 1.00 59.29 118 ASP C CA 1
ATOM 5647 C C . ASP C 1 118 ? -26.776 55.787 -35.045 1.00 58.44 118 ASP C C 1
ATOM 5648 O O . ASP C 1 118 ? -25.892 54.999 -35.385 1.00 58.52 118 ASP C O 1
ATOM 5653 N N . LEU C 1 119 ? -26.628 57.109 -35.036 1.00 57.43 119 LEU C N 1
ATOM 5654 C CA . LEU C 1 119 ? -25.397 57.795 -35.415 1.00 54.78 119 LEU C CA 1
ATOM 5655 C C . LEU C 1 119 ? -24.402 57.613 -34.279 1.00 53.00 119 LEU C C 1
ATOM 5656 O O . LEU C 1 119 ? -23.248 57.282 -34.499 1.00 50.89 119 LEU C O 1
ATOM 5669 N N . SER C 1 121 ? -24.680 55.399 -31.842 1.00 51.73 121 SER C N 1
ATOM 5670 C CA . SER C 1 121 ? -24.484 53.987 -31.581 1.00 50.51 121 SER C CA 1
ATOM 5671 C C . SER C 1 121 ? -23.293 53.501 -32.406 1.00 49.92 121 SER C C 1
ATOM 5672 O O . SER C 1 121 ? -22.429 52.782 -31.907 1.00 48.80 121 SER C O 1
ATOM 5675 N N . ASP C 1 122 ? -23.250 53.923 -33.666 1.00 50.26 122 ASP C N 1
ATOM 5676 C CA . ASP C 1 122 ? -22.171 53.566 -34.579 1.00 50.68 122 ASP C CA 1
ATOM 5677 C C . ASP C 1 122 ? -20.857 54.238 -34.181 1.00 48.44 122 ASP C C 1
ATOM 5678 O O . ASP C 1 122 ? -19.810 53.596 -34.160 1.00 48.37 122 ASP C O 1
ATOM 5683 N N . SER C 1 123 ? -20.914 55.532 -33.879 1.00 46.18 123 SER C N 1
ATOM 5684 C CA . SER C 1 123 ? -19.726 56.276 -33.470 1.00 43.64 123 SER C CA 1
ATOM 5685 C C . SER C 1 123 ? -19.079 55.632 -32.254 1.00 42.66 123 SER C C 1
ATOM 5686 O O . SER C 1 123 ? -17.865 55.486 -32.200 1.00 42.29 123 SER C O 1
ATOM 5689 N N . TRP C 1 124 ? -19.901 55.253 -31.283 1.00 41.53 124 TRP C N 1
ATOM 5690 C CA . TRP C 1 124 ? -19.418 54.605 -30.084 1.00 40.73 124 TRP C CA 1
ATOM 5691 C C . TRP C 1 124 ? -18.706 53.309 -30.478 1.00 41.63 124 TRP C C 1
ATOM 5692 O O . TRP C 1 124 ? -17.606 53.033 -30.011 1.00 41.32 124 TRP C O 1
ATOM 5703 N N . GLN C 1 125 ? -19.319 52.507 -31.341 1.00 43.24 125 GLN C N 1
ATOM 5704 C CA . GLN C 1 125 ? -18.679 51.258 -31.755 1.00 44.94 125 GLN C CA 1
ATOM 5705 C C . GLN C 1 125 ? -17.303 51.559 -32.331 1.00 43.90 125 GLN C C 1
ATOM 5706 O O . GLN C 1 125 ? -16.311 50.991 -31.892 1.00 43.72 125 GLN C O 1
ATOM 5712 N N . SER C 1 126 ? -17.258 52.456 -33.314 1.00 43.63 126 SER C N 1
ATOM 5713 C CA . SER C 1 126 ? -16.011 52.854 -33.967 1.00 42.35 126 SER C CA 1
ATOM 5714 C C . SER C 1 126 ? -15.025 53.441 -32.959 1.00 40.87 126 SER C C 1
ATOM 5715 O O . SER C 1 126 ? -13.852 53.086 -32.951 1.00 40.16 126 SER C O 1
ATOM 5718 N N . ALA C 1 127 ? -15.507 54.335 -32.105 1.00 40.08 127 ALA C N 1
ATOM 5719 C CA . ALA C 1 127 ? -14.658 54.964 -31.103 1.00 39.57 127 ALA C CA 1
ATOM 5720 C C . ALA C 1 127 ? -13.858 53.946 -30.295 1.00 39.64 127 ALA C C 1
ATOM 5721 O O . ALA C 1 127 ? -12.796 54.265 -29.776 1.00 39.25 127 ALA C O 1
ATOM 5723 N N . LEU C 1 128 ? -14.373 52.726 -30.181 1.00 41.62 128 LEU C N 1
ATOM 5724 C CA . LEU C 1 128 ? -13.695 51.675 -29.427 1.00 42.75 128 LEU C CA 1
ATOM 5725 C C . LEU C 1 128 ? -12.511 51.134 -30.199 1.00 44.93 128 LEU C C 1
ATOM 5726 O O . LEU C 1 128 ? -11.538 50.672 -29.610 1.00 45.59 128 LEU C O 1
ATOM 5731 N N . GLY C 1 129 ? -12.593 51.195 -31.524 1.00 48.14 129 GLY C N 1
ATOM 5732 C CA . GLY C 1 129 ? -11.500 50.718 -32.354 1.00 51.27 129 GLY C CA 1
ATOM 5733 C C . GLY C 1 129 ? -10.402 51.764 -32.435 1.00 53.59 129 GLY C C 1
ATOM 5734 O O . GLY C 1 129 ? -9.567 51.722 -33.337 1.00 54.76 129 GLY C O 1
ATOM 5735 N N . ARG C 1 130 ? -10.413 52.699 -31.481 1.00 54.41 130 ARG C N 1
ATOM 5736 C CA . ARG C 1 130 ? -9.441 53.793 -31.399 1.00 54.23 130 ARG C CA 1
ATOM 5737 C C . ARG C 1 130 ? -9.437 54.683 -32.640 1.00 53.40 130 ARG C C 1
ATOM 5738 O O . ARG C 1 130 ? -8.382 55.073 -33.128 1.00 54.70 130 ARG C O 1
ATOM 5746 N N . GLN C 1 131 ? -10.623 55.007 -33.143 1.00 52.23 131 GLN C N 1
ATOM 5747 C CA . GLN C 1 131 ? -10.750 55.866 -34.317 1.00 52.33 131 GLN C CA 1
ATOM 5748 C C . GLN C 1 131 ? -11.058 57.286 -33.841 1.00 51.88 131 GLN C C 1
ATOM 5749 O O . GLN C 1 131 ? -12.154 57.553 -33.340 1.00 51.47 131 GLN C O 1
ATOM 5755 N N . THR C 1 132 ? -10.099 58.196 -33.996 1.00 50.48 132 THR C N 1
ATOM 5756 C CA . THR C 1 132 ? -10.298 59.575 -33.559 1.00 48.83 132 THR C CA 1
ATOM 5757 C C . THR C 1 132 ? -11.461 60.260 -34.271 1.00 46.92 132 THR C C 1
ATOM 5758 O O . THR C 1 132 ? -12.067 61.185 -33.731 1.00 45.86 132 THR C O 1
ATOM 5762 N N . GLY C 1 133 ? -11.775 59.800 -35.479 1.00 45.17 133 GLY C N 1
ATOM 5763 C CA . GLY C 1 133 ? -12.884 60.380 -36.209 1.00 43.88 133 GLY C CA 1
ATOM 5764 C C . GLY C 1 133 ? -14.125 60.384 -35.332 1.00 43.53 133 GLY C C 1
ATOM 5765 O O . GLY C 1 133 ? -14.552 61.448 -34.879 1.00 42.26 133 GLY C O 1
ATOM 5766 N N . PRO C 1 134 ? -14.725 59.206 -35.066 1.00 43.56 134 PRO C N 1
ATOM 5767 C CA . PRO C 1 134 ? -15.925 59.087 -34.228 1.00 43.21 134 PRO C CA 1
ATOM 5768 C C . PRO C 1 134 ? -15.683 59.426 -32.755 1.00 42.98 134 PRO C C 1
ATOM 5769 O O . PRO C 1 134 ? -16.622 59.728 -32.019 1.00 42.77 134 PRO C O 1
ATOM 5773 N N . PHE C 1 135 ? -14.427 59.373 -32.328 1.00 42.41 135 PHE C N 1
ATOM 5774 C CA . PHE C 1 135 ? -14.100 59.712 -30.956 1.00 42.34 135 PHE C CA 1
ATOM 5775 C C . PHE C 1 135 ? -14.473 61.162 -30.685 1.00 43.89 135 PHE C C 1
ATOM 5776 O O . PHE C 1 135 ? -14.882 61.509 -29.579 1.00 44.89 135 PHE C O 1
ATOM 5784 N N . ARG C 1 136 ? -14.326 62.028 -31.678 1.00 44.97 136 ARG C N 1
ATOM 5785 C CA . ARG C 1 136 ? -14.670 63.424 -31.441 1.00 47.07 136 ARG C CA 1
ATOM 5786 C C . ARG C 1 136 ? -16.170 63.622 -31.467 1.00 46.31 136 ARG C C 1
ATOM 5787 O O . ARG C 1 136 ? -16.704 64.498 -30.780 1.00 45.38 136 ARG C O 1
ATOM 5795 N N . ARG C 1 137 ? -16.849 62.786 -32.245 1.00 45.12 137 ARG C N 1
ATOM 5796 C CA . ARG C 1 137 ? -18.290 62.883 -32.372 1.00 44.52 137 ARG C CA 1
ATOM 5797 C C . ARG C 1 137 ? -19.081 62.538 -31.107 1.00 43.18 137 ARG C C 1
ATOM 5798 O O . ARG C 1 137 ? -20.068 63.215 -30.810 1.00 42.50 137 ARG C O 1
ATOM 5806 N N . ILE C 1 138 ? -18.656 61.518 -30.355 1.00 41.49 138 ILE C N 1
ATOM 5807 C CA . ILE C 1 138 ? -19.388 61.129 -29.147 1.00 40.33 138 ILE C CA 1
ATOM 5808 C C . ILE C 1 138 ? -19.286 62.204 -28.090 1.00 41.68 138 ILE C C 1
ATOM 5809 O O . ILE C 1 138 ? -19.950 62.166 -27.055 1.00 41.59 138 ILE C O 1
ATOM 5814 N N . HIS C 1 139 ? -18.454 63.188 -28.359 1.00 43.91 139 HIS C N 1
ATOM 5815 C CA . HIS C 1 139 ? -18.276 64.256 -27.405 1.00 44.55 139 HIS C CA 1
ATOM 5816 C C . HIS C 1 139 ? -19.029 65.537 -27.775 1.00 43.82 139 HIS C C 1
ATOM 5817 O O . HIS C 1 139 ? -18.753 66.603 -27.234 1.00 42.86 139 HIS C O 1
ATOM 5824 N N . TRP C 1 140 ? -19.995 65.433 -28.679 1.00 43.88 140 TRP C N 1
ATOM 5825 C CA . TRP C 1 140 ? -20.749 66.608 -29.071 1.00 45.27 140 TRP C CA 1
ATOM 5826 C C . TRP C 1 140 ? -21.261 67.344 -27.840 1.00 46.73 140 TRP C C 1
ATOM 5827 O O . TRP C 1 140 ? -21.248 68.571 -27.796 1.00 48.04 140 TRP C O 1
ATOM 5838 N N . ALA C 1 141 ? -21.712 66.599 -26.835 1.00 48.44 141 ALA C N 1
ATOM 5839 C CA . ALA C 1 141 ? -22.225 67.211 -25.609 1.00 48.43 141 ALA C CA 1
ATOM 5840 C C . ALA C 1 141 ? -21.227 68.233 -25.083 1.00 47.82 141 ALA C C 1
ATOM 5841 O O . ALA C 1 141 ? -21.595 69.365 -24.772 1.00 46.18 141 ALA C O 1
ATOM 5843 N N . GLY C 1 142 ? -19.967 67.815 -24.981 1.00 48.02 142 GLY C N 1
ATOM 5844 C CA . GLY C 1 142 ? -18.926 68.705 -24.510 1.00 48.82 142 GLY C CA 1
ATOM 5845 C C . GLY C 1 142 ? -18.707 69.834 -25.505 1.00 49.94 142 GLY C C 1
ATOM 5846 O O . GLY C 1 142 ? -18.392 70.956 -25.120 1.00 51.51 142 GLY C O 1
ATOM 5847 N N . GLN C 1 143 ? -18.881 69.552 -26.791 1.00 48.35 143 GLN C N 1
ATOM 5848 C CA . GLN C 1 143 ? -18.700 70.577 -27.807 1.00 45.62 143 GLN C CA 1
ATOM 5849 C C . GLN C 1 143 ? -19.692 71.716 -27.685 1.00 45.11 143 GLN C C 1
ATOM 5850 O O . GLN C 1 143 ? -19.322 72.884 -27.760 1.00 45.17 143 GLN C O 1
ATOM 5856 N N . LEU C 1 144 ? -20.961 71.370 -27.518 1.00 44.50 144 LEU C N 1
ATOM 5857 C CA . LEU C 1 144 ? -22.005 72.368 -27.373 1.00 43.73 144 LEU C CA 1
ATOM 5858 C C . LEU C 1 144 ? -21.792 73.123 -26.080 1.00 45.51 144 LEU C C 1
ATOM 5859 O O . LEU C 1 144 ? -22.064 74.312 -26.004 1.00 46.26 144 LEU C O 1
ATOM 5864 N N . ALA C 1 145 ? -21.302 72.435 -25.057 1.00 47.97 145 ALA C N 1
ATOM 5865 C CA . ALA C 1 145 ? -21.096 73.076 -23.762 1.00 51.64 145 ALA C CA 1
ATOM 5866 C C . ALA C 1 145 ? -19.927 74.042 -23.750 1.00 54.22 145 ALA C C 1
ATOM 5867 O O . ALA C 1 145 ? -19.831 74.907 -22.886 1.00 56.36 145 ALA C O 1
ATOM 5869 N N . HIS C 1 146 ? -19.039 73.898 -24.716 1.00 56.23 146 HIS C N 1
ATOM 5870 C CA . HIS C 1 146 ? -17.865 74.740 -24.788 1.00 57.82 146 HIS C CA 1
ATOM 5871 C C . HIS C 1 146 ? -18.135 75.924 -25.686 1.00 58.90 146 HIS C C 1
ATOM 5872 O O . HIS C 1 146 ? -17.497 76.960 -25.578 1.00 58.55 146 HIS C O 1
ATOM 5879 N N . ALA C 1 147 ? -19.097 75.756 -26.577 1.00 61.20 147 ALA C N 1
ATOM 5880 C CA . ALA C 1 147 ? -19.458 76.813 -27.487 1.00 64.63 147 ALA C CA 1
ATOM 5881 C C . ALA C 1 147 ? -20.300 77.836 -26.740 1.00 67.18 147 ALA C C 1
ATOM 5882 O O . ALA C 1 147 ? -20.297 79.012 -27.077 1.00 68.33 147 ALA C O 1
ATOM 5892 N N . GLU C 1 149 ? -19.895 78.392 -23.574 1.00 73.03 149 GLU C N 1
ATOM 5893 C CA . GLU C 1 149 ? -19.026 78.919 -22.539 1.00 73.56 149 GLU C CA 1
ATOM 5894 C C . GLU C 1 149 ? -18.042 79.901 -23.145 1.00 72.60 149 GLU C C 1
ATOM 5895 O O . GLU C 1 149 ? -17.857 80.995 -22.625 1.00 72.52 149 GLU C O 1
ATOM 5901 N N . ARG C 1 150 ? -17.416 79.514 -24.252 1.00 71.56 150 ARG C N 1
ATOM 5902 C CA . ARG C 1 150 ? -16.450 80.386 -24.903 1.00 69.72 150 ARG C CA 1
ATOM 5903 C C . ARG C 1 150 ? -17.075 81.665 -25.438 1.00 69.05 150 ARG C C 1
ATOM 5904 O O . ARG C 1 150 ? -16.376 82.655 -25.631 1.00 69.14 150 ARG C O 1
ATOM 5912 N N . ASP C 1 151 ? -18.383 81.634 -25.692 1.00 68.79 151 ASP C N 1
ATOM 5913 C CA . ASP C 1 151 ? -19.108 82.804 -26.193 1.00 68.76 151 ASP C CA 1
ATOM 5914 C C . ASP C 1 151 ? -19.887 83.430 -25.041 1.00 68.08 151 ASP C C 1
ATOM 5915 O O . ASP C 1 151 ? -20.679 84.355 -25.242 1.00 67.90 151 ASP C O 1
ATOM 5920 N N . ASP C 1 152 ? -19.662 82.902 -23.838 1.00 66.84 152 ASP C N 1
ATOM 5921 C CA . ASP C 1 152 ? -20.325 83.371 -22.625 1.00 64.33 152 ASP C CA 1
ATOM 5922 C C . ASP C 1 152 ? -21.795 83.698 -22.888 1.00 61.36 152 ASP C C 1
ATOM 5923 O O . ASP C 1 152 ? -22.195 84.862 -22.888 1.00 60.56 152 ASP C O 1
ATOM 5928 N N . ARG C 1 153 ? -22.589 82.653 -23.105 1.00 58.07 153 ARG C N 1
ATOM 5929 C CA . ARG C 1 153 ? -24.001 82.805 -23.397 1.00 55.14 153 ARG C CA 1
ATOM 5930 C C . ARG C 1 153 ? -24.887 82.212 -22.317 1.00 53.57 153 ARG C C 1
ATOM 5931 O O . ARG C 1 153 ? -26.050 82.597 -22.179 1.00 54.28 153 ARG C O 1
ATOM 5939 N N . TYR C 1 154 ? -24.356 81.258 -21.565 1.00 50.63 154 TYR C N 1
ATOM 5940 C CA . TYR C 1 154 ? -25.123 80.647 -20.495 1.00 48.34 154 TYR C CA 1
ATOM 5941 C C . TYR C 1 154 ? -24.197 80.257 -19.388 1.00 48.64 154 TYR C C 1
ATOM 5942 O O . TYR C 1 154 ? -22.983 80.180 -19.583 1.00 47.11 154 TYR C O 1
ATOM 5951 N N . ASP C 1 155 ? -24.787 80.009 -18.221 1.00 50.10 155 ASP C N 1
ATOM 5952 C CA . ASP C 1 155 ? -24.033 79.634 -17.027 1.00 51.39 155 ASP C CA 1
ATOM 5953 C C . ASP C 1 155 ? -24.237 78.180 -16.629 1.00 49.83 155 ASP C C 1
ATOM 5954 O O . ASP C 1 155 ? -23.370 77.573 -16.005 1.00 49.70 155 ASP C O 1
ATOM 5959 N N . VAL C 1 156 ? -25.396 77.639 -16.976 1.00 47.72 156 VAL C N 1
ATOM 5960 C CA . VAL C 1 156 ? -25.705 76.267 -16.653 1.00 45.18 156 VAL C CA 1
ATOM 5961 C C . VAL C 1 156 ? -26.555 75.685 -17.794 1.00 45.85 156 VAL C C 1
ATOM 5962 O O . VAL C 1 156 ? -27.477 76.335 -18.303 1.00 45.41 156 VAL C O 1
ATOM 5966 N N . ILE C 1 157 ? -26.198 74.471 -18.216 1.00 45.73 157 ILE C N 1
ATOM 5967 C CA . ILE C 1 157 ? -26.890 73.749 -19.284 1.00 43.63 157 ILE C CA 1
ATOM 5968 C C . ILE C 1 157 ? -27.605 72.566 -18.679 1.00 43.95 157 ILE C C 1
ATOM 5969 O O . ILE C 1 157 ? -27.051 71.886 -17.824 1.00 44.05 157 ILE C O 1
ATOM 5974 N N . PHE C 1 158 ? -28.828 72.307 -19.113 1.00 44.25 158 PHE C N 1
ATOM 5975 C CA . PHE C 1 158 ? -29.548 71.150 -18.605 1.00 44.71 158 PHE C CA 1
ATOM 5976 C C . PHE C 1 158 ? -29.819 70.193 -19.743 1.00 44.96 158 PHE C C 1
ATOM 5977 O O . PHE C 1 158 ? -30.463 70.558 -20.717 1.00 45.67 158 PHE C O 1
ATOM 5985 N N . PHE C 1 159 ? -29.342 68.967 -19.631 1.00 44.36 159 PHE C N 1
ATOM 5986 C CA . PHE C 1 159 ? -29.607 67.994 -20.666 1.00 44.90 159 PHE C CA 1
ATOM 5987 C C . PHE C 1 159 ? -30.751 67.082 -20.226 1.00 48.09 159 PHE C C 1
ATOM 5988 O O . PHE C 1 159 ? -30.648 66.436 -19.183 1.00 49.28 159 PHE C O 1
ATOM 5996 N N . ASP C 1 160 ? -31.848 67.042 -20.986 1.00 50.81 160 ASP C N 1
ATOM 5997 C CA . ASP C 1 160 ? -32.974 66.161 -20.640 1.00 53.58 160 ASP C CA 1
ATOM 5998 C C . ASP C 1 160 ? -32.947 64.953 -21.582 1.00 53.18 160 ASP C C 1
ATOM 5999 O O . ASP C 1 160 ? -33.096 65.099 -22.797 1.00 52.85 160 ASP C O 1
ATOM 6004 N N . VAL C 1 161 ? -32.752 63.765 -21.008 1.00 52.62 161 VAL C N 1
ATOM 6005 C CA . VAL C 1 161 ? -32.678 62.533 -21.785 1.00 51.77 161 VAL C CA 1
ATOM 6006 C C . VAL C 1 161 ? -33.838 61.576 -21.571 1.00 51.15 161 VAL C C 1
ATOM 6007 O O . VAL C 1 161 ? -34.635 61.733 -20.644 1.00 50.02 161 VAL C O 1
ATOM 6011 N N . GLY C 1 162 ? -33.919 60.583 -22.454 1.00 50.88 162 GLY C N 1
ATOM 6012 C CA . GLY C 1 162 ? -34.970 59.593 -22.374 1.00 50.36 162 GLY C CA 1
ATOM 6013 C C . GLY C 1 162 ? -34.572 58.509 -21.406 1.00 49.91 162 GLY C C 1
ATOM 6014 O O . GLY C 1 162 ? -33.496 58.571 -20.815 1.00 50.72 162 GLY C O 1
ATOM 6015 N N . PRO C 1 163 ? -35.420 57.496 -21.220 1.00 49.30 163 PRO C N 1
ATOM 6016 C CA . PRO C 1 163 ? -35.141 56.389 -20.300 1.00 48.98 163 PRO C CA 1
ATOM 6017 C C . PRO C 1 163 ? -34.136 55.390 -20.855 1.00 48.17 163 PRO C C 1
ATOM 6018 O O . PRO C 1 163 ? -33.491 54.651 -20.107 1.00 49.33 163 PRO C O 1
ATOM 6022 N N . SER C 1 164 ? -34.000 55.382 -22.175 1.00 45.92 164 SER C N 1
ATOM 6023 C CA . SER C 1 164 ? -33.090 54.468 -22.852 1.00 43.20 164 SER C CA 1
ATOM 6024 C C . SER C 1 164 ? -31.676 54.430 -22.282 1.00 40.22 164 SER C C 1
ATOM 6025 O O . SER C 1 164 ? -31.154 55.448 -21.856 1.00 39.37 164 SER C O 1
ATOM 6028 N N . LEU C 1 165 ? -31.059 53.252 -22.273 1.00 38.47 165 LEU C N 1
ATOM 6029 C CA . LEU C 1 165 ? -29.692 53.119 -21.779 1.00 38.49 165 LEU C CA 1
ATOM 6030 C C . LEU C 1 165 ? -28.721 52.868 -22.921 1.00 39.22 165 LEU C C 1
ATOM 6031 O O . LEU C 1 165 ? -27.641 52.311 -22.724 1.00 39.17 165 LEU C O 1
ATOM 6036 N N . GLY C 1 166 ? -29.120 53.290 -24.116 1.00 39.83 166 GLY C N 1
ATOM 6037 C CA . GLY C 1 166 ? -28.302 53.098 -25.297 1.00 40.53 166 GLY C CA 1
ATOM 6038 C C . GLY C 1 166 ? -27.069 53.972 -25.367 1.00 40.94 166 GLY C C 1
ATOM 6039 O O . GLY C 1 166 ? -26.742 54.673 -24.406 1.00 41.76 166 GLY C O 1
ATOM 6040 N N . PRO C 1 167 ? -26.362 53.961 -26.510 1.00 40.45 167 PRO C N 1
ATOM 6041 C CA . PRO C 1 167 ? -25.153 54.769 -26.663 1.00 38.76 167 PRO C CA 1
ATOM 6042 C C . PRO C 1 167 ? -25.431 56.260 -26.638 1.00 36.76 167 PRO C C 1
ATOM 6043 O O . PRO C 1 167 ? -24.688 57.017 -26.036 1.00 36.14 167 PRO C O 1
ATOM 6047 N N . PHE C 1 168 ? -26.501 56.689 -27.286 1.00 35.20 168 PHE C N 1
ATOM 6048 C CA . PHE C 1 168 ? -26.788 58.104 -27.291 1.00 35.07 168 PHE C CA 1
ATOM 6049 C C . PHE C 1 168 ? -26.808 58.718 -25.893 1.00 36.37 168 PHE C C 1
ATOM 6050 O O . PHE C 1 168 ? -26.067 59.658 -25.615 1.00 36.58 168 PHE C O 1
ATOM 6058 N N . ASN C 1 169 ? -27.661 58.204 -25.015 1.00 36.79 169 ASN C N 1
ATOM 6059 C CA . ASN C 1 169 ? -27.731 58.740 -23.668 1.00 36.99 169 ASN C CA 1
ATOM 6060 C C . ASN C 1 169 ? -26.383 58.737 -22.976 1.00 37.54 169 ASN C C 1
ATOM 6061 O O . ASN C 1 169 ? -26.116 59.578 -22.128 1.00 37.27 169 ASN C O 1
ATOM 6066 N N . ARG C 1 170 ? -25.525 57.790 -23.325 1.00 38.98 170 ARG C N 1
ATOM 6067 C CA . ARG C 1 170 ? -24.209 57.749 -22.706 1.00 40.49 170 ARG C CA 1
ATOM 6068 C C . ARG C 1 170 ? -23.449 59.009 -23.098 1.00 39.15 170 ARG C C 1
ATOM 6069 O O . ARG C 1 170 ? -22.855 59.672 -22.258 1.00 39.96 170 ARG C O 1
ATOM 6077 N N . THR C 1 171 ? -23.489 59.332 -24.387 1.00 37.45 171 THR C N 1
ATOM 6078 C CA . THR C 1 171 ? -22.806 60.496 -24.933 1.00 34.45 171 THR C CA 1
ATOM 6079 C C . THR C 1 171 ? -23.273 61.776 -24.243 1.00 34.91 171 THR C C 1
ATOM 6080 O O . THR C 1 171 ? -22.496 62.717 -24.049 1.00 35.98 171 THR C O 1
ATOM 6084 N N . VAL C 1 172 ? -24.544 61.810 -23.875 1.00 33.90 172 VAL C N 1
ATOM 6085 C CA . VAL C 1 172 ? -25.080 62.967 -23.190 1.00 33.04 172 VAL C CA 1
ATOM 6086 C C . VAL C 1 172 ? -24.451 63.072 -21.815 1.00 33.74 172 VAL C C 1
ATOM 6087 O O . VAL C 1 172 ? -24.035 64.148 -21.397 1.00 34.77 172 VAL C O 1
ATOM 6091 N N . LEU C 1 173 ? -24.367 61.948 -21.116 1.00 34.59 173 LEU C N 1
ATOM 6092 C CA . LEU C 1 173 ? -23.776 61.933 -19.787 1.00 35.16 173 LEU C CA 1
ATOM 6093 C C . LEU C 1 173 ? -22.303 62.299 -19.801 1.00 34.65 173 LEU C C 1
ATOM 6094 O O . LEU C 1 173 ? -21.760 62.670 -18.767 1.00 34.21 173 LEU C O 1
ATOM 6099 N N . LEU C 1 174 ? -21.657 62.184 -20.962 1.00 34.67 174 LEU C N 1
ATOM 6100 C CA . LEU C 1 174 ? -20.244 62.537 -21.078 1.00 35.17 174 LEU C CA 1
ATOM 6101 C C . LEU C 1 174 ? -20.076 64.058 -20.945 1.00 37.33 174 LEU C C 1
ATOM 6102 O O . LEU C 1 174 ? -19.144 64.540 -20.290 1.00 38.05 174 LEU C O 1
ATOM 6107 N N . GLY C 1 175 ? -20.997 64.805 -21.548 1.00 38.44 175 GLY C N 1
ATOM 6108 C CA . GLY C 1 175 ? -20.943 66.255 -21.477 1.00 41.07 175 GLY C CA 1
ATOM 6109 C C . GLY C 1 175 ? -21.537 66.868 -20.215 1.00 42.93 175 GLY C C 1
ATOM 6110 O O . GLY C 1 175 ? -21.712 68.086 -20.133 1.00 42.60 175 GLY C O 1
ATOM 6111 N N . CYS C 1 176 ? -21.856 66.034 -19.228 1.00 44.72 176 CYS C N 1
ATOM 6112 C CA . CYS C 1 176 ? -22.416 66.517 -17.965 1.00 46.06 176 CYS C CA 1
ATOM 6113 C C . CYS C 1 176 ? -21.373 66.552 -16.840 1.00 46.18 176 CYS C C 1
ATOM 6114 O O . CYS C 1 176 ? -20.587 65.620 -16.678 1.00 45.26 176 CYS C O 1
ATOM 6117 N N . ASP C 1 177 ? -21.362 67.639 -16.074 1.00 47.67 177 ASP C N 1
ATOM 6118 C CA . ASP C 1 177 ? -20.425 67.777 -14.960 1.00 49.38 177 ASP C CA 1
ATOM 6119 C C . ASP C 1 177 ? -20.978 66.975 -13.781 1.00 48.53 177 ASP C C 1
ATOM 6120 O O . ASP C 1 177 ? -20.222 66.428 -12.979 1.00 48.51 177 ASP C O 1
ATOM 6125 N N . ALA C 1 178 ? -22.306 66.914 -13.697 1.00 46.80 178 ALA C N 1
ATOM 6126 C CA . ALA C 1 178 ? -22.992 66.211 -12.626 1.00 45.38 178 ALA C CA 1
ATOM 6127 C C . ALA C 1 178 ? -24.410 65.809 -13.041 1.00 44.57 178 ALA C C 1
ATOM 6128 O O . ALA C 1 178 ? -24.952 66.326 -14.022 1.00 45.21 178 ALA C O 1
ATOM 6130 N N . PHE C 1 179 ? -25.014 64.894 -12.285 1.00 42.21 179 PHE C N 1
ATOM 6131 C CA . PHE C 1 179 ? -26.365 64.443 -12.583 1.00 39.24 179 PHE C CA 1
ATOM 6132 C C . PHE C 1 179 ? -26.990 63.837 -11.357 1.00 38.70 179 PHE C C 1
ATOM 6133 O O . PHE C 1 179 ? -26.280 63.445 -10.445 1.00 39.62 179 PHE C O 1
ATOM 6141 N N . VAL C 1 180 ? -28.317 63.772 -11.338 1.00 38.55 180 VAL C N 1
ATOM 6142 C CA . VAL C 1 180 ? -29.056 63.175 -10.225 1.00 39.19 180 VAL C CA 1
ATOM 6143 C C . VAL C 1 180 ? -29.927 62.058 -10.794 1.00 39.53 180 VAL C C 1
ATOM 6144 O O . VAL C 1 180 ? -30.140 61.996 -12.004 1.00 40.61 180 VAL C O 1
ATOM 6148 N N . THR C 1 181 ? -30.431 61.173 -9.941 1.00 38.73 181 THR C N 1
ATOM 6149 C CA . THR C 1 181 ? -31.270 60.091 -10.444 1.00 38.08 181 THR C CA 1
ATOM 6150 C C . THR C 1 181 ? -32.557 59.870 -9.677 1.00 37.80 181 THR C C 1
ATOM 6151 O O . THR C 1 181 ? -32.594 59.083 -8.748 1.00 39.71 181 THR C O 1
ATOM 6155 N N . PRO C 1 182 ? -33.635 60.560 -10.060 1.00 37.68 182 PRO C N 1
ATOM 6156 C CA . PRO C 1 182 ? -34.909 60.383 -9.358 1.00 39.84 182 PRO C CA 1
ATOM 6157 C C . PRO C 1 182 ? -35.514 58.997 -9.604 1.00 41.64 182 PRO C C 1
ATOM 6158 O O . PRO C 1 182 ? -35.420 58.489 -10.716 1.00 42.18 182 PRO C O 1
ATOM 6162 N N . THR C 1 183 ? -36.126 58.388 -8.580 1.00 43.82 183 THR C N 1
ATOM 6163 C CA . THR C 1 183 ? -36.732 57.049 -8.716 1.00 45.74 183 THR C CA 1
ATOM 6164 C C . THR C 1 183 ? -38.177 57.018 -8.263 1.00 46.28 183 THR C C 1
ATOM 6165 O O . THR C 1 183 ? -38.667 57.968 -7.671 1.00 46.44 183 THR C O 1
ATOM 6169 N N . ALA C 1 184 ? -38.853 55.906 -8.511 1.00 47.76 184 ALA C N 1
ATOM 6170 C CA . ALA C 1 184 ? -40.243 55.815 -8.125 1.00 50.24 184 ALA C CA 1
ATOM 6171 C C . ALA C 1 184 ? -40.518 55.090 -6.814 1.00 52.09 184 ALA C C 1
ATOM 6172 O O . ALA C 1 184 ? -41.642 55.142 -6.313 1.00 54.74 184 ALA C O 1
ATOM 6174 N N . THR C 1 185 ? -39.503 54.434 -6.254 1.00 52.13 185 THR C N 1
ATOM 6175 C CA . THR C 1 185 ? -39.613 53.694 -4.977 1.00 53.03 185 THR C CA 1
ATOM 6176 C C . THR C 1 185 ? -40.463 52.407 -4.955 1.00 52.13 185 THR C C 1
ATOM 6177 O O . THR C 1 185 ? -40.485 51.713 -3.947 1.00 51.94 185 THR C O 1
ATOM 6181 N N . ASP C 1 186 ? -41.176 52.083 -6.026 1.00 51.27 186 ASP C N 1
ATOM 6182 C CA . ASP C 1 186 ? -41.952 50.856 -5.996 1.00 50.59 186 ASP C CA 1
ATOM 6183 C C . ASP C 1 186 ? -41.040 49.683 -6.352 1.00 49.05 186 ASP C C 1
ATOM 6184 O O . ASP C 1 186 ? -39.863 49.883 -6.658 1.00 49.06 186 ASP C O 1
ATOM 6189 N N . LEU C 1 187 ? -41.570 48.463 -6.319 1.00 46.85 187 LEU C N 1
ATOM 6190 C CA . LEU C 1 187 ? -40.765 47.275 -6.613 1.00 44.62 187 LEU C CA 1
ATOM 6191 C C . LEU C 1 187 ? -39.981 47.335 -7.923 1.00 43.02 187 LEU C C 1
ATOM 6192 O O . LEU C 1 187 ? -38.758 47.237 -7.915 1.00 40.67 187 LEU C O 1
ATOM 6197 N N . PHE C 1 188 ? -40.695 47.495 -9.038 1.00 43.18 188 PHE C N 1
ATOM 6198 C CA . PHE C 1 188 ? -40.093 47.554 -10.375 1.00 43.34 188 PHE C CA 1
ATOM 6199 C C . PHE C 1 188 ? -39.142 48.711 -10.578 1.00 43.14 188 PHE C C 1
ATOM 6200 O O . PHE C 1 188 ? -38.118 48.584 -11.252 1.00 42.96 188 PHE C O 1
ATOM 6208 N N . SER C 1 189 ? -39.508 49.848 -10.004 1.00 42.47 189 SER C N 1
ATOM 6209 C CA . SER C 1 189 ? -38.719 51.051 -10.115 1.00 42.60 189 SER C CA 1
ATOM 6210 C C . SER C 1 189 ? -37.365 50.874 -9.418 1.00 43.62 189 SER C C 1
ATOM 6211 O O . SER C 1 189 ? -36.366 51.475 -9.828 1.00 44.29 189 SER C O 1
ATOM 6214 N N . PHE C 1 190 ? -37.339 50.048 -8.369 1.00 44.36 190 PHE C N 1
ATOM 6215 C CA . PHE C 1 190 ? -36.116 49.768 -7.612 1.00 44.01 190 PHE C CA 1
ATOM 6216 C C . PHE C 1 190 ? -35.254 48.750 -8.359 1.00 43.05 190 PHE C C 1
ATOM 6217 O O . PHE C 1 190 ? -34.041 48.905 -8.503 1.00 40.69 190 PHE C O 1
ATOM 6225 N N . HIS C 1 191 ? -35.901 47.701 -8.837 1.00 43.92 191 HIS C N 1
ATOM 6226 C CA . HIS C 1 191 ? -35.210 46.670 -9.578 1.00 44.89 191 HIS C CA 1
ATOM 6227 C C . HIS C 1 191 ? -34.519 47.331 -10.760 1.00 44.11 191 HIS C C 1
ATOM 6228 O O . HIS C 1 191 ? -33.464 46.886 -11.212 1.00 44.00 191 HIS C O 1
ATOM 6235 N N . ALA C 1 192 ? -35.125 48.407 -11.251 1.00 42.93 192 ALA C N 1
ATOM 6236 C CA . ALA C 1 192 ? -34.587 49.148 -12.385 1.00 41.58 192 ALA C CA 1
ATOM 6237 C C . ALA C 1 192 ? -33.421 50.026 -11.974 1.00 40.66 192 ALA C C 1
ATOM 6238 O O . ALA C 1 192 ? -32.446 50.153 -12.709 1.00 41.73 192 ALA C O 1
ATOM 6240 N N . PHE C 1 193 ? -33.537 50.633 -10.798 1.00 39.53 193 PHE C N 1
ATOM 6241 C CA . PHE C 1 193 ? -32.510 51.522 -10.277 1.00 38.36 193 PHE C CA 1
ATOM 6242 C C . PHE C 1 193 ? -31.230 50.748 -9.970 1.00 37.45 193 PHE C C 1
ATOM 6243 O O . PHE C 1 193 ? -30.126 51.297 -9.994 1.00 35.89 193 PHE C O 1
ATOM 6251 N N . GLY C 1 194 ? -31.383 49.464 -9.693 1.00 36.92 194 GLY C N 1
ATOM 6252 C CA . GLY C 1 194 ? -30.221 48.655 -9.397 1.00 39.53 194 GLY C CA 1
ATOM 6253 C C . GLY C 1 194 ? -29.514 48.262 -10.677 1.00 41.67 194 GLY C C 1
ATOM 6254 O O . GLY C 1 194 ? -28.309 48.031 -10.680 1.00 42.85 194 GLY C O 1
ATOM 6255 N N . ASN C 1 195 ? -30.274 48.174 -11.767 1.00 43.00 195 ASN C N 1
ATOM 6256 C CA . ASN C 1 195 ? -29.725 47.821 -13.070 1.00 42.46 195 ASN C CA 1
ATOM 6257 C C . ASN C 1 195 ? -28.930 49.036 -13.562 1.00 41.14 195 ASN C C 1
ATOM 6258 O O . ASN C 1 195 ? -27.879 48.911 -14.197 1.00 40.53 195 ASN C O 1
ATOM 6263 N N . LEU C 1 196 ? -29.439 50.217 -13.237 1.00 39.05 196 LEU C N 1
ATOM 6264 C CA . LEU C 1 196 ? -28.801 51.465 -13.616 1.00 36.93 196 LEU C CA 1
ATOM 6265 C C . LEU C 1 196 ? -27.459 51.594 -12.912 1.00 36.51 196 LEU C C 1
ATOM 6266 O O . LEU C 1 196 ? -26.495 52.091 -13.486 1.00 35.63 196 LEU C O 1
ATOM 6271 N N . ALA C 1 197 ? -27.405 51.150 -11.659 1.00 36.45 197 ALA C N 1
ATOM 6272 C CA . ALA C 1 197 ? -26.175 51.217 -10.877 1.00 35.91 197 ALA C CA 1
ATOM 6273 C C . ALA C 1 197 ? -25.144 50.297 -11.498 1.00 36.14 197 ALA C C 1
ATOM 6274 O O . ALA C 1 197 ? -23.960 50.610 -11.538 1.00 36.86 197 ALA C O 1
ATOM 6276 N N . ARG C 1 198 ? -25.595 49.155 -11.987 1.00 36.78 198 ARG C N 1
ATOM 6277 C CA . ARG C 1 198 ? -24.678 48.230 -12.595 1.00 38.36 198 ARG C CA 1
ATOM 6278 C C . ARG C 1 198 ? -24.292 48.742 -13.963 1.00 39.02 198 ARG C C 1
ATOM 6279 O O . ARG C 1 198 ? -23.138 48.649 -14.365 1.00 37.65 198 ARG C O 1
ATOM 6287 N N . TRP C 1 199 ? -25.256 49.318 -14.671 1.00 41.89 199 TRP C N 1
ATOM 6288 C CA . TRP C 1 199 ? -25.007 49.866 -16.012 1.00 44.02 199 TRP C CA 1
ATOM 6289 C C . TRP C 1 199 ? -23.884 50.902 -16.041 1.00 45.19 199 TRP C C 1
ATOM 6290 O O . TRP C 1 199 ? -23.097 50.932 -16.980 1.00 44.78 199 TRP C O 1
ATOM 6301 N N . PHE C 1 200 ? -23.847 51.764 -15.026 1.00 47.66 200 PHE C N 1
ATOM 6302 C CA . PHE C 1 200 ? -22.832 52.805 -14.929 1.00 49.88 200 PHE C CA 1
ATOM 6303 C C . PHE C 1 200 ? -21.462 52.205 -14.731 1.00 50.73 200 PHE C C 1
ATOM 6304 O O . PHE C 1 200 ? -20.474 52.673 -15.291 1.00 51.81 200 PHE C O 1
ATOM 6312 N N . ASP C 1 201 ? -21.391 51.170 -13.916 1.00 50.88 201 ASP C N 1
ATOM 6313 C CA . ASP C 1 201 ? -20.114 50.548 -13.695 1.00 51.72 201 ASP C CA 1
ATOM 6314 C C . ASP C 1 201 ? -19.628 49.955 -15.015 1.00 50.81 201 ASP C C 1
ATOM 6315 O O . ASP C 1 201 ? -18.433 49.825 -15.250 1.00 49.14 201 ASP C O 1
ATOM 6320 N N . ALA C 1 202 ? -20.575 49.617 -15.881 1.00 50.62 202 ALA C N 1
ATOM 6321 C CA . ALA C 1 202 ? -20.268 49.030 -17.172 1.00 51.24 202 ALA C CA 1
ATOM 6322 C C . ALA C 1 202 ? -19.605 49.984 -18.149 1.00 52.73 202 ALA C C 1
ATOM 6323 O O . ALA C 1 202 ? -18.480 49.747 -18.582 1.00 54.25 202 ALA C O 1
ATOM 6325 N N . TRP C 1 203 ? -20.297 51.057 -18.519 1.00 53.75 203 TRP C N 1
ATOM 6326 C CA . TRP C 1 203 ? -19.724 51.979 -19.490 1.00 54.82 203 TRP C CA 1
ATOM 6327 C C . TRP C 1 203 ? -18.679 52.920 -18.919 1.00 54.78 203 TRP C C 1
ATOM 6328 O O . TRP C 1 203 ? -17.640 53.152 -19.542 1.00 55.16 203 TRP C O 1
ATOM 6339 N N . VAL C 1 204 ? -18.943 53.456 -17.736 1.00 54.24 204 VAL C N 1
ATOM 6340 C CA . VAL C 1 204 ? -17.991 54.358 -17.105 1.00 53.69 204 VAL C CA 1
ATOM 6341 C C . VAL C 1 204 ? -16.586 53.751 -17.105 1.00 53.90 204 VAL C C 1
ATOM 6342 O O . VAL C 1 204 ? -15.593 54.440 -17.361 1.00 53.36 204 VAL C O 1
ATOM 6346 N N . THR C 1 205 ? -16.508 52.454 -16.834 1.00 53.82 205 THR C N 1
ATOM 6347 C CA . THR C 1 205 ? -15.221 51.779 -16.806 1.00 54.17 205 THR C CA 1
ATOM 6348 C C . THR C 1 205 ? -14.683 51.594 -18.232 1.00 53.26 205 THR C C 1
ATOM 6349 O O . THR C 1 205 ? -13.476 51.671 -18.479 1.00 51.74 205 THR C O 1
ATOM 6353 N N . GLN C 1 206 ? -15.595 51.380 -19.171 1.00 53.16 206 GLN C N 1
ATOM 6354 C CA . GLN C 1 206 ? -15.217 51.190 -20.555 1.00 53.52 206 GLN C CA 1
ATOM 6355 C C . GLN C 1 206 ? -14.680 52.486 -21.157 1.00 53.49 206 GLN C C 1
ATOM 6356 O O . GLN C 1 206 ? -13.621 52.493 -21.789 1.00 53.18 206 GLN C O 1
ATOM 6362 N N . TYR C 1 207 ? -15.397 53.588 -20.952 1.00 53.23 207 TYR C N 1
ATOM 6363 C CA . TYR C 1 207 ? -14.965 54.878 -21.489 1.00 52.52 207 TYR C CA 1
ATOM 6364 C C . TYR C 1 207 ? -13.551 55.235 -21.038 1.00 52.31 207 TYR C C 1
ATOM 6365 O O . TYR C 1 207 ? -12.802 55.876 -21.771 1.00 51.53 207 TYR C O 1
ATOM 6374 N N . ALA C 1 208 ? -13.207 54.814 -19.825 1.00 52.58 208 ALA C N 1
ATOM 6375 C CA . ALA C 1 208 ? -11.890 55.050 -19.254 1.00 52.31 208 ALA C CA 1
ATOM 6376 C C . ALA C 1 208 ? -10.822 54.536 -20.205 1.00 52.34 208 ALA C C 1
ATOM 6377 O O . ALA C 1 208 ? -9.709 55.050 -20.244 1.00 51.32 208 ALA C O 1
ATOM 6379 N N . GLU C 1 209 ? -11.169 53.491 -20.950 1.00 53.18 209 GLU C N 1
ATOM 6380 C CA . GLU C 1 209 ? -10.259 52.898 -21.915 1.00 54.02 209 GLU C CA 1
ATOM 6381 C C . GLU C 1 209 ? -10.426 53.654 -23.221 1.00 52.82 209 GLU C C 1
ATOM 6382 O O . GLU C 1 209 ? -9.450 54.055 -23.851 1.00 51.91 209 GLU C O 1
ATOM 6388 N N . ILE C 1 210 ? -11.674 53.867 -23.620 1.00 51.99 210 ILE C N 1
ATOM 6389 C CA . ILE C 1 210 ? -11.922 54.565 -24.866 1.00 51.64 210 ILE C CA 1
ATOM 6390 C C . ILE C 1 210 ? -11.158 55.860 -24.928 1.00 52.25 210 ILE C C 1
ATOM 6391 O O . ILE C 1 210 ? -10.616 56.224 -25.964 1.00 51.50 210 ILE C O 1
ATOM 6396 N N . HIS C 1 211 ? -11.120 56.554 -23.803 1.00 54.04 211 HIS C N 1
ATOM 6397 C CA . HIS C 1 211 ? -10.438 57.830 -23.706 1.00 55.17 211 HIS C CA 1
ATOM 6398 C C . HIS C 1 211 ? -8.937 57.681 -23.727 1.00 56.38 211 HIS C C 1
ATOM 6399 O O . HIS C 1 211 ? -8.245 58.321 -24.513 1.00 57.26 211 HIS C O 1
ATOM 6406 N N . GLU C 1 212 ? -8.429 56.832 -22.852 1.00 58.09 212 GLU C N 1
ATOM 6407 C CA . GLU C 1 212 ? -6.998 56.630 -22.771 1.00 60.09 212 GLU C CA 1
ATOM 6408 C C . GLU C 1 212 ? -6.407 56.180 -24.105 1.00 58.49 212 GLU C C 1
ATOM 6409 O O . GLU C 1 212 ? -5.530 56.847 -24.660 1.00 57.70 212 GLU C O 1
ATOM 6415 N N . GLY C 1 213 ? -6.903 55.060 -24.620 1.00 56.93 213 GLY C N 1
ATOM 6416 C CA . GLY C 1 213 ? -6.395 54.525 -25.870 1.00 55.59 213 GLY C CA 1
ATOM 6417 C C . GLY C 1 213 ? -6.515 55.440 -27.070 1.00 54.91 213 GLY C C 1
ATOM 6418 O O . GLY C 1 213 ? -5.603 55.523 -27.893 1.00 54.23 213 GLY C O 1
ATOM 6419 N N . ASN C 1 214 ? -7.643 56.135 -27.166 1.00 54.95 214 ASN C N 1
ATOM 6420 C CA . ASN C 1 214 ? -7.910 57.037 -28.282 1.00 55.02 214 ASN C CA 1
ATOM 6421 C C . ASN C 1 214 ? -7.036 58.267 -28.240 1.00 56.54 214 ASN C C 1
ATOM 6422 O O . ASN C 1 214 ? -6.583 58.776 -29.269 1.00 56.07 214 ASN C O 1
ATOM 6435 N N . ALA C 1 216 ? -3.995 58.588 -26.880 1.00 61.15 216 ALA C N 1
ATOM 6436 C CA . ALA C 1 216 ? -2.639 58.275 -27.274 1.00 59.48 216 ALA C CA 1
ATOM 6437 C C . ALA C 1 216 ? -2.530 57.863 -28.745 1.00 59.16 216 ALA C C 1
ATOM 6438 O O . ALA C 1 216 ? -1.479 58.027 -29.352 1.00 59.94 216 ALA C O 1
ATOM 6440 N N . GLU C 1 217 ? -3.603 57.348 -29.333 1.00 58.81 217 GLU C N 1
ATOM 6441 C CA . GLU C 1 217 ? -3.544 56.919 -30.732 1.00 59.07 217 GLU C CA 1
ATOM 6442 C C . GLU C 1 217 ? -3.574 58.112 -31.677 1.00 56.87 217 GLU C C 1
ATOM 6443 O O . GLU C 1 217 ? -3.259 57.994 -32.860 1.00 56.28 217 GLU C O 1
ATOM 6449 N N . TRP C 1 218 ? -3.952 59.266 -31.147 1.00 55.29 218 TRP C N 1
ATOM 6450 C CA . TRP C 1 218 ? -4.019 60.476 -31.950 1.00 54.17 218 TRP C CA 1
ATOM 6451 C C . TRP C 1 218 ? -2.639 61.116 -32.013 1.00 55.02 218 TRP C C 1
ATOM 6452 O O . TRP C 1 218 ? -2.179 61.529 -33.073 1.00 55.50 218 TRP C O 1
ATOM 6463 N N . LYS C 1 219 ? -1.988 61.193 -30.860 1.00 56.16 219 LYS C N 1
ATOM 6464 C CA . LYS C 1 219 ? -0.656 61.770 -30.745 1.00 57.43 219 LYS C CA 1
ATOM 6465 C C . LYS C 1 219 ? 0.326 61.179 -31.764 1.00 59.49 219 LYS C C 1
ATOM 6466 O O . LYS C 1 219 ? 1.256 61.855 -32.206 1.00 59.84 219 LYS C O 1
ATOM 6472 N N . LYS C 1 220 ? 0.096 59.926 -32.142 1.00 61.58 220 LYS C N 1
ATOM 6473 C CA . LYS C 1 220 ? 0.959 59.215 -33.072 1.00 63.35 220 LYS C CA 1
ATOM 6474 C C . LYS C 1 220 ? 1.029 59.782 -34.489 1.00 63.96 220 LYS C C 1
ATOM 6475 O O . LYS C 1 220 ? 1.950 59.455 -35.236 1.00 63.60 220 LYS C O 1
ATOM 6481 N N . TYR C 1 221 ? 0.077 60.629 -34.871 1.00 65.75 221 TYR C N 1
ATOM 6482 C CA . TYR C 1 221 ? 0.111 61.216 -36.218 1.00 67.92 221 TYR C CA 1
ATOM 6483 C C . TYR C 1 221 ? -0.373 62.670 -36.283 1.00 69.16 221 TYR C C 1
ATOM 6484 O O . TYR C 1 221 ? -0.671 63.181 -37.360 1.00 68.30 221 TYR C O 1
ATOM 6493 N N . SER C 1 222 ? -0.442 63.337 -35.136 1.00 71.39 222 SER C N 1
ATOM 6494 C CA . SER C 1 222 ? -0.890 64.720 -35.115 1.00 74.06 222 SER C CA 1
ATOM 6495 C C . SER C 1 222 ? -0.482 65.441 -33.847 1.00 76.26 222 SER C C 1
ATOM 6496 O O . SER C 1 222 ? -1.069 65.222 -32.789 1.00 76.48 222 SER C O 1
ATOM 6499 N N . ALA C 1 223 ? 0.522 66.305 -33.959 1.00 79.04 223 ALA C N 1
ATOM 6500 C CA . ALA C 1 223 ? 0.998 67.072 -32.817 1.00 81.40 223 ALA C CA 1
ATOM 6501 C C . ALA C 1 223 ? -0.088 68.065 -32.430 1.00 83.75 223 ALA C C 1
ATOM 6502 O O . ALA C 1 223 ? -0.182 68.486 -31.275 1.00 84.21 223 ALA C O 1
ATOM 6504 N N . ASP C 1 224 ? -0.911 68.432 -33.408 1.00 86.19 224 ASP C N 1
ATOM 6505 C CA . ASP C 1 224 ? -2.007 69.368 -33.184 1.00 88.93 224 ASP C CA 1
ATOM 6506 C C . ASP C 1 224 ? -3.207 68.633 -32.595 1.00 89.55 224 ASP C C 1
ATOM 6507 O O . ASP C 1 224 ? -4.203 68.397 -33.284 1.00 90.30 224 ASP C O 1
ATOM 6512 N N . VAL C 1 225 ? -3.100 68.276 -31.317 1.00 89.65 225 VAL C N 1
ATOM 6513 C CA . VAL C 1 225 ? -4.159 67.566 -30.605 1.00 89.44 225 VAL C CA 1
ATOM 6514 C C . VAL C 1 225 ? -4.360 68.201 -29.224 1.00 89.58 225 VAL C C 1
ATOM 6515 O O . VAL C 1 225 ? -5.461 68.191 -28.676 1.00 90.43 225 VAL C O 1
ATOM 6519 N N . GLU C 1 226 ? -3.290 68.783 -28.690 1.00 89.37 226 GLU C N 1
ATOM 6520 C CA . GLU C 1 226 ? -3.317 69.420 -27.377 1.00 88.78 226 GLU C CA 1
ATOM 6521 C C . GLU C 1 226 ? -4.453 70.437 -27.295 1.00 87.23 226 GLU C C 1
ATOM 6522 O O . GLU C 1 226 ? -5.151 70.534 -26.283 1.00 87.28 226 GLU C O 1
ATOM 6528 N N . ALA C 1 227 ? -4.643 71.187 -28.373 1.00 84.61 227 ALA C N 1
ATOM 6529 C CA . ALA C 1 227 ? -5.687 72.193 -28.406 1.00 82.51 227 ALA C CA 1
ATOM 6530 C C . ALA C 1 227 ? -6.841 71.732 -29.263 1.00 80.91 227 ALA C C 1
ATOM 6531 O O . ALA C 1 227 ? -7.940 72.278 -29.186 1.00 82.02 227 ALA C O 1
ATOM 6533 N N . LYS C 1 228 ? -6.595 70.727 -30.089 1.00 78.53 228 LYS C N 1
ATOM 6534 C CA . LYS C 1 228 ? -7.641 70.210 -30.964 1.00 76.83 228 LYS C CA 1
ATOM 6535 C C . LYS C 1 228 ? -8.679 69.490 -30.106 1.00 75.01 228 LYS C C 1
ATOM 6536 O O . LYS C 1 228 ? -9.809 69.247 -30.533 1.00 72.97 228 LYS C O 1
ATOM 6542 N N . THR C 1 229 ? -8.266 69.180 -28.881 1.00 73.64 229 THR C N 1
ATOM 6543 C CA . THR C 1 229 ? -9.087 68.486 -27.903 1.00 72.08 229 THR C CA 1
ATOM 6544 C C . THR C 1 229 ? -9.843 69.446 -26.990 1.00 71.48 229 THR C C 1
ATOM 6545 O O . THR C 1 229 ? -10.806 69.059 -26.337 1.00 71.18 229 THR C O 1
ATOM 6549 N N . ARG C 1 230 ? -9.398 70.694 -26.931 1.00 70.89 230 ARG C N 1
ATOM 6550 C CA . ARG C 1 230 ? -10.042 71.675 -26.074 1.00 69.69 230 ARG C CA 1
ATOM 6551 C C . ARG C 1 230 ? -11.524 71.873 -26.388 1.00 66.51 230 ARG C C 1
ATOM 6552 O O . ARG C 1 230 ? -12.337 71.990 -25.480 1.00 66.10 230 ARG C O 1
ATOM 6560 N N . PRO C 1 231 ? -11.899 71.911 -27.675 1.00 63.82 231 PRO C N 1
ATOM 6561 C CA . PRO C 1 231 ? -13.314 72.100 -28.007 1.00 62.07 231 PRO C CA 1
ATOM 6562 C C . PRO C 1 231 ? -14.250 71.062 -27.389 1.00 61.21 231 PRO C C 1
ATOM 6563 O O . PRO C 1 231 ? -15.461 71.256 -27.360 1.00 61.21 231 PRO C O 1
ATOM 6567 N N . LEU C 1 232 ? -13.686 69.958 -26.908 1.00 60.46 232 LEU C N 1
ATOM 6568 C CA . LEU C 1 232 ? -14.460 68.883 -26.279 1.00 58.99 232 LEU C CA 1
ATOM 6569 C C . LEU C 1 232 ? -14.197 69.023 -24.778 1.00 59.73 232 LEU C C 1
ATOM 6570 O O . LEU C 1 232 ? -13.069 68.819 -24.332 1.00 61.37 232 LEU C O 1
ATOM 6575 N N . ARG C 1 233 ? -15.207 69.377 -23.991 1.00 59.14 233 ARG C N 1
ATOM 6576 C CA . ARG C 1 233 ? -14.976 69.524 -22.559 1.00 58.53 233 ARG C CA 1
ATOM 6577 C C . ARG C 1 233 ? -14.602 68.187 -21.933 1.00 57.79 233 ARG C C 1
ATOM 6578 O O . ARG C 1 233 ? -15.376 67.601 -21.182 1.00 58.50 233 ARG C O 1
ATOM 6586 N N . LEU C 1 234 ? -13.403 67.708 -22.243 1.00 56.01 234 LEU C N 1
ATOM 6587 C CA . LEU C 1 234 ? -12.962 66.435 -21.714 1.00 55.32 234 LEU C CA 1
ATOM 6588 C C . LEU C 1 234 ? -12.720 66.488 -20.225 1.00 56.04 234 LEU C C 1
ATOM 6589 O O . LEU C 1 234 ? -11.812 67.169 -19.760 1.00 56.60 234 LEU C O 1
ATOM 6594 N N . GLY C 1 235 ? -13.542 65.760 -19.477 1.00 56.26 235 GLY C N 1
ATOM 6595 C CA . GLY C 1 235 ? -13.385 65.731 -18.038 1.00 57.10 235 GLY C CA 1
ATOM 6596 C C . GLY C 1 235 ? -14.248 66.737 -17.312 1.00 57.72 235 GLY C C 1
ATOM 6597 O O . GLY C 1 235 ? -14.102 66.930 -16.112 1.00 58.96 235 GLY C O 1
ATOM 6598 N N . GLY C 1 236 ? -15.160 67.383 -18.020 1.00 58.17 236 GLY C N 1
ATOM 6599 C CA . GLY C 1 236 ? -15.997 68.352 -17.350 1.00 59.45 236 GLY C CA 1
ATOM 6600 C C . GLY C 1 236 ? -15.271 69.669 -17.241 1.00 60.39 236 GLY C C 1
ATOM 6601 O O . GLY C 1 236 ? -14.457 69.998 -18.099 1.00 60.94 236 GLY C O 1
ATOM 6602 N N . PHE C 1 237 ? -15.542 70.417 -16.180 1.00 61.13 237 PHE C N 1
ATOM 6603 C CA . PHE C 1 237 ? -14.916 71.717 -16.005 1.00 62.67 237 PHE C CA 1
ATOM 6604 C C . PHE C 1 237 ? -13.586 71.689 -15.258 1.00 64.34 237 PHE C C 1
ATOM 6605 O O . PHE C 1 237 ? -13.112 72.734 -14.817 1.00 64.98 237 PHE C O 1
ATOM 6613 N N . ASP C 1 238 ? -12.986 70.509 -15.116 1.00 66.05 238 ASP C N 1
ATOM 6614 C CA . ASP C 1 238 ? -11.704 70.385 -14.418 1.00 67.72 238 ASP C CA 1
ATOM 6615 C C . ASP C 1 238 ? -10.940 69.105 -14.764 1.00 68.99 238 ASP C C 1
ATOM 6616 O O . ASP C 1 238 ? -9.716 69.043 -14.605 1.00 70.14 238 ASP C O 1
ATOM 6621 N N . GLY C 1 239 ? -11.666 68.088 -15.228 1.00 69.37 239 GLY C N 1
ATOM 6622 C CA . GLY C 1 239 ? -11.046 66.823 -15.601 1.00 68.93 239 GLY C CA 1
ATOM 6623 C C . GLY C 1 239 ? -11.508 65.641 -14.763 1.00 69.08 239 GLY C C 1
ATOM 6624 O O . GLY C 1 239 ? -11.542 64.507 -15.248 1.00 68.89 239 GLY C O 1
ATOM 6625 N N . GLU C 1 240 ? -11.876 65.916 -13.510 1.00 68.65 240 GLU C N 1
ATOM 6626 C CA . GLU C 1 240 ? -12.321 64.887 -12.574 1.00 68.02 240 GLU C CA 1
ATOM 6627 C C . GLU C 1 240 ? -13.334 63.920 -13.194 1.00 64.95 240 GLU C C 1
ATOM 6628 O O . GLU C 1 240 ? -13.409 62.754 -12.803 1.00 65.53 240 GLU C O 1
ATOM 6634 N N . GLY C 1 241 ? -14.091 64.399 -14.173 1.00 61.19 241 GLY C N 1
ATOM 6635 C CA . GLY C 1 241 ? -15.066 63.552 -14.824 1.00 57.77 241 GLY C CA 1
ATOM 6636 C C . GLY C 1 241 ? -16.450 63.770 -14.261 1.00 55.84 241 GLY C C 1
ATOM 6637 O O . GLY C 1 241 ? -16.666 64.662 -13.442 1.00 54.92 241 GLY C O 1
ATOM 6638 N N . LEU C 1 242 ? -17.385 62.941 -14.709 1.00 54.44 242 LEU C N 1
ATOM 6639 C CA . LEU C 1 242 ? -18.770 63.012 -14.276 1.00 52.89 242 LEU C CA 1
ATOM 6640 C C . LEU C 1 242 ? -18.928 62.802 -12.777 1.00 51.69 242 LEU C C 1
ATOM 6641 O O . LEU C 1 242 ? -18.436 61.823 -12.229 1.00 51.28 242 LEU C O 1
ATOM 6646 N N . ARG C 1 243 ? -19.632 63.724 -12.126 1.00 50.67 243 ARG C N 1
ATOM 6647 C CA . ARG C 1 243 ? -19.862 63.655 -10.689 1.00 49.82 243 ARG C CA 1
ATOM 6648 C C . ARG C 1 243 ? -21.321 63.352 -10.343 1.00 49.01 243 ARG C C 1
ATOM 6649 O O . ARG C 1 243 ? -22.232 64.020 -10.830 1.00 49.54 243 ARG C O 1
ATOM 6657 N N . TYR C 1 244 ? -21.534 62.347 -9.494 1.00 47.03 244 TYR C N 1
ATOM 6658 C CA . TYR C 1 244 ? -22.881 61.959 -9.076 1.00 44.24 244 TYR C CA 1
ATOM 6659 C C . TYR C 1 244 ? -23.336 62.794 -7.896 1.00 42.28 244 TYR C C 1
ATOM 6660 O O . TYR C 1 244 ? -22.640 62.862 -6.894 1.00 43.27 244 TYR C O 1
ATOM 6669 N N . LEU C 1 245 ? -24.508 63.409 -8.006 1.00 39.70 245 LEU C N 1
ATOM 6670 C CA . LEU C 1 245 ? -25.040 64.230 -6.928 1.00 37.96 245 LEU C CA 1
ATOM 6671 C C . LEU C 1 245 ? -25.904 63.453 -5.957 1.00 38.38 245 LEU C C 1
ATOM 6672 O O . LEU C 1 245 ? -25.867 63.700 -4.757 1.00 39.65 245 LEU C O 1
ATOM 6677 N N . GLY C 1 246 ? -26.692 62.523 -6.476 1.00 38.45 246 GLY C N 1
ATOM 6678 C CA . GLY C 1 246 ? -27.558 61.752 -5.611 1.00 40.31 246 GLY C CA 1
ATOM 6679 C C . GLY C 1 246 ? -28.882 61.366 -6.244 1.00 40.97 246 GLY C C 1
ATOM 6680 O O . GLY C 1 246 ? -29.024 61.390 -7.476 1.00 40.37 246 GLY C O 1
ATOM 6681 N N . TYR C 1 247 ? -29.856 61.009 -5.407 1.00 40.06 247 TYR C N 1
ATOM 6682 C CA . TYR C 1 247 ? -31.156 60.605 -5.920 1.00 39.69 247 TYR C CA 1
ATOM 6683 C C . TYR C 1 247 ? -32.350 61.300 -5.267 1.00 39.35 247 TYR C C 1
ATOM 6684 O O . TYR C 1 247 ? -32.228 61.949 -4.236 1.00 36.92 247 TYR C O 1
ATOM 6693 N N . THR C 1 248 ? -33.503 61.183 -5.903 1.00 40.28 248 THR C N 1
ATOM 6694 C CA . THR C 1 248 ? -34.705 61.801 -5.399 1.00 43.66 248 THR C CA 1
ATOM 6695 C C . THR C 1 248 ? -35.798 60.765 -5.530 1.00 48.21 248 THR C C 1
ATOM 6696 O O . THR C 1 248 ? -35.689 59.859 -6.351 1.00 49.22 248 THR C O 1
ATOM 6700 N N . THR C 1 249 ? -36.849 60.886 -4.727 1.00 52.20 249 THR C N 1
ATOM 6701 C CA . THR C 1 249 ? -37.930 59.918 -4.777 1.00 56.82 249 THR C CA 1
ATOM 6702 C C . THR C 1 249 ? -39.223 60.540 -5.301 1.00 60.38 249 THR C C 1
ATOM 6703 O O . THR C 1 249 ? -39.462 61.731 -5.127 1.00 59.82 249 THR C O 1
ATOM 6707 N N . LEU C 1 250 ? -40.050 59.727 -5.951 1.00 65.77 250 LEU C N 1
ATOM 6708 C CA . LEU C 1 250 ? -41.318 60.195 -6.486 1.00 71.58 250 LEU C CA 1
ATOM 6709 C C . LEU C 1 250 ? -42.492 59.445 -5.880 1.00 76.10 250 LEU C C 1
ATOM 6710 O O . LEU C 1 250 ? -42.314 58.496 -5.118 1.00 75.73 250 LEU C O 1
ATOM 6715 N N . GLU C 1 251 ? -43.694 59.883 -6.240 1.00 82.50 251 GLU C N 1
ATOM 6716 C CA . GLU C 1 251 ? -44.935 59.290 -5.752 1.00 89.17 251 GLU C CA 1
ATOM 6717 C C . GLU C 1 251 ? -45.578 58.405 -6.837 1.00 92.71 251 GLU C C 1
ATOM 6718 O O . GLU C 1 251 ? -46.704 57.919 -6.670 1.00 93.54 251 GLU C O 1
ATOM 6724 N N . TYR C 1 252 ? -44.867 58.208 -7.949 1.00 95.84 252 TYR C N 1
ATOM 6725 C CA . TYR C 1 252 ? -45.363 57.376 -9.051 1.00 98.29 252 TYR C CA 1
ATOM 6726 C C . TYR C 1 252 ? -46.792 57.778 -9.405 1.00 98.04 252 TYR C C 1
ATOM 6727 O O . TYR C 1 252 ? -47.137 58.956 -9.317 1.00 97.55 252 TYR C O 1
ATOM 6736 N N . VAL C 1 253 ? -47.619 56.802 -9.787 1.00 98.00 253 VAL C N 1
ATOM 6737 C CA . VAL C 1 253 ? -49.014 57.070 -10.158 1.00 98.16 253 VAL C CA 1
ATOM 6738 C C . VAL C 1 253 ? -49.976 56.920 -8.981 1.00 97.72 253 VAL C C 1
ATOM 6739 O O . VAL C 1 253 ? -51.097 57.426 -9.018 1.00 96.24 253 VAL C O 1
ATOM 6743 N N . GLN C 1 262 ? -55.067 53.963 -6.088 1.00 103.20 262 GLN C N 1
ATOM 6744 C CA . GLN C 1 262 ? -54.230 54.840 -5.273 1.00 103.63 262 GLN C CA 1
ATOM 6745 C C . GLN C 1 262 ? -52.831 54.998 -5.875 1.00 103.04 262 GLN C C 1
ATOM 6746 O O . GLN C 1 262 ? -52.589 54.588 -7.014 1.00 103.13 262 GLN C O 1
ATOM 6752 N N . LEU C 1 263 ? -51.920 55.597 -5.107 1.00 102.32 263 LEU C N 1
ATOM 6753 C CA . LEU C 1 263 ? -50.541 55.829 -5.551 1.00 101.38 263 LEU C CA 1
ATOM 6754 C C . LEU C 1 263 ? -49.612 54.708 -5.095 1.00 100.61 263 LEU C C 1
ATOM 6755 O O . LEU C 1 263 ? -49.750 54.196 -3.984 1.00 100.74 263 LEU C O 1
ATOM 6760 N N . VAL C 1 264 ? -48.669 54.329 -5.954 1.00 99.25 264 VAL C N 1
ATOM 6761 C CA . VAL C 1 264 ? -47.730 53.258 -5.629 1.00 97.64 264 VAL C CA 1
ATOM 6762 C C . VAL C 1 264 ? -46.495 53.785 -4.899 1.00 95.87 264 VAL C C 1
ATOM 6763 O O . VAL C 1 264 ? -45.984 54.861 -5.214 1.00 95.70 264 VAL C O 1
ATOM 6767 N N . GLY C 1 265 ? -46.020 53.017 -3.923 1.00 93.46 265 GLY C N 1
ATOM 6768 C CA . GLY C 1 265 ? -44.851 53.420 -3.164 1.00 90.26 265 GLY C CA 1
ATOM 6769 C C . GLY C 1 265 ? -44.441 52.352 -2.171 1.00 87.72 265 GLY C C 1
ATOM 6770 O O . GLY C 1 265 ? -45.275 51.581 -1.698 1.00 87.81 265 GLY C O 1
ATOM 6771 N N . ALA C 1 266 ? -43.155 52.297 -1.852 1.00 85.05 266 ALA C N 1
ATOM 6772 C CA . ALA C 1 266 ? -42.663 51.307 -0.909 1.00 82.06 266 ALA C CA 1
ATOM 6773 C C . ALA C 1 266 ? -41.312 51.736 -0.359 1.00 80.04 266 ALA C C 1
ATOM 6774 O O . ALA C 1 266 ? -40.546 50.908 0.136 1.00 79.36 266 ALA C O 1
ATOM 6776 N N . PHE C 1 267 ? -41.020 53.031 -0.450 1.00 77.74 267 PHE C N 1
ATOM 6777 C CA . PHE C 1 267 ? -39.752 53.553 0.042 1.00 76.05 267 PHE C CA 1
ATOM 6778 C C . PHE C 1 267 ? -39.539 53.027 1.443 1.00 74.60 267 PHE C C 1
ATOM 6779 O O . PHE C 1 267 ? -38.405 52.794 1.861 1.00 74.90 267 PHE C O 1
ATOM 6787 N N . GLU C 1 268 ? -40.642 52.839 2.164 1.00 72.62 268 GLU C N 1
ATOM 6788 C CA . GLU C 1 268 ? -40.600 52.327 3.530 1.00 69.78 268 GLU C CA 1
ATOM 6789 C C . GLU C 1 268 ? -39.893 50.967 3.572 1.00 66.05 268 GLU C C 1
ATOM 6790 O O . GLU C 1 268 ? -39.080 50.722 4.463 1.00 64.33 268 GLU C O 1
ATOM 6796 N N . ARG C 1 269 ? -40.185 50.094 2.604 1.00 61.75 269 ARG C N 1
ATOM 6797 C CA . ARG C 1 269 ? -39.565 48.774 2.583 1.00 56.81 269 ARG C CA 1
ATOM 6798 C C . ARG C 1 269 ? -38.479 48.586 1.544 1.00 53.61 269 ARG C C 1
ATOM 6799 O O . ARG C 1 269 ? -38.131 47.457 1.205 1.00 52.82 269 ARG C O 1
ATOM 6807 N N . PHE C 1 270 ? -37.941 49.695 1.053 1.00 50.63 270 PHE C N 1
ATOM 6808 C CA . PHE C 1 270 ? -36.871 49.662 0.074 1.00 48.91 270 PHE C CA 1
ATOM 6809 C C . PHE C 1 270 ? -35.831 50.744 0.353 1.00 48.71 270 PHE C C 1
ATOM 6810 O O . PHE C 1 270 ? -34.784 50.765 -0.285 1.00 49.69 270 PHE C O 1
ATOM 6818 N N . ARG C 1 271 ? -36.115 51.628 1.310 1.00 47.54 271 ARG C N 1
ATOM 6819 C CA . ARG C 1 271 ? -35.200 52.719 1.659 1.00 47.17 271 ARG C CA 1
ATOM 6820 C C . ARG C 1 271 ? -33.741 52.301 1.724 1.00 46.10 271 ARG C C 1
ATOM 6821 O O . ARG C 1 271 ? -32.891 52.858 1.035 1.00 45.03 271 ARG C O 1
ATOM 6829 N N . GLY C 1 272 ? -33.452 51.328 2.576 1.00 46.04 272 GLY C N 1
ATOM 6830 C CA . GLY C 1 272 ? -32.087 50.870 2.727 1.00 46.88 272 GLY C CA 1
ATOM 6831 C C . GLY C 1 272 ? -31.499 50.347 1.438 1.00 47.37 272 GLY C C 1
ATOM 6832 O O . GLY C 1 272 ? -30.407 50.747 1.042 1.00 46.55 272 GLY C O 1
ATOM 6833 N N . ARG C 1 273 ? -32.220 49.447 0.779 1.00 48.95 273 ARG C N 1
ATOM 6834 C CA . ARG C 1 273 ? -31.736 48.883 -0.470 1.00 50.19 273 ARG C CA 1
ATOM 6835 C C . ARG C 1 273 ? -31.496 49.981 -1.513 1.00 48.80 273 ARG C C 1
ATOM 6836 O O . ARG C 1 273 ? -30.633 49.831 -2.376 1.00 48.95 273 ARG C O 1
ATOM 6844 N N . PHE C 1 274 ? -32.237 51.086 -1.425 1.00 47.44 274 PHE C N 1
ATOM 6845 C CA . PHE C 1 274 ? -32.051 52.189 -2.367 1.00 46.24 274 PHE C CA 1
ATOM 6846 C C . PHE C 1 274 ? -30.714 52.870 -2.134 1.00 47.16 274 PHE C C 1
ATOM 6847 O O . PHE C 1 274 ? -29.818 52.770 -2.970 1.00 49.33 274 PHE C O 1
ATOM 6855 N N . ALA C 1 275 ? -30.558 53.552 -1.004 1.00 47.13 275 ALA C N 1
ATOM 6856 C CA . ALA C 1 275 ? -29.293 54.225 -0.730 1.00 45.26 275 ALA C CA 1
ATOM 6857 C C . ALA C 1 275 ? -28.107 53.262 -0.843 1.00 44.31 275 ALA C C 1
ATOM 6858 O O . ALA C 1 275 ? -27.000 53.681 -1.156 1.00 44.50 275 ALA C O 1
ATOM 6860 N N . ALA C 1 276 ? -28.339 51.974 -0.608 1.00 44.44 276 ALA C N 1
ATOM 6861 C CA . ALA C 1 276 ? -27.270 50.980 -0.704 1.00 44.54 276 ALA C CA 1
ATOM 6862 C C . ALA C 1 276 ? -26.759 50.897 -2.128 1.00 44.70 276 ALA C C 1
ATOM 6863 O O . ALA C 1 276 ? -25.571 50.704 -2.358 1.00 44.47 276 ALA C O 1
ATOM 6865 N N . GLU C 1 277 ? -27.674 51.041 -3.081 1.00 45.81 277 GLU C N 1
ATOM 6866 C CA . GLU C 1 277 ? -27.344 50.969 -4.498 1.00 46.00 277 GLU C CA 1
ATOM 6867 C C . GLU C 1 277 ? -26.861 52.321 -4.987 1.00 45.57 277 GLU C C 1
ATOM 6868 O O . GLU C 1 277 ? -26.046 52.404 -5.905 1.00 44.71 277 GLU C O 1
ATOM 6874 N N . ALA C 1 278 ? -27.378 53.375 -4.357 1.00 46.85 278 ALA C N 1
ATOM 6875 C CA . ALA C 1 278 ? -27.026 54.760 -4.673 1.00 48.55 278 ALA C CA 1
ATOM 6876 C C . ALA C 1 278 ? -25.552 54.993 -4.346 1.00 50.47 278 ALA C C 1
ATOM 6877 O O . ALA C 1 278 ? -24.901 55.867 -4.917 1.00 49.22 278 ALA C O 1
ATOM 6879 N N . GLU C 1 279 ? -25.041 54.203 -3.408 1.00 53.71 279 GLU C N 1
ATOM 6880 C CA . GLU C 1 279 ? -23.652 54.288 -3.019 1.00 55.85 279 GLU C CA 1
ATOM 6881 C C . GLU C 1 279 ? -22.853 53.503 -4.047 1.00 55.58 279 GLU C C 1
ATOM 6882 O O . GLU C 1 279 ? -21.764 53.907 -4.425 1.00 56.02 279 GLU C O 1
ATOM 6888 N N . ARG C 1 280 ? -23.388 52.382 -4.512 1.00 55.97 280 ARG C N 1
ATOM 6889 C CA . ARG C 1 280 ? -22.672 51.603 -5.510 1.00 56.65 280 ARG C CA 1
ATOM 6890 C C . ARG C 1 280 ? -22.406 52.458 -6.739 1.00 54.70 280 ARG C C 1
ATOM 6891 O O . ARG C 1 280 ? -21.407 52.270 -7.430 1.00 54.51 280 ARG C O 1
ATOM 6899 N N . ILE C 1 281 ? -23.302 53.401 -7.007 1.00 52.59 281 ILE C N 1
ATOM 6900 C CA . ILE C 1 281 ? -23.145 54.302 -8.145 1.00 51.14 281 ILE C CA 1
ATOM 6901 C C . ILE C 1 281 ? -22.031 55.306 -7.854 1.00 51.03 281 ILE C C 1
ATOM 6902 O O . ILE C 1 281 ? -21.123 55.503 -8.661 1.00 50.47 281 ILE C O 1
ATOM 6907 N N . SER C 1 282 ? -22.120 55.931 -6.685 1.00 50.56 282 SER C N 1
ATOM 6908 C CA . SER C 1 282 ? -21.149 56.917 -6.249 1.00 49.59 282 SER C CA 1
ATOM 6909 C C . SER C 1 282 ? -19.723 56.402 -6.350 1.00 49.19 282 SER C C 1
ATOM 6910 O O . SER C 1 282 ? -18.796 57.176 -6.580 1.00 50.17 282 SER C O 1
ATOM 6913 N N . ASN C 1 283 ? -19.537 55.099 -6.183 1.00 49.05 283 ASN C N 1
ATOM 6914 C CA . ASN C 1 283 ? -18.196 54.532 -6.253 1.00 49.78 283 ASN C CA 1
ATOM 6915 C C . ASN C 1 283 ? -17.705 54.343 -7.669 1.00 48.42 283 ASN C C 1
ATOM 6916 O O . ASN C 1 283 ? -16.506 54.303 -7.906 1.00 48.09 283 ASN C O 1
ATOM 6921 N N . SER C 1 284 ? -18.633 54.226 -8.607 1.00 48.01 284 SER C N 1
ATOM 6922 C CA . SER C 1 284 ? -18.270 54.023 -9.999 1.00 48.44 284 SER C CA 1
ATOM 6923 C C . SER C 1 284 ? -17.888 55.330 -10.687 1.00 48.59 284 SER C C 1
ATOM 6924 O O . SER C 1 284 ? -17.082 55.332 -11.613 1.00 47.53 284 SER C O 1
ATOM 6927 N N . LEU C 1 285 ? -18.463 56.436 -10.217 1.00 49.86 285 LEU C N 1
ATOM 6928 C CA . LEU C 1 285 ? -18.191 57.763 -10.760 1.00 50.95 285 LEU C CA 1
ATOM 6929 C C . LEU C 1 285 ? -17.048 58.453 -10.027 1.00 53.29 285 LEU C C 1
ATOM 6930 O O . LEU C 1 285 ? -16.436 57.867 -9.137 1.00 54.20 285 LEU C O 1
ATOM 6935 N N . SER C 1 286 ? -16.777 59.707 -10.396 1.00 55.93 286 SER C N 1
ATOM 6936 C CA . SER C 1 286 ? -15.691 60.505 -9.802 1.00 57.68 286 SER C CA 1
ATOM 6937 C C . SER C 1 286 ? -15.560 60.414 -8.279 1.00 58.91 286 SER C C 1
ATOM 6938 O O . SER C 1 286 ? -16.420 59.849 -7.598 1.00 59.62 286 SER C O 1
ATOM 6941 N N . LYS C 1 287 ? -14.463 60.976 -7.767 1.00 60.04 287 LYS C N 1
ATOM 6942 C CA . LYS C 1 287 ? -14.148 60.996 -6.334 1.00 60.30 287 LYS C CA 1
ATOM 6943 C C . LYS C 1 287 ? -14.972 62.065 -5.640 1.00 59.69 287 LYS C C 1
ATOM 6944 O O . LYS C 1 287 ? -15.344 61.924 -4.478 1.00 58.77 287 LYS C O 1
ATOM 6950 N N . HIS C 1 288 ? -15.250 63.139 -6.367 1.00 60.16 288 HIS C N 1
ATOM 6951 C CA . HIS C 1 288 ? -16.035 64.223 -5.812 1.00 61.34 288 HIS C CA 1
ATOM 6952 C C . HIS C 1 288 ? -17.492 63.801 -5.842 1.00 60.66 288 HIS C C 1
ATOM 6953 O O . HIS C 1 288 ? -18.370 64.514 -5.346 1.00 59.71 288 HIS C O 1
ATOM 6960 N N . SER C 1 289 ? -17.731 62.630 -6.434 1.00 60.79 289 SER C N 1
ATOM 6961 C CA . SER C 1 289 ? -19.072 62.078 -6.519 1.00 61.17 289 SER C CA 1
ATOM 6962 C C . SER C 1 289 ? -19.557 61.792 -5.126 1.00 61.08 289 SER C C 1
ATOM 6963 O O . SER C 1 289 ? -18.964 61.027 -4.368 1.00 61.28 289 SER C O 1
ATOM 6966 N N . ASN C 1 290 ? -20.652 62.434 -4.795 1.00 61.17 290 ASN C N 1
ATOM 6967 C CA . ASN C 1 290 ? -21.271 62.269 -3.486 1.00 61.62 290 ASN C CA 1
ATOM 6968 C C . ASN C 1 290 ? -22.582 61.498 -3.595 1.00 61.24 290 ASN C C 1
ATOM 6969 O O . ASN C 1 290 ? -23.258 61.412 -4.648 1.00 62.18 290 ASN C O 1
ATOM 6974 N N . SER C 1 291 ? -23.043 60.794 -2.572 1.00 60.22 291 SER C N 1
ATOM 6975 C CA . SER C 1 291 ? -24.284 60.012 -2.851 1.00 57.14 291 SER C CA 1
ATOM 6976 C C . SER C 1 291 ? -25.480 60.226 -1.945 1.00 55.90 291 SER C C 1
ATOM 6977 O O . SER C 1 291 ? -26.225 59.294 -1.633 1.00 53.72 291 SER C O 1
ATOM 6980 N N . THR C 1 292 ? -25.661 61.473 -1.556 1.00 55.26 292 THR C N 1
ATOM 6981 C CA . THR C 1 292 ? -26.741 61.866 -0.683 1.00 54.60 292 THR C CA 1
ATOM 6982 C C . THR C 1 292 ? -28.108 61.612 -1.305 1.00 54.32 292 THR C C 1
ATOM 6983 O O . THR C 1 292 ? -28.216 61.103 -2.418 1.00 55.01 292 THR C O 1
ATOM 6987 N N . LEU C 1 293 ? -29.143 61.985 -0.560 1.00 53.58 293 LEU C N 1
ATOM 6988 C CA . LEU C 1 293 ? -30.528 61.864 -0.990 1.00 52.72 293 LEU C CA 1
ATOM 6989 C C . LEU C 1 293 ? -31.095 63.286 -1.028 1.00 53.48 293 LEU C C 1
ATOM 6990 O O . LEU C 1 293 ? -31.537 63.816 -0.011 1.00 54.18 293 LEU C O 1
ATOM 6995 N N . LEU C 1 294 ? -31.072 63.895 -2.209 1.00 54.24 294 LEU C N 1
ATOM 6996 C CA . LEU C 1 294 ? -31.546 65.260 -2.413 1.00 54.66 294 LEU C CA 1
ATOM 6997 C C . LEU C 1 294 ? -32.956 65.587 -1.895 1.00 55.63 294 LEU C C 1
ATOM 6998 O O . LEU C 1 294 ? -33.240 66.734 -1.546 1.00 54.50 294 LEU C O 1
ATOM 7003 N N . GLY C 1 295 ? -33.842 64.598 -1.841 1.00 57.89 295 GLY C N 1
ATOM 7004 C CA . GLY C 1 295 ? -35.180 64.872 -1.351 1.00 60.98 295 GLY C CA 1
ATOM 7005 C C . GLY C 1 295 ? -36.259 64.006 -1.960 1.00 63.56 295 GLY C C 1
ATOM 7006 O O . GLY C 1 295 ? -35.994 63.199 -2.853 1.00 62.86 295 GLY C O 1
ATOM 7007 N N . HIS C 1 296 ? -37.479 64.181 -1.459 1.00 67.14 296 HIS C N 1
ATOM 7008 C CA . HIS C 1 296 ? -38.644 63.431 -1.918 1.00 71.71 296 HIS C CA 1
ATOM 7009 C C . HIS C 1 296 ? -39.600 64.412 -2.568 1.00 72.91 296 HIS C C 1
ATOM 7010 O O . HIS C 1 296 ? -39.910 65.450 -1.990 1.00 73.68 296 HIS C O 1
ATOM 7017 N N . VAL C 1 297 ? -40.068 64.088 -3.766 1.00 74.67 297 VAL C N 1
ATOM 7018 C CA . VAL C 1 297 ? -40.997 64.961 -4.470 1.00 76.82 297 VAL C CA 1
ATOM 7019 C C . VAL C 1 297 ? -42.331 64.273 -4.595 1.00 78.35 297 VAL C C 1
ATOM 7020 O O . VAL C 1 297 ? -42.483 63.319 -5.352 1.00 79.25 297 VAL C O 1
ATOM 7024 N N . PRO C 1 298 ? -43.324 64.758 -3.856 1.00 79.91 298 PRO C N 1
ATOM 7025 C CA . PRO C 1 298 ? -44.668 64.178 -3.879 1.00 81.44 298 PRO C CA 1
ATOM 7026 C C . PRO C 1 298 ? -45.586 64.742 -4.958 1.00 82.20 298 PRO C C 1
ATOM 7027 O O . PRO C 1 298 ? -45.289 65.773 -5.567 1.00 81.56 298 PRO C O 1
ATOM 7031 N N . HIS C 1 299 ? -46.699 64.047 -5.187 1.00 83.29 299 HIS C N 1
ATOM 7032 C CA . HIS C 1 299 ? -47.693 64.451 -6.176 1.00 85.66 299 HIS C CA 1
ATOM 7033 C C . HIS C 1 299 ? -48.806 63.412 -6.249 1.00 85.12 299 HIS C C 1
ATOM 7034 O O . HIS C 1 299 ? -48.700 62.425 -6.976 1.00 84.01 299 HIS C O 1
ATOM 7041 N N . ALA C 1 333 ? -50.340 73.640 -2.973 1.00 81.90 333 ALA C N 1
ATOM 7042 C CA . ALA C 1 333 ? -49.150 74.457 -2.777 1.00 83.75 333 ALA C CA 1
ATOM 7043 C C . ALA C 1 333 ? -48.032 73.696 -2.053 1.00 85.46 333 ALA C C 1
ATOM 7044 O O . ALA C 1 333 ? -47.751 73.949 -0.879 1.00 85.57 333 ALA C O 1
ATOM 7046 N N . TYR C 1 334 ? -47.391 72.773 -2.768 1.00 87.42 334 TYR C N 1
ATOM 7047 C CA . TYR C 1 334 ? -46.300 71.954 -2.227 1.00 88.75 334 TYR C CA 1
ATOM 7048 C C . TYR C 1 334 ? -44.938 72.373 -2.795 1.00 88.96 334 TYR C C 1
ATOM 7049 O O . TYR C 1 334 ? -43.927 71.703 -2.569 1.00 88.83 334 TYR C O 1
ATOM 7058 N N . ALA C 1 335 ? -44.928 73.473 -3.544 1.00 88.79 335 ALA C N 1
ATOM 7059 C CA . ALA C 1 335 ? -43.712 73.990 -4.170 1.00 88.08 335 ALA C CA 1
ATOM 7060 C C . ALA C 1 335 ? -42.530 73.974 -3.217 1.00 88.05 335 ALA C C 1
ATOM 7061 O O . ALA C 1 335 ? -41.380 73.825 -3.638 1.00 88.23 335 ALA C O 1
ATOM 7063 N N . GLU C 1 336 ? -42.824 74.136 -1.932 1.00 87.71 336 GLU C N 1
ATOM 7064 C CA . GLU C 1 336 ? -41.798 74.146 -0.898 1.00 87.05 336 GLU C CA 1
ATOM 7065 C C . GLU C 1 336 ? -41.032 72.823 -0.884 1.00 85.03 336 GLU C C 1
ATOM 7066 O O . GLU C 1 336 ? -39.806 72.803 -0.736 1.00 85.16 336 GLU C O 1
ATOM 7072 N N . LYS C 1 337 ? -41.755 71.721 -1.061 1.00 81.95 337 LYS C N 1
ATOM 7073 C CA . LYS C 1 337 ? -41.138 70.398 -1.059 1.00 78.56 337 LYS C CA 1
ATOM 7074 C C . LYS C 1 337 ? -40.271 70.210 -2.304 1.00 76.13 337 LYS C C 1
ATOM 7075 O O . LYS C 1 337 ? -39.168 69.667 -2.222 1.00 75.08 337 LYS C O 1
ATOM 7081 N N . ILE C 1 338 ? -40.766 70.675 -3.450 1.00 73.98 338 ILE C N 1
ATOM 7082 C CA . ILE C 1 338 ? -40.041 70.543 -4.712 1.00 71.86 338 ILE C CA 1
ATOM 7083 C C . ILE C 1 338 ? -38.903 71.557 -4.816 1.00 70.44 338 ILE C C 1
ATOM 7084 O O . ILE C 1 338 ? -37.877 71.288 -5.438 1.00 69.58 338 ILE C O 1
ATOM 7089 N N . ASN C 1 339 ? -39.076 72.713 -4.187 1.00 69.73 339 ASN C N 1
ATOM 7090 C CA . ASN C 1 339 ? -38.046 73.738 -4.217 1.00 70.02 339 ASN C CA 1
ATOM 7091 C C . ASN C 1 339 ? -36.885 73.349 -3.302 1.00 69.69 339 ASN C C 1
ATOM 7092 O O . ASN C 1 339 ? -35.734 73.748 -3.519 1.00 69.86 339 ASN C O 1
ATOM 7097 N N . SER C 1 340 ? -37.195 72.573 -2.270 1.00 68.16 340 SER C N 1
ATOM 7098 C CA . SER C 1 340 ? -36.171 72.115 -1.352 1.00 65.92 340 SER C CA 1
ATOM 7099 C C . SER C 1 340 ? -35.145 71.310 -2.128 1.00 64.10 340 SER C C 1
ATOM 7100 O O . SER C 1 340 ? -33.949 71.543 -2.017 1.00 63.85 340 SER C O 1
ATOM 7103 N N . VAL C 1 341 ? -35.628 70.353 -2.910 1.00 62.12 341 VAL C N 1
ATOM 7104 C CA . VAL C 1 341 ? -34.751 69.511 -3.711 1.00 60.63 341 VAL C CA 1
ATOM 7105 C C . VAL C 1 341 ? -33.903 70.365 -4.635 1.00 58.64 341 VAL C C 1
ATOM 7106 O O . VAL C 1 341 ? -32.689 70.179 -4.750 1.00 56.35 341 VAL C O 1
ATOM 7110 N N . ALA C 1 342 ? -34.565 71.301 -5.299 1.00 57.25 342 ALA C N 1
ATOM 7111 C CA . ALA C 1 342 ? -33.894 72.200 -6.213 1.00 56.31 342 ALA C CA 1
ATOM 7112 C C . ALA C 1 342 ? -32.775 72.921 -5.470 1.00 56.34 342 ALA C C 1
ATOM 7113 O O . ALA C 1 342 ? -31.632 72.965 -5.933 1.00 55.21 342 ALA C O 1
ATOM 7115 N N . ALA C 1 343 ? -33.110 73.481 -4.311 1.00 56.61 343 ALA C N 1
ATOM 7116 C CA . ALA C 1 343 ? -32.135 74.198 -3.506 1.00 56.52 343 ALA C CA 1
ATOM 7117 C C . ALA C 1 343 ? -30.904 73.327 -3.279 1.00 57.55 343 ALA C C 1
ATOM 7118 O O . ALA C 1 343 ? -29.773 73.759 -3.524 1.00 58.00 343 ALA C O 1
ATOM 7120 N N . ASN C 1 344 ? -31.131 72.096 -2.823 1.00 58.47 344 ASN C N 1
ATOM 7121 C CA . ASN C 1 344 ? -30.049 71.136 -2.559 1.00 58.87 344 ASN C CA 1
ATOM 7122 C C . ASN C 1 344 ? -29.138 70.953 -3.763 1.00 58.54 344 ASN C C 1
ATOM 7123 O O . ASN C 1 344 ? -27.913 70.979 -3.634 1.00 57.73 344 ASN C O 1
ATOM 7128 N N . VAL C 1 345 ? -29.754 70.734 -4.925 1.00 58.30 345 VAL C N 1
ATOM 7129 C CA . VAL C 1 345 ? -29.011 70.530 -6.162 1.00 58.12 345 VAL C CA 1
ATOM 7130 C C . VAL C 1 345 ? -28.161 71.757 -6.450 1.00 58.39 345 VAL C C 1
ATOM 7131 O O . VAL C 1 345 ? -27.015 71.638 -6.887 1.00 58.47 345 VAL C O 1
ATOM 7135 N N . TYR C 1 346 ? -28.715 72.939 -6.197 1.00 57.98 346 TYR C N 1
ATOM 7136 C CA . TYR C 1 346 ? -27.970 74.161 -6.450 1.00 58.30 346 TYR C CA 1
ATOM 7137 C C . TYR C 1 346 ? -26.712 74.194 -5.590 1.00 59.19 346 TYR C C 1
ATOM 7138 O O . TYR C 1 346 ? -25.604 74.341 -6.111 1.00 58.89 346 TYR C O 1
ATOM 7147 N N . LYS C 1 347 ? -26.885 74.041 -4.277 1.00 60.00 347 LYS C N 1
ATOM 7148 C CA . LYS C 1 347 ? -25.762 74.076 -3.347 1.00 60.44 347 LYS C CA 1
ATOM 7149 C C . LYS C 1 347 ? -24.657 73.091 -3.721 1.00 60.73 347 LYS C C 1
ATOM 7150 O O . LYS C 1 347 ? -23.491 73.286 -3.370 1.00 61.07 347 LYS C O 1
ATOM 7156 N N . ALA C 1 348 ? -25.025 72.039 -4.444 1.00 61.02 348 ALA C N 1
ATOM 7157 C CA . ALA C 1 348 ? -24.058 71.049 -4.879 1.00 61.42 348 ALA C CA 1
ATOM 7158 C C . ALA C 1 348 ? -23.208 71.648 -6.010 1.00 62.05 348 ALA C C 1
ATOM 7159 O O . ALA C 1 348 ? -22.003 71.822 -5.850 1.00 61.66 348 ALA C O 1
ATOM 7161 N N . LEU C 1 349 ? -23.839 71.978 -7.137 1.00 63.49 349 LEU C N 1
ATOM 7162 C CA . LEU C 1 349 ? -23.142 72.564 -8.291 1.00 65.35 349 LEU C CA 1
ATOM 7163 C C . LEU C 1 349 ? -22.412 73.855 -7.957 1.00 68.31 349 LEU C C 1
ATOM 7164 O O . LEU C 1 349 ? -21.379 74.179 -8.549 1.00 67.92 349 LEU C O 1
ATOM 7169 N N . PHE C 1 350 ? -22.974 74.601 -7.018 1.00 72.24 350 PHE C N 1
ATOM 7170 C CA . PHE C 1 350 ? -22.392 75.866 -6.607 1.00 76.42 350 PHE C CA 1
ATOM 7171 C C . PHE C 1 350 ? -22.212 75.922 -5.092 1.00 78.93 350 PHE C C 1
ATOM 7172 O O . PHE C 1 350 ? -23.101 76.360 -4.353 1.00 79.35 350 PHE C O 1
ATOM 7180 N N . PRO C 1 351 ? -21.052 75.470 -4.609 1.00 81.16 351 PRO C N 1
ATOM 7181 C CA . PRO C 1 351 ? -20.786 75.484 -3.173 1.00 83.89 351 PRO C CA 1
ATOM 7182 C C . PRO C 1 351 ? -20.414 76.883 -2.656 1.00 86.13 351 PRO C C 1
ATOM 7183 O O . PRO C 1 351 ? -20.637 77.200 -1.484 1.00 86.37 351 PRO C O 1
ATOM 7187 N N . ASN C 1 352 ? -19.867 77.720 -3.539 1.00 87.74 352 ASN C N 1
ATOM 7188 C CA . ASN C 1 352 ? -19.453 79.080 -3.173 1.00 89.06 352 ASN C CA 1
ATOM 7189 C C . ASN C 1 352 ? -20.604 80.084 -3.126 1.00 90.20 352 ASN C C 1
ATOM 7190 O O . ASN C 1 352 ? -20.417 81.259 -3.447 1.00 90.18 352 ASN C O 1
ATOM 7195 N N . GLU C 1 353 ? -21.785 79.623 -2.718 1.00 91.59 353 GLU C N 1
ATOM 7196 C CA . GLU C 1 353 ? -22.976 80.473 -2.634 1.00 92.13 353 GLU C CA 1
ATOM 7197 C C . GLU C 1 353 ? -23.639 80.321 -1.256 1.00 91.56 353 GLU C C 1
ATOM 7198 O O . GLU C 1 353 ? -24.057 81.304 -0.631 1.00 90.62 353 GLU C O 1
ATOM 7212 N N . ARG D 1 2 ? -7.653 59.732 -66.893 1.00 55.85 2 ARG D N 1
ATOM 7213 C CA . ARG D 1 2 ? -7.875 58.313 -66.702 1.00 51.09 2 ARG D CA 1
ATOM 7214 C C . ARG D 1 2 ? -7.016 57.771 -65.561 1.00 49.42 2 ARG D C 1
ATOM 7215 O O . ARG D 1 2 ? -5.858 58.146 -65.404 1.00 48.80 2 ARG D O 1
ATOM 7223 N N . THR D 1 3 ? -7.601 56.889 -64.762 1.00 47.58 3 THR D N 1
ATOM 7224 C CA . THR D 1 3 ? -6.899 56.267 -63.652 1.00 46.19 3 THR D CA 1
ATOM 7225 C C . THR D 1 3 ? -6.940 54.752 -63.873 1.00 44.83 3 THR D C 1
ATOM 7226 O O . THR D 1 3 ? -8.014 54.154 -63.951 1.00 44.95 3 THR D O 1
ATOM 7230 N N . ILE D 1 4 ? -5.768 54.138 -63.991 1.00 42.82 4 ILE D N 1
ATOM 7231 C CA . ILE D 1 4 ? -5.676 52.705 -64.220 1.00 40.93 4 ILE D CA 1
ATOM 7232 C C . ILE D 1 4 ? -5.007 52.023 -63.034 1.00 40.94 4 ILE D C 1
ATOM 7233 O O . ILE D 1 4 ? -4.428 52.685 -62.177 1.00 41.02 4 ILE D O 1
ATOM 7238 N N . SER D 1 5 ? -5.089 50.699 -62.984 1.00 40.91 5 SER D N 1
ATOM 7239 C CA . SER D 1 5 ? -4.492 49.940 -61.895 1.00 41.08 5 SER D CA 1
ATOM 7240 C C . SER D 1 5 ? -4.314 48.462 -62.227 1.00 42.04 5 SER D C 1
ATOM 7241 O O . SER D 1 5 ? -5.144 47.864 -62.906 1.00 41.40 5 SER D O 1
ATOM 7244 N N . PHE D 1 6 ? -3.224 47.873 -61.749 1.00 43.91 6 PHE D N 1
ATOM 7245 C CA . PHE D 1 6 ? -2.977 46.456 -61.985 1.00 45.64 6 PHE D CA 1
ATOM 7246 C C . PHE D 1 6 ? -3.248 45.751 -60.678 1.00 48.00 6 PHE D C 1
ATOM 7247 O O . PHE D 1 6 ? -2.585 45.996 -59.666 1.00 49.64 6 PHE D O 1
ATOM 7255 N N . PHE D 1 7 ? -4.236 44.872 -60.710 1.00 50.84 7 PHE D N 1
ATOM 7256 C CA . PHE D 1 7 ? -4.649 44.160 -59.526 1.00 53.13 7 PHE D CA 1
ATOM 7257 C C . PHE D 1 7 ? -4.488 42.665 -59.655 1.00 55.40 7 PHE D C 1
ATOM 7258 O O . PHE D 1 7 ? -4.595 42.096 -60.740 1.00 54.94 7 PHE D O 1
ATOM 7266 N N . ASN D 1 8 ? -4.239 42.033 -58.521 1.00 59.09 8 ASN D N 1
ATOM 7267 C CA . ASN D 1 8 ? -4.048 40.606 -58.490 1.00 62.70 8 ASN D CA 1
ATOM 7268 C C . ASN D 1 8 ? -4.069 40.147 -57.045 1.00 65.13 8 ASN D C 1
ATOM 7269 O O . ASN D 1 8 ? -3.465 40.790 -56.191 1.00 66.09 8 ASN D O 1
ATOM 7274 N N . ASN D 1 9 ? -4.745 39.036 -56.764 1.00 67.00 9 ASN D N 1
ATOM 7275 C CA . ASN D 1 9 ? -4.816 38.536 -55.394 1.00 68.16 9 ASN D CA 1
ATOM 7276 C C . ASN D 1 9 ? -3.724 37.520 -55.081 1.00 69.46 9 ASN D C 1
ATOM 7277 O O . ASN D 1 9 ? -3.824 36.785 -54.103 1.00 69.01 9 ASN D O 1
ATOM 7282 N N . LYS D 1 10 ? -2.688 37.471 -55.911 1.00 71.38 10 LYS D N 1
ATOM 7283 C CA . LYS D 1 10 ? -1.600 36.530 -55.698 1.00 73.74 10 LYS D CA 1
ATOM 7284 C C . LYS D 1 10 ? -0.307 37.304 -55.489 1.00 76.67 10 LYS D C 1
ATOM 7285 O O . LYS D 1 10 ? 0.726 36.738 -55.116 1.00 76.67 10 LYS D O 1
ATOM 7291 N N . GLY D 1 11 ? -0.379 38.607 -55.739 1.00 79.62 11 GLY D N 1
ATOM 7292 C CA . GLY D 1 11 ? 0.773 39.466 -55.563 1.00 83.64 11 GLY D CA 1
ATOM 7293 C C . GLY D 1 11 ? 2.089 38.889 -56.052 1.00 86.80 11 GLY D C 1
ATOM 7294 O O . GLY D 1 11 ? 2.167 37.758 -56.554 1.00 86.89 11 GLY D O 1
ATOM 7295 N N . GLY D 1 12 ? 3.139 39.689 -55.894 1.00 88.62 12 GLY D N 1
ATOM 7296 C CA . GLY D 1 12 ? 4.465 39.284 -56.324 1.00 89.71 12 GLY D CA 1
ATOM 7297 C C . GLY D 1 12 ? 5.124 40.381 -57.136 1.00 90.24 12 GLY D C 1
ATOM 7298 O O . GLY D 1 12 ? 4.481 41.380 -57.481 1.00 90.08 12 GLY D O 1
ATOM 7299 N N . VAL D 1 13 ? 6.409 40.196 -57.437 1.00 90.69 13 VAL D N 1
ATOM 7300 C CA . VAL D 1 13 ? 7.174 41.169 -58.215 1.00 90.18 13 VAL D CA 1
ATOM 7301 C C . VAL D 1 13 ? 6.645 41.221 -59.653 1.00 89.79 13 VAL D C 1
ATOM 7302 O O . VAL D 1 13 ? 6.673 42.275 -60.295 1.00 90.28 13 VAL D O 1
ATOM 7306 N N . GLY D 1 14 ? 6.142 40.085 -60.142 1.00 88.24 14 GLY D N 1
ATOM 7307 C CA . GLY D 1 14 ? 5.612 40.017 -61.495 1.00 84.62 14 GLY D CA 1
ATOM 7308 C C . GLY D 1 14 ? 4.536 41.051 -61.767 1.00 82.41 14 GLY D C 1
ATOM 7309 O O . GLY D 1 14 ? 4.370 41.502 -62.898 1.00 81.30 14 GLY D O 1
ATOM 7310 N N . LYS D 1 15 ? 3.808 41.429 -60.720 1.00 80.69 15 LYS D N 1
ATOM 7311 C CA . LYS D 1 15 ? 2.736 42.411 -60.823 1.00 78.17 15 LYS D CA 1
ATOM 7312 C C . LYS D 1 15 ? 3.291 43.827 -60.802 1.00 76.37 15 LYS D C 1
ATOM 7313 O O . LYS D 1 15 ? 3.010 44.634 -61.687 1.00 75.74 15 LYS D O 1
ATOM 7319 N N . THR D 1 16 ? 4.091 44.122 -59.784 1.00 74.67 16 THR D N 1
ATOM 7320 C CA . THR D 1 16 ? 4.669 45.450 -59.624 1.00 72.35 16 THR D CA 1
ATOM 7321 C C . THR D 1 16 ? 5.615 45.863 -60.752 1.00 69.58 16 THR D C 1
ATOM 7322 O O . THR D 1 16 ? 5.773 47.048 -61.039 1.00 68.71 16 THR D O 1
ATOM 7326 N N . THR D 1 17 ? 6.241 44.880 -61.382 1.00 67.01 17 THR D N 1
ATOM 7327 C CA . THR D 1 17 ? 7.153 45.135 -62.487 1.00 64.52 17 THR D CA 1
ATOM 7328 C C . THR D 1 17 ? 6.364 45.651 -63.679 1.00 61.81 17 THR D C 1
ATOM 7329 O O . THR D 1 17 ? 6.699 46.680 -64.251 1.00 62.03 17 THR D O 1
ATOM 7333 N N . LEU D 1 18 ? 5.318 44.919 -64.052 1.00 58.76 18 LEU D N 1
ATOM 7334 C CA . LEU D 1 18 ? 4.476 45.286 -65.185 1.00 54.90 18 LEU D CA 1
ATOM 7335 C C . LEU D 1 18 ? 3.932 46.695 -65.008 1.00 53.54 18 LEU D C 1
ATOM 7336 O O . LEU D 1 18 ? 3.961 47.488 -65.944 1.00 53.13 18 LEU D O 1
ATOM 7341 N N . SER D 1 19 ? 3.441 46.998 -63.805 1.00 52.11 19 SER D N 1
ATOM 7342 C CA . SER D 1 19 ? 2.884 48.315 -63.490 1.00 51.05 19 SER D CA 1
ATOM 7343 C C . SER D 1 19 ? 3.848 49.454 -63.796 1.00 50.76 19 SER D C 1
ATOM 7344 O O . SER D 1 19 ? 3.559 50.313 -64.625 1.00 51.13 19 SER D O 1
ATOM 7347 N N . THR D 1 20 ? 4.990 49.461 -63.112 1.00 50.02 20 THR D N 1
ATOM 7348 C CA . THR D 1 20 ? 5.986 50.507 -63.303 1.00 48.83 20 THR D CA 1
ATOM 7349 C C . THR D 1 20 ? 6.439 50.631 -64.765 1.00 49.03 20 THR D C 1
ATOM 7350 O O . THR D 1 20 ? 6.643 51.735 -65.261 1.00 49.98 20 THR D O 1
ATOM 7354 N N . ASN D 1 21 ? 6.581 49.506 -65.458 1.00 48.33 21 ASN D N 1
ATOM 7355 C CA . ASN D 1 21 ? 6.992 49.518 -66.856 1.00 46.30 21 ASN D CA 1
ATOM 7356 C C . ASN D 1 21 ? 5.965 50.216 -67.715 1.00 45.34 21 ASN D C 1
ATOM 7357 O O . ASN D 1 21 ? 6.291 51.147 -68.439 1.00 45.74 21 ASN D O 1
ATOM 7362 N N . VAL D 1 22 ? 4.722 49.756 -67.642 1.00 43.91 22 VAL D N 1
ATOM 7363 C CA . VAL D 1 22 ? 3.657 50.370 -68.409 1.00 43.43 22 VAL D CA 1
ATOM 7364 C C . VAL D 1 22 ? 3.570 51.849 -68.072 1.00 45.36 22 VAL D C 1
ATOM 7365 O O . VAL D 1 22 ? 3.399 52.685 -68.955 1.00 46.47 22 VAL D O 1
ATOM 7369 N N . ALA D 1 23 ? 3.682 52.177 -66.789 1.00 46.97 23 ALA D N 1
ATOM 7370 C CA . ALA D 1 23 ? 3.623 53.573 -66.365 1.00 47.79 23 ALA D CA 1
ATOM 7371 C C . ALA D 1 23 ? 4.726 54.346 -67.080 1.00 48.77 23 ALA D C 1
ATOM 7372 O O . ALA D 1 23 ? 4.519 55.480 -67.497 1.00 48.61 23 ALA D O 1
ATOM 7374 N N . HIS D 1 24 ? 5.890 53.713 -67.221 1.00 50.31 24 HIS D N 1
ATOM 7375 C CA . HIS D 1 24 ? 7.048 54.309 -67.888 1.00 52.17 24 HIS D CA 1
ATOM 7376 C C . HIS D 1 24 ? 6.717 54.561 -69.350 1.00 52.53 24 HIS D C 1
ATOM 7377 O O . HIS D 1 24 ? 6.984 55.637 -69.891 1.00 52.46 24 HIS D O 1
ATOM 7384 N N . TYR D 1 25 ? 6.144 53.546 -69.983 1.00 52.32 25 TYR D N 1
ATOM 7385 C CA . TYR D 1 25 ? 5.759 53.638 -71.375 1.00 52.48 25 TYR D CA 1
ATOM 7386 C C . TYR D 1 25 ? 4.765 54.780 -71.542 1.00 52.46 25 TYR D C 1
ATOM 7387 O O . TYR D 1 25 ? 4.919 55.608 -72.423 1.00 53.33 25 TYR D O 1
ATOM 7396 N N . PHE D 1 26 ? 3.751 54.833 -70.690 1.00 52.11 26 PHE D N 1
ATOM 7397 C CA . PHE D 1 26 ? 2.772 55.904 -70.769 1.00 52.66 26 PHE D CA 1
ATOM 7398 C C . PHE D 1 26 ? 3.448 57.265 -70.705 1.00 54.27 26 PHE D C 1
ATOM 7399 O O . PHE D 1 26 ? 2.963 58.256 -71.270 1.00 53.75 26 PHE D O 1
ATOM 7407 N N . ALA D 1 27 ? 4.558 57.318 -69.982 1.00 56.04 27 ALA D N 1
ATOM 7408 C CA . ALA D 1 27 ? 5.289 58.563 -69.801 1.00 57.45 27 ALA D CA 1
ATOM 7409 C C . ALA D 1 27 ? 5.857 59.067 -71.105 1.00 58.31 27 ALA D C 1
ATOM 7410 O O . ALA D 1 27 ? 5.452 60.116 -71.617 1.00 58.59 27 ALA D O 1
ATOM 7412 N N . LEU D 1 28 ? 6.803 58.304 -71.640 1.00 59.01 28 LEU D N 1
ATOM 7413 C CA . LEU D 1 28 ? 7.454 58.679 -72.883 1.00 59.89 28 LEU D CA 1
ATOM 7414 C C . LEU D 1 28 ? 6.467 58.928 -74.021 1.00 59.79 28 LEU D C 1
ATOM 7415 O O . LEU D 1 28 ? 6.765 59.670 -74.950 1.00 60.56 28 LEU D O 1
ATOM 7420 N N . GLN D 1 29 ? 5.291 58.318 -73.946 1.00 59.22 29 GLN D N 1
ATOM 7421 C CA . GLN D 1 29 ? 4.278 58.543 -74.959 1.00 58.48 29 GLN D CA 1
ATOM 7422 C C . GLN D 1 29 ? 3.747 59.948 -74.773 1.00 57.62 29 GLN D C 1
ATOM 7423 O O . GLN D 1 29 ? 2.685 60.277 -75.283 1.00 57.84 29 GLN D O 1
ATOM 7429 N N . GLY D 1 30 ? 4.470 60.766 -74.014 1.00 56.90 30 GLY D N 1
ATOM 7430 C CA . GLY D 1 30 ? 4.050 62.140 -73.790 1.00 55.99 30 GLY D CA 1
ATOM 7431 C C . GLY D 1 30 ? 2.806 62.298 -72.941 1.00 54.68 30 GLY D C 1
ATOM 7432 O O . GLY D 1 30 ? 1.796 62.866 -73.369 1.00 53.70 30 GLY D O 1
ATOM 7433 N N . LYS D 1 31 ? 2.887 61.811 -71.713 1.00 53.85 31 LYS D N 1
ATOM 7434 C CA . LYS D 1 31 ? 1.757 61.897 -70.821 1.00 52.58 31 LYS D CA 1
ATOM 7435 C C . LYS D 1 31 ? 2.250 62.015 -69.390 1.00 52.67 31 LYS D C 1
ATOM 7436 O O . LYS D 1 31 ? 3.045 61.195 -68.920 1.00 53.15 31 LYS D O 1
ATOM 7442 N N . ARG D 1 32 ? 1.796 63.061 -68.709 1.00 51.62 32 ARG D N 1
ATOM 7443 C CA . ARG D 1 32 ? 2.184 63.297 -67.324 1.00 50.67 32 ARG D CA 1
ATOM 7444 C C . ARG D 1 32 ? 1.531 62.242 -66.435 1.00 49.68 32 ARG D C 1
ATOM 7445 O O . ARG D 1 32 ? 0.319 62.253 -66.222 1.00 50.84 32 ARG D O 1
ATOM 7453 N N . VAL D 1 33 ? 2.333 61.332 -65.908 1.00 46.46 33 VAL D N 1
ATOM 7454 C CA . VAL D 1 33 ? 1.786 60.294 -65.068 1.00 43.60 33 VAL D CA 1
ATOM 7455 C C . VAL D 1 33 ? 2.177 60.445 -63.599 1.00 42.69 33 VAL D C 1
ATOM 7456 O O . VAL D 1 33 ? 3.261 60.928 -63.286 1.00 41.70 33 VAL D O 1
ATOM 7460 N N . LEU D 1 34 ? 1.244 60.074 -62.717 1.00 42.83 34 LEU D N 1
ATOM 7461 C CA . LEU D 1 34 ? 1.427 60.083 -61.259 1.00 41.76 34 LEU D CA 1
ATOM 7462 C C . LEU D 1 34 ? 1.272 58.633 -60.798 1.00 42.37 34 LEU D C 1
ATOM 7463 O O . LEU D 1 34 ? 0.267 57.994 -61.107 1.00 42.88 34 LEU D O 1
ATOM 7468 N N . TYR D 1 35 ? 2.263 58.115 -60.071 1.00 42.43 35 TYR D N 1
ATOM 7469 C CA . TYR D 1 35 ? 2.218 56.742 -59.574 1.00 41.05 35 TYR D CA 1
ATOM 7470 C C . TYR D 1 35 ? 1.999 56.755 -58.064 1.00 41.49 35 TYR D C 1
ATOM 7471 O O . TYR D 1 35 ? 2.809 57.288 -57.321 1.00 40.90 35 TYR D O 1
ATOM 7480 N N . VAL D 1 36 ? 0.901 56.176 -57.604 1.00 42.76 36 VAL D N 1
ATOM 7481 C CA . VAL D 1 36 ? 0.625 56.168 -56.177 1.00 44.44 36 VAL D CA 1
ATOM 7482 C C . VAL D 1 36 ? 0.851 54.795 -55.558 1.00 45.56 36 VAL D C 1
ATOM 7483 O O . VAL D 1 36 ? 0.269 53.808 -55.999 1.00 46.66 36 VAL D O 1
ATOM 7487 N N . ASP D 1 37 ? 1.688 54.731 -54.528 1.00 46.38 37 ASP D N 1
ATOM 7488 C CA . ASP D 1 37 ? 1.971 53.462 -53.878 1.00 47.97 37 ASP D CA 1
ATOM 7489 C C . ASP D 1 37 ? 1.034 53.237 -52.698 1.00 49.75 37 ASP D C 1
ATOM 7490 O O . ASP D 1 37 ? 1.142 53.905 -51.670 1.00 50.57 37 ASP D O 1
ATOM 7495 N N . CYS D 1 38 ? 0.108 52.293 -52.851 1.00 51.53 38 CYS D N 1
ATOM 7496 C CA . CYS D 1 38 ? -0.845 51.975 -51.792 1.00 52.23 38 CYS D CA 1
ATOM 7497 C C . CYS D 1 38 ? -0.564 50.626 -51.179 1.00 53.99 38 CYS D C 1
ATOM 7498 O O . CYS D 1 38 ? -1.456 50.001 -50.618 1.00 53.88 38 CYS D O 1
ATOM 7501 N N . ASP D 1 39 ? 0.666 50.152 -51.306 1.00 55.58 39 ASP D N 1
ATOM 7502 C CA . ASP D 1 39 ? 0.995 48.878 -50.703 1.00 57.95 39 ASP D CA 1
ATOM 7503 C C . ASP D 1 39 ? 1.934 49.178 -49.534 1.00 59.02 39 ASP D C 1
ATOM 7504 O O . ASP D 1 39 ? 2.858 49.995 -49.665 1.00 60.52 39 ASP D O 1
ATOM 7509 N N . PRO D 1 40 ? 1.679 48.564 -48.362 1.00 58.41 40 PRO D N 1
ATOM 7510 C CA . PRO D 1 40 ? 2.534 48.793 -47.193 1.00 57.70 40 PRO D CA 1
ATOM 7511 C C . PRO D 1 40 ? 3.977 48.339 -47.422 1.00 56.64 40 PRO D C 1
ATOM 7512 O O . PRO D 1 40 ? 4.897 48.800 -46.753 1.00 55.33 40 PRO D O 1
ATOM 7516 N N . GLN D 1 41 ? 4.146 47.434 -48.381 1.00 56.42 41 GLN D N 1
ATOM 7517 C CA . GLN D 1 41 ? 5.440 46.888 -48.743 1.00 57.77 41 GLN D CA 1
ATOM 7518 C C . GLN D 1 41 ? 6.254 47.952 -49.446 1.00 57.45 41 GLN D C 1
ATOM 7519 O O . GLN D 1 41 ? 7.486 47.941 -49.406 1.00 59.01 41 GLN D O 1
ATOM 7525 N N . CYS D 1 42 ? 5.564 48.862 -50.117 1.00 56.20 42 CYS D N 1
ATOM 7526 C CA . CYS D 1 42 ? 6.247 49.943 -50.798 1.00 55.60 42 CYS D CA 1
ATOM 7527 C C . CYS D 1 42 ? 7.183 49.418 -51.853 1.00 56.55 42 CYS D C 1
ATOM 7528 O O . CYS D 1 42 ? 8.198 50.042 -52.148 1.00 56.68 42 CYS D O 1
ATOM 7531 N N . ASN D 1 43 ? 6.862 48.266 -52.418 1.00 57.92 43 ASN D N 1
ATOM 7532 C CA . ASN D 1 43 ? 7.731 47.693 -53.439 1.00 58.85 43 ASN D CA 1
ATOM 7533 C C . ASN D 1 43 ? 7.876 48.637 -54.609 1.00 57.82 43 ASN D C 1
ATOM 7534 O O . ASN D 1 43 ? 8.937 48.729 -55.222 1.00 57.55 43 ASN D O 1
ATOM 7539 N N . ALA D 1 44 ? 6.796 49.346 -54.905 1.00 56.74 44 ALA D N 1
ATOM 7540 C CA . ALA D 1 44 ? 6.793 50.287 -56.001 1.00 55.83 44 ALA D CA 1
ATOM 7541 C C . ALA D 1 44 ? 7.712 51.449 -55.685 1.00 55.81 44 ALA D C 1
ATOM 7542 O O . ALA D 1 44 ? 8.440 51.920 -56.548 1.00 57.01 44 ALA D O 1
ATOM 7544 N N . THR D 1 45 ? 7.687 51.906 -54.441 1.00 55.27 45 THR D N 1
ATOM 7545 C CA . THR D 1 45 ? 8.508 53.040 -54.064 1.00 55.65 45 THR D CA 1
ATOM 7546 C C . THR D 1 45 ? 10.003 52.770 -54.148 1.00 56.44 45 THR D C 1
ATOM 7547 O O . THR D 1 45 ? 10.736 53.502 -54.814 1.00 56.79 45 THR D O 1
ATOM 7551 N N . GLN D 1 46 ? 10.459 51.717 -53.483 1.00 57.49 46 GLN D N 1
ATOM 7552 C CA . GLN D 1 46 ? 11.876 51.385 -53.481 1.00 58.74 46 GLN D CA 1
ATOM 7553 C C . GLN D 1 46 ? 12.320 50.691 -54.754 1.00 58.70 46 GLN D C 1
ATOM 7554 O O . GLN D 1 46 ? 13.173 49.807 -54.724 1.00 59.21 46 GLN D O 1
ATOM 7560 N N . LEU D 1 47 ? 11.742 51.089 -55.876 1.00 58.81 47 LEU D N 1
ATOM 7561 C CA . LEU D 1 47 ? 12.106 50.490 -57.146 1.00 59.31 47 LEU D CA 1
ATOM 7562 C C . LEU D 1 47 ? 12.173 51.589 -58.190 1.00 61.65 47 LEU D C 1
ATOM 7563 O O . LEU D 1 47 ? 12.833 51.449 -59.214 1.00 61.83 47 LEU D O 1
ATOM 7576 N N . LEU D 1 49 ? 12.497 54.934 -56.923 1.00 62.66 49 LEU D N 1
ATOM 7577 C CA . LEU D 1 49 ? 13.253 55.981 -56.257 1.00 59.64 49 LEU D CA 1
ATOM 7578 C C . LEU D 1 49 ? 14.648 55.504 -55.893 1.00 60.42 49 LEU D C 1
ATOM 7579 O O . LEU D 1 49 ? 14.861 54.314 -55.687 1.00 59.77 49 LEU D O 1
ATOM 7584 N N . THR D 1 50 ? 15.599 56.432 -55.817 1.00 61.43 50 THR D N 1
ATOM 7585 C CA . THR D 1 50 ? 16.973 56.085 -55.454 1.00 63.02 50 THR D CA 1
ATOM 7586 C C . THR D 1 50 ? 17.138 56.133 -53.935 1.00 64.41 50 THR D C 1
ATOM 7587 O O . THR D 1 50 ? 16.389 56.827 -53.250 1.00 64.98 50 THR D O 1
ATOM 7591 N N . GLU D 1 51 ? 18.120 55.407 -53.407 1.00 65.49 51 GLU D N 1
ATOM 7592 C CA . GLU D 1 51 ? 18.345 55.384 -51.967 1.00 66.78 51 GLU D CA 1
ATOM 7593 C C . GLU D 1 51 ? 18.462 56.789 -51.418 1.00 66.78 51 GLU D C 1
ATOM 7594 O O . GLU D 1 51 ? 18.038 57.066 -50.299 1.00 66.59 51 GLU D O 1
ATOM 7600 N N . GLU D 1 52 ? 19.039 57.678 -52.216 1.00 67.13 52 GLU D N 1
ATOM 7601 C CA . GLU D 1 52 ? 19.198 59.058 -51.801 1.00 67.39 52 GLU D CA 1
ATOM 7602 C C . GLU D 1 52 ? 17.811 59.591 -51.459 1.00 66.12 52 GLU D C 1
ATOM 7603 O O . GLU D 1 52 ? 17.623 60.223 -50.424 1.00 65.54 52 GLU D O 1
ATOM 7609 N N . GLN D 1 53 ? 16.838 59.310 -52.325 1.00 65.76 53 GLN D N 1
ATOM 7610 C CA . GLN D 1 53 ? 15.457 59.762 -52.126 1.00 65.23 53 GLN D CA 1
ATOM 7611 C C . GLN D 1 53 ? 14.789 58.963 -51.007 1.00 65.08 53 GLN D C 1
ATOM 7612 O O . GLN D 1 53 ? 14.077 59.522 -50.169 1.00 64.25 53 GLN D O 1
ATOM 7618 N N . THR D 1 54 ? 15.019 57.652 -51.004 1.00 65.09 54 THR D N 1
ATOM 7619 C CA . THR D 1 54 ? 14.441 56.779 -49.992 1.00 65.17 54 THR D CA 1
ATOM 7620 C C . THR D 1 54 ? 14.899 57.183 -48.593 1.00 66.45 54 THR D C 1
ATOM 7621 O O . THR D 1 54 ? 14.083 57.544 -47.745 1.00 66.27 54 THR D O 1
ATOM 7625 N N . GLU D 1 55 ? 16.209 57.130 -48.365 1.00 67.78 55 GLU D N 1
ATOM 7626 C CA . GLU D 1 55 ? 16.796 57.475 -47.069 1.00 68.64 55 GLU D CA 1
ATOM 7627 C C . GLU D 1 55 ? 16.330 58.834 -46.546 1.00 68.28 55 GLU D C 1
ATOM 7628 O O . GLU D 1 55 ? 16.214 59.032 -45.337 1.00 67.99 55 GLU D O 1
ATOM 7634 N N . SER D 1 56 ? 16.061 59.761 -47.462 1.00 68.49 56 SER D N 1
ATOM 7635 C CA . SER D 1 56 ? 15.613 61.109 -47.112 1.00 68.07 56 SER D CA 1
ATOM 7636 C C . SER D 1 56 ? 14.124 61.174 -46.761 1.00 67.87 56 SER D C 1
ATOM 7637 O O . SER D 1 56 ? 13.618 62.216 -46.335 1.00 67.35 56 SER D O 1
ATOM 7640 N N . ILE D 1 57 ? 13.423 60.062 -46.950 1.00 68.07 57 ILE D N 1
ATOM 7641 C CA . ILE D 1 57 ? 11.995 59.996 -46.638 1.00 68.08 57 ILE D CA 1
ATOM 7642 C C . ILE D 1 57 ? 11.804 59.413 -45.230 1.00 67.71 57 ILE D C 1
ATOM 7643 O O . ILE D 1 57 ? 11.191 60.043 -44.368 1.00 67.57 57 ILE D O 1
ATOM 7648 N N . TYR D 1 58 ? 12.367 58.223 -45.009 1.00 66.66 58 TYR D N 1
ATOM 7649 C CA . TYR D 1 58 ? 12.259 57.496 -43.742 1.00 65.58 58 TYR D CA 1
ATOM 7650 C C . TYR D 1 58 ? 13.481 57.643 -42.816 1.00 66.45 58 TYR D C 1
ATOM 7651 O O . TYR D 1 58 ? 13.808 56.733 -42.041 1.00 66.88 58 TYR D O 1
ATOM 7660 N N . LEU D 1 59 ? 14.142 58.797 -42.913 1.00 67.51 59 LEU D N 1
ATOM 7661 C CA . LEU D 1 59 ? 15.318 59.139 -42.110 1.00 67.59 59 LEU D CA 1
ATOM 766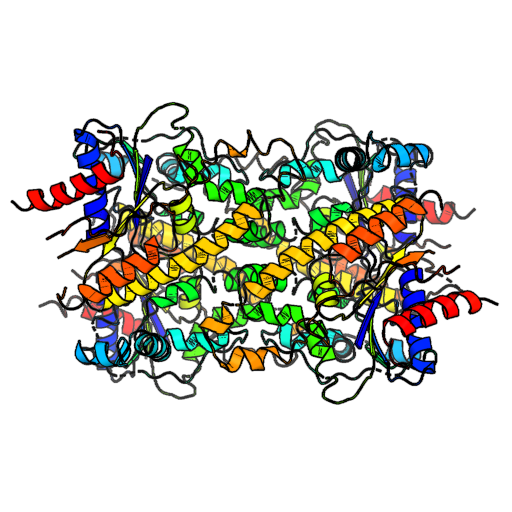2 C C . LEU D 1 59 ? 15.159 58.762 -40.641 1.00 67.41 59 LEU D C 1
ATOM 7663 O O . LEU D 1 59 ? 15.057 59.628 -39.765 1.00 67.30 59 LEU D O 1
ATOM 7668 N N . ASP D 1 64 ? 12.728 60.870 -33.709 1.00 98.76 64 ASP D N 1
ATOM 7669 C CA . ASP D 1 64 ? 12.291 59.514 -33.398 1.00 99.32 64 ASP D CA 1
ATOM 7670 C C . ASP D 1 64 ? 10.780 59.432 -33.144 1.00 99.21 64 ASP D C 1
ATOM 7671 O O . ASP D 1 64 ? 10.030 58.899 -33.966 1.00 98.89 64 ASP D O 1
ATOM 7676 N N . GLU D 1 65 ? 10.343 59.954 -32.001 1.00 98.76 65 GLU D N 1
ATOM 7677 C CA . GLU D 1 65 ? 8.929 59.938 -31.625 1.00 97.83 65 GLU D CA 1
ATOM 7678 C C . GLU D 1 65 ? 8.122 60.934 -32.466 1.00 97.33 65 GLU D C 1
ATOM 7679 O O . GLU D 1 65 ? 6.981 60.667 -32.862 1.00 96.07 65 GLU D O 1
ATOM 7685 N N . VAL D 1 66 ? 8.728 62.085 -32.737 1.00 96.93 66 VAL D N 1
ATOM 7686 C CA . VAL D 1 66 ? 8.089 63.123 -33.533 1.00 96.07 66 VAL D CA 1
ATOM 7687 C C . VAL D 1 66 ? 8.665 63.157 -34.952 1.00 95.49 66 VAL D C 1
ATOM 7688 O O . VAL D 1 66 ? 8.137 63.843 -35.826 1.00 94.78 66 VAL D O 1
ATOM 7692 N N . ALA D 1 67 ? 9.745 62.413 -35.180 1.00 95.07 67 ALA D N 1
ATOM 7693 C CA . ALA D 1 67 ? 10.352 62.360 -36.507 1.00 94.68 67 ALA D CA 1
ATOM 7694 C C . ALA D 1 67 ? 9.527 61.438 -37.413 1.00 94.21 67 ALA D C 1
ATOM 7695 O O . ALA D 1 67 ? 9.565 61.561 -38.640 1.00 94.43 67 ALA D O 1
ATOM 7697 N N . GLU D 1 68 ? 8.781 60.524 -36.787 1.00 93.54 68 GLU D N 1
ATOM 7698 C CA . GLU D 1 68 ? 7.922 59.560 -37.483 1.00 91.90 68 GLU D CA 1
ATOM 7699 C C . GLU D 1 68 ? 6.717 60.267 -38.095 1.00 89.98 68 GLU D C 1
ATOM 7700 O O . GLU D 1 68 ? 6.286 59.944 -39.201 1.00 89.85 68 GLU D O 1
ATOM 7706 N N . ARG D 1 69 ? 6.180 61.238 -37.366 1.00 87.70 69 ARG D N 1
ATOM 7707 C CA . ARG D 1 69 ? 5.027 61.993 -37.832 1.00 85.73 69 ARG D CA 1
ATOM 7708 C C . ARG D 1 69 ? 5.450 62.832 -39.039 1.00 84.93 69 ARG D C 1
ATOM 7709 O O . ARG D 1 69 ? 4.618 63.254 -39.847 1.00 84.55 69 ARG D O 1
ATOM 7717 N N . ASN D 1 70 ? 6.753 63.060 -39.160 1.00 83.67 70 ASN D N 1
ATOM 7718 C CA . ASN D 1 70 ? 7.294 63.836 -40.263 1.00 82.78 70 ASN D CA 1
ATOM 7719 C C . ASN D 1 70 ? 7.308 62.996 -41.519 1.00 80.97 70 ASN D C 1
ATOM 7720 O O . ASN D 1 70 ? 6.967 63.471 -42.595 1.00 81.79 70 ASN D O 1
ATOM 7725 N N . SER D 1 71 ? 7.713 61.742 -41.372 1.00 78.25 71 SER D N 1
ATOM 7726 C CA . SER D 1 71 ? 7.783 60.825 -42.497 1.00 76.14 71 SER D CA 1
ATOM 7727 C C . SER D 1 71 ? 6.421 60.622 -43.129 1.00 73.54 71 SER D C 1
ATOM 7728 O O . SER D 1 71 ? 6.302 60.461 -44.343 1.00 73.68 71 SER D O 1
ATOM 7731 N N . LEU D 1 72 ? 5.392 60.634 -42.292 1.00 70.55 72 LEU D N 1
ATOM 7732 C CA . LEU D 1 72 ? 4.032 60.458 -42.762 1.00 67.14 72 LEU D CA 1
ATOM 7733 C C . LEU D 1 72 ? 3.598 61.579 -43.705 1.00 65.00 72 LEU D C 1
ATOM 7734 O O . LEU D 1 72 ? 2.846 61.335 -44.646 1.00 64.88 72 LEU D O 1
ATOM 7739 N N . ALA D 1 73 ? 4.071 62.800 -43.470 1.00 62.61 73 ALA D N 1
ATOM 7740 C CA . ALA D 1 73 ? 3.694 63.920 -44.332 1.00 60.67 73 ALA D CA 1
ATOM 7741 C C . ALA D 1 73 ? 4.431 63.887 -45.664 1.00 59.29 73 ALA D C 1
ATOM 7742 O O . ALA D 1 73 ? 4.091 64.620 -46.594 1.00 58.46 73 ALA D O 1
ATOM 7744 N N . LYS D 1 74 ? 5.428 63.017 -45.758 1.00 58.31 74 LYS D N 1
ATOM 7745 C CA . LYS D 1 74 ? 6.218 62.904 -46.970 1.00 57.79 74 LYS D CA 1
ATOM 7746 C C . LYS D 1 74 ? 5.771 61.778 -47.895 1.00 55.85 74 LYS D C 1
ATOM 7747 O O . LYS D 1 74 ? 6.198 61.709 -49.045 1.00 55.20 74 LYS D O 1
ATOM 7753 N N . THR D 1 75 ? 4.894 60.912 -47.395 1.00 54.64 75 THR D N 1
ATOM 7754 C CA . THR D 1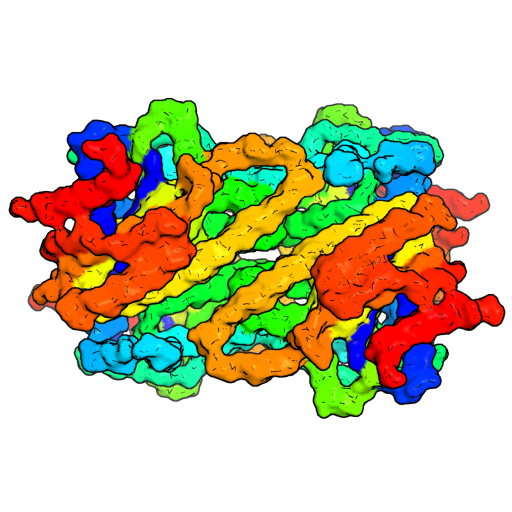 75 ? 4.397 59.783 -48.180 1.00 53.30 75 THR D CA 1
ATOM 7755 C C . THR D 1 75 ? 2.921 59.898 -48.543 1.00 51.77 75 THR D C 1
ATOM 7756 O O . THR D 1 75 ? 2.266 60.896 -48.249 1.00 49.74 75 THR D O 1
ATOM 7760 N N . VAL D 1 76 ? 2.402 58.856 -49.183 1.00 50.66 76 VAL D N 1
ATOM 7761 C CA . VAL D 1 76 ? 1.009 58.835 -49.590 1.00 49.31 76 VAL D CA 1
ATOM 7762 C C . VAL D 1 76 ? 0.093 58.940 -48.376 1.00 48.92 76 VAL D C 1
ATOM 7763 O O . VAL D 1 76 ? -1.043 59.394 -48.483 1.00 47.85 76 VAL D O 1
ATOM 7767 N N . TYR D 1 77 ? 0.604 58.523 -47.222 1.00 49.13 77 TYR D N 1
ATOM 7768 C CA . TYR D 1 77 ? -0.143 58.563 -45.968 1.00 49.68 77 TYR D CA 1
ATOM 7769 C C . TYR D 1 77 ? -0.630 59.983 -45.636 1.00 50.09 77 TYR D C 1
ATOM 7770 O O . TYR D 1 77 ? -1.561 60.168 -44.847 1.00 50.09 77 TYR D O 1
ATOM 7779 N N . ALA D 1 78 ? 0.001 60.981 -46.243 1.00 49.47 78 ALA D N 1
ATOM 7780 C CA . ALA D 1 78 ? -0.352 62.372 -46.005 1.00 47.57 78 ALA D CA 1
ATOM 7781 C C . ALA D 1 78 ? -1.784 62.717 -46.354 1.00 46.46 78 ALA D C 1
ATOM 7782 O O . ALA D 1 78 ? -2.430 63.463 -45.630 1.00 47.13 78 ALA D O 1
ATOM 7784 N N . ILE D 1 79 ? -2.284 62.184 -47.461 1.00 45.55 79 ILE D N 1
ATOM 7785 C CA . ILE D 1 79 ? -3.645 62.509 -47.886 1.00 46.07 79 ILE D CA 1
ATOM 7786 C C . ILE D 1 79 ? -4.746 61.957 -47.006 1.00 45.69 79 ILE D C 1
ATOM 7787 O O . ILE D 1 79 ? -5.914 62.330 -47.158 1.00 45.15 79 ILE D O 1
ATOM 7792 N N . PHE D 1 80 ? -4.372 61.078 -46.083 1.00 44.60 80 PHE D N 1
ATOM 7793 C CA . PHE D 1 80 ? -5.338 60.459 -45.189 1.00 42.05 80 PHE D CA 1
ATOM 7794 C C . PHE D 1 80 ? -5.427 61.115 -43.816 1.00 41.49 80 PHE D C 1
ATOM 7795 O O . PHE D 1 80 ? -6.467 61.043 -43.170 1.00 40.86 80 PHE D O 1
ATOM 7803 N N . VAL D 1 81 ? -4.348 61.755 -43.374 1.00 41.34 81 VAL D N 1
ATOM 7804 C CA . VAL D 1 81 ? -4.322 62.389 -42.056 1.00 42.17 81 VAL D CA 1
ATOM 7805 C C . VAL D 1 81 ? -5.640 63.040 -41.638 1.00 42.89 81 VAL D C 1
ATOM 7806 O O . VAL D 1 81 ? -6.156 62.773 -40.557 1.00 43.55 81 VAL D O 1
ATOM 7810 N N . PRO D 1 82 ? -6.202 63.906 -42.484 1.00 43.34 82 PRO D N 1
ATOM 7811 C CA . PRO D 1 82 ? -7.462 64.571 -42.155 1.00 44.05 82 PRO D CA 1
ATOM 7812 C C . PRO D 1 82 ? -8.644 63.613 -42.011 1.00 45.94 82 PRO D C 1
ATOM 7813 O O . PRO D 1 82 ? -9.497 63.802 -41.140 1.00 46.51 82 PRO D O 1
ATOM 7817 N N . LEU D 1 83 ? -8.707 62.591 -42.867 1.00 47.76 83 LEU D N 1
ATOM 7818 C CA . LEU D 1 83 ? -9.806 61.615 -42.817 1.00 47.28 83 LEU D CA 1
ATOM 7819 C C . LEU D 1 83 ? -9.836 60.919 -41.468 1.00 47.92 83 LEU D C 1
ATOM 7820 O O . LEU D 1 83 ? -10.905 60.692 -40.909 1.00 48.98 83 LEU D O 1
ATOM 7825 N N . ARG D 1 84 ? -8.663 60.591 -40.945 1.00 47.90 84 ARG D N 1
ATOM 7826 C CA . ARG D 1 84 ? -8.598 59.943 -39.657 1.00 49.86 84 ARG D CA 1
ATOM 7827 C C . ARG D 1 84 ? -9.133 60.841 -38.563 1.00 52.24 84 ARG D C 1
ATOM 7828 O O . ARG D 1 84 ? -9.797 60.363 -37.650 1.00 53.91 84 ARG D O 1
ATOM 7836 N N . GLU D 1 85 ? -8.847 62.137 -38.638 1.00 55.05 85 GLU D N 1
ATOM 7837 C CA . GLU D 1 85 ? -9.325 63.057 -37.610 1.00 58.45 85 GLU D CA 1
ATOM 7838 C C . GLU D 1 85 ? -10.827 63.282 -37.691 1.00 59.64 85 GLU D C 1
ATOM 7839 O O . GLU D 1 85 ? -11.382 64.087 -36.942 1.00 59.74 85 GLU D O 1
ATOM 7845 N N . GLY D 1 86 ? -11.482 62.566 -38.599 1.00 60.71 86 GLY D N 1
ATOM 7846 C CA . GLY D 1 86 ? -12.922 62.681 -38.730 1.00 63.05 86 GLY D CA 1
ATOM 7847 C C . GLY D 1 86 ? -13.414 63.606 -39.818 1.00 64.60 86 GLY D C 1
ATOM 7848 O O . GLY D 1 86 ? -14.431 64.285 -39.653 1.00 63.76 86 GLY D O 1
ATOM 7849 N N . GLU D 1 87 ? -12.702 63.627 -40.941 1.00 66.76 87 GLU D N 1
ATOM 7850 C CA . GLU D 1 87 ? -13.074 64.486 -42.064 1.00 68.46 87 GLU D CA 1
ATOM 7851 C C . GLU D 1 87 ? -13.597 63.661 -43.229 1.00 67.36 87 GLU D C 1
ATOM 7852 O O . GLU D 1 87 ? -13.823 62.459 -43.099 1.00 67.46 87 GLU D O 1
ATOM 7858 N N . SER D 1 88 ? -13.788 64.323 -44.365 1.00 66.12 88 SER D N 1
ATOM 7859 C CA . SER D 1 88 ? -14.270 63.665 -45.573 1.00 64.97 88 SER D CA 1
ATOM 7860 C C . SER D 1 88 ? -13.556 64.213 -46.808 1.00 63.71 88 SER D C 1
ATOM 7861 O O . SER D 1 88 ? -13.858 63.823 -47.933 1.00 64.20 88 SER D O 1
ATOM 7864 N N . GLN D 1 89 ? -12.606 65.114 -46.576 1.00 61.72 89 GLN D N 1
ATOM 7865 C CA . GLN D 1 89 ? -11.823 65.745 -47.633 1.00 59.84 89 GLN D CA 1
ATOM 7866 C C . GLN D 1 89 ? -10.366 65.330 -47.502 1.00 57.88 89 GLN D C 1
ATOM 7867 O O . GLN D 1 89 ? -9.721 65.667 -46.521 1.00 57.34 89 GLN D O 1
ATOM 7873 N N . ILE D 1 90 ? -9.836 64.620 -48.486 1.00 56.16 90 ILE D N 1
ATOM 7874 C CA . ILE D 1 90 ? -8.446 64.201 -48.419 1.00 55.17 90 ILE D CA 1
ATOM 7875 C C . ILE D 1 90 ? -7.542 65.428 -48.260 1.00 56.90 90 ILE D C 1
ATOM 7876 O O . ILE D 1 90 ? -7.965 66.550 -48.520 1.00 56.12 90 ILE D O 1
ATOM 7881 N N . ALA D 1 91 ? -6.302 65.222 -47.829 1.00 59.17 91 ALA D N 1
ATOM 7882 C CA . ALA D 1 91 ? -5.389 66.343 -47.665 1.00 62.23 91 ALA D CA 1
ATOM 7883 C C . ALA D 1 91 ? -5.090 66.963 -49.030 1.00 65.56 91 ALA D C 1
ATOM 7884 O O . ALA D 1 91 ? -4.701 66.264 -49.972 1.00 65.39 91 ALA D O 1
ATOM 7886 N N . ALA D 1 92 ? -5.278 68.279 -49.131 1.00 69.65 92 ALA D N 1
ATOM 7887 C CA . ALA D 1 92 ? -5.044 69.017 -50.379 1.00 73.37 92 ALA D CA 1
ATOM 7888 C C . ALA D 1 92 ? -3.567 69.057 -50.771 1.00 76.20 92 ALA D C 1
ATOM 7889 O O . ALA D 1 92 ? -3.190 68.690 -51.890 1.00 76.12 92 ALA D O 1
ATOM 7891 N N . GLU D 1 93 ? -2.741 69.514 -49.836 1.00 79.71 93 GLU D N 1
ATOM 7892 C CA . GLU D 1 93 ? -1.299 69.620 -50.034 1.00 82.76 93 GLU D CA 1
ATOM 7893 C C . GLU D 1 93 ? -0.646 68.274 -50.374 1.00 82.64 93 GLU D C 1
ATOM 7894 O O . GLU D 1 93 ? -0.100 67.589 -49.505 1.00 83.20 93 GLU D O 1
ATOM 7900 N N . ILE D 1 94 ? -0.701 67.895 -51.642 1.00 82.33 94 ILE D N 1
ATOM 7901 C CA . ILE D 1 94 ? -0.106 66.635 -52.063 1.00 82.60 94 ILE D CA 1
ATOM 7902 C C . ILE D 1 94 ? 1.287 66.887 -52.625 1.00 81.07 94 ILE D C 1
ATOM 7903 O O . ILE D 1 94 ? 1.448 67.484 -53.689 1.00 80.25 94 ILE D O 1
ATOM 7908 N N . THR D 1 95 ? 2.295 66.434 -51.895 1.00 79.94 95 THR D N 1
ATOM 7909 C CA . THR D 1 95 ? 3.673 66.634 -52.316 1.00 78.82 95 THR D CA 1
ATOM 7910 C C . THR D 1 95 ? 4.281 65.385 -52.944 1.00 77.10 95 THR D C 1
ATOM 7911 O O . THR D 1 95 ? 4.809 64.530 -52.240 1.00 77.29 95 THR D O 1
ATOM 7915 N N . PRO D 1 96 ? 4.212 65.264 -54.281 1.00 75.46 96 PRO D N 1
ATOM 7916 C CA . PRO D 1 96 ? 4.771 64.095 -54.970 1.00 75.08 96 PRO D CA 1
ATOM 7917 C C . PRO D 1 96 ? 6.294 64.097 -55.018 1.00 75.34 96 PRO D C 1
ATOM 7918 O O . PRO D 1 96 ? 6.927 65.116 -54.762 1.00 75.06 96 PRO D O 1
ATOM 7930 N N . ARG D 1 98 ? 9.635 62.295 -57.403 1.00 70.19 98 ARG D N 1
ATOM 7931 C CA . ARG D 1 98 ? 10.000 62.468 -58.791 1.00 65.80 98 ARG D CA 1
ATOM 7932 C C . ARG D 1 98 ? 11.048 61.500 -59.257 1.00 63.81 98 ARG D C 1
ATOM 7933 O O . ARG D 1 98 ? 12.242 61.771 -59.192 1.00 63.09 98 ARG D O 1
ATOM 7941 N N . SER D 1 99 ? 10.581 60.364 -59.745 1.00 62.89 99 SER D N 1
ATOM 7942 C CA . SER D 1 99 ? 11.457 59.332 -60.255 1.00 61.55 99 SER D CA 1
ATOM 7943 C C . SER D 1 99 ? 12.266 59.912 -61.393 1.00 61.85 99 SER D C 1
ATOM 7944 O O . SER D 1 99 ? 12.006 61.025 -61.853 1.00 62.03 99 SER D O 1
ATOM 7947 N N . GLU D 1 100 ? 13.260 59.160 -61.844 1.00 62.02 100 GLU D N 1
ATOM 7948 C CA . GLU D 1 100 ? 14.063 59.622 -62.953 1.00 61.58 100 GLU D CA 1
ATOM 7949 C C . GLU D 1 100 ? 14.225 58.511 -63.957 1.00 60.46 100 GLU D C 1
ATOM 7950 O O . GLU D 1 100 ? 14.120 58.747 -65.149 1.00 60.41 100 GLU D O 1
ATOM 7956 N N . ARG D 1 101 ? 14.466 57.296 -63.481 1.00 60.20 101 ARG D N 1
ATOM 7957 C CA . ARG D 1 101 ? 14.630 56.170 -64.389 1.00 61.10 101 ARG D CA 1
ATOM 7958 C C . ARG D 1 101 ? 13.295 55.806 -65.041 1.00 60.52 101 ARG D C 1
ATOM 7959 O O . ARG D 1 101 ? 13.249 55.011 -65.981 1.00 61.40 101 ARG D O 1
ATOM 7967 N N . PHE D 1 102 ? 12.207 56.390 -64.548 1.00 58.99 102 PHE D N 1
ATOM 7968 C CA . PHE D 1 102 ? 10.883 56.095 -65.090 1.00 57.03 102 PHE D CA 1
ATOM 7969 C C . PHE D 1 102 ? 10.195 57.339 -65.617 1.00 56.16 102 PHE D C 1
ATOM 7970 O O . PHE D 1 102 ? 9.175 57.254 -66.300 1.00 55.67 102 PHE D O 1
ATOM 7978 N N . GLY D 1 103 ? 10.765 58.493 -65.281 1.00 56.15 103 GLY D N 1
ATOM 7979 C CA . GLY D 1 103 ? 10.234 59.770 -65.730 1.00 55.32 103 GLY D CA 1
ATOM 7980 C C . GLY D 1 103 ? 8.789 59.967 -65.358 1.00 54.56 103 GLY D C 1
ATOM 7981 O O . GLY D 1 103 ? 7.960 60.300 -66.195 1.00 53.30 103 GLY D O 1
ATOM 7982 N N . VAL D 1 104 ? 8.486 59.782 -64.086 1.00 55.31 104 VAL D N 1
ATOM 7983 C CA . VAL D 1 104 ? 7.118 59.921 -63.638 1.00 55.21 104 VAL D CA 1
ATOM 7984 C C . VAL D 1 104 ? 7.081 60.189 -62.143 1.00 54.82 104 VAL D C 1
ATOM 7985 O O . VAL D 1 104 ? 7.720 59.481 -61.372 1.00 54.89 104 VAL D O 1
ATOM 7989 N N . ASP D 1 105 ? 6.347 61.218 -61.739 1.00 53.94 105 ASP D N 1
ATOM 7990 C CA . ASP D 1 105 ? 6.223 61.534 -60.326 1.00 54.08 105 ASP D CA 1
ATOM 7991 C C . ASP D 1 105 ? 5.660 60.293 -59.622 1.00 53.54 105 ASP D C 1
ATOM 7992 O O . ASP D 1 105 ? 4.901 59.526 -60.223 1.00 52.74 105 ASP D O 1
ATOM 7997 N N . VAL D 1 106 ? 6.032 60.105 -58.354 1.00 52.10 106 VAL D N 1
ATOM 7998 C CA . VAL D 1 106 ? 5.585 58.959 -57.555 1.00 49.38 106 VAL D CA 1
ATOM 7999 C C . VAL D 1 106 ? 5.286 59.324 -56.096 1.00 49.22 106 VAL D C 1
ATOM 8000 O O . VAL D 1 106 ? 6.134 59.863 -55.414 1.00 50.62 106 VAL D O 1
ATOM 8004 N N . LEU D 1 107 ? 4.069 59.037 -55.636 1.00 49.01 107 LEU D N 1
ATOM 8005 C CA . LEU D 1 107 ? 3.663 59.292 -54.251 1.00 47.56 107 LEU D CA 1
ATOM 8006 C C . LEU D 1 107 ? 4.184 58.132 -53.415 1.00 49.89 107 LEU D C 1
ATOM 8007 O O . LEU D 1 107 ? 3.580 57.060 -53.379 1.00 51.00 107 LEU D O 1
ATOM 8012 N N . PRO D 1 108 ? 5.293 58.342 -52.698 1.00 50.67 108 PRO D N 1
ATOM 8013 C CA . PRO D 1 108 ? 5.860 57.258 -51.882 1.00 50.04 108 PRO D CA 1
ATOM 8014 C C . PRO D 1 108 ? 4.907 56.557 -50.890 1.00 49.50 108 PRO D C 1
ATOM 8015 O O . PRO D 1 108 ? 4.083 57.195 -50.230 1.00 47.50 108 PRO D O 1
ATOM 8019 N N . GLY D 1 109 ? 5.020 55.233 -50.809 1.00 49.70 109 GLY D N 1
ATOM 8020 C CA . GLY D 1 109 ? 4.184 54.465 -49.899 1.00 50.36 109 GLY D CA 1
ATOM 8021 C C . GLY D 1 109 ? 4.739 54.531 -48.489 1.00 50.76 109 GLY D C 1
ATOM 8022 O O . GLY D 1 109 ? 5.791 55.132 -48.276 1.00 51.19 109 GLY D O 1
ATOM 8023 N N . HIS D 1 110 ? 4.047 53.926 -47.527 1.00 50.99 110 HIS D N 1
ATOM 8024 C CA . HIS D 1 110 ? 4.496 53.930 -46.128 1.00 51.34 110 HIS D CA 1
ATOM 8025 C C . HIS D 1 110 ? 3.899 52.719 -45.434 1.00 51.00 110 HIS D C 1
ATOM 8026 O O . HIS D 1 110 ? 2.700 52.478 -45.519 1.00 51.85 110 HIS D O 1
ATOM 8033 N N . PRO D 1 111 ? 4.727 51.948 -44.719 1.00 50.44 111 PRO D N 1
ATOM 8034 C CA . PRO D 1 111 ? 4.247 50.754 -44.019 1.00 50.29 111 PRO D CA 1
ATOM 8035 C C . PRO D 1 111 ? 3.154 51.067 -42.997 1.00 50.66 111 PRO D C 1
ATOM 8036 O O . PRO D 1 111 ? 2.453 50.168 -42.527 1.00 51.15 111 PRO D O 1
ATOM 8040 N N . ALA D 1 112 ? 3.007 52.346 -42.659 1.00 50.90 112 ALA D N 1
ATOM 8041 C CA . ALA D 1 112 ? 1.994 52.770 -41.697 1.00 49.85 112 ALA D CA 1
ATOM 8042 C C . ALA D 1 112 ? 0.623 52.813 -42.358 1.00 49.06 112 ALA D C 1
ATOM 8043 O O . ALA D 1 112 ? -0.361 53.165 -41.724 1.00 48.79 112 ALA D O 1
ATOM 8045 N N . LEU D 1 113 ? 0.561 52.470 -43.638 1.00 48.95 113 LEU D N 1
ATOM 8046 C CA . LEU D 1 113 ? -0.715 52.466 -44.323 1.00 49.52 113 LEU D CA 1
ATOM 8047 C C . LEU D 1 113 ? -1.596 51.374 -43.746 1.00 50.27 113 LEU D C 1
ATOM 8048 O O . LEU D 1 113 ? -2.793 51.344 -44.004 1.00 50.64 113 LEU D O 1
ATOM 8053 N N . SER D 1 114 ? -1.006 50.466 -42.977 1.00 50.89 114 SER D N 1
ATOM 8054 C CA . SER D 1 114 ? -1.788 49.400 -42.373 1.00 51.47 114 SER D CA 1
ATOM 8055 C C . SER D 1 114 ? -2.894 50.024 -41.515 1.00 51.07 114 SER D C 1
ATOM 8056 O O . SER D 1 114 ? -4.018 49.529 -41.484 1.00 51.32 114 SER D O 1
ATOM 8059 N N . GLN D 1 115 ? -2.583 51.118 -40.830 1.00 50.27 115 GLN D N 1
ATOM 8060 C CA . GLN D 1 115 ? -3.575 51.790 -39.999 1.00 50.11 115 GLN D CA 1
ATOM 8061 C C . GLN D 1 115 ? -4.749 52.273 -40.833 1.00 49.03 115 GLN D C 1
ATOM 8062 O O . GLN D 1 115 ? -5.896 52.207 -40.401 1.00 48.71 115 GLN D O 1
ATOM 8068 N N . ILE D 1 116 ? -4.449 52.783 -42.022 1.00 48.73 116 ILE D N 1
ATOM 8069 C CA . ILE D 1 116 ? -5.481 53.274 -42.924 1.00 48.09 116 ILE D CA 1
ATOM 8070 C C . ILE D 1 116 ? -6.377 52.113 -43.308 1.00 49.90 116 ILE D C 1
ATOM 8071 O O . ILE D 1 116 ? -7.591 52.265 -43.399 1.00 50.79 116 ILE D O 1
ATOM 8076 N N . GLU D 1 117 ? -5.772 50.949 -43.526 1.00 51.75 117 GLU D N 1
ATOM 8077 C CA . GLU D 1 117 ? -6.531 49.768 -43.892 1.00 53.00 117 GLU D CA 1
ATOM 8078 C C . GLU D 1 117 ? -7.601 49.485 -42.860 1.00 52.99 117 GLU D C 1
ATOM 8079 O O . GLU D 1 117 ? -8.644 48.929 -43.187 1.00 53.03 117 GLU D O 1
ATOM 8085 N N . ASP D 1 118 ? -7.356 49.881 -41.616 1.00 53.90 118 ASP D N 1
ATOM 8086 C CA . ASP D 1 118 ? -8.349 49.676 -40.564 1.00 54.82 118 ASP D CA 1
ATOM 8087 C C . ASP D 1 118 ? -9.418 50.767 -40.621 1.00 52.71 118 ASP D C 1
ATOM 8088 O O . ASP D 1 118 ? -10.562 50.537 -40.234 1.00 52.69 118 ASP D O 1
ATOM 8093 N N . LEU D 1 119 ? -9.032 51.951 -41.093 1.00 50.76 119 LEU D N 1
ATOM 8094 C CA . LEU D 1 119 ? -9.944 53.088 -41.195 1.00 49.14 119 LEU D CA 1
ATOM 8095 C C . LEU D 1 119 ? -10.890 52.930 -42.379 1.00 48.26 119 LEU D C 1
ATOM 8096 O O . LEU D 1 119 ? -12.017 53.428 -42.377 1.00 46.30 119 LEU D O 1
ATOM 8109 N N . SER D 1 121 ? -11.605 49.835 -43.640 1.00 49.41 121 SER D N 1
ATOM 8110 C CA . SER D 1 121 ? -12.379 48.637 -43.342 1.00 47.94 121 SER D CA 1
ATOM 8111 C C . SER D 1 121 ? -13.568 49.037 -42.480 1.00 46.08 121 SER D C 1
ATOM 8112 O O . SER D 1 121 ? -14.663 48.515 -42.624 1.00 45.49 121 SER D O 1
ATOM 8115 N N . ASP D 1 122 ? -13.332 49.986 -41.590 1.00 45.50 122 ASP D N 1
ATOM 8116 C CA . ASP D 1 122 ? -14.354 50.471 -40.693 1.00 45.12 122 ASP D CA 1
ATOM 8117 C C . ASP D 1 122 ? -15.295 51.400 -41.429 1.00 42.30 122 ASP D C 1
ATOM 8118 O O . ASP D 1 122 ? -16.503 51.330 -41.259 1.00 41.50 122 ASP D O 1
ATOM 8123 N N . SER D 1 123 ? -14.746 52.275 -42.256 1.00 41.25 123 SER D N 1
ATOM 8124 C CA . SER D 1 123 ? -15.583 53.211 -42.992 1.00 39.92 123 SER D CA 1
ATOM 8125 C C . SER D 1 123 ? -16.502 52.497 -43.960 1.00 39.62 123 SER D C 1
ATOM 8126 O O . SER D 1 123 ? -17.641 52.903 -44.156 1.00 39.00 123 SER D O 1
ATOM 8129 N N . TRP D 1 124 ? -16.019 51.421 -44.558 1.00 40.47 124 TRP D N 1
ATOM 8130 C CA . TRP D 1 124 ? -16.848 50.679 -45.491 1.00 41.61 124 TRP D CA 1
ATOM 8131 C C . TRP D 1 124 ? -18.030 50.044 -44.780 1.00 43.30 124 TRP D C 1
ATOM 8132 O O . TRP D 1 124 ? -19.091 49.904 -45.368 1.00 43.39 124 TRP D O 1
ATOM 8143 N N . GLN D 1 125 ? -17.840 49.649 -43.522 1.00 46.45 125 GLN D N 1
ATOM 8144 C CA . GLN D 1 125 ? -18.910 49.033 -42.740 1.00 48.95 125 GLN D CA 1
ATOM 8145 C C . GLN D 1 125 ? -19.974 50.083 -42.482 1.00 48.09 125 GLN D C 1
ATOM 8146 O O . GLN D 1 125 ? -21.153 49.866 -42.734 1.00 47.84 125 GLN D O 1
ATOM 8152 N N . SER D 1 126 ? -19.541 51.230 -41.980 1.00 47.86 126 SER D N 1
ATOM 8153 C CA . SER D 1 126 ? -20.446 52.320 -41.693 1.00 47.65 126 SER D CA 1
ATOM 8154 C C . SER D 1 126 ? -21.077 52.802 -42.991 1.00 47.01 126 SER D C 1
ATOM 8155 O O . SER D 1 126 ? -22.127 53.432 -42.979 1.00 47.70 126 SER D O 1
ATOM 8158 N N . ALA D 1 127 ? -20.448 52.499 -44.119 1.00 46.27 127 ALA D N 1
ATOM 8159 C CA . ALA D 1 127 ? -20.989 52.926 -45.404 1.00 45.63 127 ALA D CA 1
ATOM 8160 C C . ALA D 1 127 ? -22.294 52.205 -45.720 1.00 45.11 127 ALA D C 1
ATOM 8161 O O . ALA D 1 127 ? -23.207 52.794 -46.291 1.00 43.79 127 ALA D O 1
ATOM 8163 N N . LEU D 1 128 ? -22.363 50.928 -45.348 1.00 45.47 128 LEU D N 1
ATOM 8164 C CA . LEU D 1 128 ? -23.543 50.104 -45.578 1.00 46.65 128 LEU D CA 1
ATOM 8165 C C . LEU D 1 128 ? -24.728 50.636 -44.801 1.00 49.56 128 LEU D C 1
ATOM 8166 O O . LEU D 1 128 ? -25.878 50.458 -45.205 1.00 51.20 128 LEU D O 1
ATOM 8171 N N . GLY D 1 129 ? -24.432 51.270 -43.670 1.00 51.69 129 GLY D N 1
ATOM 8172 C CA . GLY D 1 129 ? -25.469 51.831 -42.826 1.00 53.61 129 GLY D CA 1
ATOM 8173 C C . GLY D 1 129 ? -25.963 53.175 -43.325 1.00 54.93 129 GLY D C 1
ATOM 8174 O O . GLY D 1 129 ? -26.447 53.995 -42.548 1.00 55.84 129 GLY D O 1
ATOM 8175 N N . ARG D 1 130 ? -25.828 53.410 -44.623 1.00 55.94 130 ARG D N 1
ATOM 8176 C CA . ARG D 1 130 ? -26.289 54.650 -45.213 1.00 57.32 130 ARG D CA 1
ATOM 8177 C C . ARG D 1 130 ? -25.690 55.901 -44.560 1.00 57.71 130 ARG D C 1
ATOM 8178 O O . ARG D 1 130 ? -26.194 57.010 -44.750 1.00 59.53 130 ARG D O 1
ATOM 8186 N N . GLN D 1 131 ? -24.608 55.729 -43.804 1.00 56.35 131 GLN D N 1
ATOM 8187 C CA . GLN D 1 131 ? -23.936 56.852 -43.144 1.00 55.54 131 GLN D CA 1
ATOM 8188 C C . GLN D 1 131 ? -23.196 57.684 -44.188 1.00 54.74 131 GLN D C 1
ATOM 8189 O O . GLN D 1 131 ? -22.065 57.364 -44.542 1.00 54.52 131 GLN D O 1
ATOM 8195 N N . THR D 1 132 ? -23.816 58.755 -44.671 1.00 53.45 132 THR D N 1
ATOM 8196 C CA . THR D 1 132 ? -23.186 59.591 -45.693 1.00 50.78 132 THR D CA 1
ATOM 8197 C C . THR D 1 132 ? -21.782 60.078 -45.309 1.00 48.74 132 THR D C 1
ATOM 8198 O O . THR D 1 132 ? -20.984 60.450 -46.168 1.00 47.44 132 THR D O 1
ATOM 8202 N N . GLY D 1 133 ? -21.474 60.065 -44.019 1.00 47.48 133 GLY D N 1
ATOM 8203 C CA . GLY D 1 133 ? -20.159 60.502 -43.592 1.00 44.98 133 GLY D CA 1
ATOM 8204 C C . GLY D 1 133 ? -19.074 59.655 -44.228 1.00 43.05 133 GLY D C 1
ATOM 8205 O O . GLY D 1 133 ? -18.316 60.142 -45.058 1.00 41.73 133 GLY D O 1
ATOM 8206 N N . PRO D 1 134 ? -18.988 58.365 -43.860 1.00 42.17 134 PRO D N 1
ATOM 8207 C CA . PRO D 1 134 ? -17.992 57.428 -44.386 1.00 39.88 134 PRO D CA 1
ATOM 8208 C C . PRO D 1 134 ? -18.122 57.143 -45.868 1.00 38.35 134 PRO D C 1
ATOM 8209 O O . PRO D 1 134 ? -17.148 56.778 -46.516 1.00 37.44 134 PRO D O 1
ATOM 8213 N N . PHE D 1 135 ? -19.329 57.288 -46.399 1.00 38.20 135 PHE D N 1
ATOM 8214 C CA . PHE D 1 135 ? -19.560 57.049 -47.820 1.00 37.78 135 PHE D CA 1
ATOM 8215 C C . PHE D 1 135 ? -18.675 57.978 -48.643 1.00 38.30 135 PHE D C 1
ATOM 8216 O O . PHE D 1 135 ? -18.205 57.630 -49.723 1.00 37.41 135 PHE D O 1
ATOM 8224 N N . ARG D 1 136 ? -18.461 59.172 -48.110 1.00 40.11 136 ARG D N 1
ATOM 8225 C CA . ARG D 1 136 ? -17.643 60.167 -48.763 1.00 40.95 136 ARG D CA 1
ATOM 8226 C C . ARG D 1 136 ? -16.179 59.769 -48.613 1.00 41.49 136 ARG D C 1
ATOM 8227 O O . ARG D 1 136 ? -15.424 59.816 -49.575 1.00 41.52 136 ARG D O 1
ATOM 8235 N N . ARG D 1 137 ? -15.787 59.347 -47.412 1.00 41.92 137 ARG D N 1
ATOM 8236 C CA . ARG D 1 137 ? -14.407 58.949 -47.163 1.00 42.08 137 ARG D CA 1
ATOM 8237 C C . ARG D 1 137 ? -13.914 57.761 -48.000 1.00 41.70 137 ARG D C 1
ATOM 8238 O O . ARG D 1 137 ? -12.737 57.695 -48.338 1.00 42.63 137 ARG D O 1
ATOM 8246 N N . ILE D 1 138 ? -14.782 56.819 -48.346 1.00 40.65 138 ILE D N 1
ATOM 8247 C CA . ILE D 1 138 ? -14.292 55.680 -49.110 1.00 40.16 138 ILE D CA 1
ATOM 8248 C C . ILE D 1 138 ? -13.957 56.078 -50.547 1.00 41.36 138 ILE D C 1
ATOM 8249 O O . ILE D 1 138 ? -13.262 55.363 -51.282 1.00 41.50 138 ILE D O 1
ATOM 8254 N N . HIS D 1 139 ? -14.422 57.253 -50.936 1.00 41.64 139 HIS D N 1
ATOM 8255 C CA . HIS D 1 139 ? -14.164 57.727 -52.275 1.00 42.12 139 HIS D CA 1
ATOM 8256 C C . HIS D 1 139 ? -12.922 58.591 -52.378 1.00 42.36 139 HIS D C 1
ATOM 8257 O O . HIS D 1 139 ? -12.794 59.396 -53.297 1.00 43.48 139 HIS D O 1
ATOM 8264 N N . TRP D 1 140 ? -12.002 58.417 -51.437 1.00 40.87 140 TRP D N 1
ATOM 8265 C CA . TRP D 1 140 ? -10.775 59.196 -51.448 1.00 38.58 140 TRP D CA 1
ATOM 8266 C C . TRP D 1 140 ? -10.044 58.951 -52.753 1.00 37.78 140 TRP D C 1
ATOM 8267 O O . TRP D 1 140 ? -9.395 59.836 -53.286 1.00 36.85 140 TRP D O 1
ATOM 8278 N N . ALA D 1 141 ? -10.143 57.728 -53.253 1.00 38.17 141 ALA D N 1
ATOM 8279 C CA . ALA D 1 141 ? -9.484 57.382 -54.491 1.00 39.39 141 ALA D CA 1
ATOM 8280 C C . ALA D 1 141 ? -9.972 58.334 -55.569 1.00 40.46 141 ALA D C 1
ATOM 8281 O O . ALA D 1 141 ? -9.213 58.751 -56.438 1.00 41.38 141 ALA D O 1
ATOM 8283 N N . GLY D 1 142 ? -11.251 58.678 -55.514 1.00 40.47 142 GLY D N 1
ATOM 8284 C CA . GLY D 1 142 ? -11.792 59.583 -56.500 1.00 39.32 142 GLY D CA 1
ATOM 8285 C C . GLY D 1 142 ? -11.381 60.998 -56.183 1.00 39.43 142 GLY D C 1
ATOM 8286 O O . GLY D 1 142 ? -10.928 61.727 -57.062 1.00 40.98 142 GLY D O 1
ATOM 8287 N N . GLN D 1 143 ? -11.525 61.386 -54.920 1.00 39.10 143 GLN D N 1
ATOM 8288 C CA . GLN D 1 143 ? -11.177 62.737 -54.480 1.00 37.80 143 GLN D CA 1
ATOM 8289 C C . GLN D 1 143 ? -9.814 63.199 -54.954 1.00 36.14 143 GLN D C 1
ATOM 8290 O O . GLN D 1 143 ? -9.638 64.355 -55.319 1.00 35.38 143 GLN D O 1
ATOM 8296 N N . LEU D 1 144 ? -8.849 62.293 -54.922 1.00 34.80 144 LEU D N 1
ATOM 8297 C CA . LEU D 1 144 ? -7.510 62.610 -55.356 1.00 34.92 144 LEU D CA 1
ATOM 8298 C C . LEU D 1 144 ? -7.531 62.810 -56.862 1.00 38.50 144 LEU D C 1
ATOM 8299 O O . LEU D 1 144 ? -7.149 63.865 -57.368 1.00 39.75 144 LEU D O 1
ATOM 8304 N N . ALA D 1 145 ? -7.981 61.787 -57.581 1.00 41.49 145 ALA D N 1
ATOM 8305 C CA . ALA D 1 145 ? -8.052 61.850 -59.034 1.00 43.46 145 ALA D CA 1
ATOM 8306 C C . ALA D 1 145 ? -8.817 63.088 -59.491 1.00 45.09 145 ALA D C 1
ATOM 8307 O O . ALA D 1 145 ? -8.652 63.526 -60.616 1.00 47.40 145 ALA D O 1
ATOM 8309 N N . HIS D 1 146 ? -9.656 63.661 -58.641 1.00 46.26 146 HIS D N 1
ATOM 8310 C CA . HIS D 1 146 ? -10.384 64.845 -59.060 1.00 48.88 146 HIS D CA 1
ATOM 8311 C C . HIS D 1 146 ? -9.584 66.119 -58.818 1.00 51.52 146 HIS D C 1
ATOM 8312 O O . HIS D 1 146 ? -9.546 67.000 -59.666 1.00 52.13 146 HIS D O 1
ATOM 8319 N N . ALA D 1 147 ? -8.940 66.216 -57.662 1.00 54.82 147 ALA D N 1
ATOM 8320 C CA . ALA D 1 147 ? -8.151 67.392 -57.338 1.00 57.21 147 ALA D CA 1
ATOM 8321 C C . ALA D 1 147 ? -6.976 67.505 -58.295 1.00 59.74 147 ALA D C 1
ATOM 8322 O O . ALA D 1 147 ? -6.449 68.587 -58.513 1.00 60.47 147 ALA D O 1
ATOM 8332 N N . GLU D 1 149 ? -7.059 66.606 -61.556 1.00 67.79 149 GLU D N 1
ATOM 8333 C CA . GLU D 1 149 ? -7.571 67.011 -62.850 1.00 69.03 149 GLU D CA 1
ATOM 8334 C C . GLU D 1 149 ? -8.062 68.442 -62.727 1.00 68.02 149 GLU D C 1
ATOM 8335 O O . GLU D 1 149 ? -7.898 69.246 -63.638 1.00 67.61 149 GLU D O 1
ATOM 8341 N N . ARG D 1 150 ? -8.651 68.750 -61.576 1.00 68.04 150 ARG D N 1
ATOM 8342 C CA . ARG D 1 150 ? -9.172 70.081 -61.289 1.00 67.87 150 ARG D CA 1
ATOM 8343 C C . ARG D 1 150 ? -8.077 71.096 -61.523 1.00 67.74 150 ARG D C 1
ATOM 8344 O O . ARG D 1 150 ? -8.209 71.996 -62.348 1.00 67.57 150 ARG D O 1
ATOM 8352 N N . ASP D 1 151 ? -6.988 70.938 -60.784 1.00 67.91 151 ASP D N 1
ATOM 8353 C CA . ASP D 1 151 ? -5.855 71.836 -60.905 1.00 67.93 151 ASP D CA 1
ATOM 8354 C C . ASP D 1 151 ? -4.904 71.361 -61.995 1.00 66.96 151 ASP D C 1
ATOM 8355 O O . ASP D 1 151 ? -3.738 71.736 -62.007 1.00 66.91 151 ASP D O 1
ATOM 8360 N N . ASP D 1 152 ? -5.415 70.535 -62.905 1.00 66.16 152 ASP D N 1
ATOM 8361 C CA . ASP D 1 152 ? -4.634 69.985 -64.021 1.00 64.56 152 ASP D CA 1
ATOM 8362 C C . ASP D 1 152 ? -3.118 69.808 -63.789 1.00 61.28 152 ASP D C 1
ATOM 8363 O O . ASP D 1 152 ? -2.306 70.634 -64.204 1.00 60.21 152 ASP D O 1
ATOM 8368 N N . ARG D 1 153 ? -2.753 68.702 -63.151 1.00 57.34 153 ARG D N 1
ATOM 8369 C CA . ARG D 1 153 ? -1.366 68.423 -62.853 1.00 54.58 153 ARG D CA 1
ATOM 8370 C C . ARG D 1 153 ? -0.872 67.181 -63.572 1.00 53.81 153 ARG D C 1
ATOM 8371 O O . ARG D 1 153 ? 0.281 67.115 -63.998 1.00 54.56 153 ARG D O 1
ATOM 8379 N N . TYR D 1 154 ? -1.737 66.181 -63.696 1.00 52.37 154 TYR D N 1
ATOM 8380 C CA . TYR D 1 154 ? -1.361 64.954 -64.389 1.00 48.98 154 TYR D CA 1
ATOM 8381 C C . TYR D 1 154 ? -2.461 64.520 -65.346 1.00 47.67 154 TYR D C 1
ATOM 8382 O O . TYR D 1 154 ? -3.601 65.005 -65.285 1.00 46.44 154 TYR D O 1
ATOM 8391 N N . ASP D 1 155 ? -2.095 63.610 -66.240 1.00 46.95 155 ASP D N 1
ATOM 8392 C CA . ASP D 1 155 ? -3.011 63.083 -67.239 1.00 48.12 155 ASP D CA 1
ATOM 8393 C C . ASP D 1 155 ? -3.436 61.665 -66.883 1.00 47.51 155 ASP D C 1
ATOM 8394 O O . ASP D 1 155 ? -4.546 61.245 -67.212 1.00 47.37 155 ASP D O 1
ATOM 8399 N N . VAL D 1 156 ? -2.540 60.927 -66.229 1.00 46.99 156 VAL D N 1
ATOM 8400 C CA . VAL D 1 156 ? -2.827 59.554 -65.811 1.00 45.39 156 VAL D CA 1
ATOM 8401 C C . VAL D 1 156 ? -2.326 59.312 -64.386 1.00 43.82 156 VAL D C 1
ATOM 8402 O O . VAL D 1 156 ? -1.314 59.867 -63.969 1.00 43.47 156 VAL D O 1
ATOM 8406 N N . ILE D 1 157 ? -3.056 58.495 -63.635 1.00 42.23 157 ILE D N 1
ATOM 8407 C CA . ILE D 1 157 ? -2.676 58.188 -62.269 1.00 39.62 157 ILE D CA 1
ATOM 8408 C C . ILE D 1 157 ? -2.746 56.696 -62.023 1.00 38.67 157 ILE D C 1
ATOM 8409 O O . ILE D 1 157 ? -3.823 56.126 -61.981 1.00 38.47 157 ILE D O 1
ATOM 8414 N N . PHE D 1 158 ? -1.592 56.068 -61.864 1.00 38.69 158 PHE D N 1
ATOM 8415 C CA . PHE D 1 158 ? -1.541 54.645 -61.595 1.00 38.98 158 PHE D CA 1
ATOM 8416 C C . PHE D 1 158 ? -1.640 54.369 -60.096 1.00 39.91 158 PHE D C 1
ATOM 8417 O O . PHE D 1 158 ? -1.140 55.125 -59.265 1.00 39.34 158 PHE D O 1
ATOM 8425 N N . PHE D 1 159 ? -2.270 53.259 -59.758 1.00 40.89 159 PHE D N 1
ATOM 8426 C CA . PHE D 1 159 ? -2.415 52.867 -58.377 1.00 41.99 159 PHE D CA 1
ATOM 8427 C C . PHE D 1 159 ? -1.773 51.493 -58.234 1.00 44.67 159 PHE D C 1
ATOM 8428 O O . PHE D 1 159 ? -2.045 50.582 -59.022 1.00 46.22 159 PHE D O 1
ATOM 8436 N N . ASP D 1 160 ? -0.901 51.325 -57.254 1.00 46.96 160 ASP D N 1
ATOM 8437 C CA . ASP D 1 160 ? -0.293 50.019 -57.096 1.00 49.97 160 ASP D CA 1
ATOM 8438 C C . ASP D 1 160 ? -0.776 49.520 -55.761 1.00 50.21 160 ASP D C 1
ATOM 8439 O O . ASP D 1 160 ? -0.679 50.228 -54.762 1.00 50.67 160 ASP D O 1
ATOM 8444 N N . VAL D 1 161 ? -1.326 48.311 -55.748 1.00 50.03 161 VAL D N 1
ATOM 8445 C CA . VAL D 1 161 ? -1.845 47.754 -54.510 1.00 49.46 161 VAL D CA 1
ATOM 8446 C C . VAL D 1 161 ? -1.273 46.390 -54.167 1.00 49.38 161 VAL D C 1
ATOM 8447 O O . VAL D 1 161 ? -0.570 45.774 -54.969 1.00 49.43 161 VAL D O 1
ATOM 8451 N N . GLY D 1 162 ? -1.572 45.931 -52.959 1.00 48.78 162 GLY D N 1
ATOM 8452 C CA . GLY D 1 162 ? -1.090 44.638 -52.529 1.00 48.67 162 GLY D CA 1
ATOM 8453 C C . GLY D 1 162 ? -2.049 43.566 -52.989 1.00 48.97 162 GLY D C 1
ATOM 8454 O O . GLY D 1 162 ? -3.038 43.869 -53.655 1.00 49.30 162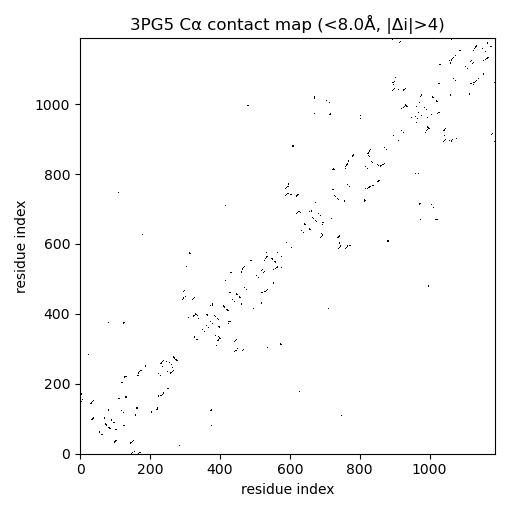 GLY D O 1
ATOM 8455 N N . PRO D 1 163 ? -1.779 42.296 -52.657 1.00 49.18 163 PRO D N 1
ATOM 8456 C CA . PRO D 1 163 ? -2.630 41.162 -53.040 1.00 49.28 163 PRO D CA 1
ATOM 8457 C C . PRO D 1 163 ? -3.909 40.995 -52.196 1.00 49.21 163 PRO D C 1
ATOM 8458 O O . PRO D 1 163 ? -4.778 40.182 -52.525 1.00 49.76 163 PRO D O 1
ATOM 8462 N N . SER D 1 164 ? -4.024 41.772 -51.123 1.00 48.43 164 SER D N 1
ATOM 8463 C CA . SER D 1 164 ? -5.186 41.719 -50.235 1.00 48.05 164 SER D CA 1
ATOM 8464 C C . SER D 1 164 ? -6.520 41.980 -50.935 1.00 46.78 164 SER D C 1
ATOM 8465 O O . SER D 1 164 ? -6.551 42.600 -51.985 1.00 47.08 164 SER D O 1
ATOM 8468 N N . LEU D 1 165 ? -7.620 41.510 -50.347 1.00 45.00 165 LEU D N 1
ATOM 8469 C CA . LEU D 1 165 ? -8.949 41.741 -50.916 1.00 43.37 165 LEU D CA 1
ATOM 8470 C C . LEU D 1 165 ? -9.789 42.486 -49.901 1.00 44.61 165 LEU D C 1
ATOM 8471 O O . LEU D 1 165 ? -11.022 42.481 -49.963 1.00 45.17 165 LEU D O 1
ATOM 8476 N N . GLY D 1 166 ? -9.099 43.131 -48.964 1.00 45.51 166 GLY D N 1
ATOM 8477 C CA . GLY D 1 166 ? -9.759 43.872 -47.902 1.00 44.55 166 GLY D CA 1
ATOM 8478 C C . GLY D 1 166 ? -10.517 45.096 -48.356 1.00 42.95 166 GLY D C 1
ATOM 8479 O O . GLY D 1 166 ? -10.451 45.473 -49.528 1.00 43.02 166 GLY D O 1
ATOM 8480 N N . PRO D 1 167 ? -11.248 45.748 -47.445 1.00 41.93 167 PRO D N 1
ATOM 8481 C CA . PRO D 1 167 ? -11.994 46.932 -47.856 1.00 41.51 167 PRO D CA 1
ATOM 8482 C C . PRO D 1 167 ? -11.087 47.969 -48.514 1.00 40.79 167 PRO D C 1
ATOM 8483 O O . PRO D 1 167 ? -11.441 48.551 -49.537 1.00 39.94 167 PRO D O 1
ATOM 8487 N N . PHE D 1 168 ? -9.911 48.187 -47.940 1.00 39.46 168 PHE D N 1
ATOM 8488 C CA . PHE D 1 168 ? -9.006 49.161 -48.506 1.00 38.22 168 PHE D CA 1
ATOM 8489 C C . PHE D 1 168 ? -8.892 49.019 -50.008 1.00 37.77 168 PHE D C 1
ATOM 8490 O O . PHE D 1 168 ? -9.200 49.949 -50.745 1.00 36.52 168 PHE D O 1
ATOM 8498 N N . ASN D 1 169 ? -8.444 47.855 -50.468 1.00 38.67 169 ASN D N 1
ATOM 8499 C CA . ASN D 1 169 ? -8.278 47.638 -51.905 1.00 39.01 169 ASN D CA 1
ATOM 8500 C C . ASN D 1 169 ? -9.520 47.883 -52.719 1.00 38.52 169 ASN D C 1
ATOM 8501 O O . ASN D 1 169 ? -9.435 48.269 -53.885 1.00 38.20 169 ASN D O 1
ATOM 8506 N N . ARG D 1 170 ? -10.674 47.647 -52.108 1.00 38.32 170 ARG D N 1
ATOM 8507 C CA . ARG D 1 170 ? -11.933 47.871 -52.795 1.00 37.16 170 ARG D CA 1
ATOM 8508 C C . ARG D 1 170 ? -12.071 49.353 -53.102 1.00 35.02 170 ARG D C 1
ATOM 8509 O O . ARG D 1 170 ? -12.358 49.737 -54.228 1.00 34.55 170 ARG D O 1
ATOM 8517 N N . THR D 1 171 ? -11.851 50.187 -52.096 1.00 33.37 171 THR D N 1
ATOM 8518 C CA . THR D 1 171 ? -11.970 51.624 -52.280 1.00 31.15 171 THR D CA 1
ATOM 8519 C C . THR D 1 171 ? -10.996 52.127 -53.327 1.00 29.38 171 THR D C 1
ATOM 8520 O O . THR D 1 171 ? -11.238 53.153 -53.958 1.00 28.47 171 THR D O 1
ATOM 8524 N N . VAL D 1 172 ? -9.893 51.412 -53.497 1.00 28.02 172 VAL D N 1
ATOM 8525 C CA . VAL D 1 172 ? -8.912 51.799 -54.489 1.00 29.50 172 VAL D CA 1
ATOM 8526 C C . VAL D 1 172 ? -9.471 51.567 -55.877 1.00 31.21 172 VAL D C 1
ATOM 8527 O O . VAL D 1 172 ? -9.348 52.422 -56.755 1.00 33.28 172 VAL D O 1
ATOM 8531 N N . LEU D 1 173 ? -10.083 50.410 -56.094 1.00 31.54 173 LEU D N 1
ATOM 8532 C CA . LEU D 1 173 ? -10.659 50.145 -57.400 1.00 30.08 173 LEU D CA 1
ATOM 8533 C C . LEU D 1 173 ? -11.749 51.158 -57.704 1.00 29.27 173 LEU D C 1
ATOM 8534 O O . LEU D 1 173 ? -12.028 51.413 -58.863 1.00 28.38 173 LEU D O 1
ATOM 8539 N N . LEU D 1 174 ? -12.362 51.744 -56.679 1.00 29.95 174 LEU D N 1
ATOM 8540 C CA . LEU D 1 174 ? -13.402 52.736 -56.935 1.00 32.74 174 LEU D CA 1
ATOM 8541 C C . LEU D 1 174 ? -12.831 53.918 -57.704 1.00 35.63 174 LEU D C 1
ATOM 8542 O O . LEU D 1 174 ? -13.399 54.352 -58.702 1.00 37.90 174 LEU D O 1
ATOM 8547 N N . GLY D 1 175 ? -11.705 54.440 -57.250 1.00 37.57 175 GLY D N 1
ATOM 8548 C CA . GLY D 1 175 ? -11.121 55.561 -57.950 1.00 41.29 175 GLY D CA 1
ATOM 8549 C C . GLY D 1 175 ? -10.502 55.199 -59.289 1.00 43.67 175 GLY D C 1
ATOM 8550 O O . GLY D 1 175 ? -9.866 56.044 -59.916 1.00 45.66 175 GLY D O 1
ATOM 8551 N N . CYS D 1 176 ? -10.675 53.962 -59.744 1.00 44.52 176 CYS D N 1
ATOM 8552 C CA . CYS D 1 176 ? -10.098 53.554 -61.024 1.00 45.82 176 CYS D CA 1
ATOM 8553 C C . CYS D 1 176 ? -11.088 53.582 -62.180 1.00 46.07 176 CYS D C 1
ATOM 8554 O O . CYS D 1 176 ? -12.242 53.187 -62.027 1.00 46.90 176 CYS D O 1
ATOM 8557 N N . ASP D 1 177 ? -10.636 54.052 -63.339 1.00 46.11 177 ASP D N 1
ATOM 8558 C CA . ASP D 1 177 ? -11.490 54.077 -64.515 1.00 45.53 177 ASP D CA 1
ATOM 8559 C C . ASP D 1 177 ? -11.364 52.713 -65.170 1.00 42.98 177 ASP D C 1
ATOM 8560 O O . ASP D 1 177 ? -12.289 52.236 -65.810 1.00 43.12 177 ASP D O 1
ATOM 8565 N N . ALA D 1 178 ? -10.220 52.074 -64.987 1.00 40.23 178 ALA D N 1
ATOM 8566 C CA . ALA D 1 178 ? -10.009 50.773 -65.584 1.00 39.20 178 ALA D CA 1
ATOM 8567 C C . ALA D 1 178 ? -8.937 50.046 -64.800 1.00 39.25 178 ALA D C 1
ATOM 8568 O O . ALA D 1 178 ? -8.313 50.637 -63.920 1.00 39.08 178 ALA D O 1
ATOM 8570 N N . PHE D 1 179 ? -8.728 48.766 -65.105 1.00 38.23 179 PHE D N 1
ATOM 8571 C CA . PHE D 1 179 ? -7.704 47.994 -64.411 1.00 37.89 179 PHE D CA 1
ATOM 8572 C C . PHE D 1 179 ? -7.345 46.690 -65.117 1.00 37.57 179 PHE D C 1
ATOM 8573 O O . PHE D 1 179 ? -8.210 46.006 -65.655 1.00 37.76 179 PHE D O 1
ATOM 8581 N N . VAL D 1 180 ? -6.061 46.352 -65.122 1.00 37.20 180 VAL D N 1
ATOM 8582 C CA . VAL D 1 180 ? -5.623 45.121 -65.759 1.00 37.25 180 VAL D CA 1
ATOM 8583 C C . VAL D 1 180 ? -5.325 44.083 -64.687 1.00 38.20 180 VAL D C 1
ATOM 8584 O O . VAL D 1 180 ? -4.941 44.435 -63.576 1.00 38.67 180 VAL D O 1
ATOM 8588 N N . THR D 1 181 ? -5.505 42.807 -65.032 1.00 40.00 181 THR D N 1
ATOM 8589 C CA . THR D 1 181 ? -5.298 41.680 -64.112 1.00 40.69 181 THR D CA 1
ATOM 8590 C C . THR D 1 181 ? -4.183 40.731 -64.533 1.00 41.46 181 THR D C 1
ATOM 8591 O O . THR D 1 181 ? -4.446 39.754 -65.219 1.00 42.25 181 THR D O 1
ATOM 8595 N N . PRO D 1 182 ? -2.935 40.990 -64.120 1.00 42.57 182 PRO D N 1
ATOM 8596 C CA . PRO D 1 182 ? -1.811 40.120 -64.480 1.00 43.25 182 PRO D CA 1
ATOM 8597 C C . PRO D 1 182 ? -1.795 38.917 -63.556 1.00 42.97 182 PRO D C 1
ATOM 8598 O O . PRO D 1 182 ? -1.996 39.055 -62.351 1.00 42.35 182 PRO D O 1
ATOM 8602 N N . THR D 1 183 ? -1.576 37.742 -64.134 1.00 43.44 183 THR D N 1
ATOM 8603 C CA . THR D 1 183 ? -1.541 36.513 -63.364 1.00 45.18 183 THR D CA 1
ATOM 8604 C C . THR D 1 183 ? -0.574 35.492 -63.958 1.00 45.58 183 THR D C 1
ATOM 8605 O O . THR D 1 183 ? -0.073 35.664 -65.069 1.00 45.48 183 THR D O 1
ATOM 8609 N N . ALA D 1 184 ? -0.302 34.450 -63.178 1.00 45.28 184 ALA D N 1
ATOM 8610 C CA . ALA D 1 184 ? 0.590 33.374 -63.552 1.00 44.36 184 ALA D CA 1
ATOM 8611 C C . ALA D 1 184 ? -0.221 32.399 -64.373 1.00 45.70 184 ALA D C 1
ATOM 8612 O O . ALA D 1 184 ? -1.143 32.808 -65.060 1.00 47.15 184 ALA D O 1
ATOM 8614 N N . THR D 1 185 ? 0.100 31.113 -64.286 1.00 47.34 185 THR D N 1
ATOM 8615 C CA . THR D 1 185 ? -0.613 30.092 -65.048 1.00 48.01 185 THR D CA 1
ATOM 8616 C C . THR D 1 185 ? -0.395 28.735 -64.450 1.00 48.70 185 THR D C 1
ATOM 8617 O O . THR D 1 185 ? -0.705 27.722 -65.076 1.00 49.01 185 THR D O 1
ATOM 8621 N N . ASP D 1 186 ? 0.191 28.721 -63.264 1.00 50.46 186 ASP D N 1
ATOM 8622 C CA . ASP D 1 186 ? 0.459 27.485 -62.568 1.00 53.15 186 ASP D CA 1
ATOM 8623 C C . ASP D 1 186 ? -0.872 27.009 -62.003 1.00 54.02 186 ASP D C 1
ATOM 8624 O O . ASP D 1 186 ? -1.924 27.536 -62.367 1.00 55.38 186 ASP D O 1
ATOM 8629 N N . LEU D 1 187 ? -0.840 26.027 -61.112 1.00 53.10 187 LEU D N 1
ATOM 8630 C CA . LEU D 1 187 ? -2.081 25.540 -60.535 1.00 51.52 187 LEU D CA 1
ATOM 8631 C C . LEU D 1 187 ? -2.624 26.516 -59.487 1.00 51.26 187 LEU D C 1
ATOM 8632 O O . LEU D 1 187 ? -3.722 27.044 -59.650 1.00 50.98 187 LEU D O 1
ATOM 8637 N N . PHE D 1 188 ? -1.848 26.779 -58.436 1.00 51.49 188 PHE D N 1
ATOM 8638 C CA . PHE D 1 188 ? -2.271 27.689 -57.366 1.00 52.05 188 PHE D CA 1
ATOM 8639 C C . PHE D 1 188 ? -2.654 29.095 -57.838 1.00 52.91 188 PHE D C 1
ATOM 8640 O O . PHE D 1 188 ? -3.488 29.767 -57.222 1.00 52.22 188 PHE D O 1
ATOM 8648 N N . SER D 1 189 ? -2.033 29.539 -58.924 1.00 54.22 189 SER D N 1
ATOM 8649 C CA . SER D 1 189 ? -2.322 30.844 -59.494 1.00 56.03 189 SER D CA 1
ATOM 8650 C C . SER D 1 189 ? -3.744 30.824 -60.063 1.00 56.94 189 SER D C 1
ATOM 8651 O O . SER D 1 189 ? -4.574 31.663 -59.713 1.00 58.32 189 SER D O 1
ATOM 8654 N N . PHE D 1 190 ? -4.020 29.852 -60.930 1.00 55.90 190 PHE D N 1
ATOM 8655 C CA . PHE D 1 190 ? -5.336 29.716 -61.540 1.00 54.48 190 PHE D CA 1
ATOM 8656 C C . PHE D 1 190 ? -6.422 29.692 -60.476 1.00 54.24 190 PHE D C 1
ATOM 8657 O O . PHE D 1 190 ? -7.316 30.531 -60.460 1.00 54.73 190 PHE D O 1
ATOM 8665 N N . HIS D 1 191 ? -6.340 28.714 -59.590 1.00 53.90 191 HIS D N 1
ATOM 8666 C CA . HIS D 1 191 ? -7.306 28.579 -58.519 1.00 53.05 191 HIS D CA 1
ATOM 8667 C C . HIS D 1 191 ? -7.513 29.919 -57.835 1.00 51.48 191 HIS D C 1
ATOM 8668 O O . HIS D 1 191 ? -8.597 30.202 -57.346 1.00 51.58 191 HIS D O 1
ATOM 8675 N N . ALA D 1 192 ? -6.464 30.736 -57.798 1.00 49.65 192 ALA D N 1
ATOM 8676 C CA . ALA D 1 192 ? -6.534 32.046 -57.159 1.00 48.44 192 ALA D CA 1
ATOM 8677 C C . ALA D 1 192 ? -7.240 33.067 -58.048 1.00 47.68 192 ALA D C 1
ATOM 8678 O O . ALA D 1 192 ? -8.013 33.901 -57.574 1.00 47.17 192 ALA D O 1
ATOM 8680 N N . PHE D 1 193 ? -6.957 33.007 -59.340 1.00 47.05 193 PHE D N 1
ATOM 8681 C CA . PHE D 1 193 ? -7.577 33.910 -60.294 1.00 45.61 193 PHE D CA 1
ATOM 8682 C C . PHE D 1 193 ? -9.075 33.685 -60.210 1.00 46.16 193 PHE D C 1
ATOM 8683 O O . PHE D 1 193 ? -9.858 34.625 -60.275 1.00 47.52 193 PHE D O 1
ATOM 8691 N N . GLY D 1 194 ? -9.463 32.423 -60.074 1.00 46.02 194 GLY D N 1
ATOM 8692 C CA . GLY D 1 194 ? -10.868 32.087 -59.981 1.00 46.94 194 GLY D CA 1
ATOM 8693 C C . GLY D 1 194 ? -11.516 32.723 -58.771 1.00 47.60 194 GLY D C 1
ATOM 8694 O O . GLY D 1 194 ? -12.576 33.334 -58.875 1.00 48.55 194 GLY D O 1
ATOM 8695 N N . ASN D 1 195 ? -10.889 32.576 -57.613 1.00 47.75 195 ASN D N 1
ATOM 8696 C CA . ASN D 1 195 ? -11.431 33.166 -56.409 1.00 48.03 195 ASN D CA 1
ATOM 8697 C C . ASN D 1 195 ? -11.514 34.675 -56.647 1.00 46.35 195 ASN D C 1
ATOM 8698 O O . ASN D 1 195 ? -12.458 35.323 -56.204 1.00 46.94 195 ASN D O 1
ATOM 8703 N N . LEU D 1 196 ? -10.541 35.228 -57.370 1.00 44.22 196 LEU D N 1
ATOM 8704 C CA . LEU D 1 196 ? -10.531 36.664 -57.668 1.00 42.37 196 LEU D CA 1
ATOM 8705 C C . LEU D 1 196 ? -11.771 37.095 -58.458 1.00 41.99 196 LEU D C 1
ATOM 8706 O O . LEU D 1 196 ? -12.445 38.064 -58.097 1.00 42.90 196 LEU D O 1
ATOM 8711 N N . ALA D 1 197 ? -12.053 36.373 -59.540 1.00 40.48 197 ALA D N 1
ATOM 8712 C CA . ALA D 1 197 ? -13.201 36.641 -60.406 1.00 38.96 197 ALA D CA 1
ATOM 8713 C C . ALA D 1 197 ? -14.500 36.688 -59.603 1.00 38.64 197 ALA D C 1
ATOM 8714 O O . ALA D 1 197 ? -15.304 37.617 -59.736 1.00 37.30 197 ALA D O 1
ATOM 8716 N N . ARG D 1 198 ? -14.688 35.662 -58.776 1.00 39.29 198 ARG D N 1
ATOM 8717 C CA . ARG D 1 198 ? -15.866 35.533 -57.944 1.00 39.78 198 ARG D CA 1
ATOM 8718 C C . ARG D 1 198 ? -15.912 36.655 -56.917 1.00 39.55 198 ARG D C 1
ATOM 8719 O O . ARG D 1 198 ? -16.977 37.148 -56.562 1.00 39.56 198 ARG D O 1
ATOM 8727 N N . TRP D 1 199 ? -14.748 37.090 -56.466 1.00 39.69 199 TRP D N 1
ATOM 8728 C CA . TRP D 1 199 ? -14.696 38.161 -55.496 1.00 40.16 199 TRP D CA 1
ATOM 8729 C C . TRP D 1 199 ? -15.383 39.414 -55.983 1.00 42.19 199 TRP D C 1
ATOM 8730 O O . TRP D 1 199 ? -16.120 40.048 -55.230 1.00 43.20 199 TRP D O 1
ATOM 8741 N N . PHE D 1 200 ? -15.113 39.797 -57.230 1.00 44.64 200 PHE D N 1
ATOM 8742 C CA . PHE D 1 200 ? -15.713 41.014 -57.789 1.00 46.05 200 PHE D CA 1
ATOM 8743 C C . PHE D 1 200 ? -17.211 40.991 -57.744 1.00 47.71 200 PHE D C 1
ATOM 8744 O O . PHE D 1 200 ? -17.848 41.885 -57.182 1.00 47.48 200 PHE D O 1
ATOM 8752 N N . ASP D 1 201 ? -17.773 39.959 -58.355 1.00 48.89 201 ASP D N 1
ATOM 8753 C CA . ASP D 1 201 ? -19.210 39.834 -58.411 1.00 50.40 201 ASP D CA 1
ATOM 8754 C C . ASP D 1 201 ? -19.844 40.143 -57.051 1.00 49.38 201 ASP D C 1
ATOM 8755 O O . ASP D 1 201 ? -20.981 40.608 -56.978 1.00 48.53 201 ASP D O 1
ATOM 8760 N N . ALA D 1 202 ? -19.076 39.919 -55.987 1.00 48.93 202 ALA D N 1
ATOM 8761 C CA . ALA D 1 202 ? -19.518 40.144 -54.607 1.00 48.09 202 ALA D CA 1
ATOM 8762 C C . ALA D 1 202 ? -19.603 41.600 -54.173 1.00 47.23 202 ALA D C 1
ATOM 8763 O O . ALA D 1 202 ? -20.689 42.162 -54.051 1.00 45.76 202 ALA D O 1
ATOM 8765 N N . TRP D 1 203 ? -18.449 42.201 -53.908 1.00 47.25 203 TRP D N 1
ATOM 8766 C CA . TRP D 1 203 ? -18.435 43.581 -53.453 1.00 46.91 203 TRP D CA 1
ATOM 8767 C C . TRP D 1 203 ? -18.962 44.548 -54.515 1.00 46.32 203 TRP D C 1
ATOM 8768 O O . TRP D 1 203 ? -19.541 45.580 -54.179 1.00 46.20 203 TRP D O 1
ATOM 8779 N N . VAL D 1 204 ? -18.790 44.216 -55.790 1.00 44.86 204 VAL D N 1
ATOM 8780 C CA . VAL D 1 204 ? -19.285 45.094 -56.848 1.00 43.93 204 VAL D CA 1
ATOM 8781 C C . VAL D 1 204 ? -20.790 45.348 -56.753 1.00 44.11 204 VAL D C 1
ATOM 8782 O O . VAL D 1 204 ? -21.253 46.494 -56.781 1.00 42.36 204 VAL D O 1
ATOM 8786 N N . THR D 1 205 ? -21.545 44.262 -56.650 1.00 45.21 205 THR D N 1
ATOM 8787 C CA . THR D 1 205 ? -22.991 44.349 -56.555 1.00 46.47 205 THR D CA 1
ATOM 8788 C C . THR D 1 205 ? -23.363 44.920 -55.201 1.00 45.62 205 THR D C 1
ATOM 8789 O O . THR D 1 205 ? -24.426 45.493 -55.035 1.00 46.66 205 THR D O 1
ATOM 8793 N N . GLN D 1 206 ? -22.486 44.768 -54.227 1.00 45.68 206 GLN D N 1
ATOM 8794 C CA . GLN D 1 206 ? -22.783 45.307 -52.919 1.00 47.07 206 GLN D CA 1
ATOM 8795 C C . GLN D 1 206 ? -22.584 46.815 -52.962 1.00 48.07 206 GLN D C 1
ATOM 8796 O O . GLN D 1 206 ? -23.424 47.573 -52.489 1.00 47.90 206 GLN D O 1
ATOM 8802 N N . TYR D 1 207 ? -21.470 47.256 -53.540 1.00 49.47 207 TYR D N 1
ATOM 8803 C CA . TYR D 1 207 ? -21.198 48.685 -53.631 1.00 49.47 207 TYR D CA 1
ATOM 8804 C C . TYR D 1 207 ? -22.358 49.364 -54.339 1.00 50.75 207 TYR D C 1
ATOM 8805 O O . TYR D 1 207 ? -22.686 50.510 -54.048 1.00 50.88 207 TYR D O 1
ATOM 8814 N N . ALA D 1 208 ? -22.990 48.647 -55.260 1.00 52.45 208 ALA D N 1
ATOM 8815 C CA . ALA D 1 208 ? -24.125 49.198 -55.981 1.00 54.47 208 ALA D CA 1
ATOM 8816 C C . ALA D 1 208 ? -25.193 49.650 -54.987 1.00 55.77 208 ALA D C 1
ATOM 8817 O O . ALA D 1 208 ? -25.875 50.655 -55.203 1.00 55.14 208 ALA D O 1
ATOM 8819 N N . GLU D 1 209 ? -25.331 48.907 -53.894 1.00 58.09 209 GLU D N 1
ATOM 8820 C CA . GLU D 1 209 ? -26.322 49.245 -52.878 1.00 61.07 209 GLU D CA 1
ATOM 8821 C C . GLU D 1 209 ? -25.866 50.469 -52.073 1.00 60.56 209 GLU D C 1
ATOM 8822 O O . GLU D 1 209 ? -26.659 51.368 -51.793 1.00 61.01 209 GLU D O 1
ATOM 8828 N N . ILE D 1 210 ? -24.587 50.511 -51.719 1.00 59.71 210 ILE D N 1
ATOM 8829 C CA . ILE D 1 210 ? -24.045 51.635 -50.964 1.00 59.24 210 ILE D CA 1
ATOM 8830 C C . ILE D 1 210 ? -24.244 52.924 -51.752 1.00 59.26 210 ILE D C 1
ATOM 8831 O O . ILE D 1 210 ? -24.590 53.970 -51.201 1.00 58.23 210 ILE D O 1
ATOM 8836 N N . HIS D 1 211 ? -24.016 52.828 -53.055 1.00 59.92 211 HIS D N 1
ATOM 8837 C CA . HIS D 1 211 ? -24.149 53.966 -53.949 1.00 60.51 211 HIS D CA 1
ATOM 8838 C C . HIS D 1 211 ? -25.576 54.460 -53.962 1.00 60.98 211 HIS D C 1
ATOM 8839 O O . HIS D 1 211 ? -25.856 55.579 -53.538 1.00 60.49 211 HIS D O 1
ATOM 8846 N N . GLU D 1 212 ? -26.481 53.619 -54.448 1.00 62.07 212 GLU D N 1
ATOM 8847 C CA . GLU D 1 212 ? -27.884 53.990 -54.507 1.00 63.57 212 GLU D CA 1
ATOM 8848 C C . GLU D 1 212 ? -28.433 54.267 -53.117 1.00 62.78 212 GLU D C 1
ATOM 8849 O O . GLU D 1 212 ? -29.395 55.014 -52.956 1.00 61.77 212 GLU D O 1
ATOM 8855 N N . GLY D 1 213 ? -27.807 53.671 -52.112 1.00 62.83 213 GLY D N 1
ATOM 8856 C CA . GLY D 1 213 ? -28.261 53.870 -50.753 1.00 64.47 213 GLY D CA 1
ATOM 8857 C C . GLY D 1 213 ? -27.954 55.248 -50.204 1.00 66.23 213 GLY D C 1
ATOM 8858 O O . GLY D 1 213 ? -28.866 56.040 -49.974 1.00 66.81 213 GLY D O 1
ATOM 8859 N N . ASN D 1 214 ? -26.671 55.537 -49.995 1.00 67.64 214 ASN D N 1
ATOM 8860 C CA . ASN D 1 214 ? -26.245 56.825 -49.450 1.00 68.45 214 ASN D CA 1
ATOM 8861 C C . ASN D 1 214 ? -26.680 57.985 -50.310 1.00 69.69 214 ASN D C 1
ATOM 8862 O O . ASN D 1 214 ? -26.808 59.108 -49.833 1.00 69.23 214 ASN D O 1
ATOM 8875 N N . ALA D 1 216 ? -29.669 58.310 -52.301 1.00 76.99 216 ALA D N 1
ATOM 8876 C CA . ALA D 1 216 ? -31.053 58.669 -52.047 1.00 77.43 216 ALA D CA 1
ATOM 8877 C C . ALA D 1 216 ? -31.236 59.138 -50.607 1.00 77.60 216 ALA D C 1
ATOM 8878 O O . ALA D 1 216 ? -32.114 59.944 -50.319 1.00 77.89 216 ALA D O 1
ATOM 8880 N N . GLU D 1 217 ? -30.398 58.634 -49.710 1.00 78.17 217 GLU D N 1
ATOM 8881 C CA . GLU D 1 217 ? -30.465 58.998 -48.297 1.00 78.96 217 GLU D CA 1
ATOM 8882 C C . GLU D 1 217 ? -29.893 60.388 -48.034 1.00 78.33 217 GLU D C 1
ATOM 8883 O O . GLU D 1 217 ? -30.265 61.057 -47.071 1.00 77.40 217 GLU D O 1
ATOM 8889 N N . TRP D 1 218 ? -28.977 60.810 -48.895 1.00 78.60 218 TRP D N 1
ATOM 8890 C CA . TRP D 1 218 ? -28.339 62.107 -48.748 1.00 78.95 218 TRP D CA 1
ATOM 8891 C C . TRP D 1 218 ? -29.240 63.217 -49.286 1.00 79.50 218 TRP D C 1
ATOM 8892 O O . TRP D 1 218 ? -29.377 64.265 -48.658 1.00 79.19 218 TRP D O 1
ATOM 8903 N N . LYS D 1 219 ? -29.863 62.984 -50.438 1.00 79.90 219 LYS D N 1
ATOM 8904 C CA . LYS D 1 219 ? -30.740 63.987 -51.023 1.00 81.13 219 LYS D CA 1
ATOM 8905 C C . LYS D 1 219 ? -31.829 64.400 -50.026 1.00 83.10 219 LYS D C 1
ATOM 8906 O O . LYS D 1 219 ? -32.050 65.593 -49.800 1.00 83.06 219 LYS D O 1
ATOM 8912 N N . LYS D 1 220 ? -32.494 63.411 -49.425 1.00 85.37 220 LYS D N 1
ATOM 8913 C CA . LYS D 1 220 ? -33.552 63.654 -48.433 1.00 87.25 220 LYS D CA 1
ATOM 8914 C C . LYS D 1 220 ? -32.932 64.193 -47.152 1.00 89.08 220 LYS D C 1
ATOM 8915 O O . LYS D 1 220 ? -33.222 63.714 -46.058 1.00 88.76 220 LYS D O 1
ATOM 8921 N N . TYR D 1 221 ? -32.079 65.195 -47.283 1.00 91.98 221 TYR D N 1
ATOM 8922 C CA . TYR D 1 221 ? -31.429 65.737 -46.110 1.00 95.32 221 TYR D CA 1
ATOM 8923 C C . TYR D 1 221 ? -30.668 67.010 -46.472 1.00 96.64 221 TYR D C 1
ATOM 8924 O O . TYR D 1 221 ? -30.324 67.808 -45.593 1.00 96.02 221 TYR D O 1
ATOM 8933 N N . SER D 1 222 ? -30.414 67.189 -47.772 1.00 98.11 222 SER D N 1
ATOM 8934 C CA . SER D 1 222 ? -29.688 68.356 -48.289 1.00 99.40 222 SER D CA 1
ATOM 8935 C C . SER D 1 222 ? -29.790 68.523 -49.816 1.00 100.30 222 SER D C 1
ATOM 8936 O O . SER D 1 222 ? -30.314 67.654 -50.519 1.00 100.33 222 SER D O 1
ATOM 8939 N N . ALA D 1 223 ? -29.289 69.653 -50.313 1.00 101.22 223 ALA D N 1
ATOM 8940 C CA . ALA D 1 223 ? -29.291 69.956 -51.745 1.00 102.50 223 ALA D CA 1
ATOM 8941 C C . ALA D 1 223 ? -27.848 69.953 -52.262 1.00 103.70 223 ALA D C 1
ATOM 8942 O O . ALA D 1 223 ? -27.604 69.978 -53.475 1.00 104.11 223 ALA D O 1
ATOM 8944 N N . ASP D 1 224 ? -26.900 69.921 -51.325 1.00 104.44 224 ASP D N 1
ATOM 8945 C CA . ASP D 1 224 ? -25.472 69.904 -51.640 1.00 105.05 224 ASP D CA 1
ATOM 8946 C C . ASP D 1 224 ? -25.131 68.587 -52.323 1.00 105.81 224 ASP D C 1
ATOM 8947 O O . ASP D 1 224 ? -23.964 68.292 -52.592 1.00 105.98 224 ASP D O 1
ATOM 8952 N N . VAL D 1 225 ? -26.163 67.794 -52.584 1.00 106.64 225 VAL D N 1
ATOM 8953 C CA . VAL D 1 225 ? -26.017 66.493 -53.223 1.00 106.97 225 VAL D CA 1
ATOM 8954 C C . VAL D 1 225 ? -25.615 66.668 -54.691 1.00 106.04 225 VAL D C 1
ATOM 8955 O O . VAL D 1 225 ? -26.061 65.931 -55.571 1.00 106.01 225 VAL D O 1
ATOM 8959 N N . GLU D 1 226 ? -24.761 67.653 -54.947 1.00 104.66 226 GLU D N 1
ATOM 8960 C CA . GLU D 1 226 ? -24.303 67.929 -56.300 1.00 102.57 226 GLU D CA 1
ATOM 8961 C C . GLU D 1 226 ? -22.893 68.497 -56.271 1.00 100.06 226 GLU D C 1
ATOM 8962 O O . GLU D 1 226 ? -21.981 67.938 -56.872 1.00 99.60 226 GLU D O 1
ATOM 8968 N N . ALA D 1 227 ? -22.716 69.607 -55.564 1.00 97.54 227 ALA D N 1
ATOM 8969 C CA . ALA D 1 227 ? -21.406 70.240 -55.468 1.00 95.14 227 ALA D CA 1
ATOM 8970 C C . ALA D 1 227 ? -20.535 69.499 -54.465 1.00 93.47 227 ALA D C 1
ATOM 8971 O O . ALA D 1 227 ? -19.318 69.686 -54.438 1.00 93.56 227 ALA D O 1
ATOM 8973 N N . LYS D 1 228 ? -21.165 68.662 -53.642 1.00 90.82 228 LYS D N 1
ATOM 8974 C CA . LYS D 1 228 ? -20.445 67.890 -52.634 1.00 88.02 228 LYS D CA 1
ATOM 8975 C C . LYS D 1 228 ? -20.060 66.504 -53.145 1.00 85.75 228 LYS D C 1
ATOM 8976 O O . LYS D 1 228 ? -19.204 65.838 -52.556 1.00 85.53 228 LYS D O 1
ATOM 8982 N N . THR D 1 229 ? -20.689 66.078 -54.240 1.00 82.55 229 THR D N 1
ATOM 8983 C CA . THR D 1 229 ? -20.408 64.769 -54.831 1.00 78.86 229 THR D CA 1
ATOM 8984 C C . THR D 1 229 ? -19.462 64.888 -56.033 1.00 76.73 229 THR D C 1
ATOM 8985 O O . THR D 1 229 ? -18.849 63.906 -56.454 1.00 76.74 229 THR D O 1
ATOM 8989 N N . ARG D 1 230 ? -19.341 66.096 -56.576 1.00 73.41 230 ARG D N 1
ATOM 8990 C CA . ARG D 1 230 ? -18.464 66.337 -57.718 1.00 69.69 230 ARG D CA 1
ATOM 8991 C C . ARG D 1 230 ? -17.025 65.892 -57.443 1.00 65.47 230 ARG D C 1
ATOM 8992 O O . ARG D 1 230 ? -16.409 65.227 -58.276 1.00 65.98 230 ARG D O 1
ATOM 9000 N N . PRO D 1 231 ? -16.465 66.257 -56.277 1.00 60.60 231 PRO D N 1
ATOM 9001 C CA . PRO D 1 231 ? -15.093 65.856 -55.959 1.00 57.40 231 PRO D CA 1
ATOM 9002 C C . PRO D 1 231 ? -14.919 64.370 -55.656 1.00 54.86 231 PRO D C 1
ATOM 9003 O O . PRO D 1 231 ? -13.843 63.934 -55.250 1.00 54.92 231 PRO D O 1
ATOM 9007 N N . LEU D 1 232 ? -15.971 63.589 -55.850 1.00 51.37 232 LEU D N 1
ATOM 9008 C CA . LEU D 1 232 ? -15.887 62.169 -55.561 1.00 48.27 232 LEU D CA 1
ATOM 9009 C C . LEU D 1 232 ? -15.680 61.308 -56.793 1.00 47.33 232 LEU D C 1
ATOM 9010 O O . LEU D 1 232 ? -15.497 60.098 -56.684 1.00 46.68 232 LEU D O 1
ATOM 9015 N N . ARG D 1 233 ? -15.697 61.936 -57.963 1.00 46.69 233 ARG D N 1
ATOM 9016 C CA . ARG D 1 233 ? -15.515 61.223 -59.220 1.00 45.96 233 ARG D CA 1
ATOM 9017 C C . ARG D 1 233 ? -16.253 59.904 -59.217 1.00 46.39 233 ARG D C 1
ATOM 9018 O O . ARG D 1 233 ? -15.641 58.853 -59.414 1.00 47.21 233 ARG D O 1
ATOM 9026 N N . LEU D 1 234 ? -17.561 59.942 -58.990 1.00 46.44 234 LEU D N 1
ATOM 9027 C CA . LEU D 1 234 ? -18.325 58.699 -58.979 1.00 46.52 234 LEU D CA 1
ATOM 9028 C C . LEU D 1 234 ? -18.360 58.119 -60.377 1.00 47.23 234 LEU D C 1
ATOM 9029 O O . LEU D 1 234 ? -18.299 58.850 -61.364 1.00 47.85 234 LEU D O 1
ATOM 9034 N N . GLY D 1 235 ? -18.452 56.798 -60.449 1.00 48.01 235 GLY D N 1
ATOM 9035 C CA . GLY D 1 235 ? -18.520 56.122 -61.728 1.00 49.86 235 GLY D CA 1
ATOM 9036 C C . GLY D 1 235 ? -17.323 56.281 -62.639 1.00 50.88 235 GLY D C 1
ATOM 9037 O O . GLY D 1 235 ? -17.246 55.604 -63.662 1.00 51.84 235 GLY D O 1
ATOM 9038 N N . GLY D 1 236 ? -16.392 57.164 -62.286 1.00 51.30 236 GLY D N 1
ATOM 9039 C CA . GLY D 1 236 ? -15.217 57.364 -63.120 1.00 51.07 236 GLY D CA 1
ATOM 9040 C C . GLY D 1 236 ? -15.313 58.621 -63.957 1.00 50.99 236 GLY D C 1
ATOM 9041 O O . GLY D 1 236 ? -15.987 59.576 -63.575 1.00 50.09 236 GLY D O 1
ATOM 9042 N N . PHE D 1 237 ? -14.649 58.630 -65.106 1.00 52.04 237 PHE D N 1
ATOM 9043 C CA . PHE D 1 237 ? -14.689 59.811 -65.962 1.00 54.26 237 PHE D CA 1
ATOM 9044 C C . PHE D 1 237 ? -15.981 59.906 -66.783 1.00 55.72 237 PHE D C 1
ATOM 9045 O O . PHE D 1 237 ? -16.445 60.999 -67.103 1.00 55.94 237 PHE D O 1
ATOM 9053 N N . ASP D 1 238 ? -16.552 58.758 -67.126 1.00 57.68 238 ASP D N 1
ATOM 9054 C CA . ASP D 1 238 ? -17.788 58.728 -67.897 1.00 59.63 238 ASP D CA 1
ATOM 9055 C C . ASP D 1 238 ? -18.970 58.380 -67.003 1.00 59.39 238 ASP D C 1
ATOM 9056 O O . ASP D 1 238 ? -20.118 58.656 -67.346 1.00 59.60 238 ASP D O 1
ATOM 9061 N N . GLY D 1 239 ? -18.677 57.769 -65.859 1.00 59.01 239 GLY D N 1
ATOM 9062 C CA . GLY D 1 239 ? -19.721 57.380 -64.929 1.00 58.37 239 GLY D CA 1
ATOM 9063 C C . GLY D 1 239 ? -20.102 55.918 -65.067 1.00 58.01 239 GLY D C 1
ATOM 9064 O O . GLY D 1 239 ? -20.813 55.373 -64.222 1.00 58.03 239 GLY D O 1
ATOM 9065 N N . GLU D 1 240 ? -19.621 55.286 -66.133 1.00 57.58 240 GLU D N 1
ATOM 9066 C CA . GLU D 1 240 ? -19.907 53.884 -66.407 1.00 57.40 240 GLU D CA 1
ATOM 9067 C C . GLU D 1 240 ? -19.302 52.945 -65.366 1.00 55.63 240 GLU D C 1
ATOM 9068 O O . GLU D 1 240 ? -19.645 51.764 -65.317 1.00 57.37 240 GLU D O 1
ATOM 9074 N N . GLY D 1 241 ? -18.396 53.466 -64.544 1.00 52.37 241 GLY D N 1
ATOM 9075 C CA . GLY D 1 241 ? -17.795 52.655 -63.502 1.00 47.40 241 GLY D CA 1
ATOM 9076 C C . GLY D 1 241 ? -16.523 51.945 -63.890 1.00 44.92 241 GLY D C 1
ATOM 9077 O O . GLY D 1 241 ? -16.009 52.102 -64.995 1.00 44.13 241 GLY D O 1
ATOM 9078 N N . LEU D 1 242 ? -16.018 51.155 -62.952 1.00 43.22 242 LEU D N 1
ATOM 9079 C CA . LEU D 1 242 ? -14.790 50.394 -63.142 1.00 40.59 242 LEU D CA 1
ATOM 9080 C C . LEU D 1 242 ? -14.842 49.532 -64.393 1.00 39.36 242 LEU D C 1
ATOM 9081 O O . LEU D 1 242 ? -15.674 48.647 -64.513 1.00 39.30 242 LEU D O 1
ATOM 9086 N N . ARG D 1 243 ? -13.935 49.791 -65.319 1.00 39.25 243 ARG D N 1
ATOM 9087 C CA . ARG D 1 243 ? -13.869 49.031 -66.553 1.00 39.13 243 ARG D CA 1
ATOM 9088 C C . ARG D 1 243 ? -12.701 48.030 -66.532 1.00 37.93 243 ARG D C 1
ATOM 9089 O O . ARG D 1 243 ? -11.594 48.357 -66.108 1.00 37.24 243 ARG D O 1
ATOM 9097 N N . TYR D 1 244 ? -12.953 46.809 -66.989 1.00 36.52 244 TYR D N 1
ATOM 9098 C CA . TYR D 1 244 ? -11.916 45.781 -67.021 1.00 36.35 244 TYR D CA 1
ATOM 9099 C C . TYR D 1 244 ? -11.212 45.769 -68.377 1.00 37.40 244 TYR D C 1
ATOM 9100 O O . TYR D 1 244 ? -11.827 45.412 -69.363 1.00 40.51 244 TYR D O 1
ATOM 9109 N N . LEU D 1 245 ? -9.936 46.144 -68.442 1.00 37.16 245 LEU D N 1
ATOM 9110 C CA . LEU D 1 245 ? -9.212 46.141 -69.715 1.00 35.57 245 LEU D CA 1
ATOM 9111 C C . LEU D 1 245 ? -8.809 44.772 -70.181 1.00 36.45 245 LEU D C 1
ATOM 9112 O O . LEU D 1 245 ? -8.478 44.602 -71.347 1.00 37.24 245 LEU D O 1
ATOM 9117 N N . GLY D 1 246 ? -8.807 43.806 -69.266 1.00 37.54 246 GLY D N 1
ATOM 9118 C CA . GLY D 1 246 ? -8.436 42.444 -69.613 1.00 38.49 246 GLY D CA 1
ATOM 9119 C C . GLY D 1 246 ? -7.350 41.885 -68.712 1.00 39.10 246 GLY D C 1
ATOM 9120 O O . GLY D 1 246 ? -6.987 42.505 -67.715 1.00 38.27 246 GLY D O 1
ATOM 9121 N N . TYR D 1 247 ? -6.832 40.712 -69.059 1.00 40.77 247 TYR D N 1
ATOM 9122 C CA . TYR D 1 247 ? -5.779 40.088 -68.275 1.00 43.96 247 TYR D CA 1
ATOM 9123 C C . TYR D 1 247 ? -4.486 39.930 -69.059 1.00 46.90 247 TYR D C 1
ATOM 9124 O O . TYR D 1 247 ? -4.412 40.263 -70.241 1.00 47.52 247 TYR D O 1
ATOM 9133 N N . THR D 1 248 ? -3.470 39.407 -68.381 1.00 50.19 248 THR D N 1
ATOM 9134 C CA . THR D 1 248 ? -2.155 39.186 -68.970 1.00 52.60 248 THR D CA 1
ATOM 9135 C C . THR D 1 248 ? -1.418 38.141 -68.143 1.00 55.39 248 THR D C 1
ATOM 9136 O O . THR D 1 248 ? -1.210 38.318 -66.941 1.00 55.81 248 THR D O 1
ATOM 9140 N N . THR D 1 249 ? -1.034 37.046 -68.786 1.00 58.61 249 THR D N 1
ATOM 9141 C CA . THR D 1 249 ? -0.324 35.976 -68.093 1.00 62.57 249 THR D CA 1
ATOM 9142 C C . THR D 1 249 ? 1.175 36.206 -68.129 1.00 64.96 249 THR D C 1
ATOM 9143 O O . THR D 1 249 ? 1.700 36.756 -69.096 1.00 64.54 249 THR D O 1
ATOM 9147 N N . LEU D 1 250 ? 1.852 35.773 -67.064 1.00 68.81 250 LEU D N 1
ATOM 9148 C CA . LEU D 1 250 ? 3.305 35.913 -66.925 1.00 71.92 250 LEU D CA 1
ATOM 9149 C C . LEU D 1 250 ? 3.994 34.554 -67.092 1.00 73.60 250 LEU D C 1
ATOM 9150 O O . LEU D 1 250 ? 3.486 33.528 -66.633 1.00 74.39 250 LEU D O 1
ATOM 9155 N N . GLU D 1 251 ? 5.150 34.550 -67.751 1.00 74.73 251 GLU D N 1
ATOM 9156 C CA . GLU D 1 251 ? 5.879 33.310 -67.976 1.00 76.36 251 GLU D CA 1
ATOM 9157 C C . GLU D 1 251 ? 6.552 32.820 -66.694 1.00 76.49 251 GLU D C 1
ATOM 9158 O O . GLU D 1 251 ? 7.716 33.124 -66.428 1.00 76.54 251 GLU D O 1
ATOM 9164 N N . ALA D 1 266 ? 5.657 27.756 -63.644 1.00 96.69 266 ALA D N 1
ATOM 9165 C CA . ALA D 1 266 ? 4.421 27.949 -64.395 1.00 97.26 266 ALA D CA 1
ATOM 9166 C C . ALA D 1 266 ? 4.019 26.635 -65.062 1.00 97.21 266 ALA D C 1
ATOM 9167 O O . ALA D 1 266 ? 4.658 25.605 -64.838 1.00 97.18 266 ALA D O 1
ATOM 9169 N N . PHE D 1 267 ? 2.961 26.671 -65.872 1.00 96.72 267 PHE D N 1
ATOM 9170 C CA . PHE D 1 267 ? 2.479 25.477 -66.567 1.00 96.02 267 PHE D CA 1
ATOM 9171 C C . PHE D 1 267 ? 1.419 25.862 -67.601 1.00 95.32 267 PHE D C 1
ATOM 9172 O O . PHE D 1 267 ? 0.465 26.584 -67.293 1.00 94.81 267 PHE D O 1
ATOM 9180 N N . GLU D 1 268 ? 1.600 25.371 -68.826 1.00 94.43 268 GLU D N 1
ATOM 9181 C CA . GLU D 1 268 ? 0.684 25.643 -69.934 1.00 92.72 268 GLU D CA 1
ATOM 9182 C C . GLU D 1 268 ? -0.320 24.506 -70.135 1.00 91.15 268 GLU D C 1
ATOM 9183 O O . GLU D 1 268 ? -0.053 23.553 -70.872 1.00 90.31 268 GLU D O 1
ATOM 9185 N N . ARG D 1 269 ? -1.472 24.617 -69.475 1.00 89.45 269 ARG D N 1
ATOM 9186 C CA . ARG D 1 269 ? -2.524 23.612 -69.583 1.00 87.05 269 ARG D CA 1
ATOM 9187 C C . ARG D 1 269 ? -3.827 24.147 -69.004 1.00 85.40 269 ARG D C 1
ATOM 9188 O O . ARG D 1 269 ? -4.773 23.400 -68.753 1.00 83.86 269 ARG D O 1
ATOM 9196 N N . PHE D 1 270 ? -3.869 25.454 -68.797 1.00 84.19 270 PHE D N 1
ATOM 9197 C CA . PHE D 1 270 ? -5.056 26.084 -68.250 1.00 83.64 270 PHE D CA 1
ATOM 9198 C C . PHE D 1 270 ? -5.521 27.214 -69.154 1.00 83.45 270 PHE D C 1
ATOM 9199 O O . PHE D 1 270 ? -6.554 27.840 -68.900 1.00 82.75 270 PHE D O 1
ATOM 9207 N N . ARG D 1 271 ? -4.753 27.458 -70.214 1.00 83.59 271 ARG D N 1
ATOM 9208 C CA . ARG D 1 271 ? -5.057 28.519 -71.173 1.00 84.35 271 ARG D CA 1
ATOM 9209 C C . ARG D 1 271 ? -6.561 28.735 -71.371 1.00 83.06 271 ARG D C 1
ATOM 9210 O O . ARG D 1 271 ? -7.055 29.860 -71.275 1.00 82.27 271 ARG D O 1
ATOM 9218 N N . GLY D 1 272 ? -7.280 27.653 -71.649 1.00 81.69 272 GLY D N 1
ATOM 9219 C CA . GLY D 1 272 ? -8.706 27.757 -71.880 1.00 80.39 272 GLY D CA 1
ATOM 9220 C C . GLY D 1 272 ? -9.519 28.231 -70.695 1.00 80.00 272 GLY D C 1
ATOM 9221 O O . GLY D 1 272 ? -10.305 29.182 -70.804 1.00 79.37 272 GLY D O 1
ATOM 9222 N N . ARG D 1 273 ? -9.333 27.571 -69.554 1.00 79.28 273 ARG D N 1
ATOM 9223 C CA . ARG D 1 273 ? -10.082 27.928 -68.352 1.00 77.73 273 ARG D CA 1
ATOM 9224 C C . ARG D 1 273 ? -9.712 29.302 -67.801 1.00 74.60 273 ARG D C 1
ATOM 9225 O O . ARG D 1 273 ? -10.439 29.870 -66.989 1.00 74.83 273 ARG D O 1
ATOM 9233 N N . PHE D 1 274 ? -8.594 29.849 -68.257 1.00 70.56 274 PHE D N 1
ATOM 9234 C CA . PHE D 1 274 ? -8.178 31.157 -67.788 1.00 66.46 274 PHE D CA 1
ATOM 9235 C C . PHE D 1 274 ? -8.998 32.265 -68.401 1.00 64.94 274 PHE D C 1
ATOM 9236 O O . PHE D 1 274 ? -9.578 33.081 -67.685 1.00 64.53 274 PHE D O 1
ATOM 9244 N N . ALA D 1 275 ? -9.038 32.299 -69.729 1.00 63.90 275 ALA D N 1
ATOM 9245 C CA . ALA D 1 275 ? -9.799 33.324 -70.436 1.00 62.83 275 ALA D CA 1
ATOM 9246 C C . ALA D 1 275 ? -11.282 33.191 -70.091 1.00 61.83 275 ALA D C 1
ATOM 9247 O O . ALA D 1 275 ? -12.060 34.135 -70.231 1.00 60.66 275 ALA D O 1
ATOM 9249 N N . ALA D 1 276 ? -11.667 32.007 -69.632 1.00 61.25 276 ALA D N 1
ATOM 9250 C CA . ALA D 1 276 ? -13.045 31.770 -69.243 1.00 59.75 276 ALA D CA 1
ATOM 9251 C C . ALA D 1 276 ? -13.304 32.529 -67.939 1.00 58.83 276 ALA D C 1
ATOM 9252 O O . ALA D 1 276 ? -14.315 33.206 -67.796 1.00 58.98 276 ALA D O 1
ATOM 9254 N N . GLU D 1 277 ? -12.377 32.426 -66.994 1.00 57.65 277 GLU D N 1
ATOM 9255 C CA . GLU D 1 277 ? -12.537 33.102 -65.722 1.00 56.76 277 GLU D CA 1
ATOM 9256 C C . GLU D 1 277 ? -12.480 34.616 -65.927 1.00 55.93 277 GLU D C 1
ATOM 9257 O O . GLU D 1 277 ? -13.018 35.385 -65.133 1.00 54.77 277 GLU D O 1
ATOM 9263 N N . ALA D 1 278 ? -11.837 35.049 -67.002 1.00 56.13 278 ALA D N 1
ATOM 9264 C CA . ALA D 1 278 ? -11.733 36.477 -67.281 1.00 55.79 278 ALA D CA 1
ATOM 9265 C C . ALA D 1 278 ? -13.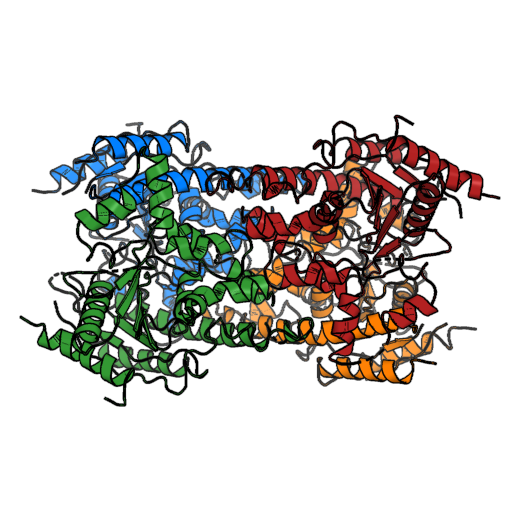109 37.038 -67.546 1.00 55.25 278 ALA D C 1
ATOM 9266 O O . ALA D 1 278 ? -13.477 38.059 -66.980 1.00 55.68 278 ALA D O 1
ATOM 9268 N N . GLU D 1 279 ? -13.864 36.371 -68.413 1.00 55.15 279 GLU D N 1
ATOM 9269 C CA . GLU D 1 279 ? -15.217 36.807 -68.734 1.00 55.20 279 GLU D CA 1
ATOM 9270 C C . GLU D 1 279 ? -15.957 37.106 -67.449 1.00 53.58 279 GLU D C 1
ATOM 9271 O O . GLU D 1 279 ? -16.507 38.192 -67.277 1.00 52.80 279 GLU D O 1
ATOM 9277 N N . ARG D 1 280 ? -15.960 36.122 -66.550 1.00 52.45 280 ARG D N 1
ATOM 9278 C CA . ARG D 1 280 ? -16.648 36.228 -65.261 1.00 51.40 280 ARG D CA 1
ATOM 9279 C C . ARG D 1 280 ? -16.448 37.609 -64.653 1.00 48.62 280 ARG D C 1
ATOM 9280 O O . ARG D 1 280 ? -17.349 38.143 -64.014 1.00 48.44 280 ARG D O 1
ATOM 9288 N N . ILE D 1 281 ? -15.264 38.180 -64.863 1.00 45.35 281 ILE D N 1
ATOM 9289 C CA . ILE D 1 281 ? -14.941 39.495 -64.334 1.00 41.93 281 ILE D CA 1
ATOM 9290 C C . ILE D 1 281 ? -15.561 40.596 -65.181 1.00 41.58 281 ILE D C 1
ATOM 9291 O O . ILE D 1 281 ? -16.393 41.367 -64.698 1.00 40.37 281 ILE D O 1
ATOM 9296 N N . SER D 1 282 ? -15.157 40.661 -66.448 1.00 41.20 282 SER D N 1
ATOM 9297 C CA . SER D 1 282 ? -15.659 41.678 -67.368 1.00 41.16 282 SER D CA 1
ATOM 9298 C C . SER D 1 282 ? -17.172 41.665 -67.468 1.00 43.36 282 SER D C 1
ATOM 9299 O O . SER D 1 282 ? -17.763 42.576 -68.045 1.00 44.67 282 SER D O 1
ATOM 9302 N N . ASN D 1 283 ? -17.796 40.622 -66.927 1.00 45.25 283 ASN D N 1
ATOM 9303 C CA . ASN D 1 283 ? -19.248 40.504 -66.951 1.00 45.86 283 ASN D CA 1
ATOM 9304 C C . ASN D 1 283 ? -19.826 41.083 -65.672 1.00 46.60 283 ASN D C 1
ATOM 9305 O O . ASN D 1 283 ? -20.992 41.465 -65.632 1.00 46.81 283 ASN D O 1
ATOM 9310 N N . SER D 1 284 ? -19.010 41.151 -64.624 1.00 47.76 284 SER D N 1
ATOM 9311 C CA . SER D 1 284 ? -19.471 41.695 -63.349 1.00 48.99 284 SER D CA 1
ATOM 9312 C C . SER D 1 284 ? -19.059 43.137 -63.205 1.00 48.26 284 SER D C 1
ATOM 9313 O O . SER D 1 284 ? -19.130 43.690 -62.114 1.00 49.08 284 SER D O 1
ATOM 9316 N N . LEU D 1 285 ? -18.628 43.742 -64.305 1.00 47.11 285 LEU D N 1
ATOM 9317 C CA . LEU D 1 285 ? -18.191 45.125 -64.284 1.00 46.01 285 LEU D CA 1
ATOM 9318 C C . LEU D 1 285 ? -18.807 45.936 -65.421 1.00 46.33 285 LEU D C 1
ATOM 9319 O O . LEU D 1 285 ? -19.721 45.472 -66.107 1.00 46.80 285 LEU D O 1
ATOM 9324 N N . SER D 1 286 ? -18.288 47.150 -65.605 1.00 45.97 286 SER D N 1
ATOM 9325 C CA . SER D 1 286 ? -18.744 48.092 -66.629 1.00 44.13 286 SER D CA 1
ATOM 9326 C C . SER D 1 286 ? -19.060 47.510 -67.984 1.00 42.58 286 SER D C 1
ATOM 9327 O O . SER D 1 286 ? -18.362 46.643 -68.500 1.00 41.02 286 SER D O 1
ATOM 9330 N N . LYS D 1 287 ? -20.124 48.035 -68.559 1.00 42.72 287 LYS D N 1
ATOM 9331 C CA . LYS D 1 287 ? -20.577 47.633 -69.872 1.00 44.15 287 LYS D CA 1
ATOM 9332 C C . LYS D 1 287 ? -19.434 47.621 -70.897 1.00 45.00 287 LYS D C 1
ATOM 9333 O O . LYS D 1 287 ? -19.457 46.846 -71.851 1.00 45.27 287 LYS D O 1
ATOM 9339 N N . HIS D 1 288 ? -18.434 48.473 -70.713 1.00 44.97 288 HIS D N 1
ATOM 9340 C CA . HIS D 1 288 ? -17.348 48.488 -71.668 1.00 45.73 288 HIS D CA 1
ATOM 9341 C C . HIS D 1 288 ? -16.211 47.583 -71.266 1.00 46.61 288 HIS D C 1
ATOM 9342 O O . HIS D 1 288 ? -15.198 47.508 -71.947 1.00 46.95 288 HIS D O 1
ATOM 9349 N N . SER D 1 289 ? -16.363 46.879 -70.164 1.00 47.66 289 SER D N 1
ATOM 9350 C CA . SER D 1 289 ? -15.282 46.028 -69.749 1.00 50.04 289 SER D CA 1
ATOM 9351 C C . SER D 1 289 ? -14.792 45.116 -70.862 1.00 51.99 289 SER D C 1
ATOM 9352 O O . SER D 1 289 ? -15.539 44.287 -71.373 1.00 51.61 289 SER D O 1
ATOM 9355 N N . ASN D 1 290 ? -13.543 45.294 -71.286 1.00 56.08 290 ASN D N 1
ATOM 9356 C CA . ASN D 1 290 ? -13.067 44.375 -72.311 1.00 58.89 290 ASN D CA 1
ATOM 9357 C C . ASN D 1 290 ? -12.297 43.214 -71.692 1.00 58.09 290 ASN D C 1
ATOM 9358 O O . ASN D 1 290 ? -11.507 43.402 -70.767 1.00 58.52 290 ASN D O 1
ATOM 9363 N N . SER D 1 291 ? -12.570 41.972 -72.070 1.00 57.18 291 SER D N 1
ATOM 9364 C CA . SER D 1 291 ? -11.861 40.853 -71.403 1.00 56.68 291 SER D CA 1
ATOM 9365 C C . SER D 1 291 ? -10.767 40.185 -72.222 1.00 58.38 291 SER D C 1
ATOM 9366 O O . SER D 1 291 ? -10.437 39.011 -72.000 1.00 58.10 291 SER D O 1
ATOM 9369 N N . THR D 1 292 ? -10.209 40.940 -73.163 1.00 59.65 292 THR D N 1
ATOM 9370 C CA . THR D 1 292 ? -9.165 40.440 -74.052 1.00 59.51 292 THR D CA 1
ATOM 9371 C C . THR D 1 292 ? -7.934 39.957 -73.278 1.00 59.24 292 THR D C 1
ATOM 9372 O O . THR D 1 292 ? -7.904 40.007 -72.052 1.00 59.63 292 THR D O 1
ATOM 9376 N N . LEU D 1 293 ? -6.934 39.464 -73.998 1.00 58.80 293 LEU D N 1
ATOM 9377 C CA . LEU D 1 293 ? -5.709 39.006 -73.369 1.00 58.50 293 LEU D CA 1
ATOM 9378 C C . LEU D 1 293 ? -4.595 39.966 -73.766 1.00 60.60 293 LEU D C 1
ATOM 9379 O O . LEU D 1 293 ? -3.892 39.736 -74.743 1.00 60.06 293 LEU D O 1
ATOM 9384 N N . LEU D 1 294 ? -4.446 41.045 -73.003 1.00 63.05 294 LEU D N 1
ATOM 9385 C CA . LEU D 1 294 ? -3.433 42.056 -73.277 1.00 65.81 294 LEU D CA 1
ATOM 9386 C C . LEU D 1 294 ? -2.135 41.543 -73.889 1.00 69.43 294 LEU D C 1
ATOM 9387 O O . LEU D 1 294 ? -1.737 41.989 -74.963 1.00 70.16 294 LEU D O 1
ATOM 9392 N N . GLY D 1 295 ? -1.463 40.622 -73.212 1.00 72.91 295 GLY D N 1
ATOM 9393 C CA . GLY D 1 295 ? -0.219 40.116 -73.755 1.00 78.29 295 GLY D CA 1
ATOM 9394 C C . GLY D 1 295 ? 0.461 39.099 -72.870 1.00 82.46 295 GLY D C 1
ATOM 9395 O O . GLY D 1 295 ? -0.129 38.608 -71.909 1.00 82.78 295 GLY D O 1
ATOM 9396 N N . HIS D 1 296 ? 1.711 38.787 -73.196 1.00 86.61 296 HIS D N 1
ATOM 9397 C CA . HIS D 1 296 ? 2.482 37.813 -72.438 1.00 90.44 296 HIS D CA 1
ATOM 9398 C C . HIS D 1 296 ? 3.688 38.536 -71.818 1.00 91.52 296 HIS D C 1
ATOM 9399 O O . HIS D 1 296 ? 4.197 39.493 -72.393 1.00 91.53 296 HIS D O 1
ATOM 9406 N N . VAL D 1 297 ? 4.124 38.103 -70.638 1.00 93.41 297 VAL D N 1
ATOM 9407 C CA . VAL D 1 297 ? 5.258 38.739 -69.962 1.00 96.30 297 VAL D CA 1
ATOM 9408 C C . VAL D 1 297 ? 6.269 37.712 -69.455 1.00 98.96 297 VAL D C 1
ATOM 9409 O O . VAL D 1 297 ? 6.011 36.994 -68.486 1.00 99.50 297 VAL D O 1
ATOM 9413 N N . PRO D 1 298 ? 7.446 37.643 -70.099 1.00 100.90 298 PRO D N 1
ATOM 9414 C CA . PRO D 1 298 ? 8.493 36.694 -69.705 1.00 101.33 298 PRO D CA 1
ATOM 9415 C C . PRO D 1 298 ? 9.319 37.140 -68.497 1.00 101.42 298 PRO D C 1
ATOM 9416 O O . PRO D 1 298 ? 8.987 38.126 -67.829 1.00 100.50 298 PRO D O 1
ATOM 9420 N N . HIS D 1 299 ? 10.394 36.398 -68.230 1.00 101.78 299 HIS D N 1
ATOM 9421 C CA . HIS D 1 299 ? 11.283 36.685 -67.111 1.00 101.77 299 HIS D CA 1
ATOM 9422 C C . HIS D 1 299 ? 12.760 36.573 -67.497 1.00 101.52 299 HIS D C 1
ATOM 9423 O O . HIS D 1 299 ? 13.501 37.564 -67.476 1.00 101.02 299 HIS D O 1
ATOM 9430 N N . ALA D 1 333 ? 16.205 42.835 -75.530 1.00 102.63 333 ALA D N 1
ATOM 9431 C CA . ALA D 1 333 ? 15.952 41.481 -76.005 1.00 103.16 333 ALA D CA 1
ATOM 9432 C C . ALA D 1 333 ? 14.457 41.132 -75.958 1.00 103.76 333 ALA D C 1
ATOM 9433 O O . ALA D 1 333 ? 13.812 41.018 -77.004 1.00 103.64 333 ALA D O 1
ATOM 9435 N N . TYR D 1 334 ? 13.914 40.976 -74.745 1.00 104.33 334 TYR D N 1
ATOM 9436 C CA . TYR D 1 334 ? 12.495 40.632 -74.523 1.00 103.45 334 TYR D CA 1
ATOM 9437 C C . TYR D 1 334 ? 11.640 41.877 -74.277 1.00 101.85 334 TYR D C 1
ATOM 9438 O O . TYR D 1 334 ? 10.410 41.820 -74.310 1.00 101.09 334 TYR D O 1
ATOM 9447 N N . ALA D 1 335 ? 12.313 42.992 -74.013 1.00 100.37 335 ALA D N 1
ATOM 9448 C CA . ALA D 1 335 ? 11.658 44.263 -73.756 1.00 99.16 335 ALA D CA 1
ATOM 9449 C C . ALA D 1 335 ? 10.658 44.597 -74.858 1.00 98.74 335 ALA D C 1
ATOM 9450 O O . ALA D 1 335 ? 9.816 45.483 -74.702 1.00 98.60 335 ALA D O 1
ATOM 9452 N N . GLU D 1 336 ? 10.754 43.887 -75.977 1.00 98.18 336 GLU D N 1
ATOM 9453 C CA . GLU D 1 336 ? 9.854 44.113 -77.101 1.00 97.52 336 GLU D CA 1
ATOM 9454 C C . GLU D 1 336 ? 8.474 43.546 -76.804 1.00 95.46 336 GLU D C 1
ATOM 9455 O O . GLU D 1 336 ? 7.483 43.985 -77.384 1.00 95.05 336 GLU D O 1
ATOM 9461 N N . LYS D 1 337 ? 8.414 42.573 -75.897 1.00 93.14 337 LYS D N 1
ATOM 9462 C CA . LYS D 1 337 ? 7.145 41.950 -75.542 1.00 91.07 337 LYS D CA 1
ATOM 9463 C C . LYS D 1 337 ? 6.444 42.679 -74.390 1.00 89.15 337 LYS D C 1
ATOM 9464 O O . LYS D 1 337 ? 5.217 42.808 -74.385 1.00 88.85 337 LYS D O 1
ATOM 9470 N N . ILE D 1 338 ? 7.213 43.166 -73.421 1.00 86.51 338 ILE D N 1
ATOM 9471 C CA . ILE D 1 338 ? 6.625 43.899 -72.301 1.00 83.52 338 ILE D CA 1
ATOM 9472 C C . ILE D 1 338 ? 6.065 45.241 -72.802 1.00 81.51 338 ILE D C 1
ATOM 9473 O O . ILE D 1 338 ? 5.005 45.686 -72.362 1.00 79.77 338 ILE D O 1
ATOM 9478 N N . ASN D 1 339 ? 6.783 45.873 -73.730 1.00 80.20 339 ASN D N 1
ATOM 9479 C CA . ASN D 1 339 ? 6.354 47.140 -74.314 1.00 78.63 339 ASN D CA 1
ATOM 9480 C C . ASN D 1 339 ? 5.094 46.917 -75.139 1.00 77.32 339 ASN D C 1
ATOM 9481 O O . ASN D 1 339 ? 4.223 47.790 -75.212 1.00 77.82 339 ASN D O 1
ATOM 9486 N N . SER D 1 340 ? 5.003 45.742 -75.761 1.00 74.95 340 SER D N 1
ATOM 9487 C CA . SER D 1 340 ? 3.845 45.375 -76.579 1.00 71.74 340 SER D CA 1
ATOM 9488 C C . SER D 1 340 ? 2.586 45.522 -75.736 1.00 70.47 340 SER D C 1
ATOM 9489 O O . SER D 1 340 ? 1.615 46.159 -76.157 1.00 69.22 340 SER D O 1
ATOM 9492 N N . VAL D 1 341 ? 2.630 44.925 -74.541 1.00 68.88 341 VAL D N 1
ATOM 9493 C CA . VAL D 1 341 ? 1.528 44.954 -73.578 1.00 65.26 341 VAL D CA 1
ATOM 9494 C C . VAL D 1 341 ? 1.225 46.401 -73.200 1.00 63.72 341 VAL D C 1
ATOM 9495 O O . VAL D 1 341 ? 0.064 46.793 -73.110 1.00 63.60 341 VAL D O 1
ATOM 9499 N N . ALA D 1 342 ? 2.272 47.193 -72.988 1.00 61.89 342 ALA D N 1
ATOM 9500 C CA . ALA D 1 342 ? 2.100 48.596 -72.640 1.00 61.44 342 ALA D CA 1
ATOM 9501 C C . ALA D 1 342 ? 1.350 49.317 -73.753 1.00 61.83 342 ALA D C 1
ATOM 9502 O O . ALA D 1 342 ? 0.577 50.251 -73.502 1.00 61.46 342 ALA D O 1
ATOM 9504 N N . ALA D 1 343 ? 1.586 48.881 -74.989 1.00 62.04 343 ALA D N 1
ATOM 9505 C CA . ALA D 1 343 ? 0.929 49.469 -76.156 1.00 61.33 343 ALA D CA 1
ATOM 9506 C C . ALA D 1 343 ? -0.591 49.272 -76.072 1.00 60.58 343 ALA D C 1
ATOM 9507 O O . ALA D 1 343 ? -1.349 50.243 -76.090 1.00 59.83 343 ALA D O 1
ATOM 9509 N N . ASN D 1 344 ? -1.019 48.013 -75.966 1.00 59.92 344 ASN D N 1
ATOM 9510 C CA . ASN D 1 344 ? -2.437 47.648 -75.866 1.00 59.14 344 ASN D CA 1
ATOM 9511 C C . ASN D 1 344 ? -3.128 48.409 -74.749 1.00 58.01 344 ASN D C 1
ATOM 9512 O O . ASN D 1 344 ? -4.162 49.045 -74.956 1.00 57.84 344 ASN D O 1
ATOM 9517 N N . VAL D 1 345 ? -2.552 48.329 -73.558 1.00 56.39 345 VAL D N 1
ATOM 9518 C CA . VAL D 1 345 ? -3.095 49.024 -72.410 1.00 54.50 345 VAL D CA 1
ATOM 9519 C C . VAL D 1 345 ? -3.245 50.509 -72.700 1.00 55.51 345 VAL D C 1
ATOM 9520 O O . VAL D 1 345 ? -4.252 51.116 -72.335 1.00 56.32 345 VAL D O 1
ATOM 9524 N N . TYR D 1 346 ? -2.243 51.097 -73.351 1.00 55.55 346 TYR D N 1
ATOM 9525 C CA . TYR D 1 346 ? -2.290 52.522 -73.679 1.00 55.37 346 TYR D CA 1
ATOM 9526 C C . TYR D 1 346 ? -3.402 52.822 -74.675 1.00 56.21 346 TYR D C 1
ATOM 9527 O O . TYR D 1 346 ? -3.993 53.905 -74.646 1.00 54.82 346 TYR D O 1
ATOM 9536 N N . LYS D 1 347 ? -3.668 51.854 -75.554 1.00 57.81 347 LYS D N 1
ATOM 9537 C CA . LYS D 1 347 ? -4.693 51.969 -76.595 1.00 60.11 347 LYS D CA 1
ATOM 9538 C C . LYS D 1 347 ? -6.094 51.790 -76.036 1.00 60.92 347 LYS D C 1
ATOM 9539 O O . LYS D 1 347 ? -7.056 52.443 -76.472 1.00 60.37 347 LYS D O 1
ATOM 9545 N N . ALA D 1 348 ? -6.192 50.890 -75.065 1.00 61.55 348 ALA D N 1
ATOM 9546 C CA . ALA D 1 348 ? -7.449 50.599 -74.410 1.00 62.27 348 ALA D CA 1
ATOM 9547 C C . ALA D 1 348 ? -7.903 51.840 -73.660 1.00 63.34 348 ALA D C 1
ATOM 9548 O O . ALA D 1 348 ? -9.090 52.154 -73.638 1.00 64.07 348 ALA D O 1
ATOM 9550 N N . LEU D 1 349 ? -6.956 52.557 -73.060 1.00 63.69 349 LEU D N 1
ATOM 9551 C CA . LEU D 1 349 ? -7.287 53.760 -72.300 1.00 64.51 349 LEU D CA 1
ATOM 9552 C C . LEU D 1 349 ? -7.556 54.973 -73.189 1.00 66.33 349 LEU D C 1
ATOM 9553 O O . LEU D 1 349 ? -8.560 55.663 -73.011 1.00 66.55 349 LEU D O 1
ATOM 9558 N N . PHE D 1 350 ? -6.654 55.240 -74.133 1.00 68.40 350 PHE D N 1
ATOM 9559 C CA . PHE D 1 350 ? -6.799 56.375 -75.049 1.00 70.47 350 PHE D CA 1
ATOM 9560 C C . PHE D 1 350 ? -6.896 55.862 -76.477 1.00 73.96 350 PHE D C 1
ATOM 9561 O O . PHE D 1 350 ? -5.897 55.785 -77.193 1.00 74.15 350 PHE D O 1
ATOM 9569 N N . PRO D 1 351 ? -8.113 55.531 -76.921 1.00 77.25 351 PRO D N 1
ATOM 9570 C CA . PRO D 1 351 ? -8.370 55.013 -78.267 1.00 79.87 351 PRO D CA 1
ATOM 9571 C C . PRO D 1 351 ? -8.385 56.062 -79.391 1.00 82.68 351 PRO D C 1
ATOM 9572 O O . PRO D 1 351 ? -7.880 55.801 -80.491 1.00 83.06 351 PRO D O 1
ATOM 9576 N N . ASN D 1 352 ? -8.949 57.241 -79.110 1.00 84.92 352 ASN D N 1
ATOM 9577 C CA . ASN D 1 352 ? -9.046 58.328 -80.105 1.00 87.13 352 ASN D CA 1
ATOM 9578 C C . ASN D 1 352 ? -7.698 58.813 -80.714 1.00 87.73 352 ASN D C 1
ATOM 9579 O O . ASN D 1 352 ? -7.673 59.716 -81.563 1.00 87.84 352 ASN D O 1
ATOM 9584 N N . GLU D 1 353 ? -6.592 58.215 -80.272 1.00 88.13 353 GLU D N 1
ATOM 9585 C CA . GLU D 1 353 ? -5.256 58.579 -80.750 1.00 88.32 353 GLU D CA 1
ATOM 9586 C C . GLU D 1 353 ? -4.602 57.453 -81.576 1.00 88.75 353 GLU D C 1
ATOM 9587 O O . GLU D 1 353 ? -4.874 56.258 -81.367 1.00 88.30 353 GLU D O 1
#

Secondary structure (DSSP, 8-state):
-EEEB--SS--HHHHHHHHHHHHHHHHTT--EEEEE--TT-TTTT---HHHHHHH----GGGGGHHHHSGGGGGHHHHTT-SS---------TTTTSEEE---GGGGTTTT--HHHHHHHTT-HHHHTTTTHHHHHHH--TT---SEEEEE--S--SHHHHHHHTT-SEEEEEE--SHHHHHHHHHHHHHHHHHHHHHHHHHHH--TTGGG-STHHHHTSSS-TTSSSSS--EEEEEEE--TTHHHHHHHHHHHHHHS-SS----EEEE----HHHHHHHHHHHHHHH----/-EEEE--SS--TTHHHHHHHHHHHHHTTT--EEEEE--TT-TTTT---HHHHHHHHT-SSSHHHHHHHHHHHSGGGGSTGGGGT-SS---------SSS--EEE---TTHHHHTT--HHHHHHHTT-HHHHHHTTHHHHHHH--TT---SEEEEE--S--SHHHHHHHHT-SEEEEEE--SHHHHHHHHHHHHHHHHHHHHHHHHHHH--TGGGT-S-HHHHHTTS-TTGGGT---EEEEEEE---SHHHHHHHHHHHHHHS-TT----EEEE----HHHHHHHHHHHHHHH---/-EEEE--TT--HHHHHHHHHHHHHHHHTT--EEEEE--TT-TTTT---HHHHHTTTT-SSSHHHHHHHHHHHSGGGGGTTGGGT-SS--SS-----TTT-SEEE---GGGHHHHH--HHHHHHHTT-HHHHHHTTHHHHHHH--TT---SEEEEE--S--SHHHHHHHHT-SEEEEEE--SHHHHHHHHHHHHHHHHHHHHHHHHHHH--TTTTT-STTTTTTTTS-TTTTTSS--EEEEEEE---------GGGTHHHHHHHHHHHHHHS-SS---EEEEE-----HHHHHHHHHHHHHHH-TT-/-EEEE--SS-SHHHHHHHHHHHHHHHHTT--EEEEE--TT-TTTT---HHHHHTT---TTTHHHHHHHSGGGGTHHHHTT-SS--S------SSS-SEEE---TTHHHHHH--HHHHHHHTT-HHHHHHTTHHHHHHH--TT---SEEEEE--S--SHHHHHHHHT-SEEEEEE--SHHHHHHHHHHHHHHHHHHHHHHHHHHH--TTTTT-S-TTTTTGGG-TTTTTSS--EEEEEEEE---SS-HHHHHHHHHHHHTSS-TT----EEEEE----HHHHHHHHHHHHHHH-TT-

Sequence (1189 aa):
RTISFFNNKGGVGKTTLSTNVAHYFALQGKRVLYVDCDPQCNATQLLTEEQTESIYLDEVAERNSLAKTVYAIFVPLREGESQIAAEITPRSERFGVDVLPGHPALSQIEDLSDSWQSALGRQTGPFRRIHWAGQLAHAERDDRYDVIFFDVGPSLGPFNRTVLLGCDAFVTPTATDLFSFHAFGNLARWFDAWVTQYAEIHEGNAEWKKYSADVEAKTRPLRLGGFDGEGLRYLGYTTLERFRGRFAAEAERISNSLSKHSNSTLLGHVPAYAEKINSVAANVYKALFPNERTISFFNNKGGVGKTTLSTNVAHYFALQGKRVLYVDCDPQCNATQLLTEEQTESIYLDGLNDEVAERNSLAKTVYAIFVPLREGESQIAAEITPRSERFGVDVLPGHPALSQIEDLSDSWQSALGRQTGPFRRIHWAGQLAHAERDDRYDVIFFDVGPSLGPFNRTVLLGCDAFVTPTATDLFSFHAFGNLARWFDAWVTQYAEIHEGNAEWKKYSADVEAKTRPLRLGGFDGEGLRYLGYTTLERFRGRFAAEAERISNSLSKHSNSTLLGHVPAYAEKINSVAANVYKALFPNRTISFFNNKGGVGKTTLSTNVAHYFALQGKRVLYVDCDPQCNATQLLTEEQTESIYLDGLNDEVAERNSLAKTVYAIFVPLREGESQIAAEITPRSERFGVDVLPGHPALSQIEDLSDSWQSALGRQTGPFRRIHWAGQLAHAERDDRYDVIFFDVGPSLGPFNRTVLLGCDAFVTPTATDLFSFHAFGNLARWFDAWVTQYAEIHEGNAEWKKYSADVEAKTRPLRLGGFDGEGLRYLGYTTLEYVQLVGAFERFRGRFAAEAERISNSLSKHSNSTLLGHVPHAYAEKINSVAANVYKALFPNERTISFFNNKGGVGKTTLSTNVAHYFALQGKRVLYVDCDPQCNATQLLTEEQTESIYLDEVAERNSLAKTVYAIFVPLREGESQIAAEITPRSERFGVDVLPGHPALSQIEDLSDSWQSALGRQTGPFRRIHWAGQLAHAERDDRYDVIFFDVGPSLGPFNRTVLLGCDAFVTPTATDLFSFHAFGNLARWFDAWVTQYAEIHEGNAEWKKYSADVEAKTRPLRLGGFDGEGLRYLGYTTLEAFERFRGRFAAEAERISNSLSKHSNSTLLGHVPHAYAEKINSVAANVYKALFPNE

Nearest PDB structures (foldseek):
  3pg5-assembly6_B  TM=1.003E+00  e=4.394E-57  Corynebacterium diphtheriae
  3pg5-assembly5_C  TM=9.947E-01  e=9.408E-51  Corynebacterium diphtheriae
  3pg5-assembly5_A  TM=9.833E-01  e=6.570E-50  Corynebacterium diphtheriae
  3pg5-assembly6_D  TM=9.777E-01  e=5.676E-48  Corynebacterium diphtheriae
  7dut-assembly1_A  TM=7.810E-01  e=2.943E-07  Saccharolobus solfataricus P2